Protein AF-0000000079722098 (afdb_homodimer)

Foldseek 3Di:
DPPPDCVVVVVVVVVVVVVVVVVCCVPPVPPPPVDDDDDQADQFQQPPDPPSPSPRPPSPPQPFEEAEAEEPGAPQVVLVVGAASYEYEYEAYEDADEHEREHANYEYDWDDDPNGTNEYEPVLPAAERYEYAYENYEHEGYEYENHAHEDYEYFLYENYEYEHYEYEHNHAEYAYYFNYEFYEAEHYEYADHQHEDAEYYLYEFYEYYHYEYANYQEHHEAELYELYEDENYEAEQYQEGYEYEYDAQAPRQAAENYEAEHYEQEHQQHDRRHQPQAQSSPRGRLHRYEYWLHEHYEYYAYAQENRQAERYEAEFPCPGPDPQPRVSHRTHYEAYEYADYHYDNGQNQHDDPQCVVCVVVVHGGGWNYEYDDDYYNYAYQDPPVIRYYPCPRHHHDPDRDDVVDPGSGHSDTDDDDDADLLCLLVSSCRRPVSVQEGARGGHQDYHLVVVLVVQPPNLVVQLVCLQPPDDPDPSHDTRDRPVVDDPSSSSSNSVVSNVDDD/DDPDDPVVVVVVVVVVVVVVVVVCCVPPVPPPVVDDDDDQADQFQQPPDPPSPSPRPPSPPQPFEEAEAEEPGAPQVSLVVGAASYEYEYEAYEDQDEHEREHANYEYHWDDDPNGTNEYEPVLPAAERYEYAYENYEHEGYEYENHAHEDYEYFLYENYEYEHYEYEHNHAEYAYYFNYEFYEYEHYEYADHQHEPAEYYLYEFYEYEHYEYANYQEHHEAELYELYEDENYEAEQYQEGYEYEYDAQAPRQAAENYEAEHYEQEHQQHDRRHQPQAQSSPRGRLHRYEYWLHEHYEYYAYAQEQRQAERYEAEFPCPGPDPQPRVSHRGHYEAYEYADYHYDNGQNQHDDPQCVVCVVVVHGGGWNYEYDDDYYNYAYQDPPVIRYYPCPRHHHDPDRDDVVDPGSGHSDTDDDDDADLLCLLVSSCRRPVSCQEGARGGHQDYHLVVVLVVQPPNLVVQLVCLQPPDDPDPSHDTRDRPVVDDPSSSSSNSVVSNVDDD

Structure (mmCIF, N/CA/C/O backbone):
data_AF-0000000079722098-model_v1
#
loop_
_entity.id
_entity.type
_entity.pdbx_description
1 polymer 'Parallel beta-helix repeat protein'
#
loop_
_atom_site.group_PDB
_atom_site.id
_atom_site.type_symbol
_atom_site.label_atom_id
_atom_site.label_alt_id
_atom_site.label_comp_id
_atom_site.label_asym_id
_atom_site.label_entity_id
_atom_site.label_seq_id
_atom_site.pdbx_PDB_ins_code
_atom_site.Cartn_x
_atom_site.Cartn_y
_atom_site.Cartn_z
_atom_site.occupancy
_atom_site.B_iso_or_equiv
_atom_site.auth_seq_id
_atom_site.auth_comp_id
_atom_site.auth_asym_id
_atom_site.auth_atom_id
_atom_site.pdbx_PDB_model_num
ATOM 1 N N . MET A 1 1 ? 63.438 -30.688 5.93 1 24.14 1 MET A N 1
ATOM 2 C CA . MET A 1 1 ? 63.062 -29.656 4.961 1 24.14 1 MET A CA 1
ATOM 3 C C . MET A 1 1 ? 61.562 -29.609 4.754 1 24.14 1 MET A C 1
ATOM 5 O O . MET A 1 1 ? 61 -30.422 4.023 1 24.14 1 MET A O 1
ATOM 9 N N . LYS A 1 2 ? 60.938 -29.406 5.898 1 29.64 2 LYS A N 1
ATOM 10 C CA . LYS A 1 2 ? 59.562 -29.641 6.312 1 29.64 2 LYS A CA 1
ATOM 11 C C . LYS A 1 2 ? 58.594 -28.797 5.48 1 29.64 2 LYS A C 1
ATOM 13 O O . LYS A 1 2 ? 58.688 -27.562 5.473 1 29.64 2 LYS A O 1
ATOM 18 N N . LYS A 1 3 ? 58.188 -29.578 4.383 1 29.84 3 LYS A N 1
ATOM 19 C CA . LYS A 1 3 ? 57.281 -29.094 3.344 1 29.84 3 LYS A CA 1
ATOM 20 C C . LYS A 1 3 ? 56.062 -28.359 3.953 1 29.84 3 LYS A C 1
ATOM 22 O O . LYS A 1 3 ? 55.281 -28.969 4.66 1 29.84 3 LYS A O 1
ATOM 27 N N . LYS A 1 4 ? 56.375 -27.156 4.227 1 40.28 4 LYS A N 1
ATOM 28 C CA . LYS A 1 4 ? 55.375 -26.234 4.754 1 40.28 4 LYS A CA 1
ATOM 29 C C . LYS A 1 4 ? 54.094 -26.312 3.959 1 40.28 4 LYS A C 1
ATOM 31 O O . LYS A 1 4 ? 54.094 -26.266 2.727 1 40.28 4 LYS A O 1
ATOM 36 N N . SER A 1 5 ? 53.156 -27 4.555 1 36.09 5 SER A N 1
ATOM 37 C CA . SER A 1 5 ? 51.875 -27.422 4.008 1 36.09 5 SER A CA 1
ATOM 38 C C . SER A 1 5 ? 51.188 -26.312 3.205 1 36.09 5 SER A C 1
ATOM 40 O O . SER A 1 5 ? 51.375 -25.125 3.527 1 36.09 5 SER A O 1
ATOM 42 N N . PRO A 1 6 ? 50.875 -26.609 1.876 1 37.5 6 PRO A N 1
ATOM 43 C CA . PRO A 1 6 ? 50.281 -25.703 0.883 1 37.5 6 PRO A CA 1
ATOM 44 C C . PRO A 1 6 ? 49.125 -24.891 1.44 1 37.5 6 PRO A C 1
ATOM 46 O O . PRO A 1 6 ? 48.688 -23.906 0.83 1 37.5 6 PRO A O 1
ATOM 49 N N . PHE A 1 7 ? 48.562 -25.312 2.512 1 38.81 7 PHE A N 1
ATOM 50 C CA . PHE A 1 7 ? 47.406 -24.594 3.09 1 38.81 7 PHE A CA 1
ATOM 51 C C . PHE A 1 7 ? 47.875 -23.234 3.652 1 38.81 7 PHE A C 1
ATOM 53 O O . PHE A 1 7 ? 47.125 -22.25 3.559 1 38.81 7 PHE A O 1
ATOM 60 N N . ILE A 1 8 ? 49.062 -23.094 4.145 1 43.94 8 ILE A N 1
ATOM 61 C CA . ILE A 1 8 ? 49.562 -21.844 4.723 1 43.94 8 ILE A CA 1
ATOM 62 C C . ILE A 1 8 ? 49.812 -20.828 3.615 1 43.94 8 ILE A C 1
ATOM 64 O O . ILE A 1 8 ? 49.781 -19.625 3.848 1 43.94 8 ILE A O 1
ATOM 68 N N . LYS A 1 9 ? 50.062 -21.297 2.475 1 44.59 9 LYS A N 1
ATOM 69 C CA . LYS A 1 9 ? 50.344 -20.375 1.383 1 44.59 9 LYS A CA 1
ATOM 70 C C . LYS A 1 9 ? 49.062 -19.703 0.885 1 44.59 9 LYS A C 1
ATOM 72 O O . LYS A 1 9 ? 49.094 -18.531 0.523 1 44.59 9 LYS A O 1
ATOM 77 N N . ILE A 1 10 ? 47.969 -20.547 0.936 1 39.06 10 ILE A N 1
ATOM 78 C CA . ILE A 1 10 ? 46.719 -19.953 0.448 1 39.06 10 ILE A CA 1
ATOM 79 C C . ILE A 1 10 ? 46.25 -18.906 1.44 1 39.06 10 ILE A C 1
ATOM 81 O O . ILE A 1 10 ? 45.812 -17.812 1.045 1 39.06 10 ILE A O 1
ATOM 85 N N . ILE A 1 11 ? 46.5 -19.078 2.74 1 42.69 11 ILE A N 1
ATOM 86 C CA . ILE A 1 11 ? 46.062 -18.094 3.717 1 42.69 11 ILE A CA 1
ATOM 87 C C . ILE A 1 11 ? 46.938 -16.828 3.592 1 42.69 11 ILE A C 1
ATOM 89 O O . ILE A 1 11 ? 46.406 -15.711 3.623 1 42.69 11 ILE A O 1
ATOM 93 N N . THR A 1 12 ? 48.188 -17.062 3.328 1 46.16 12 THR A N 1
ATOM 94 C CA . THR A 1 12 ? 49.062 -15.898 3.236 1 46.16 12 THR A CA 1
ATOM 95 C C . THR A 1 12 ? 48.781 -15.094 1.979 1 46.16 12 THR A C 1
ATOM 97 O O . THR A 1 12 ? 48.781 -13.859 2.008 1 46.16 12 THR A O 1
ATOM 100 N N . SER A 1 13 ? 48.469 -15.812 0.904 1 44.75 13 SER A N 1
ATOM 101 C CA . SER A 1 13 ? 48.156 -15.086 -0.321 1 44.75 13 SER A CA 1
ATOM 102 C C . SER A 1 13 ? 46.812 -14.367 -0.215 1 44.75 13 SER A C 1
ATOM 104 O O . SER A 1 13 ? 46.656 -13.25 -0.717 1 44.75 13 SER A O 1
ATOM 106 N N . ILE A 1 14 ? 45.906 -14.984 0.484 1 42.78 14 ILE A N 1
ATOM 107 C CA . ILE A 1 14 ? 44.656 -14.297 0.685 1 42.78 14 ILE A CA 1
ATOM 108 C C . ILE A 1 14 ? 44.844 -13.109 1.632 1 42.78 14 ILE A C 1
ATOM 110 O O . ILE A 1 14 ? 44.281 -12.031 1.407 1 42.78 14 ILE A O 1
ATOM 114 N N . LEU A 1 15 ? 45.781 -13.234 2.586 1 46.75 15 LEU A N 1
ATOM 115 C CA . LEU A 1 15 ? 46.062 -12.109 3.473 1 46.75 15 LEU A CA 1
ATOM 116 C C . LEU A 1 15 ? 46.75 -10.984 2.713 1 46.75 15 LEU A C 1
ATOM 118 O O . LEU A 1 15 ? 46.438 -9.805 2.898 1 46.75 15 LEU A O 1
ATOM 122 N N . LEU A 1 16 ? 47.688 -11.352 1.885 1 49.34 16 LEU A N 1
ATOM 123 C CA . LEU A 1 16 ? 48.406 -10.32 1.131 1 49.34 16 LEU A CA 1
ATOM 124 C C . LEU A 1 16 ? 47.5 -9.688 0.088 1 49.34 16 LEU A C 1
ATOM 126 O O . LEU A 1 16 ? 47.562 -8.477 -0.155 1 49.34 16 LEU A O 1
ATOM 130 N N . LEU A 1 17 ? 46.625 -10.477 -0.544 1 45.66 17 LEU A N 1
ATOM 131 C CA . LEU A 1 17 ? 45.656 -9.891 -1.475 1 45.66 17 LEU A CA 1
ATOM 132 C C . LEU A 1 17 ? 44.625 -9.062 -0.732 1 45.66 17 LEU A C 1
ATOM 134 O O . LEU A 1 17 ? 44.219 -7.992 -1.201 1 45.66 17 LEU A O 1
ATOM 138 N N . GLY A 1 18 ? 44.281 -9.375 0.508 1 44.34 18 GLY A N 1
ATOM 139 C CA . GLY A 1 18 ? 43.438 -8.531 1.35 1 44.34 18 GLY A CA 1
ATOM 140 C C . GLY A 1 18 ? 44.094 -7.219 1.727 1 44.34 18 GLY A C 1
ATOM 141 O O . GLY A 1 18 ? 43.469 -6.164 1.688 1 44.34 18 GLY A O 1
ATOM 142 N N . ILE A 1 19 ? 45.375 -7.258 2.025 1 52.34 19 ILE A N 1
ATOM 143 C CA . ILE A 1 19 ? 46.156 -6.051 2.338 1 52.34 19 ILE A CA 1
ATOM 144 C C . ILE A 1 19 ? 46.281 -5.191 1.084 1 52.34 19 ILE A C 1
ATOM 146 O O . ILE A 1 19 ? 46.125 -3.969 1.142 1 52.34 19 ILE A O 1
ATOM 150 N N . GLY A 1 20 ? 46.531 -5.777 -0.058 1 45.25 20 GLY A N 1
ATOM 151 C CA . GLY A 1 20 ? 46.625 -5.016 -1.294 1 45.25 20 GLY A CA 1
ATOM 152 C C . GLY A 1 20 ? 45.312 -4.375 -1.693 1 45.25 20 GLY A C 1
ATOM 153 O O . GLY A 1 20 ? 45.281 -3.219 -2.123 1 45.25 20 GLY A O 1
ATOM 154 N N . VAL A 1 21 ? 44.188 -5.074 -1.616 1 43.34 21 VAL A N 1
ATOM 155 C CA . VAL A 1 21 ? 42.875 -4.504 -1.925 1 43.34 21 VAL A CA 1
ATOM 156 C C . VAL A 1 21 ? 42.531 -3.441 -0.888 1 43.34 21 VAL A C 1
ATOM 158 O O . VAL A 1 21 ? 42 -2.387 -1.232 1 43.34 21 VAL A O 1
ATOM 161 N N . PHE A 1 22 ? 42.969 -3.533 0.385 1 43.59 22 PHE A N 1
ATOM 162 C CA . PHE A 1 22 ? 42.781 -2.51 1.408 1 43.59 22 PHE A CA 1
ATOM 163 C C . PHE A 1 22 ? 43.656 -1.291 1.117 1 43.59 22 PHE A C 1
ATOM 165 O O . PHE A 1 22 ? 43.188 -0.153 1.239 1 43.59 22 PHE A O 1
ATOM 172 N N . ILE A 1 23 ? 44.938 -1.461 0.83 1 47.38 23 ILE A N 1
ATOM 173 C CA . ILE A 1 23 ? 45.812 -0.347 0.514 1 47.38 23 ILE A CA 1
ATOM 174 C C . ILE A 1 23 ? 45.375 0.299 -0.8 1 47.38 23 ILE A C 1
ATOM 176 O O . ILE A 1 23 ? 45.375 1.526 -0.92 1 47.38 23 ILE A O 1
ATOM 180 N N . GLY A 1 24 ? 45 -0.449 -1.748 1 41.59 24 GLY A N 1
ATOM 181 C CA . GLY A 1 24 ? 44.531 0.1 -3.006 1 41.59 24 GLY A CA 1
ATOM 182 C C . GLY A 1 24 ? 43.219 0.851 -2.869 1 41.59 24 GLY A C 1
ATOM 183 O O . GLY A 1 24 ? 43.031 1.909 -3.475 1 41.59 24 GLY A O 1
ATOM 184 N N .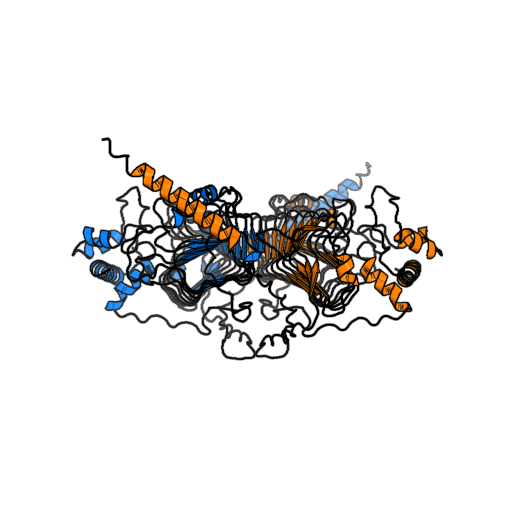 LYS A 1 25 ? 42.312 0.33 -2.125 1 42.97 25 LYS A N 1
ATOM 185 C CA . LYS A 1 25 ? 41.062 1.058 -1.875 1 42.97 25 LYS A CA 1
ATOM 186 C C . LYS A 1 25 ? 41.312 2.322 -1.061 1 42.97 25 LYS A C 1
ATOM 188 O O . LYS A 1 25 ? 40.656 3.346 -1.267 1 42.97 25 LYS A O 1
ATOM 193 N N . SER A 1 26 ? 42.219 2.34 -0.121 1 41.47 26 SER A N 1
ATOM 194 C CA . SER A 1 26 ? 42.531 3.508 0.698 1 41.47 26 SER A CA 1
ATOM 195 C C . SER A 1 26 ? 43.188 4.613 -0.133 1 41.47 26 SER A C 1
ATOM 197 O O . SER A 1 26 ? 42.938 5.797 0.115 1 41.47 26 SER A O 1
ATOM 199 N N . PHE A 1 27 ? 44.188 4.266 -1.003 1 44.09 27 PHE A N 1
ATOM 200 C CA . PHE A 1 27 ? 44.969 5.305 -1.655 1 44.09 27 PHE A CA 1
ATOM 201 C C . PHE A 1 27 ? 44.312 5.715 -2.98 1 44.09 27 PHE A C 1
ATOM 203 O O . PHE A 1 27 ? 44.5 6.848 -3.434 1 44.09 27 PHE A O 1
ATOM 210 N N . PHE A 1 28 ? 43.875 4.844 -3.826 1 41.41 28 PHE A N 1
ATOM 211 C CA . PHE A 1 28 ? 43.469 5.262 -5.16 1 41.41 28 PHE A CA 1
ATOM 212 C C . PHE A 1 28 ? 41.969 5.18 -5.316 1 41.41 28 PHE A C 1
ATOM 214 O O . PHE A 1 28 ? 41.469 5.07 -6.43 1 41.41 28 PHE A O 1
ATOM 221 N N . GLY A 1 29 ? 41.188 4.926 -4.324 1 38.69 29 GLY A N 1
ATOM 222 C CA . GLY A 1 29 ? 39.781 4.914 -4.648 1 38.69 29 GLY A CA 1
ATOM 223 C C . GLY A 1 29 ? 39.281 6.238 -5.199 1 38.69 29 GLY A C 1
ATOM 224 O O . GLY A 1 29 ? 39.594 7.297 -4.652 1 38.69 29 GLY A O 1
ATOM 225 N N . PRO A 1 30 ? 39.156 6.301 -6.551 1 35.62 30 PRO A N 1
ATOM 226 C CA . PRO A 1 30 ? 38.594 7.574 -7.023 1 35.62 30 PRO A CA 1
ATOM 227 C C . PRO A 1 30 ? 37.531 8.141 -6.098 1 35.62 30 PRO A C 1
ATOM 229 O O . PRO A 1 30 ? 36.781 7.383 -5.469 1 35.62 30 PRO A O 1
ATOM 232 N N . LYS A 1 31 ? 37.812 9.305 -5.605 1 38.16 31 LYS A N 1
ATOM 233 C CA . LYS A 1 31 ? 36.719 10.094 -5.055 1 38.16 31 LYS A CA 1
ATOM 234 C C . LYS A 1 31 ? 35.531 10.156 -6.027 1 38.16 31 LYS A C 1
ATOM 236 O O . LYS A 1 31 ? 35.562 10.883 -7.016 1 38.16 31 LYS A O 1
ATOM 241 N N . ASN A 1 32 ? 34.938 9.094 -6.457 1 38.91 32 ASN A N 1
ATOM 242 C CA . ASN A 1 32 ? 33.719 9.25 -7.25 1 38.91 32 ASN A CA 1
ATOM 243 C C . ASN A 1 32 ? 32.812 10.367 -6.707 1 38.91 32 ASN A C 1
ATOM 245 O O . ASN A 1 32 ? 32.312 10.273 -5.582 1 38.91 32 ASN A O 1
ATOM 249 N N . VAL A 1 33 ? 33.188 11.531 -6.984 1 42.28 33 VAL A N 1
ATOM 250 C CA . VAL A 1 33 ? 32.281 12.656 -6.73 1 42.28 33 VAL A CA 1
ATOM 251 C C . VAL A 1 33 ? 30.859 12.266 -7.074 1 42.28 33 VAL A C 1
ATOM 253 O O . VAL A 1 33 ? 30.516 12.133 -8.25 1 42.28 33 VAL A O 1
ATOM 256 N N . GLU A 1 34 ? 30.156 11.164 -6.461 1 53.59 34 GLU A N 1
ATOM 257 C CA . GLU A 1 34 ? 28.859 10.508 -6.625 1 53.59 34 GLU A CA 1
ATOM 258 C C . GLU A 1 34 ? 27.719 11.516 -6.574 1 53.59 34 GLU A C 1
ATOM 260 O O . GLU A 1 34 ? 27.594 12.273 -5.613 1 53.59 34 GLU A O 1
ATOM 265 N N . THR A 1 35 ? 27.422 12.008 -7.836 1 71.69 35 THR A N 1
ATOM 266 C CA . THR A 1 35 ? 26.453 13.062 -8.141 1 71.69 35 THR A CA 1
ATOM 267 C C . THR A 1 35 ? 25.094 12.75 -7.512 1 71.69 35 THR A C 1
ATOM 269 O O . THR A 1 35 ? 24.594 11.633 -7.648 1 71.69 35 THR A O 1
ATOM 272 N N . VAL A 1 36 ? 24.766 13.477 -6.527 1 82.06 36 VAL A N 1
ATOM 273 C CA . VAL A 1 36 ? 23.422 13.461 -5.961 1 82.06 36 VAL A CA 1
ATOM 274 C C . VAL A 1 36 ? 22.422 13.961 -6.996 1 82.06 36 VAL A C 1
ATOM 276 O O . VAL A 1 36 ? 22.562 15.062 -7.531 1 82.06 36 VAL A O 1
ATOM 279 N N . PRO A 1 37 ? 21.453 13.133 -7.273 1 81.69 37 PRO A N 1
ATOM 280 C CA . PRO A 1 37 ? 20.484 13.586 -8.273 1 81.69 37 PRO A CA 1
ATOM 281 C C . PRO A 1 37 ? 19.703 14.812 -7.824 1 81.69 37 PRO A C 1
ATOM 283 O O . PRO A 1 37 ? 19.422 14.969 -6.637 1 81.69 37 PRO A O 1
ATOM 286 N N . ILE A 1 38 ? 19.328 15.68 -8.828 1 79.69 38 ILE A N 1
ATOM 287 C CA . ILE A 1 38 ? 18.438 16.797 -8.602 1 79.69 38 ILE A CA 1
ATOM 288 C C . ILE A 1 38 ? 17.016 16.297 -8.367 1 79.69 38 ILE A C 1
ATOM 290 O O . ILE A 1 38 ? 16.578 15.352 -9.023 1 79.69 38 ILE A O 1
ATOM 294 N N . PRO A 1 39 ? 16.375 16.922 -7.367 1 78.12 39 PRO A N 1
ATOM 295 C CA . PRO A 1 39 ? 14.992 16.484 -7.117 1 78.12 39 PRO A CA 1
ATOM 296 C C . PRO A 1 39 ? 14.078 16.688 -8.32 1 78.12 39 PRO A C 1
ATOM 298 O O . PRO A 1 39 ? 14.234 17.672 -9.047 1 78.12 39 PRO A O 1
ATOM 301 N N . SER A 1 40 ? 13.234 15.75 -8.422 1 68.94 40 SER A N 1
ATOM 302 C CA . SER A 1 40 ? 12.219 15.93 -9.461 1 68.94 40 SER A CA 1
ATOM 303 C C . SER A 1 40 ? 11.172 16.938 -9.031 1 68.94 40 SER A C 1
ATOM 305 O O . SER A 1 40 ? 10.797 17.016 -7.859 1 68.94 40 SER A O 1
ATOM 307 N N . THR A 1 41 ? 10.812 17.906 -9.836 1 55.88 41 THR A N 1
ATOM 308 C CA . THR A 1 41 ? 9.805 18.922 -9.547 1 55.88 41 THR A CA 1
ATOM 309 C C . THR A 1 41 ? 8.398 18.344 -9.641 1 55.88 41 THR A C 1
ATOM 311 O O . THR A 1 41 ? 8.227 17.219 -10.109 1 55.88 41 THR A O 1
ATOM 314 N N . ILE A 1 42 ? 7.457 19.062 -9.039 1 46.66 42 ILE A N 1
ATOM 315 C CA . ILE A 1 42 ? 6.047 18.703 -9.148 1 46.66 42 ILE A CA 1
ATOM 316 C C . ILE A 1 42 ? 5.652 18.609 -10.617 1 46.66 42 ILE A C 1
ATOM 318 O O . ILE A 1 42 ? 5.941 19.516 -11.406 1 46.66 42 ILE A O 1
ATOM 322 N N . LYS A 1 43 ? 5.156 17.438 -10.898 1 52.59 43 LYS A N 1
ATOM 323 C CA . LYS A 1 43 ? 4.574 17.312 -12.227 1 52.59 43 LYS A CA 1
ATOM 324 C C . LYS A 1 43 ? 3.072 17.578 -12.195 1 52.59 43 LYS A C 1
ATOM 326 O O . LYS A 1 43 ? 2.357 17.047 -11.352 1 52.59 43 LYS A O 1
ATOM 331 N N . TYR A 1 44 ? 2.67 18.75 -12.742 1 38.94 44 TYR A N 1
ATOM 332 C CA . TYR A 1 44 ? 1.254 19.094 -12.844 1 38.94 44 TYR A CA 1
ATOM 333 C C . TYR A 1 44 ? 0.591 18.328 -13.984 1 38.94 44 TYR A C 1
ATOM 335 O O . TYR A 1 44 ? 1.208 18.109 -15.031 1 38.94 44 TYR A O 1
ATOM 343 N N . ARG A 1 45 ? -0.49 17.594 -13.477 1 40.38 45 ARG A N 1
ATOM 344 C CA . ARG A 1 45 ? -1.261 16.922 -14.516 1 40.38 45 ARG A CA 1
ATOM 345 C C . ARG A 1 45 ? -2.008 17.938 -15.383 1 40.38 45 ARG A C 1
ATOM 347 O O . ARG A 1 45 ? -2.66 18.844 -14.867 1 40.38 45 ARG A O 1
ATOM 354 N N . ASN A 1 46 ? -1.683 18.125 -16.562 1 33.34 46 ASN A N 1
ATOM 355 C CA . ASN A 1 46 ? -2.547 18.891 -17.453 1 33.34 46 ASN A CA 1
ATOM 356 C C . ASN A 1 46 ? -3.912 18.234 -17.609 1 33.34 46 ASN A C 1
ATOM 358 O O . ASN A 1 46 ? -4.004 17.109 -18.125 1 33.34 46 ASN A O 1
ATOM 362 N N . ALA A 1 47 ? -4.859 18.703 -16.922 1 32.38 47 ALA A N 1
ATOM 363 C CA . ALA A 1 47 ? -6.223 18.188 -17.031 1 32.38 47 ALA A CA 1
ATOM 364 C C . ALA A 1 47 ? -6.645 18.062 -18.5 1 32.38 47 ALA A C 1
ATOM 366 O O . ALA A 1 47 ? -7.562 17.297 -18.812 1 32.38 47 ALA A O 1
ATOM 367 N N . GLY A 1 48 ? -6.59 19.203 -19.234 1 29.17 48 GLY A N 1
ATOM 368 C CA . GLY A 1 48 ? -7.344 19.375 -20.453 1 29.17 48 GLY A CA 1
ATOM 369 C C . GLY A 1 48 ? -6.992 18.344 -21.516 1 29.17 48 GLY A C 1
ATOM 370 O O . GLY A 1 48 ? -7.609 18.312 -22.594 1 29.17 48 GLY A O 1
ATOM 371 N N . LEU A 1 49 ? -5.656 18.156 -21.812 1 28.42 49 LEU A N 1
ATOM 372 C CA . LEU A 1 49 ? -5.445 17.469 -23.078 1 28.42 49 LEU A CA 1
ATOM 373 C C . LEU A 1 49 ? -5.867 16 -22.984 1 28.42 49 LEU A C 1
ATOM 375 O O . LEU A 1 49 ? -5.695 15.367 -21.938 1 28.42 49 LEU A O 1
ATOM 379 N N . SER A 1 50 ? -6.902 15.57 -23.703 1 30.06 50 SER A N 1
ATOM 380 C CA . SER A 1 50 ? -7.398 14.211 -23.891 1 30.06 50 SER A CA 1
ATOM 381 C C . SER A 1 50 ? -6.301 13.18 -23.672 1 30.06 50 SER A C 1
ATOM 383 O O . SER A 1 50 ? -6.574 12.047 -23.266 1 30.06 50 SER A O 1
ATOM 385 N N . ASN A 1 51 ? -5.227 13.195 -24.562 1 30.41 51 ASN A N 1
ATOM 386 C CA . ASN A 1 51 ? -3.996 12.422 -24.469 1 30.41 51 ASN A CA 1
ATOM 387 C C . ASN A 1 51 ? -3.229 12.75 -23.188 1 30.41 51 ASN A C 1
ATOM 389 O O . ASN A 1 51 ? -2.615 13.812 -23.078 1 30.41 51 ASN A O 1
ATOM 393 N N . ASP A 1 52 ? -3.811 12.578 -22.078 1 30.12 52 ASP A N 1
ATOM 394 C CA . ASP A 1 52 ? -3.283 12.969 -20.781 1 30.12 52 ASP A CA 1
ATOM 395 C C . ASP A 1 52 ? -1.777 12.727 -20.703 1 30.12 52 ASP A C 1
ATOM 397 O O . ASP A 1 52 ? -1.337 11.609 -20.391 1 30.12 52 ASP A O 1
ATOM 401 N N . THR A 1 53 ? -1.108 12.922 -21.812 1 27.88 53 THR A N 1
ATOM 402 C CA . THR A 1 53 ? 0.332 13.094 -21.656 1 27.88 53 THR A CA 1
ATOM 403 C C . THR A 1 53 ? 0.645 13.953 -20.438 1 27.88 53 THR A C 1
ATOM 405 O O . THR A 1 53 ? 0.145 15.078 -20.312 1 27.88 53 THR A O 1
ATOM 408 N N . THR A 1 54 ? 0.667 13.359 -19.281 1 30.27 54 THR A N 1
ATOM 409 C CA . THR A 1 54 ? 1.426 14.133 -18.312 1 30.27 54 THR A CA 1
ATOM 410 C C . THR A 1 54 ? 2.502 14.969 -19 1 30.27 54 THR A C 1
ATOM 412 O O . THR A 1 54 ? 3.449 14.422 -19.562 1 30.27 54 THR A O 1
ATOM 415 N N . GLN A 1 55 ? 2.004 15.781 -19.922 1 28.94 55 GLN A N 1
ATOM 416 C CA . GLN A 1 55 ? 3.107 16.703 -20.172 1 28.94 55 GLN A CA 1
ATOM 417 C C . GLN A 1 55 ? 3.908 16.969 -18.906 1 28.94 55 GLN A C 1
ATOM 419 O O . GLN A 1 55 ? 3.34 17.328 -17.875 1 28.94 55 GLN A O 1
ATOM 424 N N . VAL A 1 56 ? 4.836 16.031 -18.75 1 34.31 56 VAL A N 1
ATOM 425 C CA . VAL A 1 56 ? 5.879 16.453 -17.828 1 34.31 56 VAL A CA 1
ATOM 426 C C . VAL A 1 56 ? 5.996 17.969 -17.844 1 34.31 56 VAL A C 1
ATOM 428 O O . VAL A 1 56 ? 6.277 18.562 -18.891 1 34.31 56 VAL A O 1
ATOM 431 N N . ALA A 1 57 ? 5.027 18.609 -17.219 1 35.75 57 ALA A N 1
ATOM 432 C CA . ALA A 1 57 ? 5.539 19.969 -17.047 1 35.75 57 ALA A CA 1
ATOM 433 C C . ALA A 1 57 ? 7.059 20 -17.188 1 35.75 57 ALA A C 1
ATOM 435 O O . ALA A 1 57 ? 7.742 19.031 -16.844 1 35.75 57 ALA A O 1
ATOM 436 N N . SER A 1 58 ? 7.449 20.719 -18.078 1 36.75 58 SER A N 1
ATOM 437 C CA . SER A 1 58 ? 8.859 20.984 -18.359 1 36.75 58 SER A CA 1
ATOM 438 C C . SER A 1 58 ? 9.703 20.859 -17.094 1 36.75 58 SER A C 1
ATOM 440 O O . SER A 1 58 ? 9.445 21.531 -16.094 1 36.75 58 SER A O 1
ATOM 442 N N . ALA A 1 59 ? 10 19.594 -16.781 1 46.5 59 ALA A N 1
ATOM 443 C CA . ALA A 1 59 ? 11.109 19.641 -15.836 1 46.5 59 ALA A CA 1
ATOM 444 C C . ALA A 1 59 ? 11.891 20.953 -15.953 1 46.5 59 ALA A C 1
ATOM 446 O O . ALA A 1 59 ? 12.461 21.234 -17 1 46.5 59 ALA A O 1
ATOM 447 N N . GLN A 1 60 ? 11.188 22 -15.383 1 53.75 60 GLN A N 1
ATOM 448 C CA . GLN A 1 60 ? 11.992 23.219 -15.414 1 53.75 60 GLN A CA 1
ATOM 449 C C . GLN A 1 60 ? 13.438 22.938 -15.016 1 53.75 60 GLN A C 1
ATOM 451 O O . GLN A 1 60 ? 13.688 22.266 -14.016 1 53.75 60 GLN A O 1
ATOM 456 N N . GLU A 1 61 ? 14.18 23.047 -15.938 1 66.25 61 GLU A N 1
ATOM 457 C CA . GLU A 1 61 ? 15.609 22.953 -15.672 1 66.25 61 GLU A CA 1
ATOM 458 C C . GLU A 1 61 ? 15.992 23.719 -14.414 1 66.25 61 GLU A C 1
ATOM 460 O O . GLU A 1 61 ? 15.492 24.828 -14.18 1 66.25 61 GLU A O 1
ATOM 465 N N . PHE A 1 62 ? 16.562 22.969 -13.594 1 79.88 62 PHE A N 1
ATOM 466 C CA . PHE A 1 62 ? 17.062 23.625 -12.398 1 79.88 62 PHE A CA 1
ATOM 467 C C . PHE A 1 62 ? 18.047 24.734 -12.766 1 79.88 62 PHE A C 1
ATOM 469 O O . PHE A 1 62 ? 19.062 24.484 -13.43 1 79.88 62 PHE A O 1
ATOM 476 N N . THR A 1 63 ? 17.641 25.984 -12.453 1 82.06 63 THR A N 1
ATOM 477 C CA . THR A 1 63 ? 18.5 27.125 -12.766 1 82.06 63 THR A CA 1
ATOM 478 C C . THR A 1 63 ? 18.969 27.812 -11.484 1 82.06 63 THR A C 1
ATOM 480 O O . THR A 1 63 ? 19.719 28.781 -11.539 1 82.06 63 THR A O 1
ATOM 483 N N . GLY A 1 64 ? 18.594 27.25 -10.352 1 91.12 64 GLY A N 1
ATOM 484 C CA . GLY A 1 64 ? 18.984 27.875 -9.094 1 91.12 64 GLY A CA 1
ATOM 485 C C . GLY A 1 64 ? 20.359 27.438 -8.617 1 91.12 64 GLY A C 1
ATOM 486 O O . GLY A 1 64 ? 21.047 26.688 -9.312 1 91.12 64 GLY A O 1
ATOM 487 N N . ARG A 1 65 ? 20.781 28.016 -7.512 1 94.56 65 ARG A N 1
ATOM 488 C CA . ARG A 1 65 ? 22.031 27.609 -6.875 1 94.56 65 ARG A CA 1
ATOM 489 C C . ARG A 1 65 ? 21.812 26.422 -5.949 1 94.56 65 ARG A C 1
ATOM 491 O O . ARG A 1 65 ? 20.719 26.234 -5.422 1 94.56 65 ARG A O 1
ATOM 498 N N . ILE A 1 66 ? 22.875 25.641 -5.867 1 95.81 66 ILE A N 1
ATOM 499 C CA . ILE A 1 66 ? 22.891 24.594 -4.867 1 95.81 66 ILE A CA 1
ATOM 500 C C . ILE A 1 66 ? 23.672 25.047 -3.639 1 95.81 66 ILE A C 1
ATOM 502 O O . ILE A 1 66 ? 24.844 25.422 -3.744 1 95.81 66 ILE A O 1
ATOM 506 N N . ILE A 1 67 ? 23.016 25.109 -2.51 1 97.81 67 ILE A N 1
ATOM 507 C CA . ILE A 1 67 ? 23.641 25.453 -1.237 1 97.81 67 ILE A CA 1
ATOM 508 C C . ILE A 1 67 ? 23.797 24.188 -0.392 1 97.81 67 ILE A C 1
ATOM 510 O O . ILE A 1 67 ? 22.812 23.516 -0.072 1 97.81 67 ILE A O 1
ATOM 514 N N . GLU A 1 68 ? 25.031 23.906 -0.045 1 97.69 68 GLU A N 1
ATOM 515 C CA . GLU A 1 68 ? 25.297 22.672 0.688 1 97.69 68 GLU A CA 1
ATOM 516 C C . GLU A 1 68 ? 25.422 22.938 2.186 1 97.69 68 GLU A C 1
ATOM 518 O O . GLU A 1 68 ? 26 23.938 2.598 1 97.69 68 GLU A O 1
ATOM 523 N N . VAL A 1 69 ? 24.781 22.094 2.939 1 98.62 69 VAL A N 1
ATOM 524 C CA . VAL A 1 69 ? 24.875 22.141 4.395 1 98.62 69 VAL A CA 1
ATOM 525 C C . VAL A 1 69 ? 25.484 20.844 4.906 1 98.62 69 VAL A C 1
ATOM 527 O O . VAL A 1 69 ? 24.938 19.75 4.68 1 98.62 69 VAL A O 1
ATOM 530 N N . LYS A 1 70 ? 26.547 20.984 5.59 1 97.94 70 LYS A N 1
ATOM 531 C CA . LYS A 1 70 ? 27.234 19.828 6.148 1 97.94 70 LYS A CA 1
ATOM 532 C C . LYS A 1 70 ? 27.172 19.828 7.672 1 97.94 70 LYS A C 1
ATOM 534 O O . LYS A 1 70 ? 26.766 20.812 8.281 1 97.94 70 LYS A O 1
ATOM 539 N N . LYS A 1 71 ? 27.609 18.719 8.188 1 96.94 71 LYS A N 1
ATOM 540 C CA . LYS A 1 71 ? 27.609 18.578 9.641 1 96.94 71 LYS A CA 1
ATOM 541 C C . LYS A 1 71 ? 28.312 19.766 10.305 1 96.94 71 LYS A C 1
ATOM 543 O O . LYS A 1 71 ? 29.391 20.188 9.875 1 96.94 71 LYS A O 1
ATOM 548 N N . GLY A 1 72 ? 27.672 20.25 11.32 1 96.19 72 GLY A N 1
ATOM 549 C CA . GLY A 1 72 ? 28.25 21.375 12.039 1 96.19 72 GLY A CA 1
ATOM 550 C C . GLY A 1 72 ? 27.75 22.719 11.539 1 96.19 72 GLY A C 1
ATOM 551 O O . GLY A 1 72 ? 27.906 23.734 12.219 1 96.19 72 GLY A O 1
ATOM 552 N N . SER A 1 73 ? 27.125 22.703 10.383 1 96.81 73 SER A N 1
ATOM 553 C CA . SER A 1 73 ? 26.562 23.922 9.828 1 96.81 73 SER A CA 1
ATOM 554 C C . SER A 1 73 ? 25.062 24.031 10.125 1 96.81 73 SER A C 1
ATOM 556 O O . SER A 1 73 ? 24.469 23.094 10.648 1 96.81 73 SER A O 1
ATOM 558 N N . SER A 1 74 ? 24.531 25.25 9.82 1 98.19 74 SER A N 1
ATOM 559 C CA . SER A 1 74 ? 23.125 25.516 10.117 1 98.19 74 SER A CA 1
ATOM 560 C C . SER A 1 74 ? 22.281 25.469 8.852 1 98.19 74 SER A C 1
ATOM 562 O O . SER A 1 74 ? 22.578 26.141 7.867 1 98.19 74 SER A O 1
ATOM 564 N N . ILE A 1 75 ? 21.219 24.672 8.898 1 98.81 75 ILE A N 1
ATOM 565 C CA . ILE A 1 75 ? 20.281 24.625 7.785 1 98.81 75 ILE A CA 1
ATOM 566 C C . ILE A 1 75 ? 19.562 25.969 7.656 1 98.81 75 ILE A C 1
ATOM 568 O O . ILE A 1 75 ? 19.359 26.469 6.547 1 98.81 75 ILE A O 1
ATOM 572 N N . GLN A 1 76 ? 19.219 26.562 8.82 1 98.44 76 GLN A N 1
ATOM 573 C CA . GLN A 1 76 ? 18.531 27.859 8.797 1 98.44 76 GLN A CA 1
ATOM 574 C C . GLN A 1 76 ? 19.391 28.922 8.109 1 98.44 76 GLN A C 1
ATOM 576 O O . GLN A 1 76 ? 18.859 29.781 7.406 1 98.44 76 GLN A O 1
ATOM 581 N N . ASN A 1 77 ? 20.703 28.891 8.352 1 98.44 77 ASN A N 1
ATOM 582 C CA . ASN A 1 77 ? 21.578 29.844 7.688 1 98.44 77 ASN A CA 1
ATOM 583 C C . ASN A 1 77 ? 21.547 29.688 6.172 1 98.44 77 ASN A C 1
ATOM 585 O O . ASN A 1 77 ? 21.609 30.672 5.43 1 98.44 77 ASN A O 1
ATOM 589 N N . ALA A 1 78 ? 21.422 28.438 5.758 1 98.62 78 ALA A N 1
ATOM 590 C CA . ALA A 1 78 ? 21.312 28.172 4.324 1 98.62 78 ALA A CA 1
ATOM 591 C C . ALA A 1 78 ? 20.016 28.75 3.762 1 98.62 78 ALA A C 1
ATOM 593 O O . ALA A 1 78 ? 19.984 29.281 2.645 1 98.62 78 ALA A O 1
ATOM 594 N N . VAL A 1 79 ? 18.953 28.641 4.535 1 98.5 79 VAL A N 1
ATOM 595 C CA . VAL A 1 79 ? 17.688 29.219 4.102 1 98.5 79 VAL A CA 1
ATOM 596 C C . VAL A 1 79 ? 17.828 30.734 3.949 1 98.5 79 VAL A C 1
ATOM 598 O O . VAL A 1 79 ? 17.375 31.312 2.961 1 98.5 79 VAL A O 1
ATOM 601 N N . LYS A 1 80 ? 18.484 31.359 4.918 1 97.81 80 LYS A N 1
ATOM 602 C CA . LYS A 1 80 ? 18.703 32.781 4.867 1 97.81 80 LYS A CA 1
ATOM 603 C C . LYS A 1 80 ? 19.5 33.188 3.631 1 97.81 80 LYS A C 1
ATOM 605 O O . LYS A 1 80 ? 19.234 34.25 3.023 1 97.81 80 LYS A O 1
ATOM 610 N N . GLU A 1 81 ? 20.344 32.344 3.256 1 98 81 GLU A N 1
ATOM 611 C CA . GLU A 1 81 ? 21.219 32.625 2.121 1 98 81 GLU A CA 1
ATOM 612 C C . GLU A 1 81 ? 20.516 32.375 0.798 1 98 81 GLU A C 1
ATOM 614 O O . GLU A 1 81 ? 20.844 32.969 -0.223 1 98 81 GLU A O 1
ATOM 619 N N . ALA A 1 82 ? 19.531 31.562 0.799 1 98 82 ALA A N 1
ATOM 620 C CA . ALA A 1 82 ? 18.922 31.047 -0.423 1 98 82 ALA A CA 1
ATOM 621 C C . ALA A 1 82 ? 18.031 32.125 -1.07 1 98 82 ALA A C 1
ATOM 623 O O . ALA A 1 82 ? 17.531 33.031 -0.391 1 98 82 ALA A O 1
ATOM 624 N N . SER A 1 83 ? 17.859 32.031 -2.383 1 97.38 83 SER A N 1
ATOM 625 C CA . SER A 1 83 ? 16.891 32.781 -3.195 1 97.38 83 SER A CA 1
ATOM 626 C C . SER A 1 83 ? 15.867 31.844 -3.818 1 97.38 83 SER A C 1
ATOM 628 O O . SER A 1 83 ? 16.109 30.641 -3.951 1 97.38 83 SER A O 1
ATOM 630 N N . PRO A 1 84 ? 14.719 32.438 -4.145 1 95.62 84 PRO A N 1
ATOM 631 C CA . PRO A 1 84 ? 13.727 31.578 -4.793 1 95.62 84 PRO A CA 1
ATOM 632 C C . PRO A 1 84 ? 14.312 30.781 -5.965 1 95.62 84 PRO A C 1
ATOM 634 O O . PRO A 1 84 ? 15 31.359 -6.812 1 95.62 84 PRO A O 1
ATOM 637 N N . GLY A 1 85 ? 14.062 29.484 -5.98 1 93.94 85 GLY A N 1
ATOM 638 C CA . GLY A 1 85 ? 14.57 28.625 -7.035 1 93.94 85 GLY A CA 1
ATOM 639 C C . GLY A 1 85 ? 15.781 27.812 -6.609 1 93.94 85 GLY A C 1
ATOM 640 O O . GLY A 1 85 ? 16.156 26.859 -7.285 1 93.94 85 GLY A O 1
ATOM 641 N N . ASP A 1 86 ? 16.359 28.125 -5.457 1 96.38 86 ASP A N 1
ATOM 642 C CA . ASP A 1 86 ? 17.562 27.453 -4.996 1 96.38 86 ASP A CA 1
ATOM 643 C C . ASP A 1 86 ? 17.25 26.094 -4.375 1 96.38 86 ASP A C 1
ATOM 645 O O . ASP A 1 86 ? 16.094 25.828 -4.004 1 96.38 86 ASP A O 1
ATOM 649 N N . LEU A 1 87 ? 18.25 25.266 -4.453 1 96.31 87 LEU A N 1
ATOM 650 C CA . LEU A 1 87 ? 18.25 23.969 -3.803 1 96.31 87 LEU A CA 1
ATOM 651 C C . LEU A 1 87 ? 19.203 23.938 -2.617 1 96.31 87 LEU A C 1
ATOM 653 O O . LEU A 1 87 ? 20.375 24.266 -2.76 1 96.31 87 LEU A O 1
ATOM 657 N N . ILE A 1 88 ? 18.656 23.625 -1.47 1 98.06 88 ILE A N 1
ATOM 658 C CA . ILE A 1 88 ? 19.484 23.406 -0.293 1 98.06 88 ILE A CA 1
ATOM 659 C C . ILE A 1 88 ? 19.688 21.906 -0.081 1 98.06 88 ILE A C 1
ATOM 661 O O . ILE A 1 88 ? 18.719 21.172 0.168 1 98.06 88 ILE A O 1
ATOM 665 N N . ARG A 1 89 ? 20.953 21.453 -0.193 1 97.44 89 ARG A N 1
ATOM 666 C CA . ARG A 1 89 ? 21.328 20.062 0.034 1 97.44 89 ARG A CA 1
ATOM 667 C C . ARG A 1 89 ? 21.906 19.875 1.427 1 97.44 89 ARG A C 1
ATOM 669 O O . ARG A 1 89 ? 22.953 20.438 1.745 1 97.44 89 ARG A O 1
ATOM 676 N N . VAL A 1 90 ? 21.266 19.078 2.162 1 98.69 90 VAL A N 1
ATOM 677 C CA . VAL A 1 90 ? 21.734 18.844 3.525 1 98.69 90 VAL A CA 1
ATOM 678 C C . VAL A 1 90 ? 22.344 17.453 3.629 1 98.69 90 VAL A C 1
ATOM 680 O O . VAL A 1 90 ? 21.672 16.453 3.373 1 98.69 90 VAL A O 1
ATOM 683 N N . TYR A 1 91 ? 23.594 17.359 4.035 1 98 91 TYR A N 1
ATOM 684 C CA . TYR A 1 91 ? 24.344 16.109 4.082 1 98 91 TYR A CA 1
ATOM 685 C C . TYR A 1 91 ? 24.188 15.43 5.438 1 98 91 TYR A C 1
ATOM 687 O O . TYR A 1 91 ? 23.656 16.031 6.379 1 98 91 TYR A O 1
ATOM 695 N N . PRO A 1 92 ? 24.672 14.164 5.555 1 98.31 92 PRO A N 1
ATOM 696 C CA . PRO A 1 92 ? 24.484 13.43 6.809 1 98.31 92 PRO A CA 1
ATOM 697 C C . PRO A 1 92 ? 25.062 14.164 8.016 1 98.31 92 PRO A C 1
ATOM 699 O O . PRO A 1 92 ? 26.125 14.781 7.918 1 98.31 92 PRO A O 1
ATOM 702 N N . GLY A 1 93 ? 24.375 14.055 9.062 1 98.38 93 GLY A N 1
ATOM 703 C C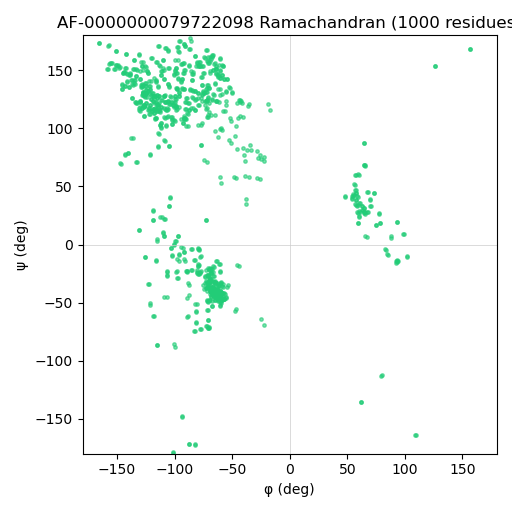A . GLY A 1 93 ? 24.656 14.719 10.328 1 98.38 93 GLY A CA 1
ATOM 704 C C . GLY A 1 93 ? 23.422 14.867 11.211 1 98.38 93 GLY A C 1
ATOM 705 O O . GLY A 1 93 ? 22.312 14.57 10.781 1 98.38 93 GLY A O 1
ATOM 706 N N . THR A 1 94 ? 23.703 15.242 12.461 1 98.62 94 THR A N 1
ATOM 707 C CA . THR A 1 94 ? 22.594 15.57 13.359 1 98.62 94 THR A CA 1
ATOM 708 C C . THR A 1 94 ? 22.438 17.094 13.484 1 98.62 94 THR A C 1
ATOM 710 O O . THR A 1 94 ? 23.391 17.797 13.805 1 98.62 94 THR A O 1
ATOM 713 N N . TYR A 1 95 ? 21.328 17.516 13.109 1 98.81 95 TYR A N 1
ATOM 714 C CA . TYR A 1 95 ? 20.969 18.922 13.172 1 98.81 95 TYR A CA 1
ATOM 715 C C . TYR A 1 95 ? 19.859 19.172 14.195 1 98.81 95 TYR A C 1
ATOM 717 O O . TYR A 1 95 ? 18.75 18.656 14.039 1 98.81 95 TYR A O 1
ATOM 725 N N . SER A 1 96 ? 20.172 19.875 15.234 1 98.5 96 SER A N 1
ATOM 726 C CA . SER A 1 96 ? 19.156 20.203 16.234 1 98.5 96 SER A CA 1
ATOM 727 C C . SER A 1 96 ? 18.719 21.656 16.125 1 98.5 96 SER A C 1
ATOM 729 O O . SER A 1 96 ? 19.203 22.516 16.844 1 98.5 96 SER A O 1
ATOM 731 N N . GLU A 1 97 ? 17.75 21.859 15.203 1 96.81 97 GLU A N 1
ATOM 732 C CA . GLU A 1 97 ? 17.297 23.234 14.961 1 96.81 97 GLU A CA 1
ATOM 733 C C . GLU A 1 97 ? 15.875 23.25 14.422 1 96.81 97 GLU A C 1
ATOM 735 O O . GLU A 1 97 ? 15.328 22.203 14.047 1 96.81 97 GLU A O 1
ATOM 740 N N . ASN A 1 98 ? 15.25 24.391 14.648 1 97.25 98 ASN A N 1
ATOM 741 C CA . ASN A 1 98 ? 14.031 24.75 13.922 1 97.25 98 ASN A CA 1
ATOM 742 C C . ASN A 1 98 ? 14.352 25.469 12.617 1 97.25 98 ASN A C 1
ATOM 744 O O . ASN A 1 98 ? 15.078 26.469 12.617 1 97.25 98 ASN A O 1
ATOM 748 N N . VAL A 1 99 ? 13.898 24.906 11.539 1 98.69 99 VAL A N 1
ATOM 749 C CA . VAL A 1 99 ? 14.156 25.516 10.227 1 98.69 99 VAL A CA 1
ATOM 750 C C . VAL A 1 99 ? 12.875 26.156 9.703 1 98.69 99 VAL A C 1
ATOM 752 O O . VAL A 1 99 ? 11.875 25.469 9.469 1 98.69 99 VAL A O 1
ATOM 755 N N . TYR A 1 100 ? 12.914 27.469 9.531 1 97.94 100 TYR A N 1
ATOM 756 C CA . TYR A 1 100 ? 11.766 28.203 9.008 1 97.94 100 TYR A CA 1
ATOM 757 C C . TYR A 1 100 ? 12.039 28.688 7.59 1 97.94 100 TYR A C 1
ATOM 759 O O . TYR A 1 100 ? 12.945 29.5 7.367 1 97.94 100 TYR A O 1
ATOM 767 N N . ILE A 1 101 ? 11.234 28.188 6.625 1 98.12 101 ILE A N 1
ATOM 768 C CA . ILE A 1 101 ? 11.383 28.547 5.219 1 98.12 101 ILE A CA 1
ATOM 769 C C . ILE A 1 101 ? 10.312 29.562 4.828 1 98.12 101 ILE A C 1
ATOM 771 O O . ILE A 1 101 ? 9.195 29.188 4.465 1 98.12 101 ILE A O 1
ATOM 775 N N . ASP A 1 102 ? 10.656 30.781 4.699 1 94.5 102 ASP A N 1
ATOM 776 C CA . ASP A 1 102 ? 9.688 31.844 4.457 1 94.5 102 ASP A CA 1
ATOM 777 C C . ASP A 1 102 ? 9.812 32.406 3.039 1 94.5 102 ASP A C 1
ATOM 779 O O . ASP A 1 102 ? 9.25 33.438 2.721 1 94.5 102 ASP A O 1
ATOM 783 N N . LYS A 1 103 ? 10.617 31.688 2.223 1 95.44 103 LYS A N 1
ATOM 784 C CA . LYS A 1 103 ? 10.82 32.094 0.83 1 95.44 103 LYS A CA 1
ATOM 785 C C . LYS A 1 103 ? 10.141 31.094 -0.12 1 95.44 103 LYS A C 1
ATOM 787 O O . LYS A 1 103 ? 10.016 29.906 0.189 1 95.44 103 LYS A O 1
ATOM 792 N N . ASP A 1 104 ? 9.766 31.656 -1.254 1 95.31 104 ASP A N 1
ATOM 793 C CA . ASP A 1 104 ? 9.102 30.812 -2.24 1 95.31 104 ASP A CA 1
ATOM 794 C C . ASP A 1 104 ? 10.117 29.969 -3.004 1 95.31 104 ASP A C 1
ATOM 796 O O . ASP A 1 104 ? 11.281 30.344 -3.131 1 95.31 104 ASP A O 1
ATOM 800 N N . ASN A 1 105 ? 9.656 28.828 -3.494 1 94.88 105 ASN A N 1
ATOM 801 C CA . ASN A 1 105 ? 10.359 27.969 -4.453 1 94.88 105 ASN A CA 1
ATOM 802 C C . ASN A 1 105 ? 11.719 27.531 -3.92 1 94.88 105 ASN A C 1
ATOM 804 O O . ASN A 1 105 ? 12.727 27.625 -4.621 1 94.88 105 ASN A O 1
ATOM 808 N N . ILE A 1 106 ? 11.727 27.156 -2.691 1 96.81 106 ILE A N 1
ATOM 809 C CA . ILE A 1 106 ? 12.914 26.562 -2.092 1 96.81 106 ILE A CA 1
ATOM 810 C C . ILE A 1 106 ? 12.766 25.047 -2.064 1 96.81 106 ILE A C 1
ATOM 812 O O . ILE A 1 106 ? 11.734 24.516 -1.636 1 96.81 106 ILE A O 1
ATOM 816 N N . SER A 1 107 ? 13.773 24.375 -2.592 1 96.75 107 SER A N 1
ATOM 817 C CA . SER A 1 107 ? 13.852 22.922 -2.457 1 96.75 107 SER A CA 1
ATOM 818 C C . SER A 1 107 ? 14.82 22.516 -1.348 1 96.75 107 SER A C 1
ATOM 820 O O . SER A 1 107 ? 15.961 22.984 -1.318 1 96.75 107 SER A O 1
ATOM 822 N N . MET A 1 108 ? 14.281 21.781 -0.403 1 97.81 108 MET A N 1
ATOM 823 C CA . MET A 1 108 ? 15.047 21.219 0.704 1 97.81 108 MET A CA 1
ATOM 824 C C . MET A 1 108 ? 15.25 19.719 0.516 1 97.81 108 MET A C 1
ATOM 826 O O . MET A 1 108 ? 14.305 18.938 0.643 1 97.81 108 MET A O 1
ATOM 830 N N . GLN A 1 109 ? 16.516 19.297 0.232 1 97.25 109 GLN A N 1
ATOM 831 C CA . GLN A 1 109 ? 16.812 17.906 -0.076 1 97.25 109 GLN A CA 1
ATOM 832 C C . GLN A 1 109 ? 17.828 17.328 0.896 1 97.25 109 GLN A C 1
ATOM 834 O O . GLN A 1 109 ? 18.953 17.828 0.997 1 97.25 109 GLN A O 1
ATOM 839 N N . GLY A 1 110 ? 17.438 16.266 1.628 1 98.19 110 GLY A N 1
ATOM 840 C CA . GLY A 1 110 ? 18.422 15.477 2.354 1 98.19 110 GLY A CA 1
ATOM 841 C C . GLY A 1 110 ? 19.219 14.547 1.459 1 98.19 110 GLY A C 1
ATOM 842 O O . GLY A 1 110 ? 18.656 13.938 0.538 1 98.19 110 GLY A O 1
ATOM 843 N N . VAL A 1 111 ? 20.469 14.523 1.727 1 97 111 VAL A N 1
ATOM 844 C CA . VAL A 1 111 ? 21.344 13.578 1.043 1 97 111 VAL A CA 1
ATOM 845 C C . VAL A 1 111 ? 21.672 12.414 1.971 1 97 111 VAL A C 1
ATOM 847 O O . VAL A 1 111 ? 22.156 12.609 3.084 1 97 111 VAL A O 1
ATOM 850 N N . VAL A 1 112 ? 21.375 11.227 1.559 1 96.69 112 VAL A N 1
ATOM 851 C CA . VAL A 1 112 ? 21.734 10.016 2.301 1 96.69 112 VAL A CA 1
ATOM 852 C C . VAL A 1 112 ? 23.031 9.438 1.749 1 96.69 112 VAL A C 1
ATOM 854 O O . VAL A 1 112 ? 23.219 9.375 0.533 1 96.69 112 VAL A O 1
ATOM 857 N N . ILE A 1 113 ? 23.938 9.148 2.645 1 96.56 113 ILE A N 1
ATOM 858 C CA . ILE A 1 113 ? 25.203 8.539 2.244 1 96.56 113 ILE A CA 1
ATOM 859 C C . ILE A 1 113 ? 25.453 7.266 3.051 1 96.56 113 ILE A C 1
ATOM 861 O O . ILE A 1 113 ? 25.484 7.305 4.281 1 96.56 113 ILE A O 1
ATOM 865 N N . ASN A 1 114 ? 25.547 6.211 2.402 1 94.94 114 ASN A N 1
ATOM 866 C CA . ASN A 1 114 ? 25.797 4.914 3.02 1 94.94 114 ASN A CA 1
ATOM 867 C C . ASN A 1 114 ? 24.781 4.609 4.117 1 94.94 114 ASN A C 1
ATOM 869 O O . ASN A 1 114 ? 25.156 4.18 5.211 1 94.94 114 ASN A O 1
ATOM 873 N N . GLY A 1 115 ? 23.578 4.977 3.82 1 95.5 115 GLY A N 1
ATOM 874 C CA . GLY A 1 115 ? 22.5 4.684 4.754 1 95.5 115 GLY A CA 1
ATOM 875 C C . GLY A 1 115 ? 22.391 5.703 5.871 1 95.5 115 GLY A C 1
ATOM 876 O O . GLY A 1 115 ? 21.484 5.617 6.707 1 95.5 115 GLY A O 1
ATOM 877 N N . GLU A 1 116 ? 23.297 6.645 5.91 1 97.31 116 GLU A N 1
ATOM 878 C CA . GLU A 1 116 ? 23.234 7.695 6.918 1 97.31 116 GLU A CA 1
ATOM 879 C C . GLU A 1 116 ? 22.422 8.891 6.422 1 97.31 116 GLU A C 1
ATOM 881 O O . GLU A 1 116 ? 22.719 9.461 5.375 1 97.31 116 GLU A O 1
ATOM 886 N N . TRP A 1 117 ? 21.469 9.25 7.195 1 98.19 117 TRP A N 1
ATOM 887 C CA . TRP A 1 117 ? 20.547 10.312 6.824 1 98.19 117 TRP A CA 1
ATOM 888 C C . TRP A 1 117 ? 20.953 11.633 7.473 1 98.19 117 TRP A C 1
ATOM 890 O O . TRP A 1 117 ? 21.594 11.648 8.531 1 98.19 117 TRP A O 1
ATOM 900 N N . PRO A 1 118 ? 20.672 12.766 6.727 1 98.62 118 PRO A N 1
ATOM 901 C CA . PRO A 1 118 ? 20.547 13.961 7.562 1 98.62 118 PRO A CA 1
ATOM 902 C C . PRO A 1 118 ? 19.406 13.867 8.57 1 98.62 118 PRO A C 1
ATOM 904 O O . PRO A 1 118 ? 18.25 13.617 8.18 1 98.62 118 PRO A O 1
ATOM 907 N N . THR A 1 119 ? 19.75 14.023 9.836 1 98.88 119 THR A N 1
ATOM 908 C CA . THR A 1 119 ? 18.781 13.797 10.906 1 98.88 119 THR A CA 1
ATOM 909 C C . THR A 1 119 ? 18.516 15.094 11.664 1 98.88 119 THR A C 1
ATOM 911 O O . THR A 1 119 ? 19.422 15.711 12.211 1 98.88 119 THR A O 1
ATOM 914 N N . LEU A 1 120 ? 17.297 15.547 11.586 1 98.94 120 LEU A N 1
ATOM 915 C CA . LEU A 1 120 ? 16.859 16.578 12.516 1 98.94 120 LEU A CA 1
ATOM 916 C C . LEU A 1 120 ? 16.391 15.977 13.828 1 98.94 120 LEU A C 1
ATOM 918 O O . LEU A 1 120 ? 15.438 15.188 13.844 1 98.94 120 LEU A O 1
ATOM 922 N N . ASP A 1 121 ? 17.062 16.312 14.898 1 98.88 121 ASP A N 1
ATOM 923 C CA . ASP A 1 121 ? 16.75 15.789 16.219 1 98.88 121 ASP A CA 1
ATOM 924 C C . ASP A 1 121 ? 16.344 16.906 17.172 1 98.88 121 ASP A C 1
ATOM 926 O O . ASP A 1 121 ? 17.156 17.75 17.547 1 98.88 121 ASP A O 1
ATOM 930 N N . GLY A 1 122 ? 15.102 16.891 17.578 1 98.62 122 GLY A N 1
ATOM 931 C CA . GLY A 1 122 ? 14.594 17.922 18.469 1 98.62 122 GLY A CA 1
ATOM 932 C C . GLY A 1 122 ? 14.992 17.719 19.906 1 98.62 122 GLY A C 1
ATOM 933 O O . GLY A 1 122 ? 14.859 18.625 20.734 1 98.62 122 GLY A O 1
ATOM 934 N N . LYS A 1 123 ? 15.422 16.547 20.297 1 98.38 123 LYS A N 1
ATOM 935 C CA . LYS A 1 123 ? 15.867 16.172 21.625 1 98.38 123 LYS A CA 1
ATOM 936 C C . LYS A 1 123 ? 14.758 16.375 22.656 1 98.38 123 LYS A C 1
ATOM 938 O O . LYS A 1 123 ? 15.023 16.594 23.844 1 98.38 123 LYS A O 1
ATOM 943 N N . LYS A 1 124 ? 13.594 16.469 22.172 1 96.56 124 LYS A N 1
ATOM 944 C CA . LYS A 1 124 ? 12.414 16.75 22.984 1 96.56 124 LYS A CA 1
ATOM 945 C C . LYS A 1 124 ? 12.516 18.125 23.641 1 96.56 124 LYS A C 1
ATOM 947 O O . LYS A 1 124 ? 12.031 18.328 24.75 1 96.56 124 LYS A O 1
ATOM 952 N N . GLU A 1 125 ? 13.188 18.984 22.984 1 95.88 125 GLU A N 1
ATOM 953 C CA . GLU A 1 125 ? 13.352 20.344 23.453 1 95.88 125 GLU A CA 1
ATOM 954 C C . GLU A 1 125 ? 12.852 21.359 22.438 1 95.88 125 GLU A C 1
ATOM 956 O O . GLU A 1 125 ? 12.359 22.422 22.797 1 95.88 125 GLU A O 1
ATOM 961 N N . ILE A 1 126 ? 13.031 21.016 21.203 1 96.19 126 ILE A N 1
ATOM 962 C CA . ILE A 1 126 ? 12.641 21.906 20.109 1 96.19 126 ILE A CA 1
ATOM 963 C C . ILE A 1 126 ? 11.234 21.562 19.641 1 96.19 126 ILE A C 1
ATOM 965 O O . ILE A 1 126 ? 10.875 20.375 19.547 1 96.19 126 ILE A O 1
ATOM 969 N N . ASN A 1 127 ? 10.461 22.547 19.297 1 95.38 127 ASN A N 1
ATOM 970 C CA . ASN A 1 127 ? 9.047 22.297 19.016 1 95.38 127 ASN A CA 1
ATOM 971 C C . ASN A 1 127 ? 8.859 21.781 17.594 1 95.38 127 ASN A C 1
ATOM 973 O O . ASN A 1 127 ? 8.172 20.781 17.375 1 95.38 127 ASN A O 1
ATOM 977 N N . ASP A 1 128 ? 9.414 22.484 16.672 1 97.38 128 ASP A N 1
ATOM 978 C CA . ASP A 1 128 ? 9.148 22.172 15.266 1 97.38 128 ASP A CA 1
ATOM 979 C C . ASP A 1 128 ? 10.453 21.938 14.508 1 97.38 128 ASP A C 1
ATOM 981 O O . ASP A 1 128 ? 11.445 22.641 14.719 1 97.38 128 ASP A O 1
ATOM 985 N N . ALA A 1 129 ? 10.445 20.906 13.609 1 98.75 129 ALA A N 1
ATOM 986 C CA . ALA A 1 129 ? 11.617 20.703 12.758 1 98.75 129 ALA A CA 1
ATOM 987 C C . ALA A 1 129 ? 11.586 21.656 11.555 1 98.75 129 ALA A C 1
ATOM 989 O O . ALA A 1 129 ? 12.391 22.578 11.477 1 98.75 129 ALA A O 1
ATOM 990 N N . PHE A 1 130 ? 10.641 21.469 10.648 1 98.81 130 PHE A N 1
ATOM 991 C CA . PHE A 1 130 ? 10.477 22.359 9.5 1 98.81 130 PHE A CA 1
ATOM 992 C C . PHE A 1 130 ? 9.164 23.125 9.594 1 98.81 130 PHE A C 1
ATOM 994 O O . PHE A 1 130 ? 8.102 22.531 9.812 1 98.81 130 PHE A O 1
ATOM 1001 N N . LEU A 1 131 ? 9.281 24.438 9.461 1 98.19 131 LEU A N 1
ATOM 1002 C CA . LEU A 1 131 ? 8.148 25.312 9.18 1 98.19 131 LEU A CA 1
ATOM 1003 C C . LEU A 1 131 ? 8.289 25.969 7.809 1 98.19 131 LEU A C 1
ATOM 1005 O O . LEU A 1 131 ? 9.391 26.375 7.422 1 98.19 131 LEU A O 1
ATOM 1009 N N . TYR A 1 132 ? 7.195 26 7.039 1 98.19 132 TYR A N 1
ATOM 1010 C CA . TYR A 1 132 ? 7.297 26.75 5.797 1 98.19 132 TYR A CA 1
ATOM 1011 C C . TYR A 1 132 ? 6.059 27.609 5.578 1 98.19 132 TYR A C 1
ATOM 1013 O O . TYR A 1 132 ? 4.941 27.203 5.902 1 98.19 132 TYR A O 1
ATOM 1021 N N . SER A 1 133 ? 6.246 28.797 5.152 1 95.88 133 SER A N 1
ATOM 1022 C CA . SER A 1 133 ? 5.16 29.672 4.727 1 95.88 133 SER A CA 1
ATOM 1023 C C . SER A 1 133 ? 5.277 30.016 3.248 1 95.88 133 SER A C 1
ATOM 1025 O O . SER A 1 133 ? 4.328 30.531 2.648 1 95.88 133 SER A O 1
ATOM 1027 N N . GLY A 1 134 ? 6.438 29.719 2.67 1 95.56 134 GLY A N 1
ATOM 1028 C CA . GLY A 1 134 ? 6.625 29.969 1.251 1 95.56 134 GLY A CA 1
ATOM 1029 C C . GLY A 1 134 ? 5.844 29.016 0.368 1 95.56 134 GLY A C 1
ATOM 1030 O O . GLY A 1 134 ? 5.477 27.922 0.8 1 95.56 134 GLY A O 1
ATOM 1031 N N . ASN A 1 135 ? 5.605 29.469 -0.867 1 96.25 135 ASN A N 1
ATOM 1032 C CA . ASN A 1 135 ? 4.984 28.625 -1.882 1 96.25 135 ASN A CA 1
ATOM 1033 C C . ASN A 1 135 ? 6.027 27.812 -2.646 1 96.25 135 ASN A C 1
ATOM 1035 O O . ASN A 1 135 ? 7.18 28.234 -2.764 1 96.25 135 ASN A O 1
ATOM 1039 N N . GLY A 1 136 ? 5.582 26.688 -3.158 1 95.88 136 GLY A N 1
ATOM 1040 C CA . GLY A 1 136 ? 6.473 25.891 -3.988 1 95.88 136 GLY A CA 1
ATOM 1041 C C . GLY A 1 136 ? 7.598 25.234 -3.205 1 95.88 136 GLY A C 1
ATOM 1042 O O . GLY A 1 136 ? 8.734 25.188 -3.676 1 95.88 136 GLY A O 1
ATOM 1043 N N . ILE A 1 137 ? 7.254 24.797 -2.053 1 97.5 137 ILE A N 1
ATOM 1044 C CA . ILE A 1 137 ? 8.266 24.219 -1.172 1 97.5 137 ILE A CA 1
ATOM 1045 C C . ILE A 1 137 ? 8.352 22.703 -1.399 1 97.5 137 ILE A C 1
ATOM 1047 O O . ILE A 1 137 ? 7.328 22.031 -1.55 1 97.5 137 ILE A O 1
ATOM 1051 N N . LEU A 1 138 ? 9.594 22.234 -1.515 1 97.19 138 LEU A N 1
ATOM 1052 C CA . LEU A 1 138 ? 9.875 20.812 -1.515 1 97.19 138 LEU A CA 1
ATOM 1053 C C . LEU A 1 138 ? 10.711 20.422 -0.299 1 97.19 138 LEU A C 1
ATOM 1055 O O . LEU A 1 138 ? 11.719 21.062 0.001 1 97.19 138 LEU A O 1
ATOM 1059 N N . ILE A 1 139 ? 10.281 19.406 0.458 1 98.69 139 ILE A N 1
ATOM 1060 C CA . ILE A 1 139 ? 11.055 18.828 1.549 1 98.69 139 ILE A CA 1
ATOM 1061 C C . ILE A 1 139 ? 11.133 17.312 1.377 1 98.69 139 ILE A C 1
ATOM 1063 O O . ILE A 1 139 ? 10.109 16.625 1.438 1 98.69 139 ILE A O 1
ATOM 1067 N N . GLU A 1 140 ? 12.398 16.797 1.2 1 98.06 140 GLU A N 1
ATOM 1068 C CA . GLU A 1 140 ? 12.492 15.352 0.957 1 98.06 140 GLU A CA 1
ATOM 1069 C C . GLU A 1 140 ? 13.742 14.758 1.594 1 98.06 140 GLU A C 1
ATOM 1071 O O . GLU A 1 140 ? 14.766 15.438 1.7 1 98.06 140 GLU A O 1
ATOM 1076 N N . ASN A 1 141 ? 13.688 13.531 2.035 1 97.94 141 ASN A N 1
ATOM 1077 C CA . ASN A 1 141 ? 14.805 12.672 2.41 1 97.94 141 ASN A CA 1
ATOM 1078 C C . ASN A 1 141 ? 15.43 13.102 3.738 1 97.94 141 ASN A C 1
ATOM 1080 O O . ASN A 1 141 ? 16.656 13.133 3.875 1 97.94 141 ASN A O 1
ATOM 1084 N N . PHE A 1 142 ? 14.555 13.398 4.695 1 98.88 142 PHE A N 1
ATOM 1085 C CA . PHE A 1 142 ? 15.039 13.719 6.031 1 98.88 142 PHE A CA 1
ATOM 1086 C C . PHE A 1 142 ? 14.562 12.68 7.039 1 98.88 142 PHE A C 1
ATOM 1088 O O . PHE A 1 142 ? 13.438 12.188 6.949 1 98.88 142 PHE A O 1
ATOM 1095 N N . LYS A 1 143 ? 15.453 12.352 7.934 1 98.88 143 LYS A N 1
ATOM 1096 C CA . LYS A 1 143 ? 15.023 11.719 9.18 1 98.88 143 LYS A CA 1
ATOM 1097 C C . LYS A 1 143 ? 14.727 12.766 10.25 1 98.88 143 LYS A C 1
ATOM 1099 O O . LYS A 1 143 ? 15.562 13.625 10.539 1 98.88 143 LYS A O 1
ATOM 1104 N N . ILE A 1 144 ? 13.539 12.797 10.789 1 99 144 ILE A N 1
ATOM 1105 C CA . ILE A 1 144 ? 13.117 13.789 11.773 1 99 144 ILE A CA 1
ATOM 1106 C C . ILE A 1 144 ? 12.609 13.078 13.031 1 99 144 ILE A C 1
ATOM 1108 O O . ILE A 1 144 ? 11.672 12.289 12.969 1 99 144 ILE A O 1
ATOM 1112 N N . ILE A 1 145 ? 13.273 13.406 14.219 1 98.94 145 ILE A N 1
ATOM 1113 C CA . ILE A 1 145 ? 12.945 12.625 15.406 1 98.94 145 ILE A CA 1
ATOM 1114 C C . ILE A 1 145 ? 12.852 13.539 16.625 1 98.94 145 ILE A C 1
ATOM 1116 O O . ILE A 1 145 ? 13.547 14.555 16.703 1 98.94 145 ILE A O 1
ATOM 1120 N N . ASN A 1 146 ? 12.008 13.281 17.531 1 98.69 146 ASN A N 1
ATOM 1121 C CA . ASN A 1 146 ? 12.016 13.75 18.922 1 98.69 146 ASN A CA 1
ATOM 1122 C C . ASN A 1 146 ? 11.703 15.242 19 1 98.69 146 ASN A C 1
ATOM 1124 O O . ASN A 1 146 ? 12.297 15.961 19.797 1 98.69 146 ASN A O 1
ATOM 1128 N N . TYR A 1 147 ? 10.922 15.68 18.156 1 98.31 147 TYR A N 1
ATOM 1129 C CA . TYR A 1 147 ? 10.406 17.031 18.312 1 98.31 147 TYR A CA 1
ATOM 1130 C C . TYR A 1 147 ? 9.164 17.047 19.188 1 98.31 147 TYR A C 1
ATOM 1132 O O . TYR A 1 147 ? 8.562 16.016 19.438 1 98.31 147 TYR A O 1
ATOM 1140 N N . LYS A 1 148 ? 8.711 18.266 19.625 1 95.44 148 LYS A N 1
ATOM 1141 C CA . LYS A 1 148 ? 7.609 18.344 20.578 1 95.44 148 LYS A CA 1
ATOM 1142 C C . LYS A 1 148 ? 6.285 18.609 19.875 1 95.44 148 LYS A C 1
ATOM 1144 O O . LYS A 1 148 ? 5.223 18.25 20.375 1 95.44 148 LYS A O 1
ATOM 1149 N N . GLY A 1 149 ? 6.391 19.266 18.781 1 95.38 149 GLY A N 1
ATOM 1150 C CA . GLY A 1 149 ? 5.16 19.75 18.172 1 95.38 149 GLY A CA 1
ATOM 1151 C C . GLY A 1 149 ? 4.906 19.172 16.797 1 95.38 149 GLY A C 1
ATOM 1152 O O . GLY A 1 149 ? 3.881 18.531 16.562 1 95.38 149 GLY A O 1
ATOM 1153 N N . ASN A 1 150 ? 5.887 19.5 15.898 1 97.5 150 ASN A N 1
ATOM 1154 C CA . ASN A 1 150 ? 5.66 19.141 14.5 1 97.5 150 ASN A CA 1
ATOM 1155 C C . ASN A 1 150 ? 6.941 18.656 13.828 1 97.5 150 ASN A C 1
ATOM 1157 O O . ASN A 1 150 ? 8.023 19.188 14.078 1 97.5 150 ASN A O 1
ATOM 1161 N N . GLY A 1 151 ? 6.785 17.578 12.953 1 98.81 151 GLY A N 1
ATOM 1162 C CA . GLY A 1 151 ? 7.859 17.312 12.016 1 98.81 151 GLY A CA 1
ATOM 1163 C C . GLY A 1 151 ? 7.969 18.344 10.906 1 98.81 151 GLY A C 1
ATOM 1164 O O . GLY A 1 151 ? 8.945 19.094 10.852 1 98.81 151 GLY A O 1
ATOM 1165 N N . ILE A 1 152 ? 6.945 18.406 10.07 1 98.94 152 ILE A N 1
ATOM 1166 C CA . ILE A 1 152 ? 6.879 19.391 8.992 1 98.94 152 ILE A CA 1
ATOM 1167 C C . ILE A 1 152 ? 5.523 20.094 9.023 1 98.94 152 ILE A C 1
ATOM 1169 O O . ILE A 1 152 ? 4.488 19.469 8.805 1 98.94 152 ILE A O 1
ATOM 1173 N N . MET A 1 153 ? 5.562 21.391 9.234 1 98.62 153 MET A N 1
ATOM 1174 C CA . MET A 1 153 ? 4.312 22.141 9.242 1 98.62 153 MET A CA 1
ATOM 1175 C C . MET A 1 153 ? 4.324 23.234 8.18 1 98.62 153 MET A C 1
ATOM 1177 O O . MET A 1 153 ? 5.285 24 8.086 1 98.62 153 MET A O 1
ATOM 1181 N N . GLY A 1 154 ? 3.264 23.25 7.379 1 98.5 154 GLY A N 1
ATOM 1182 C CA . GLY A 1 154 ? 3.033 24.344 6.457 1 98.5 154 GLY A CA 1
ATOM 1183 C C . GLY A 1 154 ? 2.113 25.406 7.023 1 98.5 154 GLY A C 1
ATOM 1184 O O . GLY A 1 154 ? 1.131 25.094 7.699 1 98.5 154 GLY A O 1
ATOM 1185 N N . GLN A 1 155 ? 2.447 26.594 6.754 1 97.19 155 GLN A N 1
ATOM 1186 C CA . GLN A 1 155 ? 1.677 27.75 7.207 1 97.19 155 GLN A CA 1
ATOM 1187 C C . GLN A 1 155 ? 1.211 28.594 6.027 1 97.19 155 GLN A C 1
ATOM 1189 O O . GLN A 1 155 ? 1.787 29.656 5.746 1 97.19 155 GLN A O 1
ATOM 1194 N N . ALA A 1 156 ? 0.223 28.125 5.402 1 95.56 156 ALA A N 1
ATOM 1195 C CA . ALA A 1 156 ? -0.454 28.812 4.305 1 95.56 156 ALA A CA 1
ATOM 1196 C C . ALA A 1 156 ? 0.379 28.75 3.027 1 95.56 156 ALA A C 1
ATOM 1198 O O . ALA A 1 156 ? 0.171 29.547 2.109 1 95.56 156 ALA A O 1
ATOM 1199 N N . GLY A 1 157 ? 1.302 27.906 2.953 1 96.75 157 GLY A N 1
ATOM 1200 C CA . GLY A 1 157 ? 2.076 27.719 1.736 1 96.75 157 GLY A CA 1
ATOM 1201 C C . GLY A 1 157 ? 1.388 26.828 0.719 1 96.75 157 GLY A C 1
ATOM 1202 O O . GLY A 1 157 ? 0.9 25.75 1.06 1 96.75 157 GLY A O 1
ATOM 1203 N N . ASN A 1 158 ? 1.378 27.328 -0.519 1 97.38 158 ASN A N 1
ATOM 1204 C CA . ASN A 1 158 ? 0.771 26.578 -1.607 1 97.38 158 ASN A CA 1
ATOM 1205 C C . ASN A 1 158 ? 1.813 25.781 -2.385 1 97.38 158 ASN A C 1
ATOM 1207 O O . ASN A 1 158 ? 3.016 26 -2.227 1 97.38 158 ASN A O 1
ATOM 1211 N N . ASN A 1 159 ? 1.363 24.844 -3.211 1 97.31 159 ASN A N 1
ATOM 1212 C CA . ASN A 1 159 ? 2.203 24.094 -4.137 1 97.31 159 ASN A CA 1
ATOM 1213 C C . ASN A 1 159 ? 3.338 23.375 -3.408 1 97.31 159 ASN A C 1
ATOM 1215 O O . ASN A 1 159 ? 4.504 23.5 -3.795 1 97.31 159 ASN A O 1
ATOM 1219 N N . PHE A 1 160 ? 2.994 22.641 -2.387 1 97.88 160 PHE A N 1
ATOM 1220 C CA . PHE A 1 160 ? 4.023 22 -1.58 1 97.88 160 PHE A CA 1
ATOM 1221 C C . PHE A 1 160 ? 4.172 20.531 -1.96 1 97.88 160 PHE A C 1
ATOM 1223 O O . PHE A 1 160 ? 3.209 19.891 -2.4 1 97.88 160 PHE A O 1
ATOM 1230 N N . ILE A 1 161 ? 5.371 20.031 -1.874 1 97.81 161 ILE A N 1
ATOM 1231 C CA . ILE A 1 161 ? 5.688 18.625 -2.018 1 97.81 161 ILE A CA 1
ATOM 1232 C C . ILE A 1 161 ? 6.484 18.141 -0.806 1 97.81 161 ILE A C 1
ATOM 1234 O O . ILE A 1 161 ? 7.555 18.688 -0.508 1 97.81 161 ILE A O 1
ATOM 1238 N N . ILE A 1 162 ? 5.965 17.203 -0.073 1 98.81 162 ILE A N 1
ATOM 1239 C CA . ILE A 1 162 ? 6.629 16.578 1.067 1 98.81 162 ILE A CA 1
ATOM 1240 C C . ILE A 1 162 ? 6.742 15.07 0.841 1 98.81 162 ILE A C 1
ATOM 1242 O O . ILE A 1 162 ? 5.734 14.359 0.84 1 98.81 162 ILE A O 1
ATOM 1246 N N . ARG A 1 163 ? 8.023 14.578 0.667 1 98.19 163 ARG A N 1
ATOM 1247 C CA . ARG A 1 163 ? 8.109 13.18 0.248 1 98.19 163 ARG A CA 1
ATOM 1248 C C . ARG A 1 163 ? 9.383 12.523 0.779 1 98.19 163 ARG A C 1
ATOM 1250 O O . ARG A 1 163 ? 10.359 13.211 1.082 1 98.19 163 ARG A O 1
ATOM 1257 N N . ASN A 1 164 ? 9.352 11.25 0.943 1 97.88 164 ASN A N 1
ATOM 1258 C CA . ASN A 1 164 ? 10.5 10.383 1.228 1 97.88 164 ASN A CA 1
ATOM 1259 C C . ASN A 1 164 ? 11.117 10.711 2.582 1 97.88 164 ASN A C 1
ATOM 1261 O O . ASN A 1 164 ? 12.336 10.641 2.742 1 97.88 164 ASN A O 1
ATOM 1265 N N . ASN A 1 165 ? 10.289 11.164 3.525 1 98.88 165 ASN A N 1
ATOM 1266 C CA . ASN A 1 165 ? 10.812 11.461 4.855 1 98.88 165 ASN A CA 1
ATOM 1267 C C . ASN A 1 165 ? 10.531 10.32 5.832 1 98.88 165 ASN A C 1
ATOM 1269 O O . ASN A 1 165 ? 9.57 9.57 5.656 1 98.88 165 ASN A O 1
ATOM 1273 N N . TRP A 1 166 ? 11.398 10.18 6.762 1 98.88 166 TRP A N 1
ATOM 1274 C CA . TRP A 1 166 ? 11.312 9.258 7.887 1 98.88 166 TRP A CA 1
ATOM 1275 C C . TRP A 1 166 ? 11.125 10.008 9.195 1 98.88 166 TRP A C 1
ATOM 1277 O O . TRP A 1 166 ? 12.07 10.594 9.727 1 98.88 166 TRP A O 1
ATOM 1287 N N . ILE A 1 167 ? 9.859 9.977 9.719 1 98.94 167 ILE A N 1
ATOM 1288 C CA . ILE A 1 167 ? 9.5 10.852 10.828 1 98.94 167 ILE A CA 1
ATOM 1289 C C . ILE A 1 167 ? 9.055 10.016 12.031 1 98.94 167 ILE A C 1
ATOM 1291 O O . ILE A 1 167 ? 8.141 9.195 11.914 1 98.94 167 ILE A O 1
ATOM 1295 N N . ILE A 1 168 ? 9.703 10.242 13.203 1 98.81 168 ILE A N 1
ATOM 1296 C CA . ILE A 1 168 ? 9.445 9.445 14.398 1 98.81 168 ILE A CA 1
ATOM 1297 C C . ILE A 1 168 ? 9.281 10.359 15.609 1 98.81 168 ILE A C 1
ATOM 1299 O O . ILE A 1 168 ? 10.195 11.117 15.945 1 98.81 168 ILE A O 1
ATOM 1303 N N . ASP A 1 169 ? 8.18 10.234 16.234 1 98.56 169 ASP A N 1
ATOM 1304 C CA . ASP A 1 169 ? 8.008 10.859 17.531 1 98.56 169 ASP A CA 1
ATOM 1305 C C . ASP A 1 169 ? 8.258 12.359 17.469 1 98.56 169 ASP A C 1
ATOM 1307 O O . ASP A 1 169 ? 9.102 12.891 18.203 1 98.56 169 ASP A O 1
ATOM 1311 N N . THR A 1 170 ? 7.461 12.945 16.656 1 98 170 THR A N 1
ATOM 1312 C CA . THR A 1 170 ? 7.617 14.391 16.531 1 98 170 THR A CA 1
ATOM 1313 C C . THR A 1 170 ? 6.492 15.117 17.266 1 98 170 THR A C 1
ATOM 1315 O O . THR A 1 170 ? 6.016 16.156 16.797 1 98 170 THR A O 1
ATOM 1318 N N . GLY A 1 171 ? 6.039 14.531 18.359 1 95.31 171 GLY A N 1
ATOM 1319 C CA . GLY A 1 171 ? 5.078 15.18 19.25 1 95.31 171 GLY A CA 1
ATOM 1320 C C . GLY A 1 171 ? 3.652 15.102 18.734 1 95.31 171 GLY A C 1
ATOM 1321 O O . GLY A 1 171 ? 3.092 14.016 18.594 1 95.31 171 GLY A O 1
ATOM 1322 N N . VAL A 1 172 ? 3.123 16.297 18.375 1 95.12 172 VAL A N 1
ATOM 1323 C CA . VAL A 1 172 ? 1.697 16.391 18.078 1 95.12 172 VAL A CA 1
ATOM 1324 C C . VAL A 1 172 ? 1.435 15.914 16.656 1 95.12 172 VAL A C 1
ATOM 1326 O O . VAL A 1 172 ? 0.637 15 16.438 1 95.12 172 VAL A O 1
ATOM 1329 N N . TYR A 1 173 ? 2.072 16.531 15.711 1 97.56 173 TYR A N 1
ATOM 1330 C CA . TYR A 1 173 ? 1.837 16.188 14.312 1 97.56 173 TYR A CA 1
ATOM 1331 C C . TYR A 1 173 ? 3.137 15.789 13.625 1 97.56 173 TYR A C 1
ATOM 1333 O O . TYR A 1 173 ? 4.211 16.266 13.984 1 97.56 173 TYR A O 1
ATOM 1341 N N . GLY A 1 174 ? 3.057 14.82 12.617 1 98.81 174 GLY A N 1
ATOM 1342 C CA . GLY A 1 174 ? 4.188 14.508 11.758 1 98.81 174 GLY A CA 1
ATOM 1343 C C . GLY A 1 174 ? 4.332 15.469 10.594 1 98.81 174 GLY A C 1
ATOM 1344 O O . GLY A 1 174 ? 5.211 16.328 10.594 1 98.81 174 GLY A O 1
ATOM 1345 N N . ILE A 1 175 ? 3.498 15.328 9.648 1 99 175 ILE A N 1
ATOM 1346 C CA . ILE A 1 175 ? 3.361 16.25 8.523 1 99 175 ILE A CA 1
ATOM 1347 C C . ILE A 1 175 ? 2.027 16.984 8.617 1 99 175 ILE A C 1
ATOM 1349 O O . ILE A 1 175 ? 0.967 16.359 8.68 1 99 175 ILE A O 1
ATOM 1353 N N . PHE A 1 176 ? 2.133 18.328 8.617 1 98.69 176 PHE A N 1
ATOM 1354 C CA . PHE A 1 176 ? 0.95 19.125 8.898 1 98.69 176 PHE A CA 1
ATOM 1355 C C . PHE A 1 176 ? 0.898 20.359 7.992 1 98.69 176 PHE A C 1
ATOM 1357 O O . PHE A 1 176 ? 1.127 21.469 8.445 1 98.69 176 PHE A O 1
ATOM 1364 N N . PRO A 1 177 ? 0.489 20.203 6.73 1 98.75 177 PRO A N 1
ATOM 1365 C CA . PRO A 1 177 ? 0.162 21.406 5.953 1 98.75 177 PRO A CA 1
ATOM 1366 C C . PRO A 1 177 ? -1.126 22.078 6.418 1 98.75 177 PRO A C 1
ATOM 1368 O O . PRO A 1 177 ? -2.166 21.422 6.527 1 98.75 177 PRO A O 1
ATOM 1371 N N . GLN A 1 178 ? -1.018 23.328 6.691 1 98.06 178 GLN A N 1
ATOM 1372 C CA . GLN A 1 178 ? -2.16 24.094 7.16 1 98.06 178 GLN A CA 1
ATOM 1373 C C . GLN A 1 178 ? -2.488 25.234 6.199 1 98.06 178 GLN A C 1
ATOM 1375 O O . GLN A 1 178 ? -1.604 26 5.812 1 98.06 178 GLN A O 1
ATOM 1380 N N . TYR A 1 179 ? -3.705 25.328 5.777 1 97.81 179 TYR A N 1
ATOM 1381 C CA . TYR A 1 179 ? -4.25 26.422 4.973 1 97.81 179 TYR A CA 1
ATOM 1382 C C . TYR A 1 179 ? -3.461 26.578 3.678 1 97.81 179 TYR A C 1
ATOM 1384 O O . TYR A 1 179 ? -3.141 27.703 3.279 1 97.81 179 TYR A O 1
ATOM 1392 N N . GLY A 1 180 ? -3.066 25.484 3.105 1 97.81 180 GLY A N 1
ATOM 1393 C CA . GLY A 1 180 ? -2.412 25.453 1.808 1 97.81 180 GLY A CA 1
ATOM 1394 C C . GLY A 1 180 ? -3.307 24.938 0.701 1 97.81 180 GLY A C 1
ATOM 1395 O O . GLY A 1 180 ? -4.414 24.453 0.963 1 97.81 180 GLY A O 1
ATOM 1396 N N . LYS A 1 181 ? -2.803 25.156 -0.482 1 97.94 181 LYS A N 1
ATOM 1397 C CA . LYS A 1 181 ? -3.504 24.656 -1.658 1 97.94 181 LYS A CA 1
ATOM 1398 C C . LYS A 1 181 ? -2.533 24 -2.637 1 97.94 181 LYS A C 1
ATOM 1400 O O . LYS A 1 181 ? -1.428 24.5 -2.852 1 97.94 181 LYS A O 1
ATOM 1405 N N . ASN A 1 182 ? -3.012 22.906 -3.244 1 98.12 182 ASN A N 1
ATOM 1406 C CA . ASN A 1 182 ? -2.229 22.172 -4.238 1 98.12 182 ASN A CA 1
ATOM 1407 C C . ASN A 1 182 ? -0.973 21.562 -3.627 1 98.12 182 ASN A C 1
ATOM 1409 O O . ASN A 1 182 ? 0.119 22.125 -3.752 1 98.12 182 ASN A O 1
ATOM 1413 N N . GLY A 1 183 ? -1.123 20.359 -3.102 1 98.25 183 GLY A N 1
ATOM 1414 C CA . GLY A 1 183 ? -0.027 19.734 -2.381 1 98.25 183 GLY A CA 1
ATOM 1415 C C . GLY A 1 183 ? 0.061 18.234 -2.611 1 98.25 183 GLY A C 1
ATOM 1416 O O . GLY A 1 183 ? -0.925 17.609 -2.994 1 98.25 183 GLY A O 1
ATOM 1417 N N . LEU A 1 184 ? 1.268 17.734 -2.502 1 98.25 184 LEU A N 1
ATOM 1418 C CA . LEU A 1 184 ? 1.554 16.312 -2.617 1 98.25 184 LEU A CA 1
ATOM 1419 C C . LEU A 1 184 ? 2.34 15.812 -1.409 1 98.25 184 LEU A C 1
ATOM 1421 O O . LEU A 1 184 ? 3.396 16.359 -1.083 1 98.25 184 LEU A O 1
ATOM 1425 N N . VAL A 1 185 ? 1.787 14.867 -0.687 1 98.88 185 VAL A N 1
ATOM 1426 C CA . VAL A 1 185 ? 2.453 14.172 0.412 1 98.88 185 VAL A CA 1
ATOM 1427 C C . VAL A 1 185 ? 2.6 12.695 0.077 1 98.88 185 VAL A C 1
ATOM 1429 O O . VAL A 1 185 ? 1.621 11.945 0.106 1 98.88 185 VAL A O 1
ATOM 1432 N N . GLU A 1 186 ? 3.902 12.281 -0.206 1 98.44 186 GLU A N 1
ATOM 1433 C CA . GLU A 1 186 ? 3.994 10.914 -0.719 1 98.44 186 GLU A CA 1
ATOM 1434 C C . GLU A 1 186 ? 5.254 10.219 -0.213 1 98.44 186 GLU A C 1
ATOM 1436 O O . GLU A 1 186 ? 6.273 10.867 0.026 1 98.44 186 GLU A O 1
ATOM 1441 N N . HIS A 1 187 ? 5.195 8.898 -0.021 1 98.31 187 HIS A N 1
ATOM 1442 C CA . HIS A 1 187 ? 6.312 8.008 0.257 1 98.31 187 HIS A CA 1
ATOM 1443 C C . HIS A 1 187 ? 7.016 8.391 1.556 1 98.31 187 HIS A C 1
ATOM 1445 O O . HIS A 1 187 ? 8.242 8.391 1.623 1 98.31 187 HIS A O 1
ATOM 1451 N N . ASN A 1 188 ? 6.234 8.844 2.539 1 98.88 188 ASN A N 1
ATOM 1452 C CA . ASN A 1 188 ? 6.773 9.094 3.871 1 98.88 188 ASN A CA 1
ATOM 1453 C C . ASN A 1 188 ? 6.484 7.938 4.82 1 98.88 188 ASN A C 1
ATOM 1455 O O . ASN A 1 188 ? 5.52 7.195 4.629 1 98.88 188 ASN A O 1
ATOM 1459 N N . VAL A 1 189 ? 7.336 7.766 5.785 1 98.94 189 VAL A N 1
ATOM 1460 C CA . VAL A 1 189 ? 7.137 6.793 6.855 1 98.94 189 VAL A CA 1
ATOM 1461 C C . VAL A 1 189 ? 7.07 7.512 8.203 1 98.94 189 VAL A C 1
ATOM 1463 O O . VAL A 1 189 ? 8.023 8.172 8.602 1 98.94 189 VAL A O 1
ATOM 1466 N N . LEU A 1 190 ? 5.891 7.422 8.875 1 98.94 190 LEU A N 1
ATOM 1467 C CA . LEU A 1 190 ? 5.699 8.164 10.109 1 98.94 190 LEU A CA 1
ATOM 1468 C C . LEU A 1 190 ? 5.227 7.246 11.227 1 98.94 190 LEU A C 1
ATOM 1470 O O . LEU A 1 190 ? 4.344 6.41 11.023 1 98.94 190 LEU A O 1
ATOM 1474 N N . SER A 1 191 ? 5.801 7.418 12.43 1 98.88 191 SER A N 1
ATOM 1475 C CA . SER A 1 191 ? 5.387 6.598 13.562 1 98.88 191 SER A CA 1
ATOM 1476 C C . SER A 1 191 ? 5.496 7.367 14.875 1 98.88 191 SER A C 1
ATOM 1478 O O . SER A 1 191 ? 6.27 8.32 14.984 1 98.88 191 SER A O 1
ATOM 1480 N N . LYS A 1 192 ? 4.68 7.008 15.836 1 98.69 192 LYS A N 1
ATOM 1481 C CA . LYS A 1 192 ? 4.719 7.473 17.219 1 98.69 192 LYS A CA 1
ATOM 1482 C C . LYS A 1 192 ? 4.363 8.953 17.312 1 98.69 192 LYS A C 1
ATOM 1484 O O . LYS A 1 192 ? 5.051 9.719 17.984 1 98.69 192 LYS A O 1
ATOM 1489 N N . ILE A 1 193 ? 3.367 9.281 16.625 1 98.5 193 ILE A N 1
ATOM 1490 C CA . ILE A 1 193 ? 2.859 10.648 16.625 1 98.5 193 ILE A CA 1
ATOM 1491 C C . ILE A 1 193 ? 1.582 10.727 17.453 1 98.5 193 ILE A C 1
ATOM 1493 O O . ILE A 1 193 ? 0.685 9.891 17.297 1 98.5 193 ILE A O 1
ATOM 1497 N N . ALA A 1 194 ? 1.447 11.688 18.25 1 96.5 194 ALA A N 1
ATOM 1498 C CA . ALA A 1 194 ? 0.469 11.672 19.328 1 96.5 194 ALA A CA 1
ATOM 1499 C C . ALA A 1 194 ? -0.9 12.133 18.844 1 96.5 194 ALA A C 1
ATOM 1501 O O . ALA A 1 194 ? -1.917 11.875 19.484 1 96.5 194 ALA A O 1
ATOM 1502 N N . ASP A 1 195 ? -0.959 12.828 17.828 1 95.62 195 ASP A N 1
ATOM 1503 C CA . ASP A 1 195 ? -2.234 13.234 17.25 1 95.62 195 ASP A CA 1
ATOM 1504 C C . ASP A 1 195 ? -2.426 12.617 15.859 1 95.62 195 ASP A C 1
ATOM 1506 O O . ASP A 1 195 ? -2.826 11.461 15.75 1 95.62 195 ASP A O 1
ATOM 1510 N N . ALA A 1 196 ? -1.92 13.273 14.852 1 98.38 196 ALA A N 1
ATOM 1511 C CA . ALA A 1 196 ? -2.016 12.695 13.516 1 98.38 196 ALA A CA 1
ATOM 1512 C C . ALA A 1 196 ? -0.649 12.648 12.836 1 98.38 196 ALA A C 1
ATOM 1514 O O . ALA A 1 196 ? 0.073 13.648 12.812 1 98.38 196 ALA A O 1
ATOM 1515 N N . ALA A 1 197 ? -0.315 11.438 12.273 1 98.88 197 ALA A N 1
ATOM 1516 C CA . ALA A 1 197 ? 0.937 11.32 11.531 1 98.88 197 ALA A CA 1
ATOM 1517 C C . ALA A 1 197 ? 0.957 12.266 10.336 1 98.88 197 ALA A C 1
ATOM 1519 O O . ALA A 1 197 ? 1.913 13.023 10.148 1 98.88 197 ALA A O 1
ATOM 1520 N N . ILE A 1 198 ? -0.068 12.203 9.523 1 99 198 ILE A N 1
ATOM 1521 C CA . ILE A 1 198 ? -0.273 13.156 8.445 1 99 198 ILE A CA 1
ATOM 1522 C C . ILE A 1 198 ? -1.6 13.891 8.641 1 99 198 ILE A C 1
ATOM 1524 O O . ILE A 1 198 ? -2.664 13.266 8.656 1 99 198 ILE A O 1
ATOM 1528 N N . TYR A 1 199 ? -1.49 15.156 8.859 1 98.62 199 TYR A N 1
ATOM 1529 C CA . TYR A 1 199 ? -2.652 16.016 9.078 1 98.62 199 TYR A CA 1
ATOM 1530 C C . TYR A 1 199 ? -2.768 17.062 7.977 1 98.62 199 TYR A C 1
ATOM 1532 O O . TYR A 1 199 ? -1.96 17.984 7.91 1 98.62 199 TYR A O 1
ATOM 1540 N N . ILE A 1 200 ? -3.777 16.906 7.086 1 98.88 200 ILE A N 1
ATOM 1541 C CA . ILE A 1 200 ? -4.113 17.953 6.125 1 98.88 200 ILE A CA 1
ATOM 1542 C C . ILE A 1 200 ? -5.188 18.859 6.715 1 98.88 200 ILE A C 1
ATOM 1544 O O . ILE A 1 200 ? -6.348 18.469 6.832 1 98.88 200 ILE A O 1
ATOM 1548 N N . GLY A 1 201 ? -4.766 20.078 7.047 1 98.25 201 GLY A N 1
ATOM 1549 C CA . GLY A 1 201 ? -5.676 20.969 7.738 1 98.25 201 GLY A CA 1
ATOM 1550 C C . GLY A 1 201 ? -6.051 22.188 6.914 1 98.25 201 GLY A C 1
ATOM 1551 O O . GLY A 1 201 ? -5.18 22.969 6.512 1 98.25 201 GLY A O 1
ATOM 1552 N N . MET A 1 202 ? -7.27 22.312 6.684 1 97.88 202 MET A N 1
ATOM 1553 C CA . MET A 1 202 ? -7.812 23.484 5.996 1 97.88 202 MET A CA 1
ATOM 1554 C C . MET A 1 202 ? -7.117 23.703 4.656 1 97.88 202 MET A C 1
ATOM 1556 O O . MET A 1 202 ? -6.73 24.828 4.328 1 97.88 202 MET A O 1
ATOM 1560 N N . CYS A 1 203 ? -6.875 22.609 3.922 1 98.62 203 CYS A N 1
ATOM 1561 C CA . CYS A 1 203 ? -6.234 22.672 2.613 1 98.62 203 CYS A CA 1
ATOM 1562 C C . CYS A 1 203 ? -7.223 22.344 1.502 1 98.62 203 CYS A C 1
ATOM 1564 O O . CYS A 1 203 ? -8.289 21.781 1.762 1 98.62 203 CYS A O 1
ATOM 1566 N N . ASP A 1 204 ? -6.852 22.797 0.344 1 98.5 204 ASP A N 1
ATOM 1567 C CA . ASP A 1 204 ? -7.574 22.391 -0.857 1 98.5 204 ASP A CA 1
ATOM 1568 C C . ASP A 1 204 ? -6.645 21.719 -1.855 1 98.5 204 ASP A C 1
ATOM 1570 O O . ASP A 1 204 ? -5.5 22.141 -2.039 1 98.5 204 ASP A O 1
ATOM 1574 N N . ASN A 1 205 ? -7.133 20.641 -2.527 1 98.62 205 ASN A N 1
ATOM 1575 C CA . ASN A 1 205 ? -6.445 20 -3.643 1 98.62 205 ASN A CA 1
ATOM 1576 C C . ASN A 1 205 ? -5.133 19.359 -3.201 1 98.62 205 ASN A C 1
ATOM 1578 O O . ASN A 1 205 ? -4.059 19.766 -3.648 1 98.62 205 ASN A O 1
ATOM 1582 N N . VAL A 1 206 ? -5.273 18.312 -2.408 1 98.81 206 VAL A N 1
ATOM 1583 C CA . VAL A 1 206 ? -4.09 17.656 -1.872 1 98.81 206 VAL A CA 1
ATOM 1584 C C . VAL A 1 206 ? -4.16 16.156 -2.164 1 98.81 206 VAL A C 1
ATOM 1586 O O . VAL A 1 206 ? -5.207 15.523 -1.979 1 98.81 206 VAL A O 1
ATOM 1589 N N . ASP A 1 207 ? -3.068 15.609 -2.715 1 98.81 207 ASP A N 1
ATOM 1590 C CA . ASP A 1 207 ? -2.893 14.172 -2.852 1 98.81 207 ASP A CA 1
ATOM 1591 C C . ASP A 1 207 ? -2.008 13.617 -1.738 1 98.81 207 ASP A C 1
ATOM 1593 O O . ASP A 1 207 ? -0.918 14.133 -1.487 1 98.81 207 ASP A O 1
ATOM 1597 N N . VAL A 1 208 ? -2.486 12.617 -0.997 1 98.94 208 VAL A N 1
ATOM 1598 C CA . VAL A 1 208 ? -1.737 11.867 0.007 1 98.94 208 VAL A CA 1
ATOM 1599 C C . VAL A 1 208 ? -1.553 10.43 -0.454 1 98.94 208 VAL A C 1
ATOM 1601 O O . VAL A 1 208 ? -2.467 9.609 -0.332 1 98.94 208 VAL A O 1
ATOM 1604 N N . LEU A 1 209 ? -0.273 10.133 -0.945 1 98.69 209 LEU A N 1
ATOM 1605 C CA . LEU A 1 209 ? -0.093 8.898 -1.712 1 98.69 209 LEU A CA 1
ATOM 1606 C C . LEU A 1 209 ? 1.07 8.086 -1.162 1 98.69 209 LEU A C 1
ATOM 1608 O O . LEU A 1 209 ? 2.131 8.633 -0.857 1 98.69 209 LEU A O 1
ATOM 1612 N N . HIS A 1 210 ? 0.938 6.75 -0.998 1 98.56 210 HIS A N 1
ATOM 1613 C CA . HIS A 1 210 ? 2.023 5.789 -0.836 1 98.56 210 HIS A CA 1
ATOM 1614 C C . HIS A 1 210 ? 2.748 5.996 0.489 1 98.56 210 HIS A C 1
ATOM 1616 O O . HIS A 1 210 ? 3.963 5.801 0.573 1 98.56 210 HIS A O 1
ATOM 1622 N N . ASN A 1 211 ? 2.072 6.523 1.521 1 98.94 211 ASN A N 1
ATOM 1623 C CA . ASN A 1 211 ? 2.707 6.703 2.822 1 98.94 211 ASN A CA 1
ATOM 1624 C C . ASN A 1 211 ? 2.48 5.5 3.73 1 98.94 211 ASN A C 1
ATOM 1626 O O . ASN A 1 211 ? 1.469 4.805 3.605 1 98.94 211 ASN A O 1
ATOM 1630 N N . GLU A 1 212 ? 3.457 5.254 4.562 1 98.88 212 GLU A N 1
ATOM 1631 C CA . GLU A 1 212 ? 3.268 4.316 5.668 1 98.88 212 GLU A CA 1
ATOM 1632 C C . GLU A 1 212 ? 3.148 5.055 6.996 1 98.88 212 GLU A C 1
ATOM 1634 O O . GLU A 1 212 ? 4.031 5.836 7.363 1 98.88 212 GLU A O 1
ATOM 1639 N N . VAL A 1 213 ? 2.014 4.812 7.734 1 98.94 213 VAL A N 1
ATOM 1640 C CA . VAL A 1 213 ? 1.782 5.441 9.031 1 98.94 213 VAL A CA 1
ATOM 1641 C C . VAL A 1 213 ? 1.387 4.379 10.055 1 98.94 213 VAL A C 1
ATOM 1643 O O . VAL A 1 213 ? 0.448 3.609 9.828 1 98.94 213 VAL A O 1
ATOM 1646 N N . PHE A 1 214 ? 2.137 4.309 11.141 1 98.75 214 PHE A N 1
ATOM 1647 C CA . PHE A 1 214 ? 1.875 3.262 12.117 1 98.75 214 PHE A CA 1
ATOM 1648 C C . PHE A 1 214 ? 2.273 3.717 13.516 1 98.75 214 PHE A C 1
ATOM 1650 O O . PHE A 1 214 ? 3.09 4.629 13.672 1 98.75 214 PHE A O 1
ATOM 1657 N N . ASP A 1 215 ? 1.664 3.16 14.539 1 98.69 215 ASP A N 1
ATOM 1658 C CA . ASP A 1 215 ? 1.945 3.43 15.945 1 98.69 215 ASP A CA 1
ATOM 1659 C C . ASP A 1 215 ? 1.599 4.871 16.312 1 98.69 215 ASP A C 1
ATOM 1661 O O . ASP A 1 215 ? 2.252 5.477 17.156 1 98.69 215 ASP A O 1
ATOM 1665 N N . ASN A 1 216 ? 0.654 5.441 15.57 1 98.81 216 ASN A N 1
ATOM 1666 C CA . ASN A 1 216 ? 0.161 6.781 15.859 1 98.81 216 ASN A CA 1
ATOM 1667 C C . ASN A 1 216 ? -1.253 6.746 16.438 1 98.81 216 ASN A C 1
ATOM 1669 O O . ASN A 1 216 ? -1.882 5.688 16.484 1 98.81 216 ASN A O 1
ATOM 1673 N N . VAL A 1 217 ? -1.651 7.918 16.922 1 98.62 217 VAL A N 1
ATOM 1674 C CA . VAL A 1 217 ? -3.074 7.977 17.25 1 98.62 217 VAL A CA 1
ATOM 1675 C C . VAL A 1 217 ? -3.895 7.969 15.961 1 98.62 217 VAL A C 1
ATOM 1677 O O . VAL A 1 217 ? -4.492 6.949 15.609 1 98.62 217 VAL A O 1
ATOM 1680 N N . ALA A 1 218 ? -3.836 9.102 15.234 1 98.62 218 ALA A N 1
ATOM 1681 C CA . ALA A 1 218 ? -4.426 9.086 13.898 1 98.62 218 ALA A CA 1
ATOM 1682 C C . ALA A 1 218 ? -3.359 8.852 12.836 1 98.62 218 ALA A C 1
ATOM 1684 O O . ALA A 1 218 ? -2.281 9.445 12.883 1 98.62 218 ALA A O 1
ATOM 1685 N N . GLY A 1 219 ? -3.66 7.953 11.883 1 98.88 219 GLY A N 1
ATOM 1686 C CA . GLY A 1 219 ? -2.744 7.762 10.766 1 98.88 219 GLY A CA 1
ATOM 1687 C C . GLY A 1 219 ? -2.732 8.93 9.797 1 98.88 219 GLY A C 1
ATOM 1688 O O . GLY A 1 219 ? -1.782 9.719 9.773 1 98.88 219 GLY A O 1
ATOM 1689 N N . ILE A 1 220 ? -3.785 9.078 9.031 1 98.94 220 ILE A N 1
ATOM 1690 C CA . ILE A 1 220 ? -3.967 10.188 8.102 1 98.94 22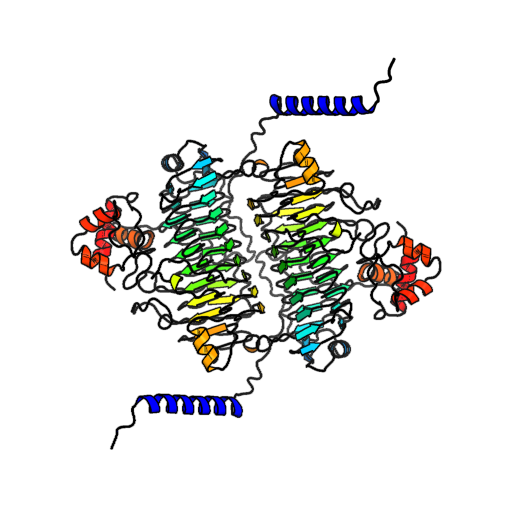0 ILE A CA 1
ATOM 1691 C C . ILE A 1 220 ? -5.285 10.906 8.398 1 98.94 220 ILE A C 1
ATOM 1693 O O . ILE A 1 220 ? -6.328 10.258 8.539 1 98.94 220 ILE A O 1
ATOM 1697 N N . GLU A 1 221 ? -5.172 12.188 8.516 1 98.75 221 GLU A N 1
ATOM 1698 C CA . GLU A 1 221 ? -6.324 13 8.891 1 98.75 221 GLU A CA 1
ATOM 1699 C C . GLU A 1 221 ? -6.559 14.117 7.879 1 98.75 221 GLU A C 1
ATOM 1701 O O . GLU A 1 221 ? -5.676 14.945 7.637 1 98.75 221 GLU A O 1
ATOM 1706 N N . ILE A 1 222 ? -7.773 14.102 7.234 1 98.81 222 ILE A N 1
ATOM 1707 C CA . ILE A 1 222 ? -8.25 15.188 6.383 1 98.81 222 ILE A CA 1
ATOM 1708 C C . ILE A 1 222 ? -9.281 16.031 7.141 1 98.81 222 ILE A C 1
ATOM 1710 O O . ILE A 1 222 ? -10.406 15.578 7.359 1 98.81 222 ILE A O 1
ATOM 1714 N N . GLU A 1 223 ? -8.898 17.188 7.531 1 97.12 223 GLU A N 1
ATOM 1715 C CA . GLU A 1 223 ? -9.75 18 8.391 1 97.12 223 GLU A CA 1
ATOM 1716 C C . GLU A 1 223 ? -10.023 19.375 7.773 1 97.12 223 GLU A C 1
ATOM 1718 O O . GLU A 1 223 ? -9.086 20.109 7.457 1 97.12 223 GLU A O 1
ATOM 1723 N N . ASN A 1 224 ? -11.289 19.719 7.676 1 96.75 224 ASN A N 1
ATOM 1724 C CA . ASN A 1 224 ? -11.688 21.016 7.125 1 96.75 224 ASN A CA 1
ATOM 1725 C C . ASN A 1 224 ? -10.969 21.312 5.812 1 96.75 224 ASN A C 1
ATOM 1727 O O . ASN A 1 224 ? -10.477 22.422 5.609 1 96.75 224 ASN A O 1
ATOM 1731 N N . SER A 1 225 ? -10.859 20.266 4.996 1 98.56 225 SER A N 1
ATOM 1732 C CA . SER A 1 225 ? -10.148 20.328 3.725 1 98.56 225 SER A CA 1
ATOM 1733 C C . SER A 1 225 ? -11.016 19.812 2.58 1 98.56 225 SER A C 1
ATOM 1735 O O . SER A 1 225 ? -11.969 19.062 2.805 1 98.56 225 SER A O 1
ATOM 1737 N N . ARG A 1 226 ? -10.688 20.328 1.391 1 98.25 226 ARG A N 1
ATOM 1738 C CA . ARG A 1 226 ? -11.531 20.016 0.243 1 98.25 226 ARG A CA 1
ATOM 1739 C C . ARG A 1 226 ? -10.695 19.531 -0.937 1 98.25 226 ARG A C 1
ATOM 1741 O O . ARG A 1 226 ? -9.594 20.031 -1.169 1 98.25 226 ARG A O 1
ATOM 1748 N N . HIS A 1 227 ? -11.242 18.547 -1.685 1 98.69 227 HIS A N 1
ATOM 1749 C CA . HIS A 1 227 ? -10.602 17.984 -2.873 1 98.69 227 HIS A CA 1
ATOM 1750 C C . HIS A 1 227 ? -9.305 17.281 -2.52 1 98.69 227 HIS A C 1
ATOM 1752 O O . HIS A 1 227 ? -8.227 17.688 -2.959 1 98.69 227 HIS A O 1
ATOM 1758 N N . CYS A 1 228 ? -9.477 16.141 -1.79 1 98.88 228 CYS A N 1
ATOM 1759 C CA . CYS A 1 228 ? -8.312 15.383 -1.347 1 98.88 228 CYS A CA 1
ATOM 1760 C C . CYS A 1 228 ? -8.391 13.938 -1.803 1 98.88 228 CYS A C 1
ATOM 1762 O O . CYS A 1 228 ? -9.461 13.328 -1.766 1 98.88 228 CYS A O 1
ATOM 1764 N N . LEU A 1 229 ? -7.316 13.469 -2.334 1 98.88 229 LEU A N 1
ATOM 1765 C CA . LEU A 1 229 ? -7.168 12.062 -2.688 1 98.88 229 LEU A CA 1
ATOM 1766 C C . LEU A 1 229 ? -6.215 11.359 -1.728 1 98.88 229 LEU A C 1
ATOM 1768 O O . LEU A 1 229 ? -5.051 11.75 -1.605 1 98.88 229 LEU A O 1
ATOM 1772 N N . VAL A 1 230 ? -6.715 10.391 -0.958 1 98.94 230 VAL A N 1
ATOM 1773 C CA . VAL A 1 230 ? -5.93 9.531 -0.081 1 98.94 230 VAL A CA 1
ATOM 1774 C C . VAL A 1 230 ? -5.852 8.125 -0.669 1 98.94 230 VAL A C 1
ATOM 1776 O O . VAL A 1 230 ? -6.789 7.336 -0.528 1 98.94 230 VAL A O 1
ATOM 1779 N N . GLU A 1 231 ? -4.664 7.836 -1.288 1 98.81 231 GLU A N 1
ATOM 1780 C CA . GLU A 1 231 ? -4.621 6.633 -2.109 1 98.81 231 GLU A CA 1
ATOM 1781 C C . GLU A 1 231 ? -3.33 5.852 -1.876 1 98.81 231 GLU A C 1
ATOM 1783 O O . GLU A 1 231 ? -2.256 6.441 -1.754 1 98.81 231 GLU A O 1
ATOM 1788 N N . ASN A 1 232 ? -3.434 4.488 -1.854 1 98.69 232 ASN A N 1
ATOM 1789 C CA . ASN A 1 232 ? -2.297 3.574 -1.824 1 98.69 232 ASN A CA 1
ATOM 1790 C C . ASN A 1 232 ? -1.419 3.811 -0.599 1 98.69 232 ASN A C 1
ATOM 1792 O O . ASN A 1 232 ? -0.191 3.758 -0.69 1 98.69 232 ASN A O 1
ATOM 1796 N N . ASN A 1 233 ? -2.07 4.195 0.514 1 98.88 233 ASN A N 1
ATOM 1797 C CA . ASN A 1 233 ? -1.349 4.309 1.776 1 98.88 233 ASN A CA 1
ATOM 1798 C C . ASN A 1 233 ? -1.47 3.031 2.607 1 98.88 233 ASN A C 1
ATOM 1800 O O . ASN A 1 233 ? -2.391 2.238 2.402 1 98.88 233 ASN A O 1
ATOM 1804 N N . TYR A 1 234 ? -0.47 2.891 3.438 1 98.69 234 TYR A N 1
ATOM 1805 C CA . TYR A 1 234 ? -0.462 1.81 4.418 1 98.69 234 TYR A CA 1
ATOM 1806 C C . TYR A 1 234 ? -0.61 2.354 5.832 1 98.69 234 TYR A C 1
ATOM 1808 O O . TYR A 1 234 ? 0.346 2.885 6.402 1 98.69 234 TYR A O 1
ATOM 1816 N N . ALA A 1 235 ? -1.839 2.246 6.348 1 98.94 235 ALA A N 1
ATOM 1817 C CA . ALA A 1 235 ? -2.148 2.691 7.703 1 98.94 235 ALA A CA 1
ATOM 1818 C C . ALA A 1 235 ? -2.402 1.505 8.625 1 98.94 235 ALA A C 1
ATOM 1820 O O . ALA A 1 235 ? -3.41 0.807 8.492 1 98.94 235 ALA A O 1
ATOM 1821 N N . HIS A 1 236 ? -1.48 1.285 9.523 1 98.56 236 HIS A N 1
ATOM 1822 C CA . HIS A 1 236 ? -1.617 0.102 10.367 1 98.56 236 HIS A CA 1
ATOM 1823 C C . HIS A 1 236 ? -1.165 0.388 11.797 1 98.56 236 HIS A C 1
ATOM 1825 O O . HIS A 1 236 ? -0.326 1.263 12.023 1 98.56 236 HIS A O 1
ATOM 1831 N N . ASN A 1 237 ? -1.786 -0.248 12.68 1 98.56 237 ASN A N 1
ATOM 1832 C CA . ASN A 1 237 ? -1.473 -0.188 14.102 1 98.56 237 ASN A CA 1
ATOM 1833 C C . ASN A 1 237 ? -1.514 1.245 14.625 1 98.56 237 ASN A C 1
ATOM 1835 O O . ASN A 1 237 ? -0.684 1.633 15.453 1 98.56 237 ASN A O 1
ATOM 1839 N N . ASN A 1 238 ? -2.361 2.066 14.141 1 98.88 238 ASN A N 1
ATOM 1840 C CA . ASN A 1 238 ? -2.775 3.322 14.758 1 98.88 238 ASN A CA 1
ATOM 1841 C C . ASN A 1 238 ? -4.008 3.133 15.641 1 98.88 238 ASN A C 1
ATOM 1843 O O . ASN A 1 238 ? -4.555 2.031 15.719 1 98.88 238 ASN A O 1
ATOM 1847 N N . THR A 1 239 ? -4.371 4.238 16.391 1 98.62 239 THR A N 1
ATOM 1848 C CA . THR A 1 239 ? -5.684 4.203 17.016 1 98.62 239 THR A CA 1
ATOM 1849 C C . THR A 1 239 ? -6.793 4.246 15.977 1 98.62 239 THR A C 1
ATOM 1851 O O . THR A 1 239 ? -7.703 3.412 16 1 98.62 239 THR A O 1
ATOM 1854 N N . GLY A 1 240 ? -6.707 5.211 15.148 1 98.69 240 GLY A N 1
ATOM 1855 C CA . GLY A 1 240 ? -7.523 5.344 13.953 1 98.69 240 GLY A CA 1
ATOM 1856 C C . GLY A 1 240 ? -6.703 5.418 12.68 1 98.69 240 GLY A C 1
ATOM 1857 O O . GLY A 1 240 ? -5.691 6.125 12.625 1 98.69 240 GLY A O 1
ATOM 1858 N N . GLY A 1 241 ? -7.145 4.703 11.648 1 98.88 241 GLY A N 1
ATOM 1859 C CA . GLY A 1 241 ? -6.355 4.613 10.43 1 98.88 241 GLY A CA 1
ATOM 1860 C C . GLY A 1 241 ? -6.457 5.852 9.562 1 98.88 241 GLY A C 1
ATOM 1861 O O . GLY A 1 241 ? -5.523 6.656 9.516 1 98.88 241 GLY A O 1
ATOM 1862 N N . LEU A 1 242 ? -7.609 6.066 8.883 1 98.94 242 LEU A N 1
ATOM 1863 C CA . LEU A 1 242 ? -7.891 7.219 8.031 1 98.94 242 LEU A CA 1
ATOM 1864 C C . LEU A 1 242 ? -9.086 8 8.562 1 98.94 242 LEU A C 1
ATOM 1866 O O . LEU A 1 242 ? -10.141 7.426 8.836 1 98.94 242 LEU A O 1
ATOM 1870 N N . LEU A 1 243 ? -8.859 9.305 8.664 1 98.69 243 LEU A N 1
ATOM 1871 C CA . LEU A 1 243 ? -9.914 10.164 9.188 1 98.69 243 LEU A CA 1
ATOM 1872 C C . LEU A 1 243 ? -10.227 11.297 8.211 1 98.69 243 LEU A C 1
ATOM 1874 O O . LEU A 1 243 ? -9.32 11.898 7.637 1 98.69 243 LEU A O 1
ATOM 1878 N N . ALA A 1 244 ? -11.531 11.539 8.031 1 98.38 244 ALA A N 1
ATOM 1879 C CA . ALA A 1 244 ? -12.039 12.727 7.348 1 98.38 244 ALA A CA 1
ATOM 1880 C C . ALA A 1 244 ? -13.125 13.414 8.172 1 98.38 244 ALA A C 1
ATOM 1882 O O . ALA A 1 244 ? -14.195 12.836 8.398 1 98.38 244 ALA A O 1
ATOM 1883 N N . PHE A 1 245 ? -12.82 14.625 8.602 1 93.12 245 PHE A N 1
ATOM 1884 C CA . PHE A 1 245 ? -13.867 15.188 9.453 1 93.12 245 PHE A CA 1
ATOM 1885 C C . PHE A 1 245 ? -13.789 16.703 9.477 1 93.12 245 PHE A C 1
ATOM 1887 O O . PHE A 1 245 ? -12.875 17.297 8.891 1 93.12 245 PHE A O 1
ATOM 1894 N N . VAL A 1 246 ? -14.812 17.344 10.086 1 93.69 246 VAL A N 1
ATOM 1895 C CA . VAL A 1 246 ? -14.922 18.781 10.297 1 93.69 246 VAL A CA 1
ATOM 1896 C C . VAL A 1 246 ? -14.742 19.094 11.781 1 93.69 246 VAL A C 1
ATOM 1898 O O . VAL A 1 246 ? -15.344 18.438 12.641 1 93.69 246 VAL A O 1
ATOM 1901 N N . THR A 1 247 ? -13.875 19.969 12.031 1 91 247 THR A N 1
ATOM 1902 C CA . THR A 1 247 ? -13.789 20.562 13.359 1 91 247 THR A CA 1
ATOM 1903 C C . THR A 1 247 ? -14.492 21.906 13.383 1 91 247 THR A C 1
ATOM 1905 O O . THR A 1 247 ? -14.109 22.844 12.664 1 91 247 THR A O 1
ATOM 1908 N N . PRO A 1 248 ? -15.492 22.016 14.211 1 88.44 248 PRO A N 1
ATOM 1909 C CA . PRO A 1 248 ? -16.172 23.297 14.328 1 88.44 248 PRO A CA 1
ATOM 1910 C C . PRO A 1 248 ? -15.258 24.406 14.875 1 88.44 248 PRO A C 1
ATOM 1912 O O . PRO A 1 248 ? -14.367 24.125 15.68 1 88.44 248 PRO A O 1
ATOM 1915 N N . GLY A 1 249 ? -15.547 25.609 14.469 1 87.19 249 GLY A N 1
ATOM 1916 C CA . GLY A 1 249 ? -14.812 26.766 14.977 1 87.19 249 GLY A CA 1
ATOM 1917 C C . GLY A 1 249 ? -13.633 27.156 14.109 1 87.19 249 GLY A C 1
ATOM 1918 O O . GLY A 1 249 ? -13.086 28.25 14.258 1 87.19 249 GLY A O 1
ATOM 1919 N N . LEU A 1 250 ? -13.281 26.234 13.203 1 91.25 250 LEU A N 1
ATOM 1920 C CA . LEU A 1 250 ? -12.211 26.578 12.281 1 91.25 250 LEU A CA 1
ATOM 1921 C C . LEU A 1 250 ? -12.727 27.438 11.133 1 91.25 250 LEU A C 1
ATOM 1923 O O . LEU A 1 250 ? -13.93 27.453 10.859 1 91.25 250 LEU A O 1
ATOM 1927 N N . PRO A 1 251 ? -11.82 28.219 10.516 1 89.94 251 PRO A N 1
ATOM 1928 C CA . PRO A 1 251 ? -12.242 29.125 9.445 1 89.94 251 PRO A CA 1
ATOM 1929 C C . PRO A 1 251 ? -12.891 28.391 8.266 1 89.94 251 PRO A C 1
ATOM 1931 O O . PRO A 1 251 ? -13.891 28.859 7.719 1 89.94 251 PRO A O 1
ATOM 1934 N N . ILE A 1 252 ? -12.266 27.391 7.832 1 93.56 252 ILE A N 1
ATOM 1935 C CA . ILE A 1 252 ? -12.898 26.562 6.812 1 93.56 252 ILE A CA 1
ATOM 1936 C C . ILE A 1 252 ? -13.914 25.625 7.465 1 93.56 252 ILE A C 1
ATOM 1938 O O . ILE A 1 252 ? -13.57 24.844 8.359 1 93.56 252 ILE A O 1
ATOM 1942 N N . LYS A 1 253 ? -15.133 25.688 6.961 1 92.5 253 LYS A N 1
ATOM 1943 C CA . LYS A 1 253 ? -16.25 25.109 7.715 1 92.5 253 LYS A CA 1
ATOM 1944 C C . LYS A 1 253 ? -16.625 23.734 7.172 1 92.5 253 LYS A C 1
ATOM 1946 O O . LYS A 1 253 ? -17.531 23.094 7.703 1 92.5 253 LYS A O 1
ATOM 1951 N N . THR A 1 254 ? -15.891 23.312 6.113 1 94.81 254 THR A N 1
ATOM 1952 C CA . THR A 1 254 ? -16.359 22.109 5.438 1 94.81 254 THR A CA 1
ATOM 1953 C C . THR A 1 254 ? -15.188 21.172 5.148 1 94.81 254 THR A C 1
ATOM 1955 O O . THR A 1 254 ? -14.031 21.594 5.102 1 94.81 254 THR A O 1
ATOM 1958 N N . THR A 1 255 ? -15.469 19.953 5.113 1 97.44 255 THR A N 1
ATOM 1959 C CA . THR A 1 255 ? -14.68 18.906 4.473 1 97.44 255 THR A CA 1
ATOM 1960 C C . THR A 1 255 ? -15.508 18.172 3.422 1 97.44 255 THR A C 1
ATOM 1962 O O . THR A 1 255 ? -16.562 17.625 3.732 1 97.44 255 THR A O 1
ATOM 1965 N N . PHE A 1 256 ? -15.086 18.297 2.172 1 97.69 256 PHE A N 1
ATOM 1966 C CA . PHE A 1 256 ? -15.852 17.562 1.168 1 97.69 256 PHE A CA 1
ATOM 1967 C C . PHE A 1 256 ? -14.969 17.172 -0.01 1 97.69 256 PHE A C 1
ATOM 1969 O O . PHE A 1 256 ? -13.859 17.688 -0.161 1 97.69 256 PHE A O 1
ATOM 1976 N N . ASP A 1 257 ? -15.477 16.266 -0.843 1 98.5 257 ASP A N 1
ATOM 1977 C CA . ASP A 1 257 ? -14.789 15.781 -2.033 1 98.5 257 ASP A CA 1
ATOM 1978 C C . ASP A 1 257 ? -13.453 15.125 -1.669 1 98.5 257 ASP A C 1
ATOM 1980 O O . ASP A 1 257 ? -12.398 15.57 -2.119 1 98.5 257 ASP A O 1
ATOM 1984 N N . VAL A 1 258 ? -13.617 14.086 -0.849 1 98.88 258 VAL A N 1
ATOM 1985 C CA . VAL A 1 258 ? -12.492 13.281 -0.382 1 98.88 258 VAL A CA 1
ATOM 1986 C C . VAL A 1 258 ? -12.641 11.852 -0.879 1 98.88 258 VAL A C 1
ATOM 1988 O O . VAL A 1 258 ? -13.711 11.25 -0.756 1 98.88 258 VAL A O 1
ATOM 1991 N N . ILE A 1 259 ? -11.602 11.328 -1.523 1 98.94 259 ILE A N 1
ATOM 1992 C CA . ILE A 1 259 ? -11.594 9.938 -1.964 1 98.94 259 ILE A CA 1
ATOM 1993 C C . ILE A 1 259 ? -10.57 9.148 -1.154 1 98.94 259 ILE A C 1
ATOM 1995 O O . ILE A 1 259 ? -9.398 9.516 -1.1 1 98.94 259 ILE A O 1
ATOM 1999 N N . LEU A 1 260 ? -11.031 8.156 -0.429 1 98.94 260 LEU A N 1
ATOM 2000 C CA . LEU A 1 260 ? -10.203 7.145 0.222 1 98.94 260 LEU A CA 1
ATOM 2001 C C . LEU A 1 260 ? -10.18 5.855 -0.593 1 98.94 260 LEU A C 1
ATOM 2003 O O . LEU A 1 260 ? -11.133 5.078 -0.567 1 98.94 260 LEU A O 1
ATOM 2007 N N . ARG A 1 261 ? -8.977 5.621 -1.26 1 98.75 261 ARG A N 1
ATOM 2008 C CA . ARG A 1 261 ? -9 4.594 -2.299 1 98.75 261 ARG A CA 1
ATOM 2009 C C . ARG A 1 261 ? -7.734 3.742 -2.256 1 98.75 261 ARG A C 1
ATOM 2011 O O . ARG A 1 261 ? -6.633 4.266 -2.082 1 98.75 261 ARG A O 1
ATOM 2018 N N . ASN A 1 262 ? -7.871 2.387 -2.377 1 98.69 262 ASN A N 1
ATOM 2019 C CA . ASN A 1 262 ? -6.77 1.445 -2.553 1 98.69 262 ASN A CA 1
ATOM 2020 C C . ASN A 1 262 ? -5.797 1.496 -1.378 1 98.69 262 ASN A C 1
ATOM 2022 O O . ASN A 1 262 ? -4.59 1.337 -1.561 1 98.69 262 ASN A O 1
ATOM 2026 N N . ASN A 1 263 ? -6.316 1.854 -0.199 1 98.94 263 ASN A N 1
ATOM 2027 C CA . ASN A 1 263 ? -5.453 1.88 0.978 1 98.94 263 ASN A CA 1
ATOM 2028 C C . ASN A 1 263 ? -5.477 0.546 1.719 1 98.94 263 ASN A C 1
ATOM 2030 O O . ASN A 1 263 ? -6.438 -0.215 1.608 1 98.94 263 ASN A O 1
ATOM 2034 N N . PHE A 1 264 ? -4.352 0.269 2.359 1 98.94 264 PHE A N 1
ATOM 2035 C CA . PHE A 1 264 ? -4.316 -0.773 3.379 1 98.94 264 PHE A CA 1
ATOM 2036 C C . PHE A 1 264 ? -4.594 -0.19 4.762 1 98.94 264 PHE A C 1
ATOM 2038 O O . PHE A 1 264 ? -3.785 0.572 5.293 1 98.94 264 PHE A O 1
ATOM 2045 N N . VAL A 1 265 ? -5.762 -0.476 5.297 1 98.94 265 VAL A N 1
ATOM 2046 C CA . VAL A 1 265 ? -6.18 0.008 6.609 1 98.94 265 VAL A CA 1
ATOM 2047 C C . VAL A 1 265 ? -6.332 -1.17 7.57 1 98.94 265 VAL A C 1
ATOM 2049 O O . VAL A 1 265 ? -7.445 -1.658 7.789 1 98.94 265 VAL A O 1
ATOM 2052 N N . VAL A 1 266 ? -5.188 -1.568 8.164 1 98.62 266 VAL A N 1
ATOM 2053 C CA . VAL A 1 266 ? -5.137 -2.91 8.734 1 98.62 266 VAL A CA 1
ATOM 2054 C C . VAL A 1 266 ? -4.734 -2.83 10.211 1 98.62 266 VAL A C 1
ATOM 2056 O O . VAL A 1 266 ? -3.773 -2.141 10.555 1 98.62 266 VAL A O 1
ATOM 2059 N N . ASN A 1 267 ? -5.465 -3.473 11.062 1 98.56 267 ASN A N 1
ATOM 2060 C CA . ASN A 1 267 ? -5.113 -3.695 12.461 1 98.56 267 ASN A CA 1
ATOM 2061 C C . ASN A 1 267 ? -4.824 -2.381 13.188 1 98.56 267 ASN A C 1
ATOM 2063 O O . ASN A 1 267 ? -3.814 -2.26 13.883 1 98.56 267 ASN A O 1
ATOM 2067 N N . ASN A 1 268 ? -5.656 -1.407 12.93 1 98.81 268 ASN A N 1
ATOM 2068 C CA . ASN A 1 268 ? -5.516 -0.172 13.695 1 98.81 268 ASN A CA 1
ATOM 2069 C C . ASN A 1 268 ? -6.082 -0.319 15.102 1 98.81 268 ASN A C 1
ATOM 2071 O O . ASN A 1 268 ? -7.238 0.034 15.352 1 98.81 268 ASN A O 1
ATOM 2075 N N . ASN A 1 269 ? -5.176 -0.84 16 1 98.62 269 ASN A N 1
ATOM 2076 C CA . ASN A 1 269 ? -5.621 -1.232 17.328 1 98.62 269 ASN A CA 1
ATOM 2077 C C . ASN A 1 269 ? -4.719 -0.65 18.422 1 98.62 269 ASN A C 1
ATOM 2079 O O . ASN A 1 269 ? -4.793 -1.056 19.578 1 98.62 269 ASN A O 1
ATOM 2083 N N . HIS A 1 270 ? -3.871 0.294 18.047 1 98.31 270 HIS A N 1
ATOM 2084 C CA . HIS A 1 270 ? -2.947 0.903 19 1 98.31 270 HIS A CA 1
ATOM 2085 C C . HIS A 1 270 ? -3.693 1.719 20.047 1 98.31 270 HIS A C 1
ATOM 2087 O O . HIS A 1 270 ? -4.75 2.289 19.766 1 98.31 270 HIS A O 1
ATOM 2093 N N . GLU A 1 271 ? -3.092 1.771 21.234 1 97.31 271 GLU A N 1
ATOM 2094 C CA . GLU A 1 271 ? -3.68 2.584 22.281 1 97.31 271 GLU A CA 1
ATOM 2095 C C . GLU A 1 271 ? -3.721 4.059 21.891 1 97.31 271 GLU A C 1
ATOM 2097 O O . GLU A 1 271 ? -2.852 4.535 21.156 1 97.31 271 GLU A O 1
ATOM 2102 N N . ASN A 1 272 ? -4.727 4.738 22.344 1 97.38 272 ASN A N 1
ATOM 2103 C CA . ASN A 1 272 ? -4.785 6.184 22.141 1 97.38 272 ASN A CA 1
ATOM 2104 C C . ASN A 1 272 ? -3.959 6.926 23.188 1 97.38 272 ASN A C 1
ATOM 2106 O O . ASN A 1 272 ? -4.27 6.879 24.375 1 97.38 272 ASN A O 1
ATOM 2110 N N . PHE A 1 273 ? -2.955 7.582 22.734 1 96.06 273 PHE A N 1
ATOM 2111 C CA . PHE A 1 273 ? -2.096 8.328 23.641 1 96.06 273 PHE A CA 1
ATOM 2112 C C . PHE A 1 273 ? -2.111 9.812 23.312 1 96.06 273 PHE A C 1
ATOM 2114 O O . PHE A 1 273 ? -1.132 10.523 23.547 1 96.06 273 PHE A O 1
ATOM 2121 N N . GLY A 1 274 ? -3.176 10.25 22.594 1 92.12 274 GLY A N 1
ATOM 2122 C CA . GLY A 1 274 ? -3.371 11.656 22.312 1 92.12 274 GLY A CA 1
ATOM 2123 C C . GLY A 1 274 ? -3.518 12.508 23.562 1 92.12 274 GLY A C 1
ATOM 2124 O O . GLY A 1 274 ? -3.873 11.992 24.625 1 92.12 274 GLY A O 1
ATOM 2125 N N . ALA A 1 275 ? -3.273 13.82 23.391 1 85.81 275 ALA A N 1
ATOM 2126 C CA . ALA A 1 275 ? -3.426 14.719 24.531 1 85.81 275 ALA A CA 1
ATOM 2127 C C . ALA A 1 275 ? -4.859 14.695 25.062 1 85.81 275 ALA A C 1
ATOM 2129 O O . ALA A 1 275 ? -5.809 14.82 24.281 1 85.81 275 ALA A O 1
ATOM 2130 N N . PRO A 1 276 ? -4.965 14.594 26.344 1 83.38 276 PRO A N 1
ATOM 2131 C CA . PRO A 1 276 ? -6.32 14.602 26.906 1 83.38 276 PRO A CA 1
ATOM 2132 C C . PRO A 1 276 ? -7.125 15.828 26.484 1 83.38 276 PRO A C 1
ATOM 2134 O O . PRO A 1 276 ? -6.617 16.953 26.531 1 83.38 276 PRO A O 1
ATOM 2137 N N . GLY A 1 277 ? -8.297 15.594 26.047 1 77.56 277 GLY A N 1
ATOM 2138 C CA . GLY A 1 277 ? -9.172 16.703 25.688 1 77.56 277 GLY A CA 1
ATOM 2139 C C . GLY A 1 277 ? -9.07 17.078 24.219 1 77.56 277 GLY A C 1
ATOM 2140 O O . GLY A 1 277 ? -9.938 17.781 23.703 1 77.56 277 GLY A O 1
ATOM 2141 N N . SER A 1 278 ? -8.055 16.578 23.594 1 80.62 278 SER A N 1
ATOM 2142 C CA . SER A 1 278 ? -7.957 16.844 22.156 1 80.62 278 SER A CA 1
ATOM 2143 C C . SER A 1 278 ? -9.023 16.062 21.375 1 80.62 278 SER A C 1
ATOM 2145 O O . SER A 1 278 ? -9.594 15.102 21.891 1 80.62 278 SER A O 1
ATOM 2147 N N . THR A 1 279 ? -9.258 16.484 20.234 1 78.94 279 THR A N 1
ATOM 2148 C CA . THR A 1 279 ? -10.273 15.867 19.391 1 78.94 279 THR A CA 1
ATOM 2149 C C . THR A 1 279 ? -9.938 14.398 19.141 1 78.94 279 THR A C 1
ATOM 2151 O O . THR A 1 279 ? -10.82 13.539 19.234 1 78.94 279 THR A O 1
ATOM 2154 N N . VAL A 1 280 ? -8.727 14.039 18.906 1 86.88 280 VAL A N 1
ATOM 2155 C CA . VAL A 1 280 ? -8.352 12.688 18.5 1 86.88 280 VAL A CA 1
ATOM 2156 C C . VAL A 1 280 ? -8.305 11.773 19.719 1 86.88 280 VAL A C 1
ATOM 2158 O O . VAL A 1 280 ? -8.273 10.547 19.578 1 86.88 280 VAL A O 1
ATOM 2161 N N . SER A 1 281 ? -8.219 12.391 20.906 1 88.19 281 SER A N 1
ATOM 2162 C CA . SER A 1 281 ? -8.18 11.57 22.125 1 88.19 281 SER A CA 1
ATOM 2163 C C . SER A 1 281 ? -9.477 10.781 22.297 1 88.19 281 SER A C 1
ATOM 2165 O O . SER A 1 281 ? -9.523 9.828 23.078 1 88.19 281 SER A O 1
ATOM 2167 N N . GLY A 1 282 ? -10.477 11.172 21.547 1 88.06 282 GLY A N 1
ATOM 2168 C CA . GLY A 1 282 ? -11.758 10.5 21.641 1 88.06 282 GLY A CA 1
ATOM 2169 C C . GLY A 1 282 ? -11.914 9.359 20.656 1 88.06 282 GLY A C 1
ATOM 2170 O O . GLY A 1 282 ? -12.883 8.602 20.703 1 88.06 282 GLY A O 1
ATOM 2171 N N . ILE A 1 283 ? -11.055 9.156 19.797 1 92.06 283 ILE A N 1
ATOM 2172 C CA . ILE A 1 283 ? -11.141 8.094 18.797 1 92.06 283 ILE A CA 1
ATOM 2173 C C . ILE A 1 283 ? -10.922 6.742 19.484 1 92.06 283 ILE A C 1
ATOM 2175 O O . ILE A 1 283 ? -9.898 6.527 20.141 1 92.06 283 ILE A O 1
ATOM 2179 N N . PRO A 1 284 ? -11.805 5.867 19.344 1 94.44 284 PRO A N 1
ATOM 2180 C CA . PRO A 1 284 ? -11.586 4.543 19.922 1 94.44 284 PRO A CA 1
ATOM 2181 C C . PRO A 1 284 ? -10.5 3.75 19.203 1 94.44 284 PRO A C 1
ATOM 2183 O O . PRO A 1 284 ? -10.469 3.725 17.969 1 94.44 284 PRO A O 1
ATOM 2186 N N . PRO A 1 285 ? -9.617 3.125 20.031 1 97.12 285 PRO A N 1
ATOM 2187 C CA . PRO A 1 285 ? -8.75 2.152 19.359 1 97.12 285 PRO A CA 1
ATOM 2188 C C . PRO A 1 285 ? -9.539 1.102 18.578 1 97.12 285 PRO A C 1
ATOM 2190 O O . PRO A 1 285 ? -10.594 0.646 19.047 1 97.12 285 PRO A O 1
ATOM 2193 N N . GLY A 1 286 ? -9.062 0.689 17.422 1 98.38 286 GLY A N 1
ATOM 2194 C CA . GLY A 1 286 ? -9.773 -0.272 16.609 1 98.38 286 GLY A CA 1
ATOM 2195 C C . GLY A 1 286 ? -10.562 0.376 15.484 1 98.38 286 GLY A C 1
ATOM 2196 O O . GLY A 1 286 ? -11.352 -0.289 14.805 1 98.38 286 GLY A O 1
ATOM 2197 N N . THR A 1 287 ? -10.375 1.697 15.258 1 98.06 287 THR A N 1
ATOM 2198 C CA . THR A 1 287 ? -11.102 2.41 14.211 1 98.06 287 THR A CA 1
ATOM 2199 C C . THR A 1 287 ? -10.32 2.377 12.898 1 98.06 287 THR A C 1
ATOM 2201 O O . THR A 1 287 ? -9.211 2.896 12.82 1 98.06 287 THR A O 1
ATOM 2204 N N . GLY A 1 288 ? -10.938 1.729 11.875 1 98.81 288 GLY A N 1
ATOM 2205 C CA . GLY A 1 288 ? -10.289 1.758 10.57 1 98.81 288 GLY A CA 1
ATOM 2206 C C . GLY A 1 288 ? -10.375 3.111 9.891 1 98.81 288 GLY A C 1
ATOM 2207 O O . GLY A 1 288 ? -9.391 3.855 9.852 1 98.81 288 GLY A O 1
ATOM 2208 N N . ILE A 1 289 ? -11.586 3.461 9.469 1 98.94 289 ILE A N 1
ATOM 2209 C CA . ILE A 1 289 ? -11.867 4.738 8.82 1 98.94 289 ILE A CA 1
ATOM 2210 C C . ILE A 1 289 ? -12.93 5.492 9.617 1 98.94 289 ILE A C 1
ATOM 2212 O O . ILE A 1 289 ? -13.922 4.902 10.062 1 98.94 289 ILE A O 1
ATOM 2216 N N . LEU A 1 290 ? -12.672 6.742 9.844 1 98.12 290 LEU A N 1
ATOM 2217 C CA . LEU A 1 290 ? -13.648 7.605 10.508 1 98.12 290 LEU A CA 1
ATOM 2218 C C . LEU A 1 290 ? -14.055 8.758 9.594 1 98.12 290 LEU A C 1
ATOM 2220 O O . LEU A 1 290 ? -13.203 9.508 9.109 1 98.12 290 LEU A O 1
ATOM 2224 N N . ILE A 1 291 ? -15.336 8.859 9.352 1 97.94 291 ILE A N 1
ATOM 2225 C CA . ILE A 1 291 ? -15.922 10.008 8.664 1 97.94 291 ILE A CA 1
ATOM 2226 C C . ILE A 1 291 ? -16.859 10.758 9.609 1 97.94 291 ILE A C 1
ATOM 2228 O O . ILE A 1 291 ? -17.875 10.203 10.047 1 97.94 291 ILE A O 1
ATOM 2232 N N . MET A 1 292 ? -16.469 11.938 9.891 1 95.38 292 MET A N 1
ATOM 2233 C CA . MET A 1 292 ? -17.297 12.727 10.797 1 95.38 292 MET A CA 1
ATOM 2234 C C . MET A 1 292 ? -17.656 14.078 10.18 1 95.38 292 MET A C 1
ATOM 2236 O O . MET A 1 292 ? -16.797 14.922 9.984 1 95.38 292 MET A O 1
ATOM 2240 N N . ALA A 1 293 ? -18.875 14.312 9.828 1 94.75 293 ALA A N 1
ATOM 2241 C CA . ALA A 1 293 ? -19.453 15.562 9.336 1 94.75 293 ALA A CA 1
ATOM 2242 C C . ALA A 1 293 ? -18.859 15.938 7.98 1 94.75 293 ALA A C 1
ATOM 2244 O O . ALA A 1 293 ? -19.094 17.047 7.48 1 94.75 293 ALA A O 1
ATOM 2245 N N . ALA A 1 294 ? -18.062 15.055 7.387 1 97 294 ALA A N 1
ATOM 2246 C CA . ALA A 1 294 ? -17.516 15.32 6.062 1 97 294 ALA A CA 1
ATOM 2247 C C . ALA A 1 294 ? -18.484 14.914 4.965 1 97 294 ALA A C 1
ATOM 2249 O O . ALA A 1 294 ? -19.172 13.898 5.082 1 97 294 ALA A O 1
ATOM 2250 N N . ASP A 1 295 ? -18.531 15.727 3.9 1 97.44 295 ASP A N 1
ATOM 2251 C CA . ASP A 1 295 ? -19.469 15.5 2.805 1 97.44 295 ASP A CA 1
ATOM 2252 C C . ASP A 1 295 ? -18.75 14.953 1.572 1 97.44 295 ASP A C 1
ATOM 2254 O O . ASP A 1 295 ? -17.562 15.219 1.374 1 97.44 295 ASP A O 1
ATOM 2258 N N . ASP A 1 296 ? -19.469 14.195 0.783 1 98.31 296 ASP A N 1
ATOM 2259 C CA . ASP A 1 296 ? -18.969 13.734 -0.506 1 98.31 296 ASP A CA 1
ATOM 2260 C C . ASP A 1 296 ? -17.656 12.961 -0.338 1 98.31 296 ASP A C 1
ATOM 2262 O O . ASP A 1 296 ? -16.672 13.227 -1.031 1 98.31 296 ASP A O 1
ATOM 2266 N N . VAL A 1 297 ? -17.688 12.047 0.647 1 98.81 297 VAL A N 1
ATOM 2267 C CA . VAL A 1 297 ? -16.547 11.148 0.849 1 98.81 297 VAL A CA 1
ATOM 2268 C C . VAL A 1 297 ? -16.812 9.82 0.14 1 98.81 297 VAL A C 1
ATOM 2270 O O . VAL A 1 297 ? -17.875 9.227 0.3 1 98.81 297 VAL A O 1
ATOM 2273 N N . ILE A 1 298 ? -15.883 9.391 -0.671 1 98.88 298 ILE A N 1
ATOM 2274 C CA . ILE A 1 298 ? -15.977 8.109 -1.362 1 98.88 298 ILE A CA 1
ATOM 2275 C C . ILE A 1 298 ? -14.961 7.133 -0.781 1 98.88 298 ILE A C 1
ATOM 2277 O O . ILE A 1 298 ? -13.781 7.465 -0.639 1 98.88 298 ILE A O 1
ATOM 2281 N N . VAL A 1 299 ? -15.406 5.93 -0.376 1 98.81 299 VAL A N 1
ATOM 2282 C CA . VAL A 1 299 ? -14.555 4.855 0.13 1 98.81 299 VAL A CA 1
ATOM 2283 C C . VAL A 1 299 ? -14.57 3.682 -0.845 1 98.81 299 VAL A C 1
ATOM 2285 O O . VAL A 1 299 ? -15.609 3.037 -1.035 1 98.81 299 VAL A O 1
ATOM 2288 N N . GLU A 1 300 ? -13.336 3.438 -1.396 1 97.88 300 GLU A N 1
ATOM 2289 C CA . GLU A 1 300 ? -13.367 2.496 -2.512 1 97.88 300 GLU A CA 1
ATOM 2290 C C . GLU A 1 300 ? -12.102 1.642 -2.547 1 97.88 300 GLU A C 1
ATOM 2292 O O . GLU A 1 300 ? -10.992 2.164 -2.447 1 97.88 300 GLU A O 1
ATOM 2297 N N . ASN A 1 301 ? -12.234 0.296 -2.725 1 97.75 301 ASN A N 1
ATOM 2298 C CA . ASN A 1 301 ? -11.172 -0.655 -3.025 1 97.75 301 ASN A CA 1
ATOM 2299 C C . ASN A 1 301 ? -10.086 -0.645 -1.949 1 97.75 301 ASN A C 1
ATOM 2301 O O . ASN A 1 301 ? -8.906 -0.801 -2.252 1 97.75 301 ASN A O 1
ATOM 2305 N N . ASN A 1 302 ? -10.477 -0.3 -0.755 1 98.81 302 ASN A N 1
ATOM 2306 C CA . ASN A 1 302 ? -9.562 -0.446 0.369 1 98.81 302 ASN A CA 1
ATOM 2307 C C . ASN A 1 302 ? -9.602 -1.858 0.945 1 98.81 302 ASN A C 1
ATOM 2309 O O . ASN A 1 302 ? -10.602 -2.562 0.805 1 98.81 302 ASN A O 1
ATOM 2313 N N . ILE A 1 303 ? -8.461 -2.311 1.42 1 98.88 303 ILE A N 1
ATOM 2314 C CA . ILE A 1 303 ? -8.422 -3.469 2.303 1 98.88 303 ILE A CA 1
ATOM 2315 C C . ILE A 1 303 ? -8.477 -3.012 3.76 1 98.88 303 ILE A C 1
ATOM 2317 O O . ILE A 1 303 ? -7.508 -2.455 4.277 1 98.88 303 ILE A O 1
ATOM 2321 N N . ILE A 1 304 ? -9.664 -3.188 4.367 1 98.88 304 ILE A N 1
ATOM 2322 C CA . ILE A 1 304 ? -9.953 -2.721 5.719 1 98.88 304 ILE A CA 1
ATOM 2323 C C . ILE A 1 304 ? -10.188 -3.918 6.637 1 98.88 304 ILE A C 1
ATOM 2325 O O . ILE A 1 304 ? -11.297 -4.441 6.719 1 98.88 304 ILE A O 1
ATOM 2329 N N . THR A 1 305 ? -9.133 -4.324 7.336 1 98.75 305 THR A N 1
ATOM 2330 C CA . THR A 1 305 ? -9.258 -5.598 8.031 1 98.75 305 THR A CA 1
ATOM 2331 C C . THR A 1 305 ? -8.633 -5.516 9.422 1 98.75 305 THR A C 1
ATOM 2333 O O . THR A 1 305 ? -7.695 -4.746 9.641 1 98.75 305 THR A O 1
ATOM 2336 N N . GLY A 1 306 ? -9.125 -6.172 10.32 1 98.5 306 GLY A N 1
ATOM 2337 C CA . GLY A 1 306 ? -8.516 -6.391 11.617 1 98.5 306 GLY A CA 1
ATOM 2338 C C . GLY A 1 306 ? -8.664 -5.203 12.555 1 98.5 306 GLY A C 1
ATOM 2339 O O . GLY A 1 306 ? -7.926 -5.082 13.531 1 98.5 306 GLY A O 1
ATOM 2340 N N . ASN A 1 307 ? -9.594 -4.336 12.242 1 98.75 307 ASN A N 1
ATOM 2341 C CA . ASN A 1 307 ? -9.852 -3.219 13.141 1 98.75 307 ASN A CA 1
ATOM 2342 C C . ASN A 1 307 ? -10.867 -3.592 14.219 1 98.75 307 ASN A C 1
ATOM 2344 O O . ASN A 1 307 ? -12.039 -3.807 13.93 1 98.75 307 ASN A O 1
ATOM 2348 N N . ASN A 1 308 ? -10.43 -3.58 15.461 1 98.44 308 ASN A N 1
ATOM 2349 C CA . ASN A 1 308 ? -11.133 -4.277 16.531 1 98.44 308 ASN A CA 1
ATOM 2350 C C . ASN A 1 308 ? -12.445 -3.586 16.891 1 98.44 308 ASN A C 1
ATOM 2352 O O . ASN A 1 308 ? -13.367 -4.219 17.406 1 98.44 308 ASN A O 1
ATOM 2356 N N . ASN A 1 309 ? -12.516 -2.318 16.656 1 97.81 309 ASN A N 1
ATOM 2357 C CA . ASN A 1 309 ? -13.758 -1.609 16.953 1 97.81 309 ASN A CA 1
ATOM 2358 C C . ASN A 1 309 ? -14.711 -1.63 15.766 1 97.81 309 ASN A C 1
ATOM 2360 O O . ASN A 1 309 ? -15.781 -2.236 15.828 1 97.81 309 ASN A O 1
ATOM 2364 N N . THR A 1 310 ? -14.297 -1.058 14.688 1 98.12 310 THR A N 1
ATOM 2365 C CA . THR A 1 310 ? -15.102 -0.968 13.477 1 98.12 310 THR A CA 1
ATOM 2366 C C . THR A 1 310 ? -14.211 -0.743 12.25 1 98.12 310 THR A C 1
ATOM 2368 O O . THR A 1 310 ? -13.133 -0.166 12.367 1 98.12 310 THR A O 1
ATOM 2371 N N . GLY A 1 311 ? -14.711 -1.244 11.078 1 98.62 311 GLY A N 1
ATOM 2372 C CA . GLY A 1 311 ? -14.008 -0.928 9.844 1 98.62 311 GLY A CA 1
ATOM 2373 C C . GLY A 1 311 ? -14.172 0.52 9.422 1 98.62 311 GLY A C 1
ATOM 2374 O O . GLY A 1 311 ? -13.188 1.241 9.266 1 98.62 311 GLY A O 1
ATOM 2375 N N . ILE A 1 312 ? -15.438 0.945 9.266 1 98.69 312 ILE A N 1
ATOM 2376 C CA . ILE A 1 312 ? -15.789 2.316 8.906 1 98.69 312 ILE A CA 1
ATOM 2377 C C . ILE A 1 312 ? -16.781 2.875 9.906 1 98.69 312 ILE A C 1
ATOM 2379 O O . ILE A 1 312 ? -17.812 2.242 10.203 1 98.69 312 ILE A O 1
ATOM 2383 N N . THR A 1 313 ? -16.484 3.986 10.422 1 97.19 313 THR A N 1
ATOM 2384 C CA . THR A 1 313 ? -17.391 4.73 11.289 1 97.19 313 THR A CA 1
ATOM 2385 C C . THR A 1 313 ? -17.797 6.047 10.641 1 97.19 313 THR A C 1
ATOM 2387 O O . THR A 1 313 ? -16.938 6.848 10.25 1 97.19 313 THR A O 1
ATOM 2390 N N . ILE A 1 314 ? -19.125 6.273 10.531 1 97.19 314 ILE A N 1
ATOM 2391 C CA . ILE A 1 314 ? -19.688 7.508 9.977 1 97.19 314 ILE A CA 1
ATOM 2392 C C . ILE A 1 314 ? -20.594 8.172 11 1 97.19 314 ILE A C 1
ATOM 2394 O O . ILE A 1 314 ? -21.625 7.609 11.375 1 97.19 314 ILE A O 1
ATOM 2398 N N . VAL A 1 315 ? -20.172 9.414 11.406 1 93.69 315 VAL A N 1
ATOM 2399 C CA . VAL A 1 315 ? -20.969 10.031 12.469 1 93.69 315 VAL A CA 1
ATOM 2400 C C . VAL A 1 315 ? -21.094 11.531 12.211 1 93.69 315 VAL A C 1
ATOM 2402 O O . VAL A 1 315 ? -20.375 12.086 11.375 1 93.69 315 VAL A O 1
ATOM 2405 N N . ASP A 1 316 ? -22.062 12.164 12.906 1 91.31 316 ASP A N 1
ATOM 2406 C CA . ASP A 1 316 ? -22.203 13.617 12.867 1 91.31 316 ASP A CA 1
ATOM 2407 C C . ASP A 1 316 ? -21.5 14.273 14.047 1 91.31 316 ASP A C 1
ATOM 2409 O O . ASP A 1 316 ? -20.906 13.586 14.875 1 91.31 316 ASP A O 1
ATOM 2413 N N . LEU A 1 317 ? -21.484 15.602 14.062 1 83.12 317 LEU A N 1
ATOM 2414 C CA . LEU A 1 317 ? -20.797 16.344 15.109 1 83.12 317 LEU A CA 1
ATOM 2415 C C . LEU A 1 317 ? -21.531 16.203 16.438 1 83.12 317 LEU A C 1
ATOM 2417 O O . LEU A 1 317 ? -20.922 16.328 17.5 1 83.12 317 LEU A O 1
ATOM 2421 N N . ALA A 1 318 ? -22.812 16.016 16.344 1 68.44 318 ALA A N 1
ATOM 2422 C CA . ALA A 1 318 ? -23.594 15.875 17.578 1 68.44 318 ALA A CA 1
ATOM 2423 C C . ALA A 1 318 ? -23.203 14.602 18.328 1 68.44 318 ALA A C 1
ATOM 2425 O O . ALA A 1 318 ? -23.281 14.539 19.547 1 68.44 318 ALA A O 1
ATOM 2426 N N . THR A 1 319 ? -22.875 13.719 17.609 1 58.47 319 THR A N 1
ATOM 2427 C CA . THR A 1 319 ? -22.5 12.422 18.156 1 58.47 319 THR A CA 1
ATOM 2428 C C . THR A 1 319 ? -21 12.391 18.453 1 58.47 319 THR A C 1
ATOM 2430 O O . THR A 1 319 ? -20.547 11.664 19.344 1 58.47 319 THR A O 1
ATOM 2433 N N . GLY A 1 320 ? -20.312 13.227 17.766 1 57.62 320 GLY A N 1
ATOM 2434 C CA . GLY A 1 320 ? -18.875 13.258 17.969 1 57.62 320 GLY A CA 1
ATOM 2435 C C . GLY A 1 320 ? -18.438 14.344 18.922 1 57.62 320 GLY A C 1
ATOM 2436 O O . GLY A 1 320 ? -19.25 15.109 19.438 1 57.62 320 GLY A O 1
ATOM 2437 N N . ASP A 1 321 ? -17.203 14.227 19.562 1 54.03 321 ASP A N 1
ATOM 2438 C CA . ASP A 1 321 ? -16.531 15.328 20.266 1 54.03 321 ASP A CA 1
ATOM 2439 C C . ASP A 1 321 ? -15.719 16.172 19.297 1 54.03 321 ASP A C 1
ATOM 2441 O O . ASP A 1 321 ? -15.125 15.656 18.344 1 54.03 321 ASP A O 1
ATOM 2445 N N . PRO A 1 322 ? -15.82 17.625 19.328 1 55.59 322 PRO A N 1
ATOM 2446 C CA . PRO A 1 322 ? -16.266 18.625 20.297 1 55.59 322 PRO A CA 1
ATOM 2447 C C . PRO A 1 322 ? -17.703 19.078 20.047 1 55.59 322 PRO A C 1
ATOM 2449 O O . PRO A 1 322 ? -18.188 19.047 18.906 1 55.59 322 PRO A O 1
ATOM 2452 N N . LYS A 1 323 ? -18.5 19.328 21.062 1 53.94 323 LYS A N 1
ATOM 2453 C CA . LYS A 1 323 ? -19.875 19.828 21.141 1 53.94 323 LYS A CA 1
ATOM 2454 C C . LYS A 1 323 ? -19.922 21.312 20.797 1 53.94 323 LYS A C 1
ATOM 2456 O O . LYS A 1 323 ? -20.906 21.984 21.094 1 53.94 323 LYS A O 1
ATOM 2461 N N . ALA A 1 324 ? -18.812 21.75 20.062 1 57.47 324 ALA A N 1
ATOM 2462 C CA . ALA A 1 324 ? -18.875 23.203 19.859 1 57.47 324 ALA A CA 1
ATOM 2463 C C . ALA A 1 324 ? -19.984 23.578 18.891 1 57.47 324 ALA A C 1
ATOM 2465 O O . ALA A 1 324 ? -20.234 22.859 17.906 1 57.47 324 ALA A O 1
ATOM 2466 N N . ASN A 1 325 ? -20.875 24.375 19.359 1 63.09 325 ASN A N 1
ATOM 2467 C CA . ASN A 1 325 ? -21.984 24.906 18.578 1 63.09 325 ASN A CA 1
ATOM 2468 C C . ASN A 1 325 ? -21.516 25.938 17.562 1 63.09 325 ASN A C 1
ATOM 2470 O O . ASN A 1 325 ? -21.375 27.125 17.891 1 63.09 325 ASN A O 1
ATOM 2474 N N . ASP A 1 326 ? -20.781 25.438 16.469 1 78.25 326 ASP A N 1
ATOM 2475 C CA . ASP A 1 326 ? -20.547 26.328 15.328 1 78.25 326 ASP A CA 1
ATOM 2476 C C . ASP A 1 326 ? -21.688 26.234 14.312 1 78.25 326 ASP A C 1
ATOM 2478 O O . ASP A 1 326 ? -21.75 25.281 13.539 1 78.25 326 ASP A O 1
ATOM 2482 N N . PRO A 1 327 ? -22.547 27.266 14.398 1 75.25 327 PRO A N 1
ATOM 2483 C CA . PRO A 1 327 ? -23.734 27.188 13.531 1 75.25 327 PRO A CA 1
ATOM 2484 C C . PRO A 1 327 ? -23.375 27.141 12.047 1 75.25 327 PRO A C 1
ATOM 2486 O O . PRO A 1 327 ? -24.219 26.812 11.219 1 75.25 327 PRO A O 1
ATOM 2489 N N . ASN A 1 328 ? -22.141 27.516 11.758 1 81.12 328 ASN A N 1
ATOM 2490 C CA . ASN A 1 328 ? -21.766 27.594 10.352 1 81.12 328 ASN A CA 1
ATOM 2491 C C . ASN A 1 328 ? -21.156 26.266 9.875 1 81.12 328 ASN A C 1
ATOM 2493 O O . ASN A 1 328 ? -20.891 26.109 8.68 1 81.12 328 ASN A O 1
ATOM 2497 N N . SER A 1 329 ? -20.859 25.453 10.742 1 83.88 329 SER A N 1
ATOM 2498 C CA . SER A 1 329 ? -20.391 24.125 10.367 1 83.88 329 SER A CA 1
ATOM 2499 C C . SER A 1 329 ? -21.547 23.141 10.227 1 83.88 329 SER A C 1
ATOM 2501 O O . SER A 1 329 ? -22.312 22.953 11.172 1 83.88 329 SER A O 1
ATOM 2503 N N . GLU A 1 330 ? -21.75 22.719 9.016 1 79 330 GLU A N 1
ATOM 2504 C CA . GLU A 1 330 ? -22.766 21.672 8.859 1 79 330 GLU A CA 1
ATOM 2505 C C . GLU A 1 330 ? -22.312 20.359 9.5 1 79 330 GLU A C 1
ATOM 2507 O O . GLU A 1 330 ? -21.281 19.812 9.125 1 79 330 GLU A O 1
ATOM 2512 N N . GLY A 1 331 ? -23.094 19.828 10.367 1 87 331 GLY A N 1
ATOM 2513 C CA . GLY A 1 331 ? -22.609 18.812 11.297 1 87 331 GLY A CA 1
ATOM 2514 C C . GLY A 1 331 ? -22.844 17.391 10.82 1 87 331 GLY A C 1
ATOM 2515 O O . GLY A 1 331 ? -22.375 16.438 11.438 1 87 331 GLY A O 1
ATOM 2516 N N . ASN A 1 332 ? -23.516 17.234 9.602 1 91.81 332 ASN A N 1
ATOM 2517 C CA . ASN A 1 332 ? -23.875 15.883 9.148 1 91.81 332 ASN A CA 1
ATOM 2518 C C . ASN A 1 332 ? -22.969 15.422 8.016 1 91.81 332 ASN A C 1
ATOM 2520 O O . ASN A 1 332 ? -22.578 16.219 7.16 1 91.81 332 ASN A O 1
ATOM 2524 N N . PRO A 1 333 ? -22.578 14.164 8.094 1 95.94 333 PRO A N 1
ATOM 2525 C CA . PRO A 1 333 ? -21.938 13.586 6.898 1 95.94 333 PRO A CA 1
ATOM 2526 C C . PRO A 1 333 ? -22.938 13.344 5.77 1 95.94 333 PRO A C 1
ATOM 2528 O O . PRO A 1 333 ? -23.781 12.445 5.867 1 95.94 333 PRO A O 1
ATOM 2531 N N . ASP A 1 334 ? -22.859 14.125 4.695 1 96.5 334 ASP A N 1
ATOM 2532 C CA . ASP A 1 334 ? -23.797 14.016 3.576 1 96.5 334 ASP A CA 1
ATOM 2533 C C . ASP A 1 334 ? -23.109 13.43 2.344 1 96.5 334 ASP A C 1
ATOM 2535 O O . ASP A 1 334 ? -21.953 13.727 2.074 1 96.5 334 ASP A O 1
ATOM 2539 N N . ARG A 1 335 ? -23.891 12.594 1.633 1 98 335 ARG A N 1
ATOM 2540 C CA . ARG A 1 335 ? -23.484 12.07 0.334 1 98 335 ARG A CA 1
ATOM 2541 C C . ARG A 1 335 ? -22.188 11.281 0.447 1 98 335 ARG A C 1
ATOM 2543 O O . ARG A 1 335 ? -21.266 11.461 -0.361 1 98 335 ARG A O 1
ATOM 2550 N N . VAL A 1 336 ? -22.094 10.492 1.532 1 98.38 336 VAL A N 1
ATOM 2551 C CA . VAL A 1 336 ? -21.047 9.492 1.626 1 98.38 336 VAL A CA 1
ATOM 2552 C C . VAL A 1 336 ? -21.328 8.344 0.667 1 98.38 336 VAL A C 1
ATOM 2554 O O . VAL A 1 336 ? -22.469 7.867 0.587 1 98.38 336 VAL A O 1
ATOM 2557 N N . VAL A 1 337 ? -20.344 7.973 -0.097 1 98.62 337 VAL A N 1
ATOM 2558 C CA . VAL A 1 337 ? -20.5 6.887 -1.058 1 98.62 337 VAL A CA 1
ATOM 2559 C C . VAL A 1 337 ? -19.547 5.742 -0.7 1 98.62 337 VAL A C 1
ATOM 2561 O O . VAL A 1 337 ? -18.328 5.914 -0.725 1 98.62 337 VAL A O 1
ATOM 2564 N N . ILE A 1 338 ? -20.094 4.582 -0.369 1 98.19 338 ILE A N 1
ATOM 2565 C CA . ILE A 1 338 ? -19.297 3.389 -0.097 1 98.19 338 ILE A CA 1
ATOM 2566 C C . ILE A 1 338 ? -19.344 2.447 -1.298 1 98.19 338 ILE A C 1
ATOM 2568 O O . ILE A 1 338 ? -20.391 1.853 -1.579 1 98.19 338 ILE A O 1
ATOM 2572 N N . LEU A 1 339 ? -18.266 2.348 -1.945 1 96.62 339 LEU A N 1
ATOM 2573 C CA . LEU A 1 339 ? -18.172 1.4 -3.051 1 96.62 339 LEU A CA 1
ATOM 2574 C C . LEU A 1 339 ? -17.609 0.065 -2.576 1 96.62 339 LEU A C 1
ATOM 2576 O O . LEU A 1 339 ? -17.938 -0.403 -1.486 1 96.62 339 LEU A O 1
ATOM 2580 N N . ASP A 1 340 ? -16.828 -0.687 -3.43 1 93.94 340 ASP A N 1
ATOM 2581 C CA . ASP A 1 340 ? -16.375 -2.004 -2.992 1 93.94 340 ASP A CA 1
ATOM 2582 C C . ASP A 1 340 ? -15.086 -1.9 -2.166 1 93.94 340 ASP A C 1
ATOM 2584 O O . ASP A 1 340 ? -14.156 -1.187 -2.543 1 93.94 340 ASP A O 1
ATOM 2588 N N . ASN A 1 341 ? -15.156 -2.467 -1.035 1 97.5 341 ASN A N 1
ATOM 2589 C CA . ASN A 1 341 ? -14.023 -2.621 -0.137 1 97.5 341 ASN A CA 1
ATOM 2590 C C . ASN A 1 341 ? -13.93 -4.039 0.419 1 97.5 341 ASN A C 1
ATOM 2592 O O . ASN A 1 341 ? -14.953 -4.691 0.63 1 97.5 341 ASN A O 1
ATOM 2596 N N . ILE A 1 342 ? -12.688 -4.5 0.601 1 98.06 342 ILE A N 1
ATOM 2597 C CA . ILE A 1 342 ? -12.523 -5.77 1.3 1 98.06 342 ILE A CA 1
ATOM 2598 C C . ILE A 1 342 ? -12.578 -5.539 2.809 1 98.06 342 ILE A C 1
ATOM 2600 O O . ILE A 1 342 ? -11.844 -4.707 3.344 1 98.06 342 ILE A O 1
ATOM 2604 N N . MET A 1 343 ? -13.5 -6.273 3.449 1 98.25 343 MET A N 1
ATOM 2605 C CA . MET A 1 343 ? -13.586 -6.164 4.902 1 98.25 343 MET A CA 1
ATOM 2606 C C . MET A 1 343 ? -13.766 -7.535 5.547 1 98.25 343 MET A C 1
ATOM 2608 O O . MET A 1 343 ? -14.633 -8.305 5.133 1 98.25 343 MET A O 1
ATOM 2612 N N . PHE A 1 344 ? -12.93 -7.836 6.441 1 97.44 344 PHE A N 1
ATOM 2613 C CA . PHE A 1 344 ? -13.109 -8.992 7.309 1 97.44 344 PHE A CA 1
ATOM 2614 C C . PHE A 1 344 ? -12.336 -8.812 8.617 1 97.44 344 PHE A C 1
ATOM 2616 O O . PHE A 1 344 ? -11.414 -8 8.688 1 97.44 344 PHE A O 1
ATOM 2623 N N . ASP A 1 345 ? -12.727 -9.461 9.633 1 97.12 345 ASP A N 1
ATOM 2624 C CA . ASP A 1 345 ? -12.102 -9.5 10.953 1 97.12 345 ASP A CA 1
ATOM 2625 C C . ASP A 1 345 ? -12.141 -8.133 11.617 1 97.12 345 ASP A C 1
ATOM 2627 O O . ASP A 1 345 ? -11.234 -7.781 12.383 1 97.12 345 ASP A O 1
ATOM 2631 N N . ASN A 1 346 ? -13.133 -7.363 11.258 1 98.12 346 ASN A N 1
ATOM 2632 C CA . ASN A 1 346 ? -13.391 -6.121 11.977 1 98.12 346 ASN A CA 1
ATOM 2633 C C . ASN A 1 346 ? -14.391 -6.324 13.109 1 98.12 346 ASN A C 1
ATOM 2635 O O . ASN A 1 346 ? -15.172 -7.281 13.094 1 98.12 346 ASN A O 1
ATOM 2639 N N . GLY A 1 347 ? -14.352 -5.438 14.117 1 97.81 347 GLY A N 1
ATOM 2640 C CA . GLY A 1 347 ? -15.367 -5.434 15.156 1 97.81 347 GLY A CA 1
ATOM 2641 C C . GLY A 1 347 ? -15.172 -6.539 16.172 1 97.81 347 GLY A C 1
ATOM 2642 O O . GLY A 1 347 ? -16.125 -6.938 16.859 1 97.81 347 GLY A O 1
ATOM 2643 N N . ASN A 1 348 ? -13.922 -6.992 16.359 1 97.19 348 ASN A N 1
ATOM 2644 C CA . ASN A 1 348 ? -13.68 -8.141 17.219 1 97.19 348 ASN A CA 1
ATOM 2645 C C . ASN A 1 348 ? -13.742 -7.762 18.688 1 97.19 348 ASN A C 1
ATOM 2647 O O . ASN A 1 348 ? -13.953 -8.617 19.547 1 97.19 348 ASN A O 1
ATOM 2651 N N . ALA A 1 349 ? -13.523 -6.539 18.938 1 96.25 349 ALA A N 1
ATOM 2652 C CA . ALA A 1 349 ? -13.523 -6.043 20.312 1 96.25 349 ALA A CA 1
ATOM 2653 C C . ALA A 1 349 ? -14.047 -4.609 20.375 1 96.25 349 ALA A C 1
ATOM 2655 O O . ALA A 1 349 ? -13.297 -3.688 20.719 1 96.25 349 ALA A O 1
ATOM 2656 N N . PRO A 1 350 ? -15.398 -4.449 20.109 1 95.44 350 PRO A N 1
ATOM 2657 C CA . PRO A 1 350 ? -15.945 -3.092 20.156 1 95.44 350 PRO A CA 1
ATOM 2658 C C . PRO A 1 350 ? -15.789 -2.441 21.531 1 95.44 350 PRO A C 1
ATOM 2660 O O . PRO A 1 350 ? -15.781 -3.137 22.547 1 95.44 350 PRO A O 1
ATOM 2663 N N . THR A 1 351 ? -15.672 -1.146 21.516 1 91.62 351 THR A N 1
ATOM 2664 C CA . THR A 1 351 ? -15.469 -0.415 22.766 1 91.62 351 THR A CA 1
ATOM 2665 C C . THR A 1 351 ? -16.438 0.764 22.859 1 91.62 351 THR A C 1
ATOM 2667 O O . THR A 1 351 ? -17.141 1.072 21.906 1 91.62 351 THR A O 1
ATOM 2670 N N . GLY A 1 352 ? -16.547 1.234 24.062 1 85 352 GLY A N 1
ATOM 2671 C CA . GLY A 1 352 ? -17.281 2.463 24.297 1 85 352 GLY A CA 1
ATOM 2672 C C . GLY A 1 352 ? -18.75 2.354 23.906 1 85 352 GLY A C 1
ATOM 2673 O O . GLY A 1 352 ? -19.422 1.383 24.266 1 85 352 GLY A O 1
ATOM 2674 N N . GLU A 1 353 ? -19.188 3.43 23.219 1 83.81 353 GLU A N 1
ATOM 2675 C CA . GLU A 1 353 ? -20.594 3.543 22.859 1 83.81 353 GLU A CA 1
ATOM 2676 C C . GLU A 1 353 ? -21 2.451 21.875 1 83.81 353 GLU A C 1
ATOM 2678 O O . GLU A 1 353 ? -22.141 1.97 21.891 1 83.81 353 GLU A O 1
ATOM 2683 N N . LEU A 1 354 ? -20.109 2.094 21.109 1 91.31 354 LEU A N 1
ATOM 2684 C CA . LEU A 1 354 ? -20.422 1.045 20.141 1 91.31 354 LEU A CA 1
ATOM 2685 C C . LEU A 1 354 ? -20.688 -0.281 20.844 1 91.31 354 LEU A C 1
ATOM 2687 O O . LEU A 1 354 ? -21.594 -1.021 20.453 1 91.31 354 LEU A O 1
ATOM 2691 N N . LYS A 1 355 ? -19.844 -0.525 21.844 1 90.62 355 LYS A N 1
ATOM 2692 C CA . LYS A 1 355 ? -20.078 -1.742 22.609 1 90.62 355 LYS A CA 1
ATOM 2693 C C . LYS A 1 355 ? -21.484 -1.744 23.219 1 90.62 355 LYS A C 1
ATOM 2695 O O . LYS A 1 355 ? -22.188 -2.76 23.188 1 90.62 355 LYS A O 1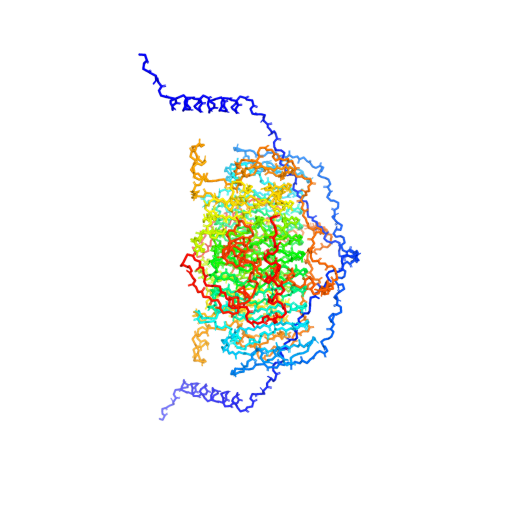
ATOM 2700 N N . ALA A 1 356 ? -21.859 -0.623 23.719 1 89.19 356 ALA A N 1
ATOM 2701 C CA . ALA A 1 356 ? -23.188 -0.484 24.312 1 89.19 356 ALA A CA 1
ATOM 2702 C C . ALA A 1 356 ? -24.281 -0.72 23.281 1 89.19 356 ALA A C 1
ATOM 2704 O O . ALA A 1 356 ? -25.266 -1.427 23.547 1 89.19 356 ALA A O 1
ATOM 2705 N N . VAL A 1 357 ? -24.062 -0.145 22.172 1 88.62 357 VAL A N 1
ATOM 2706 C CA . VAL A 1 357 ? -25.031 -0.297 21.094 1 88.62 357 VAL A CA 1
ATOM 2707 C C . VAL A 1 357 ? -25.141 -1.766 20.688 1 88.62 357 VAL A C 1
ATOM 2709 O O . VAL A 1 357 ? -26.234 -2.291 20.5 1 88.62 357 VAL A O 1
ATOM 2712 N N . MET A 1 358 ? -24.031 -2.408 20.562 1 90.19 358 MET A N 1
ATOM 2713 C CA . MET A 1 358 ? -24.016 -3.814 20.172 1 90.19 358 MET A CA 1
ATOM 2714 C C . MET A 1 358 ? -24.719 -4.676 21.219 1 90.19 358 MET A C 1
ATOM 2716 O O . MET A 1 358 ? -25.469 -5.59 20.875 1 90.19 358 MET A O 1
ATOM 2720 N N . LEU A 1 359 ? -24.516 -4.352 22.484 1 88.19 359 LEU A N 1
ATOM 2721 C CA . LEU A 1 359 ? -25.141 -5.102 23.578 1 88.19 359 LEU A CA 1
ATOM 2722 C C . LEU A 1 359 ? -26.656 -4.992 23.516 1 88.19 359 LEU A C 1
ATOM 2724 O O . LEU A 1 359 ? -27.359 -5.953 23.828 1 88.19 359 LEU A O 1
ATOM 2728 N N . THR A 1 360 ? -27.125 -3.904 23.078 1 88.62 360 THR A N 1
ATOM 2729 C CA . THR A 1 360 ? -28.562 -3.73 22.953 1 88.62 360 THR A CA 1
ATOM 2730 C C . THR A 1 360 ? -29.125 -4.633 21.859 1 88.62 360 THR A C 1
ATOM 2732 O O . THR A 1 360 ? -30.312 -4.973 21.875 1 88.62 360 THR A O 1
ATOM 2735 N N . GLN A 1 361 ? -28.297 -4.98 21 1 88.25 361 GLN A N 1
ATOM 2736 C CA . GLN A 1 361 ? -28.703 -5.859 19.906 1 88.25 361 GLN A CA 1
ATOM 2737 C C . GLN A 1 361 ? -28.312 -7.309 20.203 1 88.25 361 GLN A C 1
ATOM 2739 O O . GLN A 1 361 ? -28.469 -8.18 19.344 1 88.25 361 GLN A O 1
ATOM 2744 N N . MET A 1 362 ? -27.75 -7.555 21.375 1 90.12 362 MET A N 1
ATOM 2745 C CA . MET A 1 362 ? -27.297 -8.867 21.812 1 90.12 362 MET A CA 1
ATOM 2746 C C . MET A 1 362 ? -26.188 -9.398 20.906 1 90.12 362 MET A C 1
ATOM 2748 O O . MET A 1 362 ? -26.203 -10.578 20.531 1 90.12 362 MET A O 1
ATOM 2752 N N . GLU A 1 363 ? -25.469 -8.383 20.484 1 89.88 363 GLU A N 1
ATOM 2753 C CA . GLU A 1 363 ? -24.297 -8.719 19.688 1 89.88 363 GLU A CA 1
ATOM 2754 C C . GLU A 1 363 ? -23.016 -8.391 20.438 1 89.88 363 GLU A C 1
ATOM 2756 O O . GLU A 1 363 ? -22.969 -7.438 21.219 1 89.88 363 GLU A O 1
ATOM 2761 N N . THR A 1 364 ? -22 -9.281 20.172 1 89.75 364 THR A N 1
ATOM 2762 C CA . THR A 1 364 ? -20.703 -9.031 20.797 1 89.75 364 THR A CA 1
ATOM 2763 C C . THR A 1 364 ? -19.688 -8.516 19.781 1 89.75 364 THR A C 1
ATOM 2765 O O . THR A 1 364 ? -18.703 -7.883 20.141 1 89.75 364 THR A O 1
ATOM 2768 N N . LYS A 1 365 ? -19.938 -8.82 18.547 1 93.25 365 LYS A N 1
ATOM 2769 C CA . LYS A 1 365 ? -19.062 -8.352 17.484 1 93.25 365 LYS A CA 1
ATOM 2770 C C . LYS A 1 365 ? -19.562 -7.031 16.891 1 93.25 365 LYS A C 1
ATOM 2772 O O . LYS A 1 365 ? -20.766 -6.855 16.703 1 93.25 365 LYS A O 1
ATOM 2777 N N . GLY A 1 366 ? -18.625 -6.109 16.734 1 92.75 366 GLY A N 1
ATOM 2778 C CA . GLY A 1 366 ? -18.969 -4.852 16.094 1 92.75 366 GLY A CA 1
ATOM 2779 C C . GLY A 1 366 ? -19.203 -4.988 14.594 1 92.75 366 GLY A C 1
ATOM 2780 O O . GLY A 1 366 ? -18.875 -6.023 14.008 1 92.75 366 GLY A O 1
ATOM 2781 N N . PRO A 1 367 ? -19.75 -3.967 14.031 1 96.31 367 PRO A N 1
ATOM 2782 C CA . PRO A 1 367 ? -20.031 -4 12.594 1 96.31 367 PRO A CA 1
ATOM 2783 C C . PRO A 1 367 ? -18.797 -3.658 11.75 1 96.31 367 PRO A C 1
ATOM 2785 O O . PRO A 1 367 ? -17.812 -3.141 12.266 1 96.31 367 PRO A O 1
ATOM 2788 N N . ASP A 1 368 ? -18.906 -4.043 10.438 1 98.06 368 ASP A N 1
ATOM 2789 C CA . ASP A 1 368 ? -17.938 -3.549 9.469 1 98.06 368 ASP A CA 1
ATOM 2790 C C . ASP A 1 368 ? -18.109 -2.049 9.234 1 98.06 368 ASP A C 1
ATOM 2792 O O . ASP A 1 368 ? -17.125 -1.317 9.125 1 98.06 368 ASP A O 1
ATOM 2796 N N . ILE A 1 369 ? -19.438 -1.672 9.164 1 98.25 369 ILE A N 1
ATOM 2797 C CA . ILE A 1 369 ? -19.75 -0.266 8.93 1 98.25 369 ILE A CA 1
ATOM 2798 C C . ILE A 1 369 ? -20.766 0.214 9.953 1 98.25 369 ILE A C 1
ATOM 2800 O O . ILE A 1 369 ? -21.844 -0.37 10.078 1 98.25 369 ILE A O 1
ATOM 2804 N N . PHE A 1 370 ? -20.391 1.186 10.633 1 97.06 370 PHE A N 1
ATOM 2805 C CA . PHE A 1 370 ? -21.25 1.82 11.633 1 97.06 370 PHE A CA 1
ATOM 2806 C C . PHE A 1 370 ? -21.578 3.254 11.234 1 97.06 370 PHE A C 1
ATOM 2808 O O . PHE A 1 370 ? -20.672 4.078 11.07 1 97.06 370 PHE A O 1
ATOM 2815 N N . ALA A 1 371 ? -22.828 3.543 11.07 1 96 371 ALA A N 1
ATOM 2816 C CA . ALA A 1 371 ? -23.281 4.91 10.828 1 96 371 ALA A CA 1
ATOM 2817 C C . ALA A 1 371 ? -24.297 5.344 11.875 1 96 371 ALA A C 1
ATOM 2819 O O . ALA A 1 371 ? -25.219 4.594 12.203 1 96 371 ALA A O 1
ATOM 2820 N N . TYR A 1 372 ? -24.016 6.473 12.336 1 91.62 372 TYR A N 1
ATOM 2821 C CA . TYR A 1 372 ? -24.906 7.023 13.344 1 91.62 372 TYR A CA 1
ATOM 2822 C C . TYR A 1 372 ? -25.016 8.539 13.219 1 91.62 372 TYR A C 1
ATOM 2824 O O . TYR A 1 372 ? -24 9.219 13.031 1 91.62 372 TYR A O 1
ATOM 2832 N N . GLY A 1 373 ? -26.156 8.953 13.344 1 84.5 373 GLY A N 1
ATOM 2833 C CA . GLY A 1 373 ? -26.406 10.383 13.219 1 84.5 373 GLY A CA 1
ATOM 2834 C C . GLY A 1 373 ? -27.141 10.758 11.945 1 84.5 373 GLY A C 1
ATOM 2835 O O . GLY A 1 373 ? -27.859 9.93 11.375 1 84.5 373 GLY A O 1
ATOM 2836 N N . GLY A 1 374 ? -27.094 12.023 11.625 1 81.44 374 GLY A N 1
ATOM 2837 C CA . GLY A 1 374 ? -27.859 12.531 10.492 1 81.44 374 GLY A CA 1
ATOM 2838 C C . GLY A 1 374 ? -27.109 12.438 9.18 1 81.44 374 GLY A C 1
ATOM 2839 O O . GLY A 1 374 ? -26.203 11.609 9.031 1 81.44 374 GLY A O 1
ATOM 2840 N N . GLY A 1 375 ? -27.609 12.969 8.234 1 89.62 375 GLY A N 1
ATOM 2841 C CA . GLY A 1 375 ? -27.047 13.07 6.895 1 89.62 375 GLY A CA 1
ATOM 2842 C C . GLY A 1 375 ? -27.984 12.562 5.816 1 89.62 375 GLY A C 1
ATOM 2843 O O . GLY A 1 375 ? -28.844 11.711 6.082 1 89.62 375 GLY A O 1
ATOM 2844 N N . THR A 1 376 ? -27.75 13.117 4.688 1 94.19 376 THR A N 1
ATOM 2845 C CA . THR A 1 376 ? -28.625 12.75 3.576 1 94.19 376 THR A CA 1
ATOM 2846 C C . THR A 1 376 ? -27.797 12.43 2.328 1 94.19 376 THR A C 1
ATOM 2848 O O . THR A 1 376 ? -26.656 12.859 2.205 1 94.19 376 THR A O 1
ATOM 2851 N N . GLY A 1 377 ? -28.328 11.578 1.537 1 97 377 GLY A N 1
ATOM 2852 C CA . GLY A 1 377 ? -27.797 11.375 0.202 1 97 377 GLY A CA 1
ATOM 2853 C C . GLY A 1 377 ? -26.688 10.336 0.154 1 97 377 GLY A C 1
ATOM 2854 O O . GLY A 1 377 ? -26.094 10.102 -0.901 1 97 377 GLY A O 1
ATOM 2855 N N . SER A 1 378 ? -26.469 9.688 1.237 1 97.75 378 SER A N 1
ATOM 2856 C CA . SER A 1 378 ? -25.406 8.68 1.257 1 97.75 378 SER A CA 1
ATOM 2857 C C . SER A 1 378 ? -25.859 7.402 0.556 1 97.75 378 SER A C 1
ATOM 2859 O O . SER A 1 378 ? -27.047 7.078 0.542 1 97.75 378 SER A O 1
ATOM 2861 N N . THR A 1 379 ? -24.906 6.789 -0.122 1 97.81 379 THR A N 1
ATOM 2862 C CA . THR A 1 379 ? -25.219 5.605 -0.917 1 97.81 379 THR A CA 1
ATOM 2863 C C . THR A 1 379 ? -24.172 4.52 -0.692 1 97.81 379 THR A C 1
ATOM 2865 O O . THR A 1 379 ? -23.078 4.801 -0.201 1 97.81 379 THR A O 1
ATOM 2868 N N . ILE A 1 380 ? -24.516 3.27 -0.987 1 96.88 380 ILE A N 1
ATOM 2869 C CA . ILE A 1 380 ? -23.625 2.111 -0.866 1 96.88 380 ILE A CA 1
ATOM 2870 C C . ILE A 1 380 ? -23.906 1.138 -2.012 1 96.88 380 ILE A C 1
ATOM 2872 O O . ILE A 1 380 ? -25.047 0.908 -2.383 1 96.88 380 ILE A O 1
ATOM 2876 N N . ARG A 1 381 ? -22.781 0.645 -2.574 1 95.31 381 ARG A N 1
ATOM 2877 C CA . ARG A 1 381 ? -22.906 -0.176 -3.773 1 95.31 381 ARG A CA 1
ATOM 2878 C C . ARG A 1 381 ? -23.484 -1.544 -3.445 1 95.31 381 ARG A C 1
ATOM 2880 O O . ARG A 1 381 ? -24.344 -2.055 -4.18 1 95.31 381 ARG A O 1
ATOM 2887 N N . ASP A 1 382 ? -22.969 -2.203 -2.422 1 94.12 382 ASP A N 1
ATOM 2888 C CA . ASP A 1 382 ? -23.453 -3.506 -1.974 1 94.12 382 ASP A CA 1
ATOM 2889 C C . ASP A 1 382 ? -23.531 -3.564 -0.45 1 94.12 382 ASP A C 1
ATOM 2891 O O . ASP A 1 382 ? -22.625 -4.059 0.209 1 94.12 382 ASP A O 1
ATOM 2895 N N . LYS A 1 383 ? -24.656 -3.223 0.032 1 93.44 383 LYS A N 1
ATOM 2896 C CA . LYS A 1 383 ? -24.859 -3.146 1.477 1 93.44 383 LYS A CA 1
ATOM 2897 C C . LYS A 1 383 ? -24.844 -4.535 2.105 1 93.44 383 LYS A C 1
ATOM 2899 O O . LYS A 1 383 ? -24.375 -4.707 3.238 1 93.44 383 LYS A O 1
ATOM 2904 N N . ASN A 1 384 ? -25.297 -5.508 1.406 1 93.5 384 ASN A N 1
ATOM 2905 C CA . ASN A 1 384 ? -25.453 -6.855 1.94 1 93.5 384 ASN A CA 1
ATOM 2906 C C . ASN A 1 384 ? -24.109 -7.492 2.287 1 93.5 384 ASN A C 1
ATOM 2908 O O . ASN A 1 384 ? -24.062 -8.445 3.066 1 93.5 384 ASN A O 1
ATOM 2912 N N . ARG A 1 385 ? -23.141 -6.957 1.735 1 95.94 385 ARG A N 1
ATOM 2913 C CA . ARG A 1 385 ? -21.797 -7.523 1.844 1 95.94 385 ARG A CA 1
ATOM 2914 C C . ARG A 1 385 ? -21.25 -7.387 3.264 1 95.94 385 ARG A C 1
ATOM 2916 O O . ARG A 1 385 ? -20.422 -8.188 3.699 1 95.94 385 ARG A O 1
ATOM 2923 N N . TYR A 1 386 ? -21.828 -6.461 4.012 1 97 386 TYR A N 1
ATOM 2924 C CA . TYR A 1 386 ? -21.188 -6.043 5.254 1 97 386 TYR A CA 1
ATOM 2925 C C . TYR A 1 386 ? -22.125 -6.215 6.441 1 97 386 TYR A C 1
ATOM 2927 O O . TYR A 1 386 ? -23.344 -6.184 6.277 1 97 386 TYR A O 1
ATOM 2935 N N . ARG A 1 387 ? -21.484 -6.488 7.621 1 96.62 387 ARG A N 1
ATOM 2936 C CA . ARG A 1 387 ? -22.234 -6.25 8.852 1 96.62 387 ARG A CA 1
ATOM 2937 C C . ARG A 1 387 ? -22.375 -4.754 9.117 1 96.62 387 ARG A C 1
ATOM 2939 O O . ARG A 1 387 ? -21.391 -4.051 9.297 1 96.62 387 ARG A O 1
ATOM 2946 N N . THR A 1 388 ? -23.688 -4.277 9.102 1 95.88 388 THR A N 1
ATOM 2947 C CA . THR A 1 388 ? -23.859 -2.828 9.164 1 95.88 388 THR A CA 1
ATOM 2948 C C . THR A 1 388 ? -24.766 -2.441 10.336 1 95.88 388 THR A C 1
ATOM 2950 O O . THR A 1 388 ? -25.531 -3.266 10.82 1 95.88 388 THR A O 1
ATOM 2953 N N . PHE A 1 389 ? -24.562 -1.353 10.781 1 95.12 389 PHE A N 1
ATOM 2954 C CA . PHE A 1 389 ? -25.469 -0.662 11.695 1 95.12 389 PHE A CA 1
ATOM 2955 C C . PHE A 1 389 ? -25.703 0.773 11.242 1 95.12 389 PHE A C 1
ATOM 2957 O O . PHE A 1 389 ? -24.75 1.529 11.031 1 95.12 389 PHE A O 1
ATOM 2964 N N . GLY A 1 390 ? -26.906 1.151 11 1 94.12 390 GLY A N 1
ATOM 2965 C CA . GLY A 1 390 ? -27.25 2.541 10.758 1 94.12 390 GLY A CA 1
ATOM 2966 C C . GLY A 1 390 ? -27.25 2.906 9.281 1 94.12 390 GLY A C 1
ATOM 2967 O O . GLY A 1 390 ? -27.188 4.086 8.93 1 94.12 390 GLY A O 1
ATOM 2968 N N . LEU A 1 391 ? -27.344 1.909 8.422 1 95.56 391 LEU A N 1
ATOM 2969 C CA . LEU A 1 391 ? -27.25 2.23 7.004 1 95.56 391 LEU A CA 1
ATOM 2970 C C . LEU A 1 391 ? -28.609 2.062 6.324 1 95.56 391 LEU A C 1
ATOM 2972 O O . LEU A 1 391 ? -28.688 1.976 5.094 1 95.56 391 LEU A O 1
ATOM 2976 N N . ASP A 1 392 ? -29.641 2.113 7.016 1 92.31 392 ASP A N 1
ATOM 2977 C CA . ASP A 1 392 ? -30.969 1.824 6.488 1 92.31 392 ASP A CA 1
ATOM 2978 C C . ASP A 1 392 ? -31.375 2.846 5.426 1 92.31 392 ASP A C 1
ATOM 2980 O O . ASP A 1 392 ? -32.062 2.506 4.453 1 92.31 392 ASP A O 1
ATOM 2984 N N . ASN A 1 393 ? -30.953 4.055 5.555 1 92.25 393 ASN A N 1
ATOM 2985 C CA . ASN A 1 393 ? -31.391 5.113 4.652 1 92.25 393 ASN A CA 1
ATOM 2986 C C . ASN A 1 393 ? -30.375 5.344 3.531 1 92.25 393 ASN A C 1
ATOM 2988 O O . ASN A 1 393 ? -30.5 6.305 2.768 1 92.25 393 ASN A O 1
ATOM 2992 N N . TYR A 1 394 ? -29.406 4.504 3.479 1 96.12 394 TYR A N 1
ATOM 2993 C CA . TYR A 1 394 ? -28.453 4.641 2.387 1 96.12 394 TYR A CA 1
ATOM 2994 C C . TYR A 1 394 ? -29.047 4.156 1.071 1 96.12 394 TYR A C 1
ATOM 2996 O O . TYR A 1 394 ? -29.672 3.098 1.021 1 96.12 394 TYR A O 1
ATOM 3004 N N . GLY A 1 395 ? -28.922 4.977 0.043 1 95.44 395 GLY A N 1
ATOM 3005 C CA . GLY A 1 395 ? -29.375 4.578 -1.278 1 95.44 395 GLY A CA 1
ATOM 3006 C C . GLY A 1 395 ? -28.375 3.727 -2.027 1 95.44 395 GLY A C 1
ATOM 3007 O O . GLY A 1 395 ? -27.344 3.322 -1.462 1 95.44 395 GLY A O 1
ATOM 3008 N N . MET A 1 396 ? -28.688 3.494 -3.283 1 93.5 396 MET A N 1
ATOM 3009 C CA . MET A 1 396 ? -27.781 2.748 -4.164 1 93.5 396 MET A CA 1
ATOM 3010 C C . MET A 1 396 ? -26.766 3.676 -4.816 1 93.5 396 MET A C 1
ATOM 3012 O O . MET A 1 396 ? -27.125 4.738 -5.324 1 93.5 396 MET A O 1
ATOM 3016 N N . ALA A 1 397 ? -25.578 3.217 -4.773 1 93.44 397 ALA A N 1
ATOM 3017 C CA . ALA A 1 397 ? -24.531 4.027 -5.391 1 93.44 397 ALA A CA 1
ATOM 3018 C C . ALA A 1 397 ? -24.766 4.188 -6.887 1 93.44 397 ALA A C 1
ATOM 3020 O O . ALA A 1 397 ? -25.156 3.23 -7.566 1 93.44 397 ALA A O 1
ATOM 3021 N N . GLN A 1 398 ? -24.438 5.344 -7.418 1 91.25 398 GLN A N 1
ATOM 3022 C CA . GLN A 1 398 ? -24.688 5.648 -8.82 1 91.25 398 GLN A CA 1
ATOM 3023 C C . GLN A 1 398 ? -23.406 5.52 -9.656 1 91.25 398 GLN A C 1
ATOM 3025 O O . GLN A 1 398 ? -23.453 5.633 -10.883 1 91.25 398 GLN A O 1
ATOM 3030 N N . ILE A 1 399 ? -22.359 5.355 -8.969 1 90 399 ILE A N 1
ATOM 3031 C CA . ILE A 1 399 ? -21.078 5.137 -9.648 1 90 399 ILE A CA 1
ATOM 3032 C C . ILE A 1 399 ? -20.5 3.787 -9.234 1 90 399 ILE A C 1
ATOM 3034 O O . ILE A 1 399 ? -20.875 3.23 -8.203 1 90 399 ILE A O 1
ATOM 3038 N N . THR A 1 400 ? -19.531 3.301 -10.125 1 87 400 THR A N 1
ATOM 3039 C CA . THR A 1 400 ? -18.953 1.996 -9.828 1 87 400 THR A CA 1
ATOM 3040 C C . THR A 1 400 ? -17.516 2.146 -9.32 1 87 400 THR A C 1
ATOM 3042 O O . THR A 1 400 ? -17.016 1.271 -8.617 1 87 400 THR A O 1
ATOM 3045 N N . ASP A 1 401 ? -16.906 3.221 -9.734 1 90.38 401 ASP A N 1
ATOM 3046 C CA . ASP A 1 401 ? -15.539 3.5 -9.328 1 90.38 401 ASP A CA 1
ATOM 3047 C C . ASP A 1 401 ? -15.156 4.949 -9.625 1 90.38 401 ASP A C 1
ATOM 3049 O O . ASP A 1 401 ? -15.969 5.711 -10.156 1 90.38 401 ASP A O 1
ATOM 3053 N N . THR A 1 402 ? -13.961 5.301 -9.156 1 94.38 402 THR A N 1
ATOM 3054 C CA . THR A 1 402 ? -13.469 6.652 -9.398 1 94.38 402 THR A CA 1
ATOM 3055 C C . THR A 1 402 ? -12.172 6.625 -10.203 1 94.38 402 THR A C 1
ATOM 3057 O O . THR A 1 402 ? -11.312 7.484 -10.023 1 94.38 402 THR A O 1
ATOM 3060 N N . LYS A 1 403 ? -11.922 5.688 -11.023 1 87 403 LYS A N 1
ATOM 3061 C CA . LYS A 1 403 ? -10.68 5.492 -11.758 1 87 403 LYS A CA 1
ATOM 3062 C C . LYS A 1 403 ? -10.375 6.684 -12.656 1 87 403 LYS A C 1
ATOM 3064 O O . LYS A 1 403 ? -9.219 6.938 -12.992 1 87 403 LYS A O 1
ATOM 3069 N N . ASP A 1 404 ? -11.344 7.449 -13.039 1 88.56 404 ASP A N 1
ATOM 3070 C CA . ASP A 1 404 ? -11.195 8.586 -13.938 1 88.56 404 ASP A CA 1
ATOM 3071 C C . ASP A 1 404 ? -10.641 9.805 -13.195 1 88.56 404 ASP A C 1
ATOM 3073 O O . ASP A 1 404 ? -10.359 10.836 -13.805 1 88.56 404 ASP A O 1
ATOM 3077 N N . ILE A 1 405 ? -10.477 9.68 -11.883 1 93.5 405 ILE A N 1
ATOM 3078 C CA . ILE A 1 405 ? -9.891 10.75 -11.086 1 93.5 405 ILE A CA 1
ATOM 3079 C C . ILE A 1 405 ? -8.492 10.344 -10.633 1 93.5 405 ILE A C 1
ATOM 3081 O O . ILE A 1 405 ? -8.32 9.805 -9.539 1 93.5 405 ILE A O 1
ATOM 3085 N N . PRO A 1 406 ? -7.504 10.648 -11.422 1 91.56 406 PRO A N 1
ATOM 3086 C CA . PRO A 1 406 ? -6.152 10.211 -11.062 1 91.56 406 PRO A CA 1
ATOM 3087 C C . PRO A 1 406 ? -5.496 11.102 -10.016 1 91.56 406 PRO A C 1
ATOM 3089 O O . PRO A 1 406 ? -4.535 10.695 -9.359 1 91.56 406 PRO A O 1
ATOM 3092 N N . THR A 1 407 ? -5.98 12.438 -9.961 1 95.5 407 THR A N 1
ATOM 3093 C CA . THR A 1 407 ? -5.426 13.398 -9.023 1 95.5 407 THR A CA 1
ATOM 3094 C C . THR A 1 407 ? -6.469 14.445 -8.641 1 95.5 407 THR A C 1
ATOM 3096 O O . THR A 1 407 ? -7.426 14.672 -9.383 1 95.5 407 THR A O 1
ATOM 3099 N N . MET A 1 408 ? -6.305 14.953 -7.418 1 97.69 408 MET A N 1
ATOM 3100 C CA . MET A 1 408 ? -7.133 16.078 -6.992 1 97.69 408 MET A CA 1
ATOM 3101 C C . MET A 1 408 ? -6.344 17.375 -7.035 1 97.69 408 MET A C 1
ATOM 3103 O O . MET A 1 408 ? -6.887 18.453 -6.754 1 97.69 408 MET A O 1
ATOM 3107 N N . MET A 1 409 ? -5.074 17.297 -7.375 1 96.12 409 MET A N 1
ATOM 3108 C CA . MET A 1 409 ? -4.262 18.5 -7.504 1 96.12 409 MET A CA 1
ATOM 3109 C C . MET A 1 409 ? -4.723 19.344 -8.688 1 96.12 409 MET A C 1
ATOM 3111 O O . MET A 1 409 ? -5.41 18.844 -9.578 1 96.12 409 MET A O 1
ATOM 3115 N N . THR A 1 410 ? -4.289 20.578 -8.602 1 95.5 410 THR A N 1
ATOM 3116 C CA . THR A 1 410 ? -4.645 21.469 -9.703 1 95.5 410 THR A CA 1
ATOM 3117 C C . THR A 1 410 ? -3.756 21.203 -10.914 1 95.5 410 THR A C 1
ATOM 3119 O O . THR A 1 410 ? -2.639 20.703 -10.781 1 95.5 410 THR A O 1
ATOM 3122 N N . PRO A 1 411 ? -4.191 21.547 -12.055 1 90.81 411 PRO A N 1
ATOM 3123 C CA . PRO A 1 411 ? -3.398 21.297 -13.266 1 90.81 411 PRO A CA 1
ATOM 3124 C C . PRO A 1 411 ? -2.201 22.234 -13.391 1 90.81 411 PRO A C 1
ATOM 3126 O O . PRO A 1 411 ? -1.247 21.938 -14.109 1 90.81 411 PRO A O 1
ATOM 3129 N N . THR A 1 412 ? -2.328 23.469 -12.773 1 90.88 412 THR A N 1
ATOM 3130 C CA . THR A 1 412 ? -1.234 24.438 -12.742 1 90.88 412 THR A CA 1
ATOM 3131 C C . THR A 1 412 ? -0.985 24.922 -11.32 1 90.88 412 THR A C 1
ATOM 3133 O O . THR A 1 412 ? -1.872 24.859 -10.469 1 90.88 412 THR A O 1
ATOM 3136 N N . PRO A 1 413 ? 0.224 25.422 -11.047 1 91.25 413 PRO A N 1
ATOM 3137 C CA . PRO A 1 413 ? 0.481 25.953 -9.711 1 91.25 413 PRO A CA 1
ATOM 3138 C C . PRO A 1 413 ? -0.473 27.094 -9.328 1 91.25 413 PRO A C 1
ATOM 3140 O O . PRO A 1 413 ? -0.843 27.906 -10.18 1 91.25 413 PRO A O 1
ATOM 3143 N N . VAL A 1 414 ? -0.757 27.078 -8.07 1 94.44 414 VAL A N 1
ATOM 3144 C CA . VAL A 1 414 ? -1.594 28.141 -7.516 1 94.44 414 VAL A CA 1
ATOM 3145 C C . VAL A 1 414 ? -0.751 29.391 -7.277 1 94.44 414 VAL A C 1
ATOM 3147 O O . VAL A 1 414 ? 0.338 29.312 -6.703 1 94.44 414 VAL A O 1
ATOM 3150 N N . PRO A 1 415 ? -1.231 30.516 -7.742 1 91.88 415 PRO A N 1
ATOM 3151 C CA . PRO A 1 415 ? -0.476 31.75 -7.488 1 91.88 415 PRO A CA 1
ATOM 3152 C C . PRO A 1 415 ? -0.399 32.094 -6.008 1 91.88 415 PRO A C 1
ATOM 3154 O O . PRO A 1 415 ? -1.289 31.734 -5.234 1 91.88 415 PRO A O 1
ATOM 3157 N N . PRO A 1 416 ? 0.675 32.781 -5.652 1 90 416 PRO A N 1
ATOM 3158 C CA . PRO A 1 416 ? 0.763 33.25 -4.258 1 90 416 PRO A CA 1
ATOM 3159 C C . PRO A 1 416 ? -0.402 34.125 -3.854 1 90 416 PRO A C 1
ATOM 3161 O O . PRO A 1 416 ? -0.958 34.844 -4.691 1 90 416 PRO A O 1
ATOM 3164 N N . ARG A 1 417 ? -0.636 34.094 -2.535 1 86.88 417 ARG A N 1
ATOM 3165 C CA . ARG A 1 417 ? -1.684 34.969 -2.002 1 86.88 417 ARG A CA 1
ATOM 3166 C C . ARG A 1 417 ? -1.207 36.406 -1.916 1 86.88 417 ARG A C 1
ATOM 3168 O O . ARG A 1 417 ? -0.052 36.656 -1.573 1 86.88 417 ARG A O 1
ATOM 3175 N N . SER A 1 418 ? -2.039 37.281 -2.477 1 81.12 418 SER A N 1
ATOM 3176 C CA . SER A 1 418 ? -1.781 38.719 -2.266 1 81.12 418 SER A CA 1
ATOM 3177 C C . SER A 1 418 ? -2.531 39.219 -1.045 1 81.12 418 SER A C 1
ATOM 3179 O O . SER A 1 418 ? -3.756 39.125 -0.965 1 81.12 418 SER A O 1
ATOM 3181 N N . VAL A 1 419 ? -1.698 39.531 -0.026 1 78.12 419 VAL A N 1
ATOM 3182 C CA . VAL A 1 419 ? -2.424 39.875 1.193 1 78.12 419 VAL A CA 1
ATOM 3183 C C . VAL A 1 419 ? -2.162 41.312 1.561 1 78.12 419 VAL A C 1
ATOM 3185 O O . VAL A 1 419 ? -1.014 41.781 1.58 1 78.12 419 VAL A O 1
ATOM 3188 N N . SER A 1 420 ? -3.311 42.094 1.661 1 79.38 420 SER A N 1
ATOM 3189 C CA . SER A 1 420 ? -3.24 43.438 2.223 1 79.38 420 SER A CA 1
ATOM 3190 C C . SER A 1 420 ? -2.891 43.406 3.705 1 79.38 420 SER A C 1
ATOM 3192 O O . SER A 1 420 ? -2.871 42.344 4.316 1 79.38 420 SER A O 1
ATOM 3194 N N . ALA A 1 421 ? -2.484 44.5 4.227 1 73.06 421 ALA A N 1
ATOM 3195 C CA . ALA A 1 421 ? -2.17 44.594 5.648 1 73.06 421 ALA A CA 1
ATOM 3196 C C . ALA A 1 421 ? -3.346 44.125 6.504 1 73.06 421 ALA A C 1
ATOM 3198 O O . ALA A 1 421 ? -3.156 43.469 7.539 1 73.06 421 ALA A O 1
ATOM 3199 N N . GLU A 1 422 ? -4.465 44.469 5.961 1 75 422 GLU A N 1
ATOM 3200 C CA . GLU A 1 422 ? -5.676 44.094 6.684 1 75 422 GLU A CA 1
ATOM 3201 C C . GLU A 1 422 ? -5.91 42.594 6.645 1 75 422 GLU A C 1
ATOM 3203 O O . GLU A 1 422 ? -6.434 42.031 7.602 1 75 422 GLU A O 1
ATOM 3208 N N . GLU A 1 423 ? -5.32 42.062 5.68 1 89.31 423 GLU A N 1
ATOM 3209 C CA . GLU A 1 423 ? -5.566 40.656 5.488 1 89.31 423 GLU A CA 1
ATOM 3210 C C . GLU A 1 423 ? -4.469 39.812 6.125 1 89.31 423 GLU A C 1
ATOM 3212 O O . GLU A 1 423 ? -4.605 38.594 6.25 1 89.31 423 GLU A O 1
ATOM 3217 N N . LEU A 1 424 ? -3.48 40.531 6.52 1 91.56 424 LEU A N 1
ATOM 3218 C CA . LEU A 1 424 ? -2.332 39.844 7.109 1 91.56 424 LEU A CA 1
ATOM 3219 C C . LEU A 1 424 ? -2.725 39.125 8.398 1 91.56 424 LEU A C 1
ATOM 3221 O O . LEU A 1 424 ? -2.275 38 8.656 1 91.56 424 LEU A O 1
ATOM 3225 N N . GLY A 1 425 ? -3.465 39.781 9.219 1 93.69 425 GLY A N 1
ATOM 3226 C CA . GLY A 1 425 ? -3.934 39.188 10.453 1 93.69 425 GLY A CA 1
ATOM 3227 C C . GLY A 1 425 ? -4.734 37.906 10.234 1 93.69 425 GLY A C 1
ATOM 3228 O O . GLY A 1 425 ? -4.523 36.906 10.914 1 93.69 425 GLY A O 1
ATOM 3229 N N . GLU A 1 426 ? -5.621 38.062 9.297 1 93.25 426 GLU A N 1
ATOM 3230 C CA . GLU A 1 426 ? -6.453 36.906 8.953 1 93.25 426 GLU A CA 1
ATOM 3231 C C . GLU A 1 426 ? -5.609 35.75 8.422 1 93.25 426 GLU A C 1
ATOM 3233 O O . GLU A 1 426 ? -5.777 34.594 8.844 1 93.25 426 GLU A O 1
ATOM 3238 N N . LEU A 1 427 ? -4.781 36.031 7.547 1 93.56 427 LEU A N 1
ATOM 3239 C CA . LEU A 1 427 ? -3.914 35.031 6.961 1 93.56 427 LEU A CA 1
ATOM 3240 C C . LEU A 1 427 ? -3.057 34.344 8.031 1 93.56 427 LEU A C 1
ATOM 3242 O O . LEU A 1 427 ? -2.898 33.125 8.031 1 93.56 427 LEU A O 1
ATOM 3246 N N . THR A 1 428 ? -2.494 35.156 8.828 1 94.69 428 THR A N 1
ATOM 3247 C CA . THR A 1 428 ? -1.648 34.656 9.898 1 94.69 428 THR A CA 1
ATOM 3248 C C . THR A 1 428 ? -2.457 33.781 10.852 1 94.69 428 THR A C 1
ATOM 3250 O O . THR A 1 428 ? -1.981 32.719 11.289 1 94.69 428 THR A O 1
ATOM 3253 N N . TYR A 1 429 ? -3.637 34.219 11.133 1 94.31 429 TYR A N 1
ATOM 3254 C CA . TYR A 1 429 ? -4.492 33.406 11.992 1 94.31 429 TYR A CA 1
ATOM 3255 C C . TYR A 1 429 ? -4.805 32.062 11.344 1 94.31 429 TYR A C 1
ATOM 3257 O O . TYR A 1 429 ? -4.688 31 11.984 1 94.31 429 TYR A O 1
ATOM 3265 N N . TYR A 1 430 ? -5.16 32.031 10.102 1 94.5 430 TYR A N 1
ATOM 3266 C CA . TYR A 1 430 ? -5.555 30.828 9.391 1 94.5 430 TYR A CA 1
ATOM 3267 C C . TYR A 1 430 ? -4.371 29.891 9.203 1 94.5 430 TYR A C 1
ATOM 3269 O O . TYR A 1 430 ? -4.504 28.672 9.352 1 94.5 430 TYR A O 1
ATOM 3277 N N . GLY A 1 431 ? -3.27 30.422 8.977 1 93.81 431 GLY A N 1
ATOM 3278 C CA . GLY A 1 431 ? -2.104 29.625 8.609 1 93.81 431 GLY A CA 1
ATOM 3279 C C . GLY A 1 431 ? -1.288 29.172 9.812 1 93.81 431 GLY A C 1
ATOM 3280 O O . GLY A 1 431 ? -0.557 28.188 9.734 1 93.81 431 GLY A O 1
ATOM 3281 N N . VAL A 1 432 ? -1.415 29.875 10.898 1 94.31 432 VAL A N 1
ATOM 3282 C CA . VAL A 1 432 ? -0.518 29.609 12.016 1 94.31 432 VAL A CA 1
ATOM 3283 C C . VAL A 1 432 ? -1.33 29.219 13.25 1 94.31 432 VAL A C 1
ATOM 3285 O O . VAL A 1 432 ? -1.112 28.156 13.844 1 94.31 432 VAL A O 1
ATOM 3288 N N . CYS A 1 433 ? -2.287 29.969 13.633 1 93.75 433 CYS A N 1
ATOM 3289 C CA . CYS A 1 433 ? -2.916 29.859 14.945 1 93.75 433 CYS A CA 1
ATOM 3290 C C . CYS A 1 433 ? -4.047 28.844 14.93 1 93.75 433 CYS A C 1
ATOM 3292 O O . CYS A 1 433 ? -4.207 28.078 15.883 1 93.75 433 CYS A O 1
ATOM 3294 N N . ALA A 1 434 ? -4.758 28.734 13.852 1 92.56 434 ALA A N 1
ATOM 3295 C CA . ALA A 1 434 ? -5.988 27.953 13.789 1 92.56 434 ALA A CA 1
ATOM 3296 C C . ALA A 1 434 ? -5.684 26.453 13.703 1 92.56 434 ALA A C 1
ATOM 3298 O O . ALA A 1 434 ? -6.586 25.625 13.82 1 92.56 434 ALA A O 1
ATOM 3299 N N . GLY A 1 435 ? -4.504 26.188 13.516 1 89.19 435 GLY A N 1
ATOM 3300 C CA . GLY A 1 435 ? -4.117 24.781 13.602 1 89.19 435 GLY A CA 1
ATOM 3301 C C . GLY A 1 435 ? -4.215 24.219 15.008 1 89.19 435 GLY A C 1
ATOM 3302 O O . GLY A 1 435 ? -4.344 23.016 15.195 1 89.19 435 GLY A O 1
ATOM 3303 N N . CYS A 1 436 ? -4.121 25.141 16 1 89.81 436 CYS A N 1
ATOM 3304 C CA . CYS A 1 436 ? -4.113 24.688 17.391 1 89.81 436 CYS A CA 1
ATOM 3305 C C . CYS A 1 436 ? -5.195 25.391 18.203 1 89.81 436 CYS A C 1
ATOM 3307 O O . CYS A 1 436 ? -5.449 25.031 19.344 1 89.81 436 CYS A O 1
ATOM 3309 N N . HIS A 1 437 ? -5.801 26.391 17.656 1 89.31 437 HIS A N 1
ATOM 3310 C CA . HIS A 1 437 ? -6.848 27.156 18.328 1 89.31 437 HIS A CA 1
ATOM 3311 C C . HIS A 1 437 ? -8.094 27.266 17.453 1 89.31 437 HIS A C 1
ATOM 3313 O O . HIS A 1 437 ? -8.008 27.609 16.281 1 89.31 437 HIS A O 1
ATOM 3319 N N . ALA A 1 438 ? -9.18 26.922 18.031 1 88.25 438 ALA A N 1
ATOM 3320 C CA . ALA A 1 438 ? -10.469 27.062 17.375 1 88.25 438 ALA A CA 1
ATOM 3321 C C . ALA A 1 438 ? -11.461 27.828 18.25 1 88.25 438 ALA A C 1
ATOM 3323 O O . ALA A 1 438 ? -11.367 27.766 19.484 1 88.25 438 ALA A O 1
ATOM 3324 N N . PHE A 1 439 ? -12.344 28.5 17.562 1 88.38 439 PHE A N 1
ATOM 3325 C CA . PHE A 1 439 ? -13.359 29.203 18.328 1 88.38 439 PHE A CA 1
ATOM 3326 C C . PHE A 1 439 ? -14.375 28.234 18.906 1 88.38 439 PHE A C 1
ATOM 3328 O O . PHE A 1 439 ? -14.93 27.406 18.188 1 88.38 439 PHE A O 1
ATOM 3335 N N . GLY A 1 440 ? -14.539 28.266 20.172 1 82.31 440 GLY A N 1
ATOM 3336 C CA . GLY A 1 440 ? -15.578 27.484 20.812 1 82.31 440 GLY A CA 1
ATOM 3337 C C . GLY A 1 440 ? -15.156 26.062 21.109 1 82.31 440 GLY A C 1
ATOM 3338 O O . GLY A 1 440 ? -15.906 25.297 21.734 1 82.31 440 GLY A O 1
ATOM 3339 N N . THR A 1 441 ? -14.031 25.734 20.594 1 82.38 441 THR A N 1
ATOM 3340 C CA . THR A 1 441 ? -13.594 24.344 20.719 1 82.38 441 THR A CA 1
ATOM 3341 C C . THR A 1 441 ? -12.125 24.266 21.125 1 82.38 441 THR A C 1
ATOM 3343 O O . THR A 1 441 ? -11.297 25.031 20.625 1 82.38 441 THR A O 1
ATOM 3346 N N . ARG A 1 442 ? -11.852 23.312 22.047 1 82.81 442 ARG A N 1
ATOM 3347 C CA . ARG A 1 442 ? -10.461 23 22.359 1 82.81 442 ARG A CA 1
ATOM 3348 C C . ARG A 1 442 ? -9.844 22.094 21.297 1 82.81 442 ARG A C 1
ATOM 3350 O O . ARG A 1 442 ? -10.352 21 21.047 1 82.81 442 ARG A O 1
ATOM 3357 N N . LEU A 1 443 ? -8.859 22.562 20.719 1 87.19 443 LEU A N 1
ATOM 3358 C CA . LEU A 1 443 ? -8.07 21.703 19.828 1 87.19 443 LEU A CA 1
ATOM 3359 C C . LEU A 1 443 ? -6.809 21.203 20.516 1 87.19 443 LEU A C 1
ATOM 3361 O O . LEU A 1 443 ? -6.828 20.156 21.172 1 87.19 443 LEU A O 1
ATOM 3365 N N . ILE A 1 444 ? -5.797 21.969 20.469 1 85.12 444 ILE A N 1
ATOM 3366 C CA . ILE A 1 444 ? -4.578 21.734 21.234 1 85.12 444 ILE A CA 1
ATOM 3367 C C . ILE A 1 444 ? -4.473 22.781 22.344 1 85.12 444 ILE A C 1
ATOM 3369 O O . ILE A 1 444 ? -4.215 22.438 23.516 1 85.12 444 ILE A O 1
ATOM 3373 N N . GLY A 1 445 ? -4.719 23.953 21.969 1 87.31 445 GLY A N 1
ATOM 3374 C CA . GLY A 1 445 ? -4.734 25.062 22.906 1 87.31 445 GLY A CA 1
ATOM 3375 C C . GLY A 1 445 ? -6.137 25.484 23.312 1 87.31 445 GLY A C 1
ATOM 3376 O O . GLY A 1 445 ? -7.121 24.891 22.859 1 87.31 445 GLY A O 1
ATOM 3377 N N . PRO A 1 446 ? -6.148 26.453 24.109 1 88.75 446 PRO A N 1
ATOM 3378 C CA . PRO A 1 446 ? -7.465 26.938 24.531 1 88.75 446 PRO A CA 1
ATOM 3379 C C . PRO A 1 446 ? -8.266 27.531 23.375 1 88.75 446 PRO A C 1
ATOM 3381 O O . PRO A 1 446 ? -7.688 28.047 22.422 1 88.75 446 PRO A O 1
ATOM 3384 N N . PRO A 1 447 ? -9.586 27.516 23.562 1 90.31 447 PRO A N 1
ATOM 3385 C CA . PRO A 1 447 ? -10.438 28.141 22.547 1 90.31 447 PRO A CA 1
ATOM 3386 C C . PRO A 1 447 ? -10.125 29.625 22.344 1 90.31 447 PRO A C 1
ATOM 3388 O O . PRO A 1 447 ? -9.773 30.328 23.312 1 90.31 447 PRO A O 1
ATOM 3391 N N . THR A 1 448 ? -10.414 30.125 21.219 1 91.19 448 THR A N 1
ATOM 3392 C CA . THR A 1 448 ? -10.023 31.469 20.828 1 91.19 448 THR A CA 1
ATOM 3393 C C . THR A 1 448 ? -10.75 32.5 21.688 1 91.19 448 THR A C 1
ATOM 3395 O O . THR A 1 448 ? -10.188 33.562 22.016 1 91.19 448 THR A O 1
ATOM 3398 N N . GLU A 1 449 ? -11.984 32.219 22.016 1 90.62 449 GLU A N 1
ATOM 3399 C CA . GLU A 1 449 ? -12.742 33.188 22.797 1 90.62 449 GLU A CA 1
ATOM 3400 C C . GLU A 1 449 ? -12.141 33.344 24.188 1 90.62 449 GLU A C 1
ATOM 3402 O O . GLU A 1 449 ? -12.297 34.406 24.812 1 90.62 449 GLU A O 1
ATOM 3407 N N . ILE A 1 450 ? -11.508 32.312 24.625 1 90.75 450 ILE A N 1
ATOM 3408 C CA . ILE A 1 450 ? -10.82 32.406 25.906 1 90.75 450 ILE A CA 1
ATOM 3409 C C . ILE A 1 450 ? -9.625 33.344 25.781 1 90.75 450 ILE A C 1
ATOM 3411 O O . ILE A 1 450 ? -9.367 34.156 26.688 1 90.75 450 ILE A O 1
ATOM 3415 N N . LEU A 1 451 ? -8.93 33.312 24.766 1 91.88 451 LEU A N 1
ATOM 3416 C CA . LEU A 1 451 ? -7.824 34.219 24.5 1 91.88 451 LEU A CA 1
ATOM 3417 C C . LEU A 1 451 ? -8.328 35.656 24.406 1 91.88 451 LEU A C 1
ATOM 3419 O O . LEU A 1 451 ? -7.684 36.594 24.906 1 91.88 451 LEU A O 1
ATOM 3423 N N . GLN A 1 452 ? -9.438 35.812 23.797 1 93.25 452 GLN A N 1
ATOM 3424 C CA . GLN A 1 452 ? -10.055 37.125 23.703 1 93.25 452 GLN A CA 1
ATOM 3425 C C . GLN A 1 452 ? -10.359 37.688 25.094 1 93.25 452 GLN A C 1
ATOM 3427 O O . GLN A 1 452 ? -10.117 38.875 25.359 1 93.25 452 GLN A O 1
ATOM 3432 N N . ALA A 1 453 ? -10.867 36.812 25.875 1 92.56 453 ALA A N 1
ATOM 3433 C CA . ALA A 1 453 ? -11.258 37.219 27.219 1 92.56 453 ALA A CA 1
ATOM 3434 C C . ALA A 1 453 ? -10.039 37.594 28.047 1 92.56 453 ALA A C 1
ATOM 3436 O O . ALA A 1 453 ? -10.07 38.594 28.781 1 92.56 453 ALA A O 1
ATOM 3437 N N . ILE A 1 454 ? -9.016 36.875 27.969 1 91.75 454 ILE A N 1
ATOM 3438 C CA . ILE A 1 454 ? -7.801 37.094 28.75 1 91.75 454 ILE A CA 1
ATOM 3439 C C . ILE A 1 454 ? -7.117 38.375 28.328 1 91.75 454 ILE A C 1
ATOM 3441 O O . ILE A 1 454 ? -6.598 39.125 29.156 1 91.75 454 ILE A O 1
ATOM 3445 N N . HIS A 1 455 ? -7.145 38.625 27.078 1 93.5 455 HIS A N 1
ATOM 3446 C CA . HIS A 1 455 ? -6.387 39.75 26.562 1 93.5 455 HIS A CA 1
ATOM 3447 C C . HIS A 1 455 ? -7.312 40.844 26.047 1 93.5 455 HIS A C 1
ATOM 3449 O O . HIS A 1 455 ? -6.969 41.594 25.125 1 93.5 455 HIS A O 1
ATOM 3455 N N . GLN A 1 456 ? -8.453 40.875 26.5 1 90.25 456 GLN A N 1
ATOM 3456 C CA . GLN A 1 456 ? -9.453 41.844 26.016 1 90.25 456 GLN A CA 1
ATOM 3457 C C . GLN A 1 456 ? -8.867 43.219 25.875 1 90.25 456 GLN A C 1
ATOM 3459 O O . GLN A 1 456 ? -8.266 43.75 26.812 1 90.25 456 GLN A O 1
ATOM 3464 N N . ASN A 1 457 ? -8.977 43.781 24.672 1 91.25 457 ASN A N 1
ATOM 3465 C CA . ASN A 1 457 ? -8.539 45.125 24.266 1 91.25 457 ASN A CA 1
ATOM 3466 C C . ASN A 1 457 ? -7.039 45.312 24.453 1 91.25 457 ASN A C 1
ATOM 3468 O O . ASN A 1 457 ? -6.57 46.438 24.688 1 91.25 457 ASN A O 1
ATOM 3472 N N . ASN A 1 458 ? -6.297 44.25 24.453 1 96.19 458 ASN A N 1
ATOM 3473 C CA . ASN A 1 458 ? -4.852 44.312 24.656 1 96.19 458 ASN A CA 1
ATOM 3474 C C . ASN A 1 458 ? -4.113 43.469 23.609 1 96.19 458 ASN A C 1
ATOM 3476 O O . ASN A 1 458 ? -3.508 42.469 23.953 1 96.19 458 ASN A O 1
ATOM 3480 N N . PRO A 1 459 ? -4.141 43.969 22.422 1 96.12 459 PRO A N 1
ATOM 3481 C CA . PRO A 1 459 ? -3.441 43.188 21.391 1 96.12 459 PRO A CA 1
ATOM 3482 C C . PRO A 1 459 ? -1.964 43 21.703 1 96.12 459 PRO A C 1
ATOM 3484 O O . PRO A 1 459 ? -1.399 41.938 21.375 1 96.12 459 PRO A O 1
ATOM 3487 N N . GLN A 1 460 ? -1.347 43.969 22.359 1 96.81 460 GLN A N 1
ATOM 3488 C CA . GLN A 1 460 ? 0.06 43.812 22.719 1 96.81 460 GLN A CA 1
ATOM 3489 C C . GLN A 1 460 ? 0.269 42.656 23.672 1 96.81 460 GLN A C 1
ATOM 3491 O O . GLN A 1 460 ? 1.303 42 23.641 1 96.81 460 GLN A O 1
ATOM 3496 N N . GLY A 1 461 ? -0.629 42.469 24.531 1 96.31 461 GLY A N 1
ATOM 3497 C CA . GLY A 1 461 ? -0.565 41.312 25.422 1 96.31 461 GLY A CA 1
ATOM 3498 C C . GLY A 1 461 ? -0.48 40 24.672 1 96.31 461 GLY A C 1
ATOM 3499 O O . GLY A 1 461 ? 0.251 39.094 25.094 1 96.31 461 GLY A O 1
ATOM 3500 N N . ILE A 1 462 ? -1.296 39.906 23.609 1 96.31 462 ILE A N 1
ATOM 3501 C CA . ILE A 1 462 ? -1.245 38.719 22.781 1 96.31 462 ILE A CA 1
ATOM 3502 C C . ILE A 1 462 ? 0.122 38.594 22.109 1 96.31 462 ILE A C 1
ATOM 3504 O O . ILE A 1 462 ? 0.734 37.531 22.109 1 96.31 462 ILE A O 1
ATOM 3508 N N . VAL A 1 463 ? 0.61 39.688 21.547 1 97.06 463 VAL A N 1
ATOM 3509 C CA . VAL A 1 463 ? 1.907 39.719 20.891 1 97.06 463 VAL A CA 1
ATOM 3510 C C . VAL A 1 463 ? 2.996 39.25 21.844 1 97.06 463 VAL A C 1
ATOM 3512 O O . VAL A 1 463 ? 3.836 38.406 21.484 1 97.06 463 VAL A O 1
ATOM 3515 N N . ASP A 1 464 ? 2.951 39.75 23.062 1 96.12 464 ASP A N 1
ATOM 3516 C CA . ASP A 1 464 ? 3.951 39.406 24.062 1 96.12 464 ASP A CA 1
ATOM 3517 C C . ASP A 1 464 ? 3.887 37.906 24.406 1 96.12 464 ASP A C 1
ATOM 3519 O O . ASP A 1 464 ? 4.922 37.25 24.531 1 96.12 464 ASP A O 1
ATOM 3523 N N . TYR A 1 465 ? 2.727 37.5 24.469 1 95.06 465 TYR A N 1
ATOM 3524 C CA . TYR A 1 465 ? 2.559 36.094 24.859 1 95.06 465 TYR A CA 1
ATOM 3525 C C . TYR A 1 465 ? 3.053 35.156 23.766 1 95.06 465 TYR A C 1
ATOM 3527 O O . TYR A 1 465 ? 3.775 34.219 24.031 1 95.06 465 TYR A O 1
ATOM 3535 N N . ILE A 1 466 ? 2.66 35.375 22.516 1 95.31 466 ILE A N 1
ATOM 3536 C CA . ILE A 1 466 ? 2.998 34.438 21.438 1 95.31 466 ILE A CA 1
ATOM 3537 C C . ILE A 1 466 ? 4.496 34.531 21.141 1 95.31 466 ILE A C 1
ATOM 3539 O O . ILE A 1 466 ? 5.066 33.594 20.562 1 95.31 466 ILE A O 1
ATOM 3543 N N . THR A 1 467 ? 5.125 35.594 21.516 1 95.25 467 THR A N 1
ATOM 3544 C CA . THR A 1 467 ? 6.566 35.75 21.344 1 95.25 467 THR A CA 1
ATOM 3545 C C . THR A 1 467 ? 7.324 34.906 22.359 1 95.25 467 THR A C 1
ATOM 3547 O O . THR A 1 467 ? 8.352 34.312 22.047 1 95.25 467 THR A O 1
ATOM 3550 N N . ALA A 1 468 ? 6.805 34.844 23.578 1 93.81 468 ALA A N 1
ATOM 3551 C CA . ALA A 1 468 ? 7.41 34.094 24.656 1 93.81 468 ALA A CA 1
ATOM 3552 C C . ALA A 1 468 ? 6.348 33.438 25.547 1 93.81 468 ALA A C 1
ATOM 3554 O O . ALA A 1 468 ? 6.168 33.875 26.688 1 93.81 468 ALA A O 1
ATOM 3555 N N . PRO A 1 469 ? 5.832 32.375 24.984 1 92.75 469 PRO A N 1
ATOM 3556 C CA . PRO A 1 469 ? 4.73 31.766 25.719 1 92.75 469 PRO A CA 1
ATOM 3557 C C . PRO A 1 469 ? 5.191 31.109 27.016 1 92.75 469 PRO A C 1
ATOM 3559 O O . PRO A 1 469 ? 6.336 30.656 27.125 1 92.75 469 PRO A O 1
ATOM 3562 N N . LYS A 1 470 ? 4.309 31.141 28 1 86 470 LYS A N 1
ATOM 3563 C CA . LYS A 1 470 ? 4.496 30.453 29.281 1 86 470 LYS A CA 1
ATOM 3564 C C . LYS A 1 470 ? 3.436 29.359 29.484 1 86 470 LYS A C 1
ATOM 3566 O O . LYS A 1 470 ? 2.301 29.516 29.016 1 86 470 LYS A O 1
ATOM 3571 N N . ASN A 1 471 ? 3.896 28.375 30.016 1 81.75 471 ASN A N 1
ATOM 3572 C CA . ASN A 1 471 ? 2.916 27.344 30.344 1 81.75 471 ASN A CA 1
ATOM 3573 C C . ASN A 1 471 ? 2.102 27.719 31.578 1 81.75 471 ASN A C 1
ATOM 3575 O O . ASN A 1 471 ? 2.57 27.562 32.719 1 81.75 471 ASN A O 1
ATOM 3579 N N . LEU A 1 472 ? 0.944 28.109 31.344 1 78.56 472 LEU A N 1
ATOM 3580 C CA . LEU A 1 472 ? 0.126 28.641 32.438 1 78.56 472 LEU A CA 1
ATOM 3581 C C . LEU A 1 472 ? -0.828 27.562 32.969 1 78.56 472 LEU A C 1
ATOM 3583 O O . LEU A 1 472 ? -1.37 27.703 34.062 1 78.56 472 LEU A O 1
ATOM 3587 N N . ARG A 1 473 ? -1.094 26.609 32.125 1 79.38 473 ARG A N 1
ATOM 3588 C CA . ARG A 1 473 ? -2.016 25.547 32.5 1 79.38 473 ARG A CA 1
ATOM 3589 C C . ARG A 1 473 ? -1.402 24.172 32.25 1 79.38 473 ARG A C 1
ATOM 3591 O O . ARG A 1 473 ? -0.887 23.922 31.141 1 79.38 473 ARG A O 1
ATOM 3598 N N . GLU A 1 474 ? -1.631 23.281 33.219 1 79 474 GLU A N 1
ATOM 3599 C CA . GLU A 1 474 ? -1.012 21.969 33.125 1 79 474 GLU A CA 1
ATOM 3600 C C . GLU A 1 474 ? -1.769 21.047 32.188 1 79 474 GLU A C 1
ATOM 3602 O O . GLU A 1 474 ? -1.199 20.094 31.641 1 79 474 GLU A O 1
ATOM 3607 N N . ASP A 1 475 ? -2.967 21.359 32 1 78.62 475 ASP A N 1
ATOM 3608 C CA . ASP A 1 475 ? -3.789 20.453 31.203 1 78.62 475 ASP A CA 1
ATOM 3609 C C . ASP A 1 475 ? -3.637 20.75 29.719 1 78.62 475 ASP A C 1
ATOM 3611 O O . ASP A 1 475 ? -4.277 20.109 28.891 1 78.62 475 ASP A O 1
ATOM 3615 N N . TYR A 1 476 ? -2.871 21.812 29.391 1 81.94 476 TYR A N 1
ATOM 3616 C CA . TYR A 1 476 ? -2.555 22.109 28 1 81.94 476 TYR A CA 1
ATOM 3617 C C . TYR A 1 476 ? -1.076 21.875 27.719 1 81.94 476 TYR A C 1
ATOM 3619 O O . TYR A 1 476 ? -0.226 22.125 28.578 1 81.94 476 TYR A O 1
ATOM 3627 N N . PRO A 1 477 ? -0.819 21.5 26.5 1 79.38 477 PRO A N 1
ATOM 3628 C CA . PRO A 1 477 ? 0.598 21.5 26.125 1 79.38 477 PRO A CA 1
ATOM 3629 C C . PRO A 1 477 ? 1.184 22.906 26.031 1 79.38 477 PRO A C 1
ATOM 3631 O O . PRO A 1 477 ? 0.44 23.875 25.891 1 79.38 477 PRO A O 1
ATOM 3634 N N . GLU A 1 478 ? 2.494 22.875 26.156 1 83.81 478 GLU A N 1
ATOM 3635 C CA . GLU A 1 478 ? 3.17 24.156 26.016 1 83.81 478 GLU A CA 1
ATOM 3636 C C . GLU A 1 478 ? 3.023 24.703 24.609 1 83.81 478 GLU A C 1
ATOM 3638 O O . GLU A 1 478 ? 3.236 23.984 23.625 1 83.81 478 GLU A O 1
ATOM 3643 N N . MET A 1 479 ? 2.574 26 24.562 1 90.25 479 MET A N 1
ATOM 3644 C CA . MET A 1 479 ? 2.498 26.656 23.266 1 90.25 479 MET A CA 1
ATOM 3645 C C . MET A 1 479 ? 3.891 26.969 22.734 1 90.25 479 MET A C 1
ATOM 3647 O O . MET A 1 479 ? 4.723 27.516 23.453 1 90.25 479 MET A O 1
ATOM 3651 N N . PRO A 1 480 ? 4.145 26.688 21.484 1 91 480 PRO A N 1
ATOM 3652 C CA . PRO A 1 480 ? 5.445 27.062 20.938 1 91 480 PRO A CA 1
ATOM 3653 C C . PRO A 1 480 ? 5.551 28.562 20.672 1 91 480 PRO A C 1
ATOM 3655 O O . PRO A 1 480 ? 4.566 29.203 20.281 1 91 480 PRO A O 1
ATOM 3658 N N . PRO A 1 481 ? 6.801 29.078 20.844 1 92.25 481 PRO A N 1
ATOM 3659 C CA . PRO A 1 481 ? 6.98 30.484 20.5 1 92.25 481 PRO A CA 1
ATOM 3660 C C . PRO A 1 481 ? 6.777 30.781 19.016 1 92.25 481 PRO A C 1
ATOM 3662 O O . PRO A 1 481 ? 7.184 29.969 18.172 1 92.25 481 PRO A O 1
ATOM 3665 N N . GLN A 1 482 ? 6.102 31.875 18.781 1 94.94 482 GLN A N 1
ATOM 3666 C CA . GLN A 1 482 ? 5.93 32.344 17.422 1 94.94 482 GLN A CA 1
ATOM 3667 C C . GLN A 1 482 ? 6.836 33.531 17.125 1 94.94 482 GLN A C 1
ATOM 3669 O O . GLN A 1 482 ? 6.41 34.531 16.5 1 94.94 482 GLN A O 1
ATOM 3674 N N . ASP A 1 483 ? 8.047 33.438 17.609 1 93.31 483 ASP A N 1
ATOM 3675 C CA . ASP A 1 483 ? 8.969 34.562 17.531 1 93.31 483 ASP A CA 1
ATOM 3676 C C . ASP A 1 483 ? 9.609 34.688 16.156 1 93.31 483 ASP A C 1
ATOM 3678 O O . ASP A 1 483 ? 10.258 35.688 15.844 1 93.31 483 ASP A O 1
ATOM 3682 N N . TYR A 1 484 ? 9.297 33.75 15.297 1 89.94 484 TYR A N 1
ATOM 3683 C CA . TYR A 1 484 ? 9.805 33.781 13.93 1 89.94 484 TYR A CA 1
ATOM 3684 C C . TYR A 1 484 ? 8.945 34.688 13.062 1 89.94 484 TYR A C 1
ATOM 3686 O O . TYR A 1 484 ? 9.359 35.094 11.969 1 89.94 484 TYR A O 1
ATOM 3694 N N . LEU A 1 485 ? 7.773 35.094 13.516 1 93.12 485 LEU A N 1
ATOM 3695 C CA . LEU A 1 485 ? 6.879 35.969 12.773 1 93.12 485 LEU A CA 1
ATOM 3696 C C . LEU A 1 485 ? 7.352 37.406 12.867 1 93.12 485 LEU A C 1
ATOM 3698 O O . LEU A 1 485 ? 7.949 37.812 13.867 1 93.12 485 LEU A O 1
ATOM 3702 N N . SER A 1 486 ? 7.012 38.25 11.867 1 91.44 486 SER A N 1
ATOM 3703 C CA . SER A 1 486 ? 7.328 39.656 11.906 1 91.44 486 SER A CA 1
ATOM 3704 C C . SER A 1 486 ? 6.477 40.375 12.945 1 91.44 486 SER A C 1
ATOM 3706 O O . SER A 1 486 ? 5.395 39.938 13.305 1 91.44 486 SER A O 1
ATOM 3708 N N . GLU A 1 487 ? 7.02 41.5 13.383 1 94.31 487 GLU A N 1
ATOM 3709 C CA . GLU A 1 487 ? 6.25 42.312 14.336 1 94.31 487 GLU A CA 1
ATOM 3710 C C . GLU A 1 487 ? 4.906 42.719 13.75 1 94.31 487 GLU A C 1
ATOM 3712 O O . GLU A 1 487 ? 3.895 42.75 14.453 1 94.31 487 GLU A O 1
ATOM 3717 N N . GLU A 1 488 ? 4.961 42.969 12.523 1 93.75 488 GLU A N 1
ATOM 3718 C CA . GLU A 1 488 ? 3.73 43.375 11.836 1 93.75 488 GLU A CA 1
ATOM 3719 C C . GLU A 1 488 ? 2.715 42.219 11.836 1 93.75 488 GLU A C 1
ATOM 3721 O O . GLU A 1 488 ? 1.529 42.438 12.094 1 93.75 488 GLU A O 1
ATOM 3726 N N . ALA A 1 489 ? 3.178 41.062 11.531 1 93.62 489 ALA A N 1
ATOM 3727 C CA . ALA A 1 489 ? 2.293 39.906 11.5 1 93.62 489 ALA A CA 1
ATOM 3728 C C . ALA A 1 489 ? 1.742 39.594 12.883 1 93.62 489 ALA A C 1
ATOM 3730 O O . ALA A 1 489 ? 0.564 39.25 13.031 1 93.62 489 ALA A O 1
ATOM 3731 N N . LYS A 1 490 ? 2.535 39.719 13.906 1 96.31 490 LYS A N 1
ATOM 3732 C CA . LYS A 1 490 ? 2.111 39.469 15.273 1 96.31 490 LYS A CA 1
ATOM 3733 C C . LYS A 1 490 ? 1.017 40.438 15.711 1 96.31 490 LYS A C 1
ATOM 3735 O O . LYS A 1 490 ? 0.014 40.031 16.297 1 96.31 490 LYS A O 1
ATOM 3740 N N . MET A 1 491 ? 1.284 41.656 15.422 1 95.56 491 MET A N 1
ATOM 3741 C CA . MET A 1 491 ? 0.282 42.656 15.805 1 95.56 491 MET A CA 1
ATOM 3742 C C . MET A 1 491 ? -1.005 42.438 15.008 1 95.56 491 MET A C 1
ATOM 3744 O O . MET A 1 491 ? -2.102 42.531 15.57 1 95.56 491 MET A O 1
ATOM 3748 N N . ALA A 1 492 ? -0.833 42.188 13.766 1 95.19 492 ALA A N 1
ATOM 3749 C CA . ALA A 1 492 ? -1.998 42 12.898 1 95.19 492 ALA A CA 1
ATOM 3750 C C . ALA A 1 492 ? -2.848 40.844 13.375 1 95.19 492 ALA A C 1
ATOM 3752 O O . ALA A 1 492 ? -4.078 40.906 13.398 1 95.19 492 ALA A O 1
ATOM 3753 N N . VAL A 1 493 ? -2.242 39.781 13.688 1 95.88 493 VAL A N 1
ATOM 3754 C CA . VAL A 1 493 ? -2.996 38.594 14.094 1 95.88 493 VAL A CA 1
ATOM 3755 C C . VAL A 1 493 ? -3.621 38.812 15.469 1 95.88 493 VAL A C 1
ATOM 3757 O O . VAL A 1 493 ? -4.727 38.344 15.734 1 95.88 493 VAL A O 1
ATOM 3760 N N . ALA A 1 494 ? -2.893 39.531 16.359 1 96 494 ALA A N 1
ATOM 3761 C CA . ALA A 1 494 ? -3.449 39.875 17.656 1 96 494 ALA A CA 1
ATOM 3762 C C . ALA A 1 494 ? -4.746 40.656 17.516 1 96 494 ALA A C 1
ATOM 3764 O O . ALA A 1 494 ? -5.738 40.375 18.188 1 96 494 ALA A O 1
ATOM 3765 N N . GLU A 1 495 ? -4.68 41.594 16.688 1 95.19 495 GLU A N 1
ATOM 3766 C CA . GLU A 1 495 ? -5.863 42.406 16.453 1 95.19 495 GLU A CA 1
ATOM 3767 C C . GLU A 1 495 ? -6.984 41.594 15.812 1 95.19 495 GLU A C 1
ATOM 3769 O O . GLU A 1 495 ? -8.156 41.75 16.156 1 95.19 495 GLU A O 1
ATOM 3774 N N . TYR A 1 496 ? -6.629 40.812 14.945 1 94.69 496 TYR A N 1
ATOM 3775 C CA . TYR A 1 496 ? -7.613 39.938 14.289 1 94.69 496 TYR A CA 1
ATOM 3776 C C . TYR A 1 496 ? -8.305 39.031 15.305 1 94.69 496 TYR A C 1
ATOM 3778 O O . TYR A 1 496 ? -9.523 38.906 15.281 1 94.69 496 TYR A O 1
ATOM 3786 N N . ILE A 1 497 ? -7.516 38.406 16.156 1 94.44 497 ILE A N 1
ATOM 3787 C CA . ILE A 1 497 ? -8.039 37.5 17.156 1 94.44 497 ILE A CA 1
ATOM 3788 C C . ILE A 1 497 ? -9.047 38.219 18.047 1 94.44 497 ILE A C 1
ATOM 3790 O O . ILE A 1 497 ? -10.125 37.719 18.328 1 94.44 497 ILE A O 1
ATOM 3794 N N . LEU A 1 498 ? -8.703 39.375 18.453 1 94.31 498 LEU A N 1
ATOM 3795 C CA . LEU A 1 498 ? -9.555 40.125 19.359 1 94.31 498 LEU A CA 1
ATOM 3796 C C . LEU A 1 498 ? -10.836 40.562 18.672 1 94.31 498 LEU A C 1
ATOM 3798 O O . LEU A 1 498 ? -11.852 40.812 19.328 1 94.31 498 LEU A O 1
ATOM 3802 N N . ALA A 1 499 ? -10.766 40.594 17.375 1 92.25 499 ALA A N 1
ATOM 3803 C CA . ALA A 1 499 ? -11.93 41.062 16.609 1 92.25 499 ALA A CA 1
ATOM 3804 C C . ALA A 1 499 ? -12.766 39.875 16.141 1 92.25 499 ALA A C 1
ATOM 3806 O O . ALA A 1 499 ? -13.875 40.031 15.633 1 92.25 499 ALA A O 1
ATOM 3807 N N . LEU A 1 500 ? -12.195 38.719 16.219 1 89.31 500 LEU A N 1
ATOM 3808 C CA . LEU A 1 500 ? -12.852 37.531 15.695 1 89.31 500 LEU A CA 1
ATOM 3809 C C . LEU A 1 500 ? -14.195 37.312 16.375 1 89.31 500 LEU A C 1
ATOM 3811 O O . LEU A 1 500 ? -14.312 37.438 17.594 1 89.31 500 LEU A O 1
ATOM 3815 N N . LYS A 1 501 ? -15.211 37.125 15.586 1 79.44 501 LYS A N 1
ATOM 3816 C CA . LYS A 1 501 ? -16.547 36.844 16.094 1 79.44 501 LYS A CA 1
ATOM 3817 C C . LYS A 1 501 ? -16.969 35.438 15.711 1 79.44 501 LYS A C 1
ATOM 3819 O O . LYS A 1 501 ? -16.391 34.812 14.805 1 79.44 501 LYS A O 1
ATOM 3824 N N . HIS A 1 502 ? -17.844 34.781 16.406 1 66.5 502 HIS A N 1
ATOM 3825 C CA . HIS A 1 502 ? -18.328 33.438 16.156 1 66.5 502 HIS A CA 1
ATOM 3826 C C . HIS A 1 502 ? -18.922 33.312 14.766 1 66.5 502 HIS A C 1
ATOM 3828 O O . HIS A 1 502 ? -19.484 34.281 14.234 1 66.5 502 HIS A O 1
ATOM 3834 N N . MET B 1 1 ? -51.031 6.738 47.969 1 26.48 1 MET B N 1
ATOM 3835 C CA . MET B 1 1 ? -51.188 6.207 46.625 1 26.48 1 MET B CA 1
ATOM 3836 C C . MET B 1 1 ? -49.938 6.512 45.781 1 26.48 1 MET B C 1
ATOM 3838 O O . MET B 1 1 ? -49.688 7.668 45.438 1 26.48 1 MET B O 1
ATOM 3842 N N . LYS B 1 2 ? -48.938 5.742 45.938 1 30.95 2 LYS B N 1
ATOM 3843 C CA . LYS B 1 2 ? -47.5 5.996 45.781 1 30.95 2 LYS B CA 1
ATOM 3844 C C . LYS B 1 2 ? -47.125 5.953 44.281 1 30.95 2 LYS B C 1
ATOM 3846 O O . LYS B 1 2 ? -47.406 4.977 43.594 1 30.95 2 LYS B O 1
ATOM 3851 N N . LYS B 1 3 ? -46.938 7.246 43.719 1 31.34 3 LYS B N 1
ATOM 3852 C CA . LYS B 1 3 ? -46.594 7.598 42.344 1 31.34 3 LYS B CA 1
ATOM 3853 C C . LYS B 1 3 ? -45.438 6.754 41.844 1 31.34 3 LYS B C 1
ATOM 3855 O O . LYS B 1 3 ? -44.344 6.801 42.406 1 31.34 3 LYS B O 1
ATOM 3860 N N . LYS B 1 4 ? -45.875 5.695 41.219 1 42.09 4 LYS B N 1
ATOM 3861 C CA . LYS B 1 4 ? -44.938 4.77 40.562 1 42.09 4 LYS B CA 1
ATOM 3862 C C . LYS B 1 4 ? -43.875 5.52 39.75 1 42.09 4 LYS B C 1
ATOM 3864 O O . LYS B 1 4 ? -44.188 6.453 39.031 1 42.09 4 LYS B O 1
ATOM 3869 N N . SER B 1 5 ? -42.688 5.473 40.281 1 36.09 5 SER B N 1
ATOM 3870 C CA . SER B 1 5 ? -41.531 6.25 39.844 1 36.09 5 SER B CA 1
ATOM 3871 C C . SER B 1 5 ? -41.375 6.227 38.344 1 36.09 5 SER B C 1
ATOM 3873 O O . SER B 1 5 ? -41.656 5.219 37.688 1 36.09 5 SER B O 1
ATOM 3875 N N . PRO B 1 6 ? -41.375 7.461 37.656 1 38.38 6 PRO B N 1
ATOM 3876 C CA . PRO B 1 6 ? -41.281 7.707 36.219 1 38.38 6 PRO B CA 1
ATOM 3877 C C . PRO B 1 6 ? -40.188 6.883 35.531 1 38.38 6 PRO B C 1
ATOM 3879 O O . PRO B 1 6 ? -40.156 6.777 34.312 1 38.38 6 PRO B O 1
ATOM 3882 N N . PHE B 1 7 ? -39.25 6.355 36.281 1 39.69 7 PHE B N 1
ATOM 3883 C CA . PHE B 1 7 ? -38.156 5.594 35.688 1 39.69 7 PHE B CA 1
ATOM 3884 C C . PHE B 1 7 ? -38.656 4.262 35.125 1 39.69 7 PHE B C 1
ATOM 3886 O O . PHE B 1 7 ? -38.188 3.805 34.094 1 39.69 7 PHE B O 1
ATOM 3893 N N . ILE B 1 8 ? -39.625 3.619 35.719 1 44.41 8 ILE B N 1
ATOM 3894 C CA . ILE B 1 8 ? -40.125 2.324 35.281 1 44.41 8 ILE B CA 1
ATOM 3895 C C . ILE B 1 8 ? -40.906 2.494 33.969 1 44.41 8 ILE B C 1
ATOM 3897 O O . ILE B 1 8 ? -41 1.562 33.156 1 44.41 8 ILE B O 1
ATOM 3901 N N . LYS B 1 9 ? -41.438 3.605 33.75 1 43.59 9 LYS B N 1
ATOM 3902 C CA . LYS B 1 9 ? -42.188 3.814 32.531 1 43.59 9 LYS B CA 1
ATOM 3903 C C . LYS B 1 9 ? -41.281 3.943 31.312 1 43.59 9 LYS B C 1
ATOM 3905 O O . LYS B 1 9 ? -41.594 3.48 30.219 1 43.59 9 LYS B O 1
ATOM 3910 N N . ILE B 1 10 ? -40.062 4.539 31.594 1 39.31 10 ILE B N 1
ATOM 3911 C CA . ILE B 1 10 ? -39.156 4.703 30.453 1 39.31 10 ILE B CA 1
ATOM 3912 C C . ILE B 1 10 ? -38.594 3.346 30.062 1 39.31 10 ILE B C 1
ATOM 3914 O O . ILE B 1 10 ? -38.531 3.012 28.875 1 39.31 10 ILE B O 1
ATOM 3918 N N . ILE B 1 11 ? -38.406 2.418 31.031 1 42.97 11 ILE B N 1
ATOM 3919 C CA . ILE B 1 11 ? -37.875 1.102 30.672 1 42.97 11 ILE B CA 1
ATOM 3920 C C . ILE B 1 11 ? -38.938 0.292 29.953 1 42.97 11 ILE B C 1
ATOM 3922 O O . ILE B 1 11 ? -38.656 -0.372 28.953 1 42.97 11 ILE B O 1
ATOM 3926 N N . THR B 1 12 ? -40.156 0.449 30.406 1 46.38 12 THR B N 1
ATOM 3927 C CA . THR B 1 12 ? -41.219 -0.327 29.781 1 46.38 12 THR B CA 1
ATOM 3928 C C . THR B 1 12 ? -41.5 0.172 28.359 1 46.38 12 THR B C 1
ATOM 3930 O O . THR B 1 12 ? -41.719 -0.625 27.453 1 46.38 12 THR B O 1
ATOM 3933 N N . SER B 1 13 ? -41.406 1.489 28.188 1 44.91 13 SER B N 1
ATOM 3934 C CA . SER B 1 13 ? -41.656 2.004 26.844 1 44.91 13 SER B CA 1
ATOM 3935 C C . SER B 1 13 ? -40.5 1.644 25.891 1 44.91 13 SER B C 1
ATOM 3937 O O . SER B 1 13 ? -40.719 1.361 24.719 1 44.91 13 SER B O 1
ATOM 3939 N N . ILE B 1 14 ? -39.344 1.588 26.453 1 42.81 14 ILE B N 1
ATOM 3940 C CA . ILE B 1 14 ? -38.219 1.157 25.609 1 42.81 14 ILE B CA 1
ATOM 3941 C C . ILE B 1 14 ? -38.344 -0.336 25.328 1 42.81 14 ILE B C 1
ATOM 3943 O O . ILE B 1 14 ? -38.094 -0.775 24.188 1 42.81 14 ILE B O 1
ATOM 3947 N N . LEU B 1 15 ? -38.875 -1.122 26.25 1 46.78 15 LEU B N 1
ATOM 3948 C CA . LEU B 1 15 ? -39.094 -2.545 26 1 46.78 15 LEU B CA 1
ATOM 3949 C C . LEU B 1 15 ? -40.188 -2.76 24.969 1 46.78 15 LEU B C 1
ATOM 3951 O O . LEU B 1 15 ? -40.062 -3.594 24.078 1 46.78 15 LEU B O 1
ATOM 3955 N N . LEU B 1 16 ? -41.25 -2.039 25.109 1 49.34 16 LEU B N 1
ATOM 3956 C CA . LEU B 1 16 ? -42.344 -2.201 24.156 1 49.34 16 LEU B CA 1
ATOM 3957 C C . LEU B 1 16 ? -41.938 -1.682 22.766 1 49.34 16 LEU B C 1
ATOM 3959 O O . LEU B 1 16 ? -42.312 -2.266 21.75 1 49.34 16 LEU B O 1
ATOM 3963 N N . LEU B 1 17 ? -41.188 -0.578 22.719 1 45.72 17 LEU B N 1
ATOM 3964 C CA . LEU B 1 17 ? -40.719 -0.11 21.422 1 45.72 17 LEU B CA 1
ATOM 3965 C C . LEU B 1 17 ? -39.656 -1.062 20.859 1 45.72 17 LEU B C 1
ATOM 3967 O O . LEU B 1 17 ? -39.625 -1.324 19.656 1 45.72 17 LEU B O 1
ATOM 3971 N N . GLY B 1 18 ? -38.906 -1.784 21.656 1 44.34 18 GLY B N 1
ATOM 3972 C CA . GLY B 1 18 ? -38 -2.85 21.219 1 44.34 18 GLY B CA 1
ATOM 3973 C C . GLY B 1 18 ? -38.75 -4.051 20.672 1 44.34 18 GLY B C 1
ATOM 3974 O O . GLY B 1 18 ? -38.375 -4.605 19.641 1 44.34 18 GLY B O 1
ATOM 3975 N N . ILE B 1 19 ? -39.844 -4.453 21.297 1 52.06 19 ILE B N 1
ATOM 3976 C CA . ILE B 1 19 ? -40.688 -5.551 20.812 1 52.06 19 ILE B CA 1
ATOM 3977 C C . ILE B 1 19 ? -41.375 -5.145 19.516 1 52.06 19 ILE B C 1
ATOM 3979 O O . ILE B 1 19 ? -41.438 -5.938 18.578 1 52.06 19 ILE B O 1
ATOM 3983 N N . GLY B 1 20 ? -41.844 -3.945 19.406 1 45.16 20 GLY B N 1
ATOM 3984 C CA . GLY B 1 20 ? -42.469 -3.488 18.156 1 45.16 20 GLY B CA 1
ATOM 3985 C C . GLY B 1 20 ? -41.469 -3.398 17.016 1 45.16 20 GLY B C 1
ATOM 3986 O O . GLY B 1 20 ? -41.781 -3.785 15.883 1 45.16 20 GLY B O 1
ATOM 3987 N N . VAL B 1 21 ? -40.281 -2.883 17.219 1 43.06 21 VAL B N 1
ATOM 3988 C CA . VAL B 1 21 ? -39.281 -2.834 16.172 1 43.06 21 VAL B CA 1
ATOM 3989 C C . VAL B 1 21 ? -38.812 -4.25 15.836 1 43.06 21 VAL B C 1
ATOM 3991 O O . VAL B 1 21 ? -38.625 -4.578 14.664 1 43.06 21 VAL B O 1
ATOM 3994 N N . PHE B 1 22 ? -38.812 -5.234 16.75 1 43.81 22 PHE B N 1
ATOM 3995 C CA . PHE B 1 22 ? -38.5 -6.633 16.484 1 43.81 22 PHE B CA 1
ATOM 3996 C C . PHE B 1 22 ? -39.625 -7.285 15.688 1 43.81 22 PHE B C 1
ATOM 3998 O O . PHE B 1 22 ? -39.375 -8.023 14.734 1 43.81 22 PHE B O 1
ATOM 4005 N N . ILE B 1 23 ? -40.875 -7.164 16.078 1 47.44 23 ILE B N 1
ATOM 4006 C CA . ILE B 1 23 ? -42 -7.75 15.367 1 47.44 23 ILE B CA 1
ATOM 4007 C C . ILE B 1 23 ? -42.125 -7.09 13.992 1 47.44 23 ILE B C 1
ATOM 4009 O O . ILE B 1 23 ? -42.375 -7.77 12.992 1 47.44 23 ILE B O 1
ATOM 4013 N N . GLY B 1 24 ? -41.938 -5.828 13.867 1 41.03 24 GLY B N 1
ATOM 4014 C CA . GLY B 1 24 ? -42 -5.152 12.586 1 41.03 24 GLY B CA 1
ATOM 4015 C C . GLY B 1 24 ? -40.844 -5.543 11.664 1 41.03 24 GLY B C 1
ATOM 4016 O O . GLY B 1 24 ? -41.062 -5.695 10.453 1 41.03 24 GLY B O 1
ATOM 4017 N N . LYS B 1 25 ? -39.688 -5.68 12.148 1 42.38 25 LYS B N 1
ATOM 4018 C CA . LYS B 1 25 ? -38.562 -6.164 11.328 1 42.38 25 LYS B CA 1
ATOM 4019 C C . LYS B 1 25 ? -38.781 -7.613 10.906 1 42.38 25 LYS B C 1
ATOM 4021 O O . LYS B 1 25 ? -38.438 -8.008 9.797 1 42.38 25 LYS B O 1
ATOM 4026 N N . SER B 1 26 ? -39.344 -8.492 11.719 1 40.66 26 SER B N 1
ATOM 4027 C CA . SER B 1 26 ? -39.594 -9.891 11.391 1 40.66 26 SER B CA 1
ATOM 4028 C C . SER B 1 26 ? -40.656 -10.039 10.305 1 40.66 26 SER B C 1
ATOM 4030 O O . SER B 1 26 ? -40.562 -10.922 9.453 1 40.66 26 SER B O 1
ATOM 4032 N N . PHE B 1 27 ? -41.781 -9.391 10.414 1 43.16 27 PHE B N 1
ATOM 4033 C CA . PHE B 1 27 ? -42.906 -9.656 9.516 1 43.16 27 PHE B CA 1
ATOM 4034 C C . PHE B 1 27 ? -42.812 -8.812 8.258 1 43.16 27 PHE B C 1
ATOM 4036 O O . PHE B 1 27 ? -43.312 -9.203 7.191 1 43.16 27 PHE B O 1
ATOM 4043 N N . PHE B 1 28 ? -42.5 -7.582 8.273 1 40.03 28 PHE B N 1
ATOM 4044 C CA . PHE B 1 28 ? -42.594 -6.766 7.07 1 40.03 28 PHE B CA 1
ATOM 4045 C C . PHE B 1 28 ? -41.219 -6.398 6.547 1 40.03 28 PHE B C 1
ATOM 4047 O O . PHE B 1 28 ? -41.062 -5.387 5.867 1 40.03 28 PHE B O 1
ATOM 4054 N N . GLY B 1 29 ? -40.125 -6.918 7.059 1 39.06 29 GLY B N 1
ATOM 4055 C CA . GLY B 1 29 ? -38.906 -6.465 6.418 1 39.06 29 GLY B CA 1
ATOM 4056 C C . GLY B 1 29 ? -38.844 -6.777 4.934 1 39.06 29 GLY B C 1
ATOM 4057 O O . GLY B 1 29 ? -39.156 -7.898 4.523 1 39.06 29 GLY B O 1
ATOM 4058 N N . PRO B 1 30 ? -39.188 -5.742 4.133 1 35.19 30 PRO B N 1
ATOM 4059 C CA . PRO B 1 30 ? -39.062 -6.07 2.715 1 35.19 30 PRO B CA 1
ATOM 4060 C C . PRO B 1 30 ? -37.875 -6.988 2.441 1 35.19 30 PRO B C 1
ATOM 4062 O O . PRO B 1 30 ? -36.844 -6.93 3.148 1 35.19 30 PRO B O 1
ATOM 4065 N N . LYS B 1 31 ? -38.188 -8.141 1.879 1 37.28 31 LYS B N 1
ATOM 4066 C CA . LYS B 1 31 ? -37.125 -8.898 1.213 1 37.28 31 LYS B CA 1
ATOM 4067 C C . LYS B 1 31 ? -36.281 -7.992 0.303 1 37.28 31 LYS B C 1
ATOM 4069 O O . LYS B 1 31 ? -36.719 -7.645 -0.797 1 37.28 31 LYS B O 1
ATOM 4074 N N . ASN B 1 32 ? -35.656 -6.91 0.76 1 38.53 32 ASN B N 1
ATOM 4075 C CA . ASN B 1 32 ? -34.781 -6.215 -0.158 1 38.53 32 ASN B CA 1
ATOM 4076 C C . ASN B 1 32 ? -34 -7.195 -1.028 1 38.53 32 ASN B C 1
ATOM 4078 O O . ASN B 1 32 ? -33.156 -7.961 -0.524 1 38.53 32 ASN B O 1
ATOM 4082 N N . VAL B 1 33 ? -34.688 -7.785 -1.916 1 42.47 33 VAL B N 1
ATOM 4083 C CA . VAL B 1 33 ? -33.969 -8.523 -2.951 1 42.47 33 VAL B CA 1
ATOM 4084 C C . VAL B 1 33 ? -32.656 -7.797 -3.305 1 42.47 33 VAL B C 1
ATOM 4086 O O . VAL B 1 33 ? -32.688 -6.75 -3.953 1 42.47 33 VAL B O 1
ATOM 4089 N N . GLU B 1 34 ? -31.641 -7.508 -2.332 1 53.28 34 GLU B N 1
ATOM 4090 C CA . GLU B 1 34 ? -30.375 -6.762 -2.297 1 53.28 34 GLU B CA 1
ATOM 4091 C C . GLU B 1 34 ? -29.453 -7.18 -3.438 1 53.28 34 GLU B C 1
ATOM 4093 O O . GLU B 1 34 ? -29.125 -8.359 -3.576 1 53.28 34 GLU B O 1
ATOM 4098 N N . THR B 1 35 ? -29.672 -6.465 -4.617 1 71.81 35 THR B N 1
ATOM 4099 C CA . THR B 1 35 ? -29.047 -6.668 -5.914 1 71.81 35 THR B CA 1
ATOM 4100 C C . THR B 1 35 ? -27.531 -6.723 -5.773 1 71.81 35 THR B C 1
ATOM 4102 O O . THR B 1 35 ? -26.922 -5.855 -5.137 1 71.81 35 THR B O 1
ATOM 4105 N N . VAL B 1 36 ? -27.016 -7.863 -5.891 1 82.25 36 VAL B N 1
ATOM 4106 C CA . VAL B 1 36 ? -25.562 -8.062 -6.004 1 82.25 36 VAL B CA 1
ATOM 4107 C C . VAL B 1 36 ? -25.062 -7.426 -7.293 1 82.25 36 VAL B C 1
ATOM 4109 O O . VAL B 1 36 ? -25.547 -7.738 -8.383 1 82.25 36 VAL B O 1
ATOM 4112 N N . PRO B 1 37 ? -24.125 -6.547 -7.129 1 81.44 37 PRO B N 1
ATOM 4113 C CA . PRO B 1 37 ? -23.625 -5.91 -8.352 1 81.44 37 PRO B CA 1
ATOM 4114 C C . PRO B 1 37 ? -22.938 -6.898 -9.297 1 81.44 37 PRO B C 1
ATOM 4116 O O . PRO B 1 37 ? -22.297 -7.852 -8.844 1 81.44 37 PRO B O 1
ATOM 4119 N N . ILE B 1 38 ? -23.078 -6.629 -10.633 1 79.62 38 ILE B N 1
ATOM 4120 C CA . ILE B 1 38 ? -22.344 -7.367 -11.656 1 79.62 38 ILE B CA 1
ATOM 4121 C C . ILE B 1 38 ? -20.875 -6.992 -11.617 1 79.62 38 ILE B C 1
ATOM 4123 O O . ILE B 1 38 ? -20.531 -5.824 -11.422 1 79.62 38 ILE B O 1
ATOM 4127 N N . PRO B 1 39 ? -20.031 -8.039 -11.742 1 78.12 39 PRO B N 1
ATOM 4128 C CA . PRO B 1 39 ? -18.609 -7.73 -11.734 1 78.12 39 PRO B CA 1
ATOM 4129 C C . PRO B 1 39 ? -18.188 -6.805 -12.883 1 78.12 39 PRO B C 1
ATOM 4131 O O . PRO B 1 39 ? -18.75 -6.902 -13.984 1 78.12 39 PRO B O 1
ATOM 4134 N N . SER B 1 40 ? -17.281 -5.988 -12.492 1 67.62 40 SER B N 1
ATOM 4135 C CA . SER B 1 40 ? -16.719 -5.156 -13.555 1 67.62 40 SER B CA 1
ATOM 4136 C C . SER B 1 40 ? -15.766 -5.953 -14.438 1 67.62 40 SER B C 1
ATOM 4138 O O . SER B 1 40 ? -15.039 -6.824 -13.945 1 67.62 40 SER B O 1
ATOM 4140 N N . THR B 1 41 ? -15.867 -5.914 -15.742 1 56.12 41 THR B N 1
ATOM 4141 C CA . THR B 1 41 ? -15 -6.609 -16.688 1 56.12 41 THR B CA 1
ATOM 4142 C C . THR B 1 41 ? -13.633 -5.941 -16.766 1 56.12 41 THR B C 1
ATOM 4144 O O . THR B 1 41 ? -13.445 -4.84 -16.234 1 56.12 41 THR B O 1
ATOM 4147 N N . ILE B 1 42 ? -12.648 -6.684 -17.266 1 47.25 42 ILE B N 1
ATOM 4148 C CA . ILE B 1 42 ? -11.312 -6.152 -17.516 1 47.25 42 ILE B CA 1
ATOM 4149 C C . ILE B 1 42 ? -11.406 -4.926 -18.422 1 47.25 42 ILE B C 1
ATOM 4151 O O . ILE B 1 42 ? -12.047 -4.961 -19.469 1 47.25 42 ILE B O 1
ATOM 4155 N N . LYS B 1 43 ? -10.914 -3.848 -17.828 1 51.41 43 LYS B N 1
ATOM 4156 C CA . LYS B 1 43 ? -10.773 -2.684 -18.703 1 51.41 43 LYS B CA 1
ATOM 4157 C C . LYS B 1 43 ? -9.406 -2.66 -19.359 1 51.41 43 LYS B C 1
ATOM 4159 O O . LYS B 1 43 ? -8.383 -2.859 -18.703 1 51.41 43 LYS B O 1
ATOM 4164 N N . TYR B 1 44 ? -9.391 -2.961 -20.703 1 39.75 44 TYR B N 1
ATOM 4165 C CA . TYR B 1 44 ? -8.156 -2.863 -21.453 1 39.75 44 TYR B CA 1
ATOM 4166 C C . TYR B 1 44 ? -7.773 -1.408 -21.703 1 39.75 44 TYR B C 1
ATOM 4168 O O . TYR B 1 44 ? -8.641 -0.56 -21.906 1 39.75 44 TYR B O 1
ATOM 4176 N N . ARG B 1 45 ? -6.531 -1.162 -21.125 1 40.41 45 ARG B N 1
ATOM 4177 C CA . ARG B 1 45 ? -6.031 0.182 -21.406 1 40.41 45 ARG B CA 1
ATOM 4178 C C . ARG B 1 45 ? -5.766 0.374 -22.891 1 40.41 45 ARG B C 1
ATOM 4180 O O . ARG B 1 45 ? -5.105 -0.456 -23.531 1 40.41 45 ARG B O 1
ATOM 4187 N N . ASN B 1 46 ? -6.477 1.146 -23.562 1 34.78 46 ASN B N 1
ATOM 4188 C CA . ASN B 1 46 ? -6.074 1.523 -24.906 1 34.78 46 ASN B CA 1
ATOM 4189 C C . ASN B 1 46 ? -4.785 2.34 -24.906 1 34.78 46 ASN B C 1
ATOM 4191 O O . ASN B 1 46 ? -4.746 3.447 -24.359 1 34.78 46 ASN B O 1
ATOM 4195 N N . ALA B 1 47 ? -3.709 1.689 -25.141 1 33.41 47 ALA B N 1
ATOM 4196 C CA . ALA B 1 47 ? -2.408 2.352 -25.203 1 33.41 47 ALA B CA 1
ATOM 4197 C C . ALA B 1 47 ? -2.473 3.609 -26.062 1 33.41 47 ALA B C 1
ATOM 4199 O O . ALA B 1 47 ? -1.64 4.508 -25.922 1 33.41 47 ALA B O 1
ATOM 4200 N N . GLY B 1 48 ? -2.938 3.436 -27.328 1 29.83 48 GLY B N 1
ATOM 4201 C CA . GLY B 1 48 ? -2.682 4.414 -28.375 1 29.83 48 GLY B CA 1
ATOM 4202 C C . GLY B 1 48 ? -3.252 5.785 -28.062 1 29.83 48 GLY B C 1
ATOM 4203 O O . GLY B 1 48 ? -3.072 6.73 -28.828 1 29.83 48 GLY B O 1
ATOM 4204 N N . LEU B 1 49 ? -4.555 5.863 -27.609 1 28.98 49 LEU B N 1
ATOM 4205 C CA . LEU B 1 49 ? -5.113 7.211 -27.688 1 28.98 49 LEU B CA 1
ATOM 4206 C C . LEU B 1 49 ? -4.473 8.125 -26.641 1 28.98 49 LEU B C 1
ATOM 4208 O O . LEU B 1 49 ? -4.168 7.688 -25.531 1 28.98 49 LEU B O 1
ATOM 4212 N N . SER B 1 50 ? -3.68 9.102 -27.062 1 30.47 50 SER B N 1
ATOM 4213 C CA . SER B 1 50 ? -3.121 10.211 -26.297 1 30.47 50 SER B CA 1
ATOM 4214 C C . SER B 1 50 ? -3.955 10.492 -25.047 1 30.47 50 SER B C 1
ATOM 4216 O O . SER B 1 50 ? -3.418 10.875 -24.016 1 30.47 50 SER B O 1
ATOM 4218 N N . ASN B 1 51 ? -5.234 11.031 -25.297 1 30.42 51 ASN B N 1
ATOM 4219 C CA . ASN B 1 51 ? -6.301 11.156 -24.297 1 30.42 51 ASN B CA 1
ATOM 4220 C C . ASN B 1 51 ? -6.68 9.797 -23.719 1 30.42 51 ASN B C 1
ATOM 4222 O O . ASN B 1 51 ? -7.402 9.023 -24.344 1 30.42 51 ASN B O 1
ATOM 4226 N N . ASP B 1 52 ? -5.766 9.078 -23.25 1 29.92 52 ASP B N 1
ATOM 4227 C CA . ASP B 1 52 ? -6.012 7.719 -22.766 1 29.92 52 ASP B CA 1
ATOM 4228 C C . ASP B 1 52 ? -7.355 7.629 -22.047 1 29.92 52 ASP B C 1
ATOM 4230 O O . ASP B 1 52 ? -7.453 7.961 -20.859 1 29.92 52 ASP B O 1
ATOM 4234 N N . THR B 1 53 ? -8.32 8.312 -22.578 1 27.47 53 THR B N 1
ATOM 4235 C CA . THR B 1 53 ? -9.664 7.879 -22.203 1 27.47 53 THR B CA 1
ATOM 4236 C C . THR B 1 53 ? -9.727 6.359 -22.078 1 27.47 53 THR B C 1
ATOM 4238 O O . THR B 1 53 ? -9.359 5.637 -23 1 27.47 53 THR B O 1
ATOM 4241 N N . THR B 1 54 ? -9.289 5.848 -20.953 1 29.55 54 THR B N 1
ATOM 4242 C CA . THR B 1 54 ? -9.781 4.488 -20.75 1 29.55 54 THR B CA 1
ATOM 4243 C C . THR B 1 54 ? -11.094 4.273 -21.5 1 29.55 54 THR B C 1
ATOM 4245 O O . THR B 1 54 ? -12.125 4.852 -21.125 1 29.55 54 THR B O 1
ATOM 4248 N N . GLN B 1 55 ? -11.008 4.527 -22.797 1 28.94 55 GLN B N 1
ATOM 4249 C CA . GLN B 1 55 ? -12.219 3.898 -23.297 1 28.94 55 GLN B CA 1
ATOM 4250 C C . GLN B 1 55 ? -12.57 2.648 -22.5 1 28.94 55 GLN B C 1
ATOM 4252 O O . GLN B 1 55 ? -11.734 1.756 -22.344 1 28.94 55 GLN B O 1
ATOM 4257 N N . VAL B 1 56 ? -13.203 3.01 -21.391 1 34.16 56 VAL B N 1
ATOM 4258 C CA . VAL B 1 56 ? -13.898 1.858 -20.812 1 34.16 56 VAL B CA 1
ATOM 4259 C C . VAL B 1 56 ? -14.203 0.841 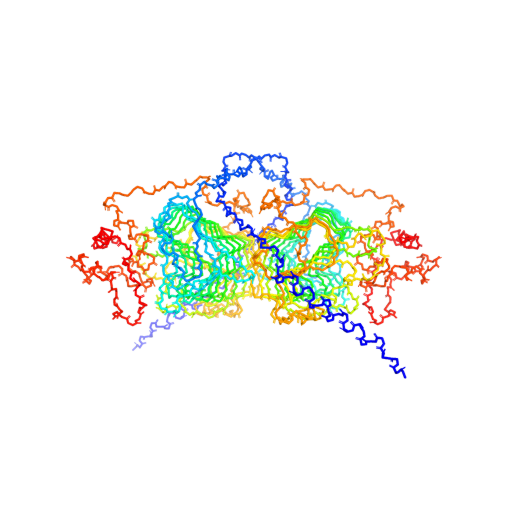-21.906 1 34.16 56 VAL B C 1
ATOM 4261 O O . VAL B 1 56 ? -14.898 1.153 -22.875 1 34.16 56 VAL B O 1
ATOM 4264 N N . ALA B 1 57 ? -13.148 0.163 -22.328 1 35.72 57 ALA B N 1
ATOM 4265 C CA . ALA B 1 57 ? -13.75 -0.963 -23.031 1 35.72 57 ALA B CA 1
ATOM 4266 C C . ALA B 1 57 ? -15.219 -1.138 -22.641 1 35.72 57 ALA B C 1
ATOM 4268 O O . ALA B 1 57 ? -15.594 -0.875 -21.5 1 35.72 57 ALA B O 1
ATOM 4269 N N . SER B 1 58 ? -15.992 -0.957 -23.594 1 36.59 58 SER B N 1
ATOM 4270 C CA . SER B 1 58 ? -17.438 -1.162 -23.469 1 36.59 58 SER B CA 1
ATOM 4271 C C . SER B 1 58 ? -17.766 -2.16 -22.359 1 36.59 58 SER B C 1
ATOM 4273 O O . SER B 1 58 ? -17.297 -3.303 -22.406 1 36.59 58 SER B O 1
ATOM 4275 N N . ALA B 1 59 ? -17.672 -1.632 -21.141 1 46.47 59 ALA B N 1
ATOM 4276 C CA . ALA B 1 59 ? -18.391 -2.549 -20.266 1 46.47 59 ALA B CA 1
ATOM 4277 C C . ALA B 1 59 ? -19.391 -3.391 -21.047 1 46.47 59 ALA B C 1
ATOM 4279 O O . ALA B 1 59 ? -20.344 -2.859 -21.625 1 46.47 59 ALA B O 1
ATOM 4280 N N . GLN B 1 60 ? -18.734 -4.332 -21.828 1 53.75 60 GLN B N 1
ATOM 4281 C CA . GLN B 1 60 ? -19.688 -5.191 -22.5 1 53.75 60 GLN B CA 1
ATOM 4282 C C . GLN B 1 60 ? -20.844 -5.555 -21.578 1 53.75 60 GLN B C 1
ATOM 4284 O O . GLN B 1 60 ? -20.641 -5.938 -20.438 1 53.75 60 GLN B O 1
ATOM 4289 N N . GLU B 1 61 ? -21.844 -5.031 -21.922 1 66.25 61 GLU B N 1
ATOM 4290 C CA . GLU B 1 61 ? -23.078 -5.41 -21.234 1 66.25 61 GLU B CA 1
ATOM 4291 C C . GLU B 1 61 ? -23.141 -6.914 -20.984 1 66.25 61 GLU B C 1
ATOM 4293 O O . GLU B 1 61 ? -22.781 -7.707 -21.875 1 66.25 61 GLU B O 1
ATOM 4298 N N . PHE B 1 62 ? -23.25 -7.148 -19.766 1 79.88 62 PHE B N 1
ATOM 4299 C CA . PHE B 1 62 ? -23.438 -8.555 -19.438 1 79.88 62 PHE B CA 1
ATOM 4300 C C . PHE B 1 62 ? -24.641 -9.133 -20.156 1 79.88 62 PHE B C 1
ATOM 4302 O O . PHE B 1 62 ? -25.766 -8.633 -20 1 79.88 62 PHE B O 1
ATOM 4309 N N . THR B 1 63 ? -24.359 -10.086 -21.062 1 82.06 63 THR B N 1
ATOM 4310 C CA . THR B 1 63 ? -25.453 -10.711 -21.812 1 82.06 63 THR B CA 1
ATOM 4311 C C . THR B 1 63 ? -25.562 -12.188 -21.469 1 82.06 63 THR B C 1
ATOM 4313 O O . THR B 1 63 ? -26.438 -12.883 -21.984 1 82.06 63 THR B O 1
ATOM 4316 N N . GLY B 1 64 ? -24.75 -12.641 -20.516 1 91 64 GLY B N 1
ATOM 4317 C CA . GLY B 1 64 ? -24.797 -14.047 -20.141 1 91 64 GLY B CA 1
ATOM 4318 C C . GLY B 1 64 ? -25.844 -14.352 -19.094 1 91 64 GLY B C 1
ATOM 4319 O O . GLY B 1 64 ? -26.594 -13.469 -18.688 1 91 64 GLY B O 1
ATOM 4320 N N . ARG B 1 65 ? -25.984 -15.648 -18.797 1 94.44 65 ARG B N 1
ATOM 4321 C CA . ARG B 1 65 ? -26.875 -16.078 -17.719 1 94.44 65 ARG B CA 1
ATOM 4322 C C . ARG B 1 65 ? -26.172 -16 -16.375 1 94.44 65 ARG B C 1
ATOM 4324 O O . ARG B 1 65 ? -24.953 -16.109 -16.297 1 94.44 65 ARG B O 1
ATOM 4331 N N . ILE B 1 66 ? -26.984 -15.719 -15.375 1 95.81 66 ILE B N 1
ATOM 4332 C CA . ILE B 1 66 ? -26.5 -15.82 -14 1 95.81 66 ILE B CA 1
ATOM 4333 C C . ILE B 1 66 ? -26.891 -17.172 -13.414 1 95.81 66 ILE B C 1
ATOM 4335 O O . ILE B 1 66 ? -28.078 -17.516 -13.359 1 95.81 66 ILE B O 1
ATOM 4339 N N . ILE B 1 67 ? -25.922 -17.969 -13.055 1 97.88 67 ILE B N 1
ATOM 4340 C CA . ILE B 1 67 ? -26.125 -19.25 -12.391 1 97.88 67 ILE B CA 1
ATOM 4341 C C . ILE B 1 67 ? -25.797 -19.125 -10.906 1 97.88 67 ILE B C 1
ATOM 4343 O O . ILE B 1 67 ? -24.656 -18.797 -10.539 1 97.88 67 ILE B O 1
ATOM 4347 N N . GLU B 1 68 ? -26.781 -19.406 -10.078 1 97.62 68 GLU B N 1
ATOM 4348 C CA . GLU B 1 68 ? -26.594 -19.234 -8.641 1 97.62 68 GLU B CA 1
ATOM 4349 C C . GLU B 1 68 ? -26.25 -20.547 -7.965 1 97.62 68 GLU B C 1
ATOM 4351 O O . GLU B 1 68 ? -26.812 -21.594 -8.305 1 97.62 68 GLU B O 1
ATOM 4356 N N . VAL B 1 69 ? -25.266 -20.5 -7.129 1 98.62 69 VAL B N 1
ATOM 4357 C CA . VAL B 1 69 ? -24.875 -21.641 -6.316 1 98.62 69 VAL B CA 1
ATOM 4358 C C . VAL B 1 69 ? -25.062 -21.312 -4.836 1 98.62 69 VAL B C 1
ATOM 4360 O O . VAL B 1 69 ? -24.453 -20.375 -4.32 1 98.62 69 VAL B O 1
ATOM 4363 N N . LYS B 1 70 ? -25.844 -22.109 -4.211 1 97.88 70 LYS B N 1
ATOM 4364 C CA . LYS B 1 70 ? -26.109 -21.906 -2.789 1 97.88 70 LYS B CA 1
ATOM 4365 C C . LYS B 1 70 ? -25.547 -23.062 -1.957 1 97.88 70 LYS B C 1
ATOM 4367 O O . LYS B 1 70 ? -25.109 -24.078 -2.506 1 97.88 70 LYS B O 1
ATOM 4372 N N . LYS B 1 71 ? -25.609 -22.812 -0.685 1 96.94 71 LYS B N 1
ATOM 4373 C CA . LYS B 1 71 ? -25.094 -23.828 0.232 1 96.94 71 LYS B CA 1
ATOM 4374 C C . LYS B 1 71 ? -25.719 -25.188 -0.063 1 96.94 71 LYS B C 1
ATOM 4376 O O . LYS B 1 71 ? -26.922 -25.297 -0.266 1 96.94 71 LYS B O 1
ATOM 4381 N N . GLY B 1 72 ? -24.875 -26.156 -0.061 1 96.25 72 GLY B N 1
ATOM 4382 C CA . GLY B 1 72 ? -25.344 -27.5 -0.326 1 96.25 72 GLY B CA 1
ATOM 4383 C C . GLY B 1 72 ? -25.25 -27.891 -1.791 1 96.25 72 GLY B C 1
ATOM 4384 O O . GLY B 1 72 ? -25.328 -29.062 -2.133 1 96.25 72 GLY B O 1
ATOM 4385 N N . SER B 1 73 ? -25.062 -26.906 -2.629 1 96.81 73 SER B N 1
ATOM 4386 C CA . SER B 1 73 ? -24.906 -27.172 -4.055 1 96.81 73 SER B CA 1
ATOM 4387 C C . SER B 1 73 ? -23.453 -27.219 -4.469 1 96.81 73 SER B C 1
ATOM 4389 O O . SER B 1 73 ? -22.562 -26.922 -3.662 1 96.81 73 SER B O 1
ATOM 4391 N N . SER B 1 74 ? -23.25 -27.672 -5.742 1 98.12 74 SER B N 1
ATOM 4392 C CA . SER B 1 74 ? -21.891 -27.844 -6.25 1 98.12 74 SER B CA 1
ATOM 4393 C C . SER B 1 74 ? -21.516 -26.703 -7.199 1 98.12 74 SER B C 1
ATOM 4395 O O . SER B 1 74 ? -22.234 -26.438 -8.164 1 98.12 74 SER B O 1
ATOM 4397 N N . ILE B 1 75 ? -20.391 -26.062 -6.914 1 98.81 75 ILE B N 1
ATOM 4398 C CA . ILE B 1 75 ? -19.875 -25.031 -7.816 1 98.81 75 ILE B CA 1
ATOM 4399 C C . ILE B 1 75 ? -19.484 -25.672 -9.141 1 98.81 75 ILE B C 1
ATOM 4401 O O . ILE B 1 75 ? -19.734 -25.109 -10.211 1 98.81 75 ILE B O 1
ATOM 4405 N N . GLN B 1 76 ? -18.875 -26.875 -9.07 1 98.5 76 GLN B N 1
ATOM 4406 C CA . GLN B 1 76 ? -18.453 -27.562 -10.289 1 98.5 76 GLN B CA 1
ATOM 4407 C C . GLN B 1 76 ? -19.656 -27.844 -11.195 1 98.5 76 GLN B C 1
ATOM 4409 O O . GLN B 1 76 ? -19.531 -27.781 -12.422 1 98.5 76 GLN B O 1
ATOM 4414 N N . ASN B 1 77 ? -20.781 -28.234 -10.602 1 98.44 77 ASN B N 1
ATOM 4415 C CA . ASN B 1 77 ? -21.969 -28.469 -11.414 1 98.44 77 ASN B CA 1
ATOM 4416 C C . ASN B 1 77 ? -22.422 -27.203 -12.141 1 98.44 77 ASN B C 1
ATOM 4418 O O . ASN B 1 77 ? -22.891 -27.266 -13.281 1 98.44 77 ASN B O 1
ATOM 4422 N N . ALA B 1 78 ? -22.234 -26.078 -11.477 1 98.69 78 ALA B N 1
ATOM 4423 C CA . ALA B 1 78 ? -22.578 -24.812 -12.117 1 98.69 78 ALA B CA 1
ATOM 4424 C C . ALA B 1 78 ? -21.641 -24.547 -13.297 1 98.69 78 ALA B C 1
ATOM 4426 O O . ALA B 1 78 ? -22.078 -24.016 -14.328 1 98.69 78 ALA B O 1
ATOM 4427 N N . VAL B 1 79 ? -20.391 -24.875 -13.133 1 98.5 79 VAL B N 1
ATOM 4428 C CA . VAL B 1 79 ? -19.438 -24.719 -14.234 1 98.5 79 VAL B CA 1
ATOM 4429 C C . VAL B 1 79 ? -19.875 -25.578 -15.422 1 98.5 79 VAL B C 1
ATOM 4431 O O . VAL B 1 79 ? -19.875 -25.109 -16.562 1 98.5 79 VAL B O 1
ATOM 4434 N N . LYS B 1 80 ? -20.266 -26.812 -15.133 1 97.81 80 LYS B N 1
ATOM 4435 C CA . LYS B 1 80 ? -20.703 -27.703 -16.188 1 97.81 80 LYS B CA 1
ATOM 4436 C C . LYS B 1 80 ? -21.922 -27.156 -16.922 1 97.81 80 LYS B C 1
ATOM 4438 O O . LYS B 1 80 ? -22.047 -27.297 -18.141 1 97.81 80 LYS B O 1
ATOM 4443 N N . GLU B 1 81 ? -22.703 -26.5 -16.203 1 98 81 GLU B N 1
ATOM 4444 C CA . GLU B 1 81 ? -23.938 -25.938 -16.75 1 98 81 GLU B CA 1
ATOM 4445 C C . GLU B 1 81 ? -23.672 -24.656 -17.531 1 98 81 GLU B C 1
ATOM 4447 O O . GLU B 1 81 ? -24.422 -24.328 -18.453 1 98 81 GLU B O 1
ATOM 4452 N N . ALA B 1 82 ? -22.641 -23.984 -17.234 1 98 82 ALA B N 1
ATOM 4453 C CA . ALA B 1 82 ? -22.391 -22.641 -17.734 1 98 82 ALA B CA 1
ATOM 4454 C C . ALA B 1 82 ? -21.953 -22.672 -19.203 1 98 82 ALA B C 1
ATOM 4456 O O . ALA B 1 82 ? -21.406 -23.672 -19.672 1 98 82 ALA B O 1
ATOM 4457 N N . SER B 1 83 ? -22.203 -21.594 -19.938 1 97.44 83 SER B N 1
ATOM 4458 C CA . SER B 1 83 ? -21.703 -21.297 -21.281 1 97.44 83 SER B CA 1
ATOM 4459 C C . SER B 1 83 ? -20.812 -20.062 -21.25 1 97.44 83 SER B C 1
ATOM 4461 O O . SER B 1 83 ? -20.891 -19.234 -20.344 1 97.44 83 SER B O 1
ATOM 4463 N N . PRO B 1 84 ? -19.938 -20 -22.281 1 95.62 84 PRO B N 1
ATOM 4464 C CA . PRO B 1 84 ? -19.109 -18.797 -22.312 1 95.62 84 PRO B CA 1
ATOM 4465 C C . PRO B 1 84 ? -19.906 -17.516 -22.172 1 95.62 84 PRO B C 1
ATOM 4467 O O . PRO B 1 84 ? -20.922 -17.344 -22.859 1 95.62 84 PRO B O 1
ATOM 4470 N N . GLY B 1 85 ? -19.469 -16.641 -21.281 1 93.94 85 GLY B N 1
ATOM 4471 C CA . GLY B 1 85 ? -20.156 -15.383 -21.047 1 93.94 85 GLY B CA 1
ATOM 4472 C C . GLY B 1 85 ? -21.016 -15.391 -19.797 1 93.94 85 GLY B C 1
ATOM 4473 O O . GLY B 1 85 ? -21.422 -14.328 -19.312 1 93.94 85 GLY B O 1
ATOM 4474 N N . ASP B 1 86 ? -21.203 -16.547 -19.188 1 96.31 86 ASP B N 1
ATOM 4475 C CA . ASP B 1 86 ? -22.078 -16.672 -18.016 1 96.31 86 ASP B CA 1
ATOM 4476 C C . ASP B 1 86 ? -21.344 -16.234 -16.75 1 96.31 86 ASP B C 1
ATOM 4478 O O . ASP B 1 86 ? -20.109 -16.172 -16.734 1 96.31 86 ASP B O 1
ATOM 4482 N N . LEU B 1 87 ? -22.172 -15.812 -15.836 1 96.31 87 LEU B N 1
ATOM 4483 C CA . LEU B 1 87 ? -21.734 -15.484 -14.484 1 96.31 87 LEU B CA 1
ATOM 4484 C C . LEU B 1 87 ? -22.219 -16.531 -13.484 1 96.31 87 LEU B C 1
ATOM 4486 O O . LEU B 1 87 ? -23.422 -16.812 -13.414 1 96.31 87 LEU B O 1
ATOM 4490 N N . ILE B 1 88 ? -21.281 -17.125 -12.789 1 98.12 88 ILE B N 1
ATOM 4491 C CA . ILE B 1 88 ? -21.625 -18 -11.68 1 98.12 88 ILE B CA 1
ATOM 4492 C C . ILE B 1 88 ? -21.516 -17.25 -10.359 1 98.12 88 ILE B C 1
ATOM 4494 O O . ILE B 1 88 ? -20.422 -16.828 -9.984 1 98.12 88 ILE B O 1
ATOM 4498 N N . ARG B 1 89 ? -22.656 -17.094 -9.656 1 97.5 89 ARG B N 1
ATOM 4499 C CA . ARG B 1 89 ? -22.688 -16.438 -8.352 1 97.5 89 ARG B CA 1
ATOM 4500 C C . ARG B 1 89 ? -22.75 -17.469 -7.227 1 97.5 89 ARG B C 1
ATOM 4502 O O . ARG B 1 89 ? -23.703 -18.234 -7.125 1 97.5 89 ARG B O 1
ATOM 4509 N N . VAL B 1 90 ? -21.766 -17.438 -6.438 1 98.69 90 VAL B N 1
ATOM 4510 C CA . VAL B 1 90 ? -21.703 -18.391 -5.344 1 98.69 90 VAL B CA 1
ATOM 4511 C C . VAL B 1 90 ? -22.016 -17.688 -4.023 1 98.69 90 VAL B C 1
ATOM 4513 O O . VAL B 1 90 ? -21.312 -16.766 -3.627 1 98.69 90 VAL B O 1
ATOM 4516 N N . TYR B 1 91 ? -23.031 -18.156 -3.311 1 98.06 91 TYR B N 1
ATOM 4517 C CA . TYR B 1 91 ? -23.5 -17.516 -2.086 1 98.06 91 TYR B CA 1
ATOM 4518 C C . TYR B 1 91 ? -22.797 -18.094 -0.863 1 98.06 91 TYR B C 1
ATOM 4520 O O . TYR B 1 91 ? -22.078 -19.094 -0.966 1 98.06 91 TYR B O 1
ATOM 4528 N N . PRO B 1 92 ? -23 -17.469 0.319 1 98.38 92 PRO B N 1
ATOM 4529 C CA . PRO B 1 92 ? -22.297 -17.922 1.518 1 98.38 92 PRO B CA 1
ATOM 4530 C C . PRO B 1 92 ? -22.547 -19.391 1.829 1 98.38 92 PRO B C 1
ATOM 4532 O O . PRO B 1 92 ? -23.672 -19.891 1.659 1 98.38 92 PRO B O 1
ATOM 4535 N N . GLY B 1 93 ? -21.547 -20.016 2.273 1 98.38 93 GLY B N 1
ATOM 4536 C CA . GLY B 1 93 ? -21.484 -21.438 2.566 1 98.38 93 GLY B CA 1
ATOM 4537 C C . GLY B 1 93 ? -20.078 -22 2.535 1 98.38 93 GLY B C 1
ATOM 4538 O O . GLY B 1 93 ? -19.141 -21.312 2.16 1 98.38 93 GLY B O 1
ATOM 4539 N N . THR B 1 94 ? -19.984 -23.219 3.043 1 98.62 94 THR B N 1
ATOM 4540 C CA . THR B 1 94 ? -18.719 -23.938 2.932 1 98.62 94 THR B CA 1
ATOM 4541 C C . THR B 1 94 ? -18.781 -24.969 1.799 1 98.62 94 THR B C 1
ATOM 4543 O O . THR B 1 94 ? -19.672 -25.812 1.764 1 98.62 94 THR B O 1
ATOM 4546 N N . TYR B 1 95 ? -17.922 -24.766 0.9 1 98.81 95 TYR B N 1
ATOM 4547 C CA . TYR B 1 95 ? -17.797 -25.656 -0.259 1 98.81 95 TYR B CA 1
ATOM 4548 C C . TYR B 1 95 ? -16.469 -26.391 -0.238 1 98.81 95 TYR B C 1
ATOM 4550 O O . TYR B 1 95 ? -15.406 -25.781 -0.318 1 98.81 95 TYR B O 1
ATOM 4558 N N . SER B 1 96 ? -16.531 -27.688 -0.089 1 98.5 96 SER B N 1
ATOM 4559 C CA . SER B 1 96 ? -15.32 -28.484 -0.109 1 98.5 96 SER B CA 1
ATOM 4560 C C . SER B 1 96 ? -15.18 -29.25 -1.429 1 98.5 96 SER B C 1
ATOM 4562 O O . SER B 1 96 ? -15.547 -30.422 -1.523 1 98.5 96 SER B O 1
ATOM 4564 N N . GLU B 1 97 ? -14.617 -28.531 -2.418 1 96.88 97 GLU B N 1
ATOM 4565 C CA . GLU B 1 97 ? -14.5 -29.125 -3.744 1 96.88 97 GLU B CA 1
ATOM 4566 C C . GLU B 1 97 ? -13.359 -28.5 -4.535 1 96.88 97 GLU B C 1
ATOM 4568 O O . GLU B 1 97 ? -12.812 -27.469 -4.129 1 96.88 97 GLU B O 1
ATOM 4573 N N . ASN B 1 98 ? -12.891 -29.281 -5.484 1 97.25 98 ASN B N 1
ATOM 4574 C CA . ASN B 1 98 ? -12.062 -28.75 -6.562 1 97.25 98 ASN B CA 1
ATOM 4575 C C . ASN B 1 98 ? -12.906 -28.266 -7.734 1 97.25 98 ASN B C 1
ATOM 4577 O O . ASN B 1 98 ? -13.734 -29.016 -8.258 1 97.25 98 ASN B O 1
ATOM 4581 N N . VAL B 1 99 ? -12.758 -27.016 -8.062 1 98.69 99 VAL B N 1
ATOM 4582 C CA . VAL B 1 99 ? -13.523 -26.438 -9.164 1 98.69 99 VAL B CA 1
ATOM 4583 C C . VAL B 1 99 ? -12.617 -26.25 -10.375 1 98.69 99 VAL B C 1
ATOM 4585 O O . VAL B 1 99 ? -11.648 -25.484 -10.312 1 98.69 99 VAL B O 1
ATOM 4588 N N . TYR B 1 100 ? -12.922 -26.953 -11.453 1 98 100 TYR B N 1
ATOM 4589 C CA . TYR B 1 100 ? -12.148 -26.844 -12.68 1 98 100 TYR B CA 1
ATOM 4590 C C . TYR B 1 100 ? -12.953 -26.109 -13.758 1 98 100 TYR B C 1
ATOM 4592 O O . TYR B 1 100 ? -13.992 -26.594 -14.195 1 98 100 TYR B O 1
ATOM 4600 N N . ILE B 1 101 ? -12.445 -24.922 -14.18 1 98.19 101 ILE B N 1
ATOM 4601 C CA . ILE B 1 101 ? -13.109 -24.109 -15.188 1 98.19 101 ILE B CA 1
ATOM 4602 C C . ILE B 1 101 ? -12.414 -24.281 -16.531 1 98.19 101 ILE B C 1
ATOM 4604 O O . ILE B 1 101 ? -11.43 -23.594 -16.828 1 98.19 101 ILE B O 1
ATOM 4608 N N . ASP B 1 102 ? -12.969 -25.016 -17.422 1 94.56 102 ASP B N 1
ATOM 4609 C CA . ASP B 1 102 ? -12.32 -25.344 -18.688 1 94.56 102 ASP B CA 1
ATOM 4610 C C . ASP B 1 102 ? -13.008 -24.641 -19.859 1 94.56 102 ASP B C 1
ATOM 4612 O O . ASP B 1 102 ? -12.766 -24.984 -21.016 1 94.56 102 ASP B O 1
ATOM 4616 N N . LYS B 1 103 ? -13.906 -23.703 -19.516 1 95.44 103 LYS B N 1
ATOM 4617 C CA . LYS B 1 103 ? -14.617 -22.922 -20.516 1 95.44 103 LYS B CA 1
ATOM 4618 C C . LYS B 1 103 ? -14.141 -21.484 -20.531 1 95.44 103 LYS B C 1
ATOM 4620 O O . LYS B 1 103 ? -13.742 -20.938 -19.5 1 95.44 103 LYS B O 1
ATOM 4625 N N . ASP B 1 104 ? -14.25 -20.922 -21.719 1 95.31 104 ASP B N 1
ATOM 4626 C CA . ASP B 1 104 ? -13.828 -19.531 -21.859 1 95.31 104 ASP B CA 1
ATOM 4627 C C . ASP B 1 104 ? -14.891 -18.578 -21.297 1 95.31 104 ASP B C 1
ATOM 4629 O O . ASP B 1 104 ? -16.078 -18.906 -21.281 1 95.31 104 ASP B O 1
ATOM 4633 N N . ASN B 1 105 ? -14.453 -17.406 -20.859 1 94.94 105 ASN B N 1
ATOM 4634 C CA . ASN B 1 105 ? -15.281 -16.25 -20.516 1 94.94 105 ASN B CA 1
ATOM 4635 C C . ASN B 1 105 ? -16.297 -16.609 -19.438 1 94.94 105 ASN B C 1
ATOM 4637 O O . ASN B 1 105 ? -17.484 -16.297 -19.562 1 94.94 105 ASN B O 1
ATOM 4641 N N . ILE B 1 106 ? -15.836 -17.297 -18.469 1 96.88 106 ILE B N 1
ATOM 4642 C CA . ILE B 1 106 ? -16.641 -17.578 -17.281 1 96.88 106 ILE B CA 1
ATOM 4643 C C . ILE B 1 106 ? -16.25 -16.609 -16.156 1 96.88 106 ILE B C 1
ATOM 4645 O O . ILE B 1 106 ? -15.07 -16.438 -15.867 1 96.88 106 ILE B O 1
ATOM 4649 N N . SER B 1 107 ? -17.25 -15.945 -15.602 1 96.81 107 SER B N 1
ATOM 4650 C CA . SER B 1 107 ? -17.047 -15.141 -14.398 1 96.81 107 SER B CA 1
ATOM 4651 C C . SER B 1 107 ? -17.5 -15.891 -13.156 1 96.81 107 SER B C 1
ATOM 4653 O O . SER B 1 107 ? -18.625 -16.391 -13.109 1 96.81 107 SER B O 1
ATOM 4655 N N . MET B 1 108 ? -16.578 -16.047 -12.242 1 97.94 108 MET B N 1
ATOM 4656 C CA . MET B 1 108 ? -16.828 -16.656 -10.938 1 97.94 108 MET B CA 1
ATOM 4657 C C . MET B 1 108 ? -16.844 -15.609 -9.836 1 97.94 108 MET B C 1
ATOM 4659 O O . MET B 1 108 ? -15.789 -15.062 -9.492 1 97.94 108 MET B O 1
ATOM 4663 N N . GLN B 1 109 ? -18.031 -15.328 -9.258 1 97.31 109 GLN B N 1
ATOM 4664 C CA . GLN B 1 109 ? -18.172 -14.266 -8.266 1 97.31 109 GLN B CA 1
ATOM 4665 C C . GLN B 1 109 ? -18.703 -14.805 -6.945 1 97.31 109 GLN B C 1
ATOM 4667 O O . GLN B 1 109 ? -19.797 -15.383 -6.898 1 97.31 109 GLN B O 1
ATOM 4672 N N . GLY B 1 110 ? -17.938 -14.641 -5.867 1 98.25 110 GLY B N 1
ATOM 4673 C CA . GLY B 1 110 ? -18.484 -14.859 -4.539 1 98.25 110 GLY B CA 1
ATOM 4674 C C . GLY B 1 110 ? -19.359 -13.719 -4.066 1 98.25 110 GLY B C 1
ATOM 4675 O O . GLY B 1 110 ? -19.062 -12.547 -4.309 1 98.25 110 GLY B O 1
ATOM 4676 N N . VAL B 1 111 ? -20.438 -14.109 -3.486 1 97.06 111 VAL B N 1
ATOM 4677 C CA . VAL B 1 111 ? -21.328 -13.133 -2.857 1 97.06 111 VAL B CA 1
ATOM 4678 C C . VAL B 1 111 ? -21.125 -13.148 -1.344 1 97.06 111 VAL B C 1
ATOM 4680 O O . VAL B 1 111 ? -21.234 -14.203 -0.709 1 97.06 111 VAL B O 1
ATOM 4683 N N . VAL B 1 112 ? -20.797 -12.047 -0.777 1 96.88 112 VAL B N 1
ATOM 4684 C CA . VAL B 1 112 ? -20.688 -11.906 0.671 1 96.88 112 VAL B CA 1
ATOM 4685 C C . VAL B 1 112 ? -21.984 -11.328 1.236 1 96.88 112 VAL B C 1
ATOM 4687 O O . VAL B 1 112 ? -22.547 -10.398 0.667 1 96.88 112 VAL B O 1
ATOM 4690 N N . ILE B 1 113 ? -22.484 -11.969 2.266 1 96.62 113 ILE B N 1
ATOM 4691 C CA . ILE B 1 113 ? -23.688 -11.484 2.922 1 96.62 113 ILE B CA 1
ATOM 4692 C C . ILE B 1 113 ? -23.438 -11.328 4.422 1 96.62 113 ILE B C 1
ATOM 4694 O O . ILE B 1 113 ? -23.062 -12.297 5.094 1 96.62 113 ILE B O 1
ATOM 4698 N N . ASN B 1 114 ? -23.578 -10.195 4.891 1 95.06 114 ASN B N 1
ATOM 4699 C CA . ASN B 1 114 ? -23.406 -9.891 6.305 1 95.06 114 ASN B CA 1
ATOM 4700 C C . ASN B 1 114 ? -22.047 -10.367 6.812 1 95.06 114 ASN B C 1
ATOM 4702 O O . ASN B 1 114 ? -21.953 -10.984 7.875 1 95.06 114 ASN B O 1
ATOM 4706 N N . GLY B 1 115 ? -21.094 -10.18 5.965 1 95.69 115 GLY B N 1
ATOM 4707 C CA . GLY B 1 115 ? -19.734 -10.531 6.352 1 95.69 115 GLY B CA 1
ATOM 4708 C C . GLY B 1 115 ? -19.422 -12 6.16 1 95.69 115 GLY B C 1
ATOM 4709 O O . GLY B 1 115 ? -18.297 -12.438 6.402 1 95.69 115 GLY B O 1
ATOM 4710 N N . GLU B 1 116 ? -20.391 -12.758 5.773 1 97.38 116 GLU B N 1
ATOM 4711 C CA . GLU B 1 116 ? -20.172 -14.18 5.52 1 97.38 116 GLU B CA 1
ATOM 4712 C C . GLU B 1 116 ? -19.766 -14.422 4.066 1 97.38 116 GLU B C 1
ATOM 4714 O O . GLU B 1 116 ? -20.5 -14.039 3.146 1 97.38 116 GLU B O 1
ATOM 4719 N N . TRP B 1 117 ? -18.688 -15.078 3.912 1 98.25 117 TRP B N 1
ATOM 4720 C CA . TRP B 1 117 ? -18.125 -15.328 2.588 1 98.25 117 TRP B CA 1
ATOM 4721 C C . TRP B 1 117 ? -18.516 -16.719 2.086 1 98.25 117 TRP B C 1
ATOM 4723 O O . TRP B 1 117 ? -18.75 -17.625 2.883 1 98.25 117 TRP B O 1
ATOM 4733 N N . PRO B 1 118 ? -18.672 -16.828 0.715 1 98.69 118 PRO B N 1
ATOM 4734 C CA . PRO B 1 118 ? -18.484 -18.188 0.233 1 98.69 118 PRO B CA 1
ATOM 4735 C C . PRO B 1 118 ? -17.062 -18.703 0.484 1 98.69 118 PRO B C 1
ATOM 4737 O O . PRO B 1 118 ? -16.094 -18.078 0.074 1 98.69 118 PRO B O 1
ATOM 4740 N N . THR B 1 119 ? -17 -19.828 1.195 1 98.88 119 THR B N 1
ATOM 4741 C CA . THR B 1 119 ? -15.703 -20.344 1.636 1 98.88 119 THR B CA 1
ATOM 4742 C C . THR B 1 119 ? -15.406 -21.688 0.979 1 98.88 119 THR B C 1
ATOM 4744 O O . THR B 1 119 ? -16.172 -22.641 1.121 1 98.88 119 THR B O 1
ATOM 4747 N N . LEU B 1 120 ? -14.375 -21.719 0.193 1 98.94 120 LEU B N 1
ATOM 4748 C CA . LEU B 1 120 ? -13.836 -23 -0.221 1 98.94 120 LEU B CA 1
ATOM 4749 C C . LEU B 1 120 ? -12.852 -23.531 0.815 1 98.94 120 LEU B C 1
ATOM 4751 O O . LEU B 1 120 ? -11.836 -22.906 1.104 1 98.94 120 LEU B O 1
ATOM 4755 N N . ASP B 1 121 ? -13.18 -24.672 1.392 1 98.88 121 ASP B N 1
ATOM 4756 C CA . ASP B 1 121 ? -12.367 -25.297 2.426 1 98.88 121 ASP B CA 1
ATOM 4757 C C . ASP B 1 121 ? -11.852 -26.672 1.964 1 98.88 121 ASP B C 1
ATOM 4759 O O . ASP B 1 121 ? -12.633 -27.609 1.81 1 98.88 121 ASP B O 1
ATOM 4763 N N . GLY B 1 122 ? -10.57 -26.766 1.791 1 98.62 122 GLY B N 1
ATOM 4764 C CA . GLY B 1 122 ? -9.977 -28.016 1.334 1 98.62 122 GLY B CA 1
ATOM 4765 C C . GLY B 1 122 ? -9.828 -29.031 2.439 1 98.62 122 GLY B C 1
ATOM 4766 O O . GLY B 1 122 ? -9.578 -30.219 2.168 1 98.62 122 GLY B O 1
ATOM 4767 N N . LYS B 1 123 ? -9.906 -28.656 3.68 1 98.38 123 LYS B N 1
ATOM 4768 C CA . LYS B 1 123 ? -9.812 -29.5 4.863 1 98.38 123 LYS B CA 1
ATOM 4769 C C . LYS B 1 123 ? -8.469 -30.234 4.918 1 98.38 123 LYS B C 1
ATOM 4771 O O . LYS B 1 123 ? -8.367 -31.312 5.496 1 98.38 123 LYS B O 1
ATOM 4776 N N . LYS B 1 124 ? -7.574 -29.734 4.184 1 96.62 124 LYS B N 1
ATOM 4777 C CA . LYS B 1 124 ? -6.254 -30.344 4.035 1 96.62 124 LYS B CA 1
ATOM 4778 C C . LYS B 1 124 ? -6.352 -31.719 3.389 1 96.62 124 LYS B C 1
ATOM 4780 O O . LYS B 1 124 ? -5.562 -32.625 3.701 1 96.62 124 LYS B O 1
ATOM 4785 N N . GLU B 1 125 ? -7.34 -31.844 2.592 1 95.88 125 GLU B N 1
ATOM 4786 C CA . GLU B 1 125 ? -7.551 -33.094 1.878 1 95.88 125 GLU B CA 1
ATOM 4787 C C . GLU B 1 125 ? -7.586 -32.875 0.368 1 95.88 125 GLU B C 1
ATOM 4789 O O . GLU B 1 125 ? -7.188 -33.75 -0.403 1 95.88 125 GLU B O 1
ATOM 4794 N N . ILE B 1 126 ? -8.102 -31.766 0.002 1 96.19 126 ILE B N 1
ATOM 4795 C CA . ILE B 1 126 ? -8.25 -31.438 -1.413 1 96.19 126 ILE B CA 1
ATOM 4796 C C . ILE B 1 126 ? -7.039 -30.625 -1.881 1 96.19 126 ILE B C 1
ATOM 4798 O O . ILE B 1 126 ? -6.551 -29.75 -1.155 1 96.19 126 ILE B O 1
ATOM 4802 N N . ASN B 1 127 ? -6.594 -30.875 -3.08 1 95.38 127 ASN B N 1
ATOM 4803 C CA . ASN B 1 127 ? -5.344 -30.266 -3.523 1 95.38 127 ASN B CA 1
ATOM 4804 C C . ASN B 1 127 ? -5.551 -28.828 -3.984 1 95.38 127 ASN B C 1
ATOM 4806 O O . ASN B 1 127 ? -4.816 -27.922 -3.574 1 95.38 127 ASN B O 1
ATOM 4810 N N . ASP B 1 128 ? -6.488 -28.656 -4.84 1 97.38 128 ASP B N 1
ATOM 4811 C CA . ASP B 1 128 ? -6.66 -27.359 -5.473 1 97.38 128 ASP B CA 1
ATOM 4812 C C . ASP B 1 128 ? -8.086 -26.844 -5.289 1 97.38 128 ASP B C 1
ATOM 4814 O O . ASP B 1 128 ? -9.047 -27.609 -5.383 1 97.38 128 ASP B O 1
ATOM 4818 N N . ALA B 1 129 ? -8.211 -25.516 -5.016 1 98.75 129 ALA B N 1
ATOM 4819 C CA . ALA B 1 129 ? -9.547 -24.938 -4.953 1 98.75 129 ALA B CA 1
ATOM 4820 C C . ALA B 1 129 ? -10.078 -24.609 -6.352 1 98.75 129 ALA B C 1
ATOM 4822 O O . ALA B 1 129 ? -11.008 -25.266 -6.836 1 98.75 129 ALA B O 1
ATOM 4823 N N . PHE B 1 130 ? -9.469 -23.656 -7.043 1 98.81 130 PHE B N 1
ATOM 4824 C CA . PHE B 1 130 ? -9.836 -23.312 -8.414 1 98.81 130 PHE B CA 1
ATOM 4825 C C . PHE B 1 130 ? -8.711 -23.656 -9.375 1 98.81 130 PHE B C 1
ATOM 4827 O O . PHE B 1 130 ? -7.559 -23.281 -9.156 1 98.81 130 PHE B O 1
ATOM 4834 N N . LEU B 1 131 ? -9.078 -24.406 -10.398 1 98.19 131 LEU B N 1
ATOM 4835 C CA . LEU B 1 131 ? -8.266 -24.562 -11.594 1 98.19 131 LEU B CA 1
ATOM 4836 C C . LEU B 1 131 ? -8.961 -23.953 -12.805 1 98.19 131 LEU B C 1
ATOM 4838 O O . LEU B 1 131 ? -10.172 -24.094 -12.961 1 98.19 131 LEU B O 1
ATOM 4842 N N . TYR B 1 132 ? -8.195 -23.219 -13.633 1 98.19 132 TYR B N 1
ATOM 4843 C CA . TYR B 1 132 ? -8.828 -22.766 -14.867 1 98.19 132 TYR B CA 1
ATOM 4844 C C . TYR B 1 132 ? -7.891 -22.938 -16.047 1 98.19 132 TYR B C 1
ATOM 4846 O O . TYR B 1 132 ? -6.68 -22.75 -15.93 1 98.19 132 TYR B O 1
ATOM 4854 N N . SER B 1 133 ? -8.406 -23.391 -17.125 1 96 133 SER B N 1
ATOM 4855 C CA . SER B 1 133 ? -7.68 -23.438 -18.391 1 96 133 SER B CA 1
ATOM 4856 C C . SER B 1 133 ? -8.336 -22.547 -19.438 1 96 133 SER B C 1
ATOM 4858 O O . SER B 1 133 ? -7.738 -22.266 -20.484 1 96 133 SER B O 1
ATOM 4860 N N . GLY B 1 134 ? -9.555 -22.125 -19.156 1 95.62 134 GLY B N 1
ATOM 4861 C CA . GLY B 1 134 ? -10.242 -21.234 -20.078 1 95.62 134 GLY B CA 1
ATOM 4862 C C . GLY B 1 134 ? -9.656 -19.828 -20.109 1 95.62 134 GLY B C 1
ATOM 4863 O O . GLY B 1 134 ? -8.992 -19.406 -19.156 1 95.62 134 GLY B O 1
ATOM 4864 N N . ASN B 1 135 ? -9.914 -19.141 -21.219 1 96.25 135 ASN B N 1
ATOM 4865 C CA . ASN B 1 135 ? -9.539 -17.734 -21.359 1 96.25 135 ASN B CA 1
ATOM 4866 C C . ASN B 1 135 ? -10.633 -16.812 -20.812 1 96.25 135 ASN B C 1
ATOM 4868 O O . ASN B 1 135 ? -11.805 -17.172 -20.812 1 96.25 135 ASN B O 1
ATOM 4872 N N . GLY B 1 136 ? -10.203 -15.641 -20.406 1 95.94 136 GLY B N 1
ATOM 4873 C CA . GLY B 1 136 ? -11.18 -14.648 -19.969 1 95.94 136 GLY B CA 1
ATOM 4874 C C . GLY B 1 136 ? -11.859 -15.016 -18.656 1 95.94 136 GLY B C 1
ATOM 4875 O O . GLY B 1 136 ? -13.062 -14.812 -18.5 1 95.94 136 GLY B O 1
ATOM 4876 N N . ILE B 1 137 ? -11.078 -15.555 -17.781 1 97.62 137 ILE B N 1
ATOM 4877 C CA . ILE B 1 137 ? -11.633 -16.031 -16.516 1 97.62 137 ILE B CA 1
ATOM 4878 C C . ILE B 1 137 ? -11.547 -14.922 -15.469 1 97.62 137 ILE B C 1
ATOM 4880 O O . ILE B 1 137 ? -10.531 -14.219 -15.383 1 97.62 137 ILE B O 1
ATOM 4884 N N . LEU B 1 138 ? -12.664 -14.742 -14.773 1 97.25 138 LEU B N 1
ATOM 4885 C CA . LEU B 1 138 ? -12.695 -13.883 -13.586 1 97.25 138 LEU B CA 1
ATOM 4886 C C . LEU B 1 138 ? -13 -14.703 -12.336 1 97.25 138 LEU B C 1
ATOM 4888 O O . LEU B 1 138 ? -13.93 -15.508 -12.328 1 97.25 138 LEU B O 1
ATOM 4892 N N . ILE B 1 139 ? -12.18 -14.57 -11.289 1 98.69 139 ILE B N 1
ATOM 4893 C CA . ILE B 1 139 ? -12.445 -15.156 -9.977 1 98.69 139 ILE B CA 1
ATOM 4894 C C . ILE B 1 139 ? -12.328 -14.078 -8.898 1 98.69 139 ILE B C 1
ATOM 4896 O O . ILE B 1 139 ? -11.25 -13.523 -8.688 1 98.69 139 ILE B O 1
ATOM 4900 N N . GLU B 1 140 ? -13.484 -13.82 -8.188 1 98.12 140 GLU B N 1
ATOM 4901 C CA . GLU B 1 140 ? -13.414 -12.742 -7.203 1 98.12 140 GLU B CA 1
ATOM 4902 C C . GLU B 1 140 ? -14.273 -13.062 -5.98 1 98.12 140 GLU B C 1
ATOM 4904 O O . GLU B 1 140 ? -15.297 -13.727 -6.09 1 98.12 140 GLU B O 1
ATOM 4909 N N . ASN B 1 141 ? -13.883 -12.617 -4.816 1 98 141 ASN B N 1
ATOM 4910 C CA . ASN B 1 141 ? -14.656 -12.539 -3.582 1 98 141 ASN B CA 1
ATOM 4911 C C . ASN B 1 141 ? -14.859 -13.922 -2.959 1 98 141 ASN B C 1
ATOM 4913 O O . ASN B 1 141 ? -15.953 -14.242 -2.502 1 98 141 ASN B O 1
ATOM 4917 N N . PHE B 1 142 ? -13.773 -14.688 -2.936 1 98.88 142 PHE B N 1
ATOM 4918 C CA . PHE B 1 142 ? -13.828 -15.977 -2.268 1 98.88 142 PHE B CA 1
ATOM 4919 C C . PHE B 1 142 ? -12.883 -16.016 -1.073 1 98.88 142 PHE B C 1
ATOM 4921 O O . PHE B 1 142 ? -11.789 -15.445 -1.124 1 98.88 142 PHE B O 1
ATOM 4928 N N . LYS B 1 143 ? -13.367 -16.641 -0.038 1 98.88 143 LYS B N 1
ATOM 4929 C CA . LYS B 1 143 ? -12.445 -17.109 0.995 1 98.88 143 LYS B CA 1
ATOM 4930 C C . LYS B 1 143 ? -11.984 -18.531 0.704 1 98.88 143 LYS B C 1
ATOM 4932 O O . LYS B 1 143 ? -12.805 -19.422 0.492 1 98.88 143 LYS B O 1
ATOM 4937 N N . ILE B 1 144 ? -10.703 -18.766 0.593 1 99 144 ILE B N 1
ATOM 4938 C CA . ILE B 1 144 ? -10.148 -20.062 0.248 1 99 144 ILE B CA 1
ATOM 4939 C C . ILE B 1 144 ? -9.148 -20.5 1.317 1 99 144 ILE B C 1
ATOM 4941 O O . ILE B 1 144 ? -8.156 -19.812 1.572 1 99 144 ILE B O 1
ATOM 4945 N N . ILE B 1 145 ? -9.414 -21.719 1.951 1 98.88 145 ILE B N 1
ATOM 4946 C CA . ILE B 1 145 ? -8.594 -22.062 3.104 1 98.88 145 ILE B CA 1
ATOM 4947 C C . ILE B 1 145 ? -8.25 -23.547 3.057 1 98.88 145 ILE B C 1
ATOM 4949 O O . ILE B 1 145 ? -9.039 -24.359 2.559 1 98.88 145 ILE B O 1
ATOM 4953 N N . ASN B 1 146 ? -7.125 -23.938 3.494 1 98.69 146 ASN B N 1
ATOM 4954 C CA . ASN B 1 146 ? -6.754 -25.297 3.91 1 98.69 146 ASN B CA 1
ATOM 4955 C C . ASN B 1 146 ? -6.672 -26.25 2.719 1 98.69 146 ASN B C 1
ATOM 4957 O O . ASN B 1 146 ? -7.074 -27.406 2.814 1 98.69 146 ASN B O 1
ATOM 4961 N N . TYR B 1 147 ? -6.293 -25.75 1.649 1 98.31 147 TYR B N 1
ATOM 4962 C CA . TYR B 1 147 ? -5.984 -26.641 0.533 1 98.31 147 TYR B CA 1
ATOM 4963 C C . TYR B 1 147 ? -4.535 -27.109 0.595 1 98.31 147 TYR B C 1
ATOM 4965 O O . TYR B 1 147 ? -3.725 -26.547 1.332 1 98.31 147 TYR B O 1
ATOM 4973 N N . LYS B 1 148 ? -4.164 -28.141 -0.23 1 95.38 148 LYS B N 1
ATOM 4974 C CA . LYS B 1 148 ? -2.838 -28.75 -0.127 1 95.38 148 LYS B CA 1
ATOM 4975 C C . LYS B 1 148 ? -1.886 -28.156 -1.167 1 95.38 148 LYS B C 1
ATOM 4977 O O . LYS B 1 148 ? -0.67 -28.141 -0.963 1 95.38 148 LYS B O 1
ATOM 4982 N N . GLY B 1 149 ? -2.455 -27.75 -2.23 1 95.31 149 GLY B N 1
ATOM 4983 C CA . GLY B 1 149 ? -1.594 -27.391 -3.348 1 95.31 149 GLY B CA 1
ATOM 4984 C C . GLY B 1 149 ? -1.729 -25.938 -3.764 1 95.31 149 GLY B C 1
ATOM 4985 O O . GLY B 1 149 ? -0.751 -25.188 -3.74 1 95.31 149 GLY B O 1
ATOM 4986 N N . ASN B 1 150 ? -2.988 -25.625 -4.184 1 97.44 150 ASN B N 1
ATOM 4987 C CA . ASN B 1 150 ? -3.188 -24.312 -4.773 1 97.44 150 ASN B CA 1
ATOM 4988 C C . ASN B 1 150 ? -4.52 -23.703 -4.352 1 97.44 150 ASN B C 1
ATOM 4990 O O . ASN B 1 150 ? -5.527 -24.406 -4.258 1 97.44 150 ASN B O 1
ATOM 4994 N N . GLY B 1 151 ? -4.5 -22.328 -4.07 1 98.81 151 GLY B N 1
ATOM 4995 C CA . GLY B 1 151 ? -5.766 -21.625 -4.027 1 98.81 151 GLY B CA 1
ATOM 4996 C C . GLY B 1 151 ? -6.402 -21.453 -5.395 1 98.81 151 GLY B C 1
ATOM 4997 O O . GLY B 1 151 ? -7.441 -22.047 -5.68 1 98.81 151 GLY B O 1
ATOM 4998 N N . ILE B 1 152 ? -5.734 -20.688 -6.258 1 98.94 152 ILE B N 1
ATOM 4999 C CA . ILE B 1 152 ? -6.191 -20.484 -7.629 1 98.94 152 ILE B CA 1
ATOM 5000 C C . ILE B 1 152 ? -5.039 -20.719 -8.602 1 98.94 152 ILE B C 1
ATOM 5002 O O . ILE B 1 152 ? -4.047 -19.984 -8.594 1 98.94 152 ILE B O 1
ATOM 5006 N N . MET B 1 153 ? -5.207 -21.703 -9.438 1 98.69 153 MET B N 1
ATOM 5007 C CA . MET B 1 153 ? -4.164 -21.984 -10.422 1 98.69 153 MET B CA 1
ATOM 5008 C C . MET B 1 153 ? -4.711 -21.875 -11.844 1 98.69 153 MET B C 1
ATOM 5010 O O . MET B 1 153 ? -5.758 -22.438 -12.156 1 98.69 153 MET B O 1
ATOM 5014 N N . GLY B 1 154 ? -3.994 -21.094 -12.656 1 98.5 154 GLY B N 1
ATOM 5015 C CA . GLY B 1 154 ? -4.266 -21.062 -14.086 1 98.5 154 GLY B CA 1
ATOM 5016 C C . GLY B 1 154 ? -3.393 -22.016 -14.883 1 98.5 154 GLY B C 1
ATOM 5017 O O . GLY B 1 154 ? -2.203 -22.156 -14.594 1 98.5 154 GLY B O 1
ATOM 5018 N N . GLN B 1 155 ? -3.984 -22.609 -15.812 1 97.31 155 GLN B N 1
ATOM 5019 C CA . GLN B 1 155 ? -3.303 -23.547 -16.688 1 97.31 155 GLN B CA 1
ATOM 5020 C C . GLN B 1 155 ? -3.398 -23.109 -18.141 1 97.31 155 GLN B C 1
ATOM 5022 O O . GLN B 1 155 ? -4.199 -23.656 -18.906 1 97.31 155 GLN B O 1
ATOM 5027 N N . ALA B 1 156 ? -2.617 -22.188 -18.484 1 95.69 156 ALA B N 1
ATOM 5028 C CA . ALA B 1 156 ? -2.461 -21.672 -19.844 1 95.69 156 ALA B CA 1
ATOM 5029 C C . ALA B 1 156 ? -3.648 -20.797 -20.234 1 95.69 156 ALA B C 1
ATOM 5031 O O . ALA B 1 156 ? -3.877 -20.562 -21.422 1 95.69 156 ALA B O 1
ATOM 5032 N N . GLY B 1 157 ? -4.398 -20.359 -19.312 1 96.75 157 GLY B N 1
ATOM 5033 C CA . GLY B 1 157 ? -5.488 -19.453 -19.594 1 96.75 157 GLY B CA 1
ATOM 5034 C C . GLY B 1 157 ? -5.039 -18 -19.719 1 96.75 157 GLY B C 1
ATOM 5035 O O . GLY B 1 157 ? -4.289 -17.516 -18.875 1 96.75 157 GLY B O 1
ATOM 5036 N N . ASN B 1 158 ? -5.52 -17.375 -20.797 1 97.38 158 ASN B N 1
ATOM 5037 C CA . ASN B 1 158 ? -5.191 -15.969 -21.031 1 97.38 158 ASN B CA 1
ATOM 5038 C C . ASN B 1 158 ? -6.293 -15.047 -20.531 1 97.38 158 ASN B C 1
ATOM 5040 O O . ASN B 1 158 ? -7.395 -15.5 -20.203 1 97.38 158 ASN B O 1
ATOM 5044 N N . ASN B 1 159 ? -5.996 -13.766 -20.438 1 97.38 159 ASN B N 1
ATOM 5045 C CA . ASN B 1 159 ? -6.965 -12.727 -20.094 1 97.38 159 ASN B CA 1
ATOM 5046 C C . ASN B 1 159 ? -7.66 -13.008 -18.766 1 97.38 159 ASN B C 1
ATOM 5048 O O . ASN B 1 159 ? -8.891 -12.977 -18.688 1 97.38 159 ASN B O 1
ATOM 5052 N N . PHE B 1 160 ? -6.887 -13.258 -17.75 1 97.94 160 PHE B N 1
ATOM 5053 C CA . PHE B 1 160 ? -7.469 -13.633 -16.469 1 97.94 160 PHE B CA 1
ATOM 5054 C C . PHE B 1 160 ? -7.496 -12.438 -15.516 1 97.94 160 PHE B C 1
ATOM 5056 O O . PHE B 1 160 ? -6.648 -11.547 -15.602 1 97.94 160 PHE B O 1
ATOM 5063 N N . ILE B 1 161 ? -8.5 -12.391 -14.703 1 97.81 161 ILE B N 1
ATOM 5064 C CA . ILE B 1 161 ? -8.609 -11.438 -13.602 1 97.81 161 ILE B CA 1
ATOM 5065 C C . ILE B 1 161 ? -8.875 -12.188 -12.297 1 97.81 161 ILE B C 1
ATOM 5067 O O . ILE B 1 161 ? -9.852 -12.93 -12.188 1 97.81 161 ILE B O 1
ATOM 5071 N N . ILE B 1 162 ? -7.992 -12.062 -11.344 1 98.81 162 ILE B N 1
ATOM 5072 C CA . ILE B 1 162 ? -8.125 -12.648 -10.008 1 98.81 162 ILE B CA 1
ATOM 5073 C C . ILE B 1 162 ? -8.062 -11.547 -8.953 1 98.81 162 ILE B C 1
ATOM 5075 O O . ILE B 1 162 ? -7.012 -10.938 -8.75 1 98.81 162 ILE B O 1
ATOM 5079 N N . ARG B 1 163 ? -9.234 -11.312 -8.258 1 98.25 163 ARG B N 1
ATOM 5080 C CA . ARG B 1 163 ? -9.219 -10.133 -7.41 1 98.25 163 ARG B CA 1
ATOM 5081 C C . ARG B 1 163 ? -10.117 -10.328 -6.191 1 98.25 163 ARG B C 1
ATOM 5083 O O . ARG B 1 163 ? -11.039 -11.148 -6.215 1 98.25 163 ARG B O 1
ATOM 5090 N N . ASN B 1 164 ? -9.844 -9.641 -5.137 1 97.94 164 ASN B N 1
ATOM 5091 C CA . ASN B 1 164 ? -10.672 -9.5 -3.943 1 97.94 164 ASN B CA 1
ATOM 5092 C C . ASN B 1 164 ? -10.844 -10.836 -3.223 1 97.94 164 ASN B C 1
ATOM 5094 O O . ASN B 1 164 ? -11.914 -11.109 -2.67 1 97.94 164 ASN B O 1
ATOM 5098 N N . ASN B 1 165 ? -9.836 -11.703 -3.312 1 98.88 165 ASN B N 1
ATOM 5099 C CA . ASN B 1 165 ? -9.922 -12.984 -2.621 1 98.88 165 ASN B CA 1
ATOM 5100 C C . ASN B 1 165 ? -9.156 -12.961 -1.301 1 98.88 165 ASN B C 1
ATOM 5102 O O . ASN B 1 165 ? -8.203 -12.195 -1.146 1 98.88 165 ASN B O 1
ATOM 5106 N N . TRP B 1 166 ? -9.641 -13.727 -0.39 1 98.88 166 TRP B N 1
ATOM 5107 C CA . TRP B 1 166 ? -9.031 -13.984 0.914 1 98.88 166 TRP B CA 1
ATOM 5108 C C . TRP B 1 166 ? -8.539 -15.422 1.012 1 98.88 166 TRP B C 1
ATOM 5110 O O . TRP B 1 166 ? -9.336 -16.344 1.174 1 98.88 166 TRP B O 1
ATOM 5120 N N . ILE B 1 167 ? -7.191 -15.586 0.902 1 98.94 167 ILE B N 1
ATOM 5121 C CA . ILE B 1 167 ? -6.633 -16.922 0.736 1 98.94 167 ILE B CA 1
ATOM 5122 C C . ILE B 1 167 ? -5.684 -17.234 1.892 1 98.94 167 ILE B C 1
ATOM 5124 O O . ILE B 1 167 ? -4.746 -16.484 2.15 1 98.94 167 ILE B O 1
ATOM 5128 N N . ILE B 1 168 ? -5.926 -18.375 2.6 1 98.81 168 ILE B N 1
ATOM 5129 C CA . ILE B 1 168 ? -5.16 -18.734 3.787 1 98.81 168 ILE B CA 1
ATOM 5130 C C . ILE B 1 168 ? -4.758 -20.203 3.721 1 98.81 168 ILE B C 1
ATOM 5132 O O . ILE B 1 168 ? -5.613 -21.094 3.637 1 98.81 168 ILE B O 1
ATOM 5136 N N . ASP B 1 169 ? -3.516 -20.422 3.793 1 98.56 169 ASP B N 1
ATOM 5137 C CA . ASP B 1 169 ? -3.018 -21.781 4 1 98.56 169 ASP B CA 1
ATOM 5138 C C . ASP B 1 169 ? -3.516 -22.719 2.906 1 98.56 169 ASP B C 1
ATOM 5140 O O . ASP B 1 169 ? -4.141 -23.75 3.197 1 98.56 169 ASP B O 1
ATOM 5144 N N . THR B 1 170 ? -3.137 -22.344 1.74 1 97.94 170 THR B N 1
ATOM 5145 C CA . THR B 1 170 ? -3.553 -23.188 0.627 1 97.94 170 THR B CA 1
ATOM 5146 C C . THR B 1 170 ? -2.381 -24.016 0.108 1 97.94 170 THR B C 1
ATOM 5148 O O . THR B 1 170 ? -2.26 -24.234 -1.098 1 97.94 170 THR B O 1
ATOM 5151 N N . GLY B 1 171 ? -1.494 -24.391 1.012 1 95.31 171 GLY B N 1
ATOM 5152 C CA . GLY B 1 171 ? -0.414 -25.312 0.696 1 95.31 171 GLY B CA 1
ATOM 5153 C C . GLY B 1 171 ? 0.75 -24.656 -0.014 1 95.31 171 GLY B C 1
ATOM 5154 O O . GLY B 1 171 ? 1.409 -23.781 0.551 1 95.31 171 GLY B O 1
ATOM 5155 N N . VAL B 1 172 ? 0.922 -25.047 -1.293 1 95.12 172 VAL B N 1
ATOM 5156 C CA . VAL B 1 172 ? 2.133 -24.641 -2.004 1 95.12 172 VAL B CA 1
ATOM 5157 C C . VAL B 1 172 ? 1.981 -23.219 -2.523 1 95.12 172 VAL B C 1
ATOM 5159 O O . VAL B 1 172 ? 2.799 -22.344 -2.215 1 95.12 172 VAL B O 1
ATOM 5162 N N . TYR B 1 173 ? 0.975 -23 -3.32 1 97.5 173 TYR B N 1
ATOM 5163 C CA . TYR B 1 173 ? 0.786 -21.672 -3.91 1 97.5 173 TYR B CA 1
ATOM 5164 C C . TYR B 1 173 ? -0.585 -21.109 -3.561 1 97.5 173 TYR B C 1
ATOM 5166 O O . TYR B 1 173 ? -1.545 -21.859 -3.375 1 97.5 173 TYR B O 1
ATOM 5174 N N . GLY B 1 174 ? -0.69 -19.734 -3.404 1 98.81 174 GLY B N 1
ATOM 5175 C CA . GLY B 1 174 ? -1.977 -19.062 -3.266 1 98.81 174 GLY B CA 1
ATOM 5176 C C . GLY B 1 174 ? -2.654 -18.797 -4.598 1 98.81 174 GLY B C 1
ATOM 5177 O O . GLY B 1 174 ? -3.619 -19.484 -4.957 1 98.81 174 GLY B O 1
ATOM 5178 N N . ILE B 1 175 ? -2.174 -17.859 -5.305 1 99 175 ILE B N 1
ATOM 5179 C CA . ILE B 1 175 ? -2.57 -17.562 -6.676 1 99 175 ILE B CA 1
ATOM 5180 C C . ILE B 1 175 ? -1.421 -17.891 -7.629 1 99 175 ILE B C 1
ATOM 5182 O O . ILE B 1 175 ? -0.312 -17.375 -7.473 1 99 175 ILE B O 1
ATOM 5186 N N . PHE B 1 176 ? -1.734 -18.75 -8.609 1 98.75 176 PHE B N 1
ATOM 5187 C CA . PHE B 1 176 ? -0.67 -19.281 -9.453 1 98.75 176 PHE B CA 1
ATOM 5188 C C . PHE B 1 176 ? -1.121 -19.359 -10.906 1 98.75 176 PHE B C 1
ATOM 5190 O O . PHE B 1 176 ? -1.364 -20.453 -11.43 1 98.75 176 PHE B O 1
ATOM 5197 N N . PRO B 1 177 ? -1.136 -18.25 -11.641 1 98.75 177 PRO B N 1
ATOM 5198 C CA . PRO B 1 177 ? -1.284 -18.359 -13.094 1 98.75 177 PRO B CA 1
ATOM 5199 C C . PRO B 1 177 ? -0.04 -18.938 -13.773 1 98.75 177 PRO B C 1
ATOM 5201 O O . PRO B 1 177 ? 1.067 -18.438 -13.562 1 98.75 177 PRO B O 1
ATOM 5204 N N . GLN B 1 178 ? -0.248 -19.953 -14.516 1 98.12 178 GLN B N 1
ATOM 5205 C CA . GLN B 1 178 ? 0.843 -20.609 -15.227 1 98.12 178 GLN B CA 1
ATOM 5206 C C . GLN B 1 178 ? 0.642 -20.531 -16.734 1 98.12 178 GLN B C 1
ATOM 5208 O O . GLN B 1 178 ? -0.43 -20.875 -17.234 1 98.12 178 GLN B O 1
ATOM 5213 N N . TYR B 1 179 ? 1.612 -20.062 -17.438 1 97.81 179 TYR B N 1
ATOM 5214 C CA . TYR B 1 179 ? 1.673 -20.047 -18.906 1 97.81 179 TYR B CA 1
ATOM 5215 C C . TYR B 1 179 ? 0.482 -19.297 -19.484 1 97.81 179 TYR B C 1
ATOM 5217 O O . TYR B 1 179 ? -0.128 -19.766 -20.453 1 97.81 179 TYR B O 1
ATOM 5225 N N . GLY B 1 180 ? 0.104 -18.25 -18.844 1 97.88 180 GLY B N 1
ATOM 5226 C CA . GLY B 1 180 ? -0.931 -17.344 -19.328 1 97.88 180 GLY B CA 1
ATOM 5227 C C . GLY B 1 180 ? -0.383 -16.031 -19.844 1 97.88 180 GLY B C 1
ATOM 5228 O O . GLY B 1 180 ? 0.807 -15.75 -19.703 1 97.88 180 GLY B O 1
ATOM 5229 N N . LYS B 1 181 ? -1.275 -15.359 -20.516 1 97.94 181 LYS B N 1
ATOM 5230 C CA . LYS B 1 181 ? -0.934 -14.031 -21.031 1 97.94 181 LYS B CA 1
ATOM 5231 C C . LYS B 1 181 ? -2.055 -13.031 -20.75 1 97.94 181 LYS B C 1
ATOM 5233 O O . LYS B 1 181 ? -3.234 -13.359 -20.891 1 97.94 181 LYS B O 1
ATOM 5238 N N . ASN B 1 182 ? -1.635 -11.812 -20.422 1 98.12 182 ASN B N 1
ATOM 5239 C CA . ASN B 1 182 ? -2.574 -10.719 -20.172 1 98.12 182 ASN B CA 1
ATOM 5240 C C . ASN B 1 182 ? -3.438 -11 -18.953 1 98.12 182 ASN B C 1
ATOM 5242 O O . ASN B 1 182 ? -4.586 -11.422 -19.078 1 98.12 182 ASN B O 1
ATOM 5246 N N . GLY B 1 183 ? -2.932 -10.625 -17.797 1 98.25 183 GLY B N 1
ATOM 5247 C CA . GLY B 1 183 ? -3.607 -10.953 -16.562 1 98.25 183 GLY B CA 1
ATOM 5248 C C . GLY B 1 183 ? -3.523 -9.844 -15.523 1 98.25 183 GLY B C 1
ATOM 5249 O O . GLY B 1 183 ? -2.631 -9 -15.586 1 98.25 183 GLY B O 1
ATOM 5250 N N . LEU B 1 184 ? -4.52 -9.805 -14.672 1 98.25 184 LEU B N 1
ATOM 5251 C CA . LEU B 1 184 ? -4.594 -8.859 -13.562 1 98.25 184 LEU B CA 1
ATOM 5252 C C . LEU B 1 184 ? -4.84 -9.594 -12.242 1 98.25 184 LEU B C 1
ATOM 5254 O O . LEU B 1 184 ? -5.801 -10.359 -12.125 1 98.25 184 LEU B O 1
ATOM 5258 N N . VAL B 1 185 ? -3.934 -9.453 -11.305 1 98.88 185 VAL B N 1
ATOM 5259 C CA . VAL B 1 185 ? -4.074 -9.961 -9.938 1 98.88 185 VAL B CA 1
ATOM 5260 C C . VAL B 1 185 ? -4.082 -8.797 -8.953 1 98.88 185 VAL B C 1
ATOM 5262 O O . VAL B 1 185 ? -3.045 -8.188 -8.695 1 98.88 185 VAL B O 1
ATOM 5265 N N . GLU B 1 186 ? -5.32 -8.531 -8.375 1 98.44 186 GLU B N 1
ATOM 5266 C CA . GLU B 1 186 ? -5.355 -7.301 -7.594 1 98.44 186 GLU B CA 1
ATOM 5267 C C . GLU B 1 186 ? -6.246 -7.449 -6.363 1 98.44 186 GLU B C 1
ATOM 5269 O O . GLU B 1 186 ? -7.219 -8.211 -6.383 1 98.44 186 GLU B O 1
ATOM 5274 N N . HIS B 1 187 ? -5.922 -6.754 -5.273 1 98.38 187 HIS B N 1
ATOM 5275 C CA . HIS B 1 187 ? -6.719 -6.582 -4.062 1 98.38 187 HIS B CA 1
ATOM 5276 C C . HIS B 1 187 ? -7 -7.926 -3.396 1 98.38 187 HIS B C 1
ATOM 5278 O O . HIS B 1 187 ? -8.125 -8.18 -2.953 1 98.38 187 HIS B O 1
ATOM 5284 N N . ASN B 1 188 ? -6.02 -8.836 -3.457 1 98.88 188 ASN B N 1
ATOM 5285 C CA . ASN B 1 188 ? -6.117 -10.094 -2.727 1 98.88 188 ASN B CA 1
ATOM 5286 C C . ASN B 1 188 ? -5.344 -10.039 -1.41 1 98.88 188 ASN B C 1
ATOM 5288 O O . ASN B 1 188 ? -4.387 -9.273 -1.279 1 98.88 188 ASN B O 1
ATOM 5292 N N . VAL B 1 189 ? -5.793 -10.805 -0.458 1 98.94 189 VAL B N 1
ATOM 5293 C CA . VAL B 1 189 ? -5.094 -10.969 0.812 1 98.94 189 VAL B CA 1
ATOM 5294 C C . VAL B 1 189 ? -4.699 -12.43 0.996 1 98.94 189 VAL B C 1
ATOM 5296 O O . VAL B 1 189 ? -5.559 -13.312 1.035 1 98.94 189 VAL B O 1
ATOM 5299 N N . LEU B 1 190 ? -3.369 -12.695 1.056 1 98.94 190 LEU B N 1
ATOM 5300 C CA . LEU B 1 190 ? -2.895 -14.078 1.118 1 98.94 190 LEU B CA 1
ATOM 5301 C C . LEU B 1 190 ? -1.934 -14.266 2.285 1 98.94 190 LEU B C 1
ATOM 5303 O O . LEU B 1 190 ? -1.049 -13.438 2.51 1 98.94 190 LEU B O 1
ATOM 5307 N N . SER B 1 191 ? -2.104 -15.383 3.02 1 98.88 191 SER B N 1
ATOM 5308 C CA . SER B 1 191 ? -1.209 -15.656 4.141 1 98.88 191 SER B CA 1
ATOM 5309 C C . SER B 1 191 ? -0.996 -17.156 4.324 1 98.88 191 SER B C 1
ATOM 5311 O O . SER B 1 191 ? -1.837 -17.969 3.922 1 98.88 191 SER B O 1
ATOM 5313 N N . LYS B 1 192 ? 0.132 -17.516 4.863 1 98.69 192 LYS B N 1
ATOM 5314 C CA . LYS B 1 192 ? 0.48 -18.875 5.301 1 98.69 192 LYS B CA 1
ATOM 5315 C C . LYS B 1 192 ? 0.608 -19.812 4.113 1 98.69 192 LYS B C 1
ATOM 5317 O O . LYS B 1 192 ? 0.067 -20.922 4.133 1 98.69 192 LYS B O 1
ATOM 5322 N N . ILE B 1 193 ? 1.26 -19.344 3.145 1 98.5 193 ILE B N 1
ATOM 5323 C CA . ILE B 1 193 ? 1.511 -20.125 1.939 1 98.5 193 ILE B CA 1
ATOM 5324 C C . ILE B 1 193 ? 2.963 -20.594 1.923 1 98.5 193 ILE B C 1
ATOM 5326 O O . ILE B 1 193 ? 3.879 -19.812 2.172 1 98.5 193 ILE B O 1
ATOM 5330 N N . ALA B 1 194 ? 3.193 -21.766 1.582 1 96.38 194 ALA B N 1
ATOM 5331 C CA . ALA B 1 194 ? 4.465 -22.422 1.871 1 96.38 194 ALA B CA 1
ATOM 5332 C C . ALA B 1 194 ? 5.5 -22.125 0.79 1 96.38 194 ALA B C 1
ATOM 5334 O O . ALA B 1 194 ? 6.699 -22.281 1.007 1 96.38 194 ALA B O 1
ATOM 5335 N N . ASP B 1 195 ? 5.105 -21.781 -0.323 1 95.62 195 ASP B N 1
ATOM 5336 C CA . ASP B 1 195 ? 6.027 -21.391 -1.384 1 95.62 195 ASP B CA 1
ATOM 5337 C C . ASP B 1 195 ? 5.844 -19.922 -1.745 1 95.62 195 ASP B C 1
ATOM 5339 O O . ASP B 1 195 ? 6.367 -19.031 -1.062 1 95.62 195 ASP B O 1
ATOM 5343 N N . ALA B 1 196 ? 4.934 -19.656 -2.635 1 98.31 196 ALA B N 1
ATOM 5344 C CA . ALA B 1 196 ? 4.668 -18.25 -2.979 1 98.31 196 ALA B CA 1
ATOM 5345 C C . ALA B 1 196 ? 3.182 -17.938 -2.863 1 98.31 196 ALA B C 1
ATOM 5347 O O . ALA B 1 196 ? 2.342 -18.656 -3.4 1 98.31 196 ALA B O 1
ATOM 5348 N N . ALA B 1 197 ? 2.875 -16.797 -2.145 1 98.88 197 ALA B N 1
ATOM 5349 C CA . ALA B 1 197 ? 1.483 -16.359 -2.055 1 98.88 197 ALA B CA 1
ATOM 5350 C C . ALA B 1 197 ? 0.914 -16.062 -3.438 1 98.88 197 ALA B C 1
ATOM 5352 O O . ALA B 1 197 ? -0.154 -16.562 -3.801 1 98.88 197 ALA B O 1
ATOM 5353 N N . ILE B 1 198 ? 1.602 -15.242 -4.188 1 99 198 ILE B N 1
ATOM 5354 C CA . ILE B 1 198 ? 1.278 -14.984 -5.586 1 99 198 ILE B CA 1
ATOM 5355 C C . ILE B 1 198 ? 2.459 -15.383 -6.469 1 99 198 ILE B C 1
ATOM 5357 O O . ILE B 1 198 ? 3.553 -14.828 -6.34 1 99 198 ILE B O 1
ATOM 5361 N N . TYR B 1 199 ? 2.23 -16.359 -7.266 1 98.62 199 TYR B N 1
ATOM 5362 C CA . TYR B 1 199 ? 3.242 -16.875 -8.18 1 98.62 199 TYR B CA 1
ATOM 5363 C C . TYR B 1 199 ? 2.812 -16.672 -9.633 1 98.62 199 TYR B C 1
ATOM 5365 O O . TYR B 1 199 ? 1.885 -17.344 -10.102 1 98.62 199 TYR B O 1
ATOM 5373 N N . ILE B 1 200 ? 3.48 -15.734 -10.352 1 98.88 200 ILE B N 1
ATOM 5374 C CA . ILE B 1 200 ? 3.309 -15.609 -11.797 1 98.88 200 ILE B CA 1
ATOM 5375 C C . ILE B 1 200 ? 4.352 -16.453 -12.516 1 98.88 200 ILE B C 1
ATOM 5377 O O . ILE B 1 200 ? 5.535 -16.125 -12.531 1 98.88 200 ILE B O 1
ATOM 5381 N N . GLY B 1 201 ? 3.871 -17.531 -13.117 1 98.25 201 GLY B N 1
ATOM 5382 C CA . GLY B 1 201 ? 4.805 -18.484 -13.719 1 98.25 201 GLY B CA 1
ATOM 5383 C C . GLY B 1 201 ? 4.68 -18.562 -15.227 1 98.25 201 GLY B C 1
ATOM 5384 O O . GLY B 1 201 ? 3.605 -18.875 -15.75 1 98.25 201 GLY B O 1
ATOM 5385 N N . MET B 1 202 ? 5.711 -18.281 -15.836 1 97.88 202 MET B N 1
ATOM 5386 C CA . MET B 1 202 ? 5.801 -18.406 -17.297 1 97.88 202 MET B CA 1
ATOM 5387 C C . MET B 1 202 ? 4.676 -17.641 -17.969 1 97.88 202 MET B C 1
ATOM 5389 O O . MET B 1 202 ? 4.027 -18.172 -18.875 1 97.88 202 MET B O 1
ATOM 5393 N N . CYS B 1 203 ? 4.379 -16.422 -17.469 1 98.62 203 CYS B N 1
ATOM 5394 C CA . CYS B 1 203 ? 3.334 -15.586 -18.047 1 98.62 203 CYS B CA 1
ATOM 5395 C C . CYS B 1 203 ? 3.936 -14.375 -18.75 1 98.62 203 CYS B C 1
ATOM 5397 O O . CYS B 1 203 ? 5.102 -14.047 -18.531 1 98.62 203 CYS B O 1
ATOM 5399 N N . ASP B 1 204 ? 3.139 -13.844 -19.625 1 98.5 204 ASP B N 1
ATOM 5400 C CA . ASP B 1 204 ? 3.477 -12.562 -20.234 1 98.5 204 ASP B CA 1
ATOM 5401 C C . ASP B 1 204 ? 2.391 -11.523 -19.953 1 98.5 204 ASP B C 1
ATOM 5403 O O . ASP B 1 204 ? 1.199 -11.836 -20 1 98.5 204 ASP B O 1
ATOM 5407 N N . ASN B 1 205 ? 2.797 -10.258 -19.688 1 98.62 205 ASN B N 1
ATOM 5408 C CA . ASN B 1 205 ? 1.895 -9.117 -19.594 1 98.62 205 ASN B CA 1
ATOM 5409 C C . ASN B 1 205 ? 0.926 -9.266 -18.422 1 98.62 205 ASN B C 1
ATOM 5411 O O . ASN B 1 205 ? -0.287 -9.359 -18.625 1 98.62 205 ASN B O 1
ATOM 5415 N N . VAL B 1 206 ? 1.489 -9.188 -17.234 1 98.81 206 VAL B N 1
ATOM 5416 C CA . VAL B 1 206 ? 0.677 -9.367 -16.031 1 98.81 206 VAL B CA 1
ATOM 5417 C C . VAL B 1 206 ? 0.888 -8.188 -15.086 1 98.81 206 VAL B C 1
ATOM 5419 O O . VAL B 1 206 ? 2.023 -7.766 -14.852 1 98.81 206 VAL B O 1
ATOM 5422 N N . ASP B 1 207 ? -0.214 -7.602 -14.617 1 98.81 207 ASP B N 1
ATOM 5423 C CA . ASP B 1 207 ? -0.186 -6.617 -13.539 1 98.81 207 ASP B CA 1
ATOM 5424 C C . ASP B 1 207 ? -0.548 -7.254 -12.203 1 98.81 207 ASP B C 1
ATOM 5426 O O . ASP B 1 207 ? -1.563 -7.945 -12.094 1 98.81 207 ASP B O 1
ATOM 5430 N N . VAL B 1 208 ? 0.298 -7.113 -11.188 1 98.94 208 VAL B N 1
ATOM 5431 C CA . VAL B 1 208 ? 0.055 -7.523 -9.812 1 98.94 208 VAL B CA 1
ATOM 5432 C C . VAL B 1 208 ? -0.035 -6.293 -8.906 1 98.94 208 VAL B C 1
ATOM 5434 O O . VAL B 1 208 ? 0.988 -5.723 -8.523 1 98.94 208 VAL B O 1
ATOM 5437 N N . LEU B 1 209 ? -1.34 -5.941 -8.539 1 98.69 209 LEU B N 1
ATOM 5438 C CA . LEU B 1 209 ? -1.562 -4.613 -7.98 1 98.69 209 LEU B CA 1
ATOM 5439 C C . LEU B 1 209 ? -2.328 -4.703 -6.664 1 98.69 209 LEU B C 1
ATOM 5441 O O . LEU B 1 209 ? -3.305 -5.449 -6.559 1 98.69 209 LEU B O 1
ATOM 5445 N N . HIS B 1 210 ? -1.934 -3.969 -5.605 1 98.62 210 HIS B N 1
ATOM 5446 C CA . HIS B 1 210 ? -2.73 -3.66 -4.426 1 98.62 210 HIS B CA 1
ATOM 5447 C C . HIS B 1 210 ? -2.998 -4.91 -3.598 1 98.62 210 HIS B C 1
ATOM 5449 O O . HIS B 1 210 ? -4.066 -5.051 -2.998 1 98.62 210 HIS B O 1
ATOM 5455 N N . ASN B 1 211 ? -2.111 -5.926 -3.643 1 98.94 211 ASN B N 1
ATOM 5456 C CA . ASN B 1 211 ? -2.299 -7.129 -2.84 1 98.94 211 ASN B CA 1
ATOM 5457 C C . ASN B 1 211 ? -1.592 -7.023 -1.492 1 98.94 211 ASN B C 1
ATOM 5459 O O . ASN B 1 211 ? -0.582 -6.328 -1.37 1 98.94 211 ASN B O 1
ATOM 5463 N N . GLU B 1 212 ? -2.184 -7.645 -0.515 1 98.94 212 GLU B N 1
ATOM 5464 C CA . GLU B 1 212 ? -1.489 -7.867 0.75 1 98.94 212 GLU B CA 1
ATOM 5465 C C . GLU B 1 212 ? -1.054 -9.32 0.894 1 98.94 212 GLU B C 1
ATOM 5467 O O . GLU B 1 212 ? -1.878 -10.234 0.798 1 98.94 212 GLU B O 1
ATOM 5472 N N . VAL B 1 213 ? 0.283 -9.555 1.108 1 98.94 213 VAL B N 1
ATOM 5473 C CA . VAL B 1 213 ? 0.828 -10.898 1.281 1 98.94 213 VAL B CA 1
ATOM 5474 C C . VAL B 1 213 ? 1.708 -10.945 2.529 1 98.94 213 VAL B C 1
ATOM 5476 O O . VAL B 1 213 ? 2.635 -10.141 2.67 1 98.94 213 VAL B O 1
ATOM 5479 N N . PHE B 1 214 ? 1.382 -11.844 3.436 1 98.75 214 PHE B N 1
ATOM 5480 C CA . PHE B 1 214 ? 2.119 -11.883 4.691 1 98.75 214 PHE B CA 1
ATOM 5481 C C . PHE B 1 214 ? 2.143 -13.297 5.262 1 98.75 214 PHE B C 1
ATOM 5483 O O . PHE B 1 214 ? 1.29 -14.125 4.926 1 98.75 214 PHE B O 1
ATOM 5490 N N . ASP B 1 215 ? 3.135 -13.617 6.059 1 98.69 215 ASP B N 1
ATOM 5491 C CA . ASP B 1 215 ? 3.303 -14.898 6.734 1 98.69 215 ASP B CA 1
ATOM 5492 C C . ASP B 1 215 ? 3.508 -16.031 5.73 1 98.69 215 ASP B C 1
ATOM 5494 O O . ASP B 1 215 ? 3.09 -17.172 5.973 1 98.69 215 ASP B O 1
ATOM 5498 N N . ASN B 1 216 ? 4.043 -15.68 4.574 1 98.81 216 ASN B N 1
ATOM 5499 C CA . ASN B 1 216 ? 4.379 -16.672 3.555 1 98.81 216 ASN B CA 1
ATOM 5500 C C . ASN B 1 216 ? 5.891 -16.844 3.432 1 98.81 216 ASN B C 1
ATOM 5502 O O . ASN B 1 216 ? 6.66 -16.125 4.055 1 98.81 216 ASN B O 1
ATOM 5506 N N . VAL B 1 217 ? 6.227 -17.891 2.682 1 98.56 217 VAL B N 1
ATOM 5507 C CA . VAL B 1 217 ? 7.645 -17.938 2.342 1 98.56 217 VAL B CA 1
ATOM 5508 C C . VAL B 1 217 ? 7.977 -16.828 1.355 1 98.56 217 VAL B C 1
ATOM 5510 O O . VAL B 1 217 ? 8.578 -15.812 1.73 1 98.56 217 VAL B O 1
ATOM 5513 N N . ALA B 1 218 ? 7.5 -17 0.109 1 98.62 218 ALA B N 1
ATOM 5514 C CA . ALA B 1 218 ? 7.609 -15.883 -0.826 1 98.62 218 ALA B CA 1
ATOM 5515 C C . ALA B 1 218 ? 6.301 -15.094 -0.89 1 98.62 218 ALA B C 1
ATOM 5517 O O . ALA B 1 218 ? 5.219 -15.68 -0.96 1 98.62 218 ALA B O 1
ATOM 5518 N N . GLY B 1 219 ? 6.41 -13.75 -0.829 1 98.88 219 GLY B N 1
ATOM 5519 C CA . GLY B 1 219 ? 5.219 -12.938 -1.01 1 98.88 219 GLY B CA 1
ATOM 5520 C C . GLY B 1 219 ? 4.703 -12.945 -2.436 1 98.88 219 GLY B C 1
ATOM 5521 O O . GLY B 1 219 ? 3.684 -13.578 -2.727 1 98.88 219 GLY B O 1
ATOM 5522 N N . ILE B 1 220 ? 5.398 -12.289 -3.332 1 98.94 220 ILE B N 1
ATOM 5523 C CA . ILE B 1 220 ? 5.078 -12.258 -4.754 1 98.94 220 ILE B CA 1
ATOM 5524 C C . ILE B 1 220 ? 6.289 -12.719 -5.566 1 98.94 220 ILE B C 1
ATOM 5526 O O . ILE B 1 220 ? 7.406 -12.25 -5.352 1 98.94 220 ILE B O 1
ATOM 5530 N N . GLU B 1 221 ? 6.016 -13.625 -6.438 1 98.69 221 GLU B N 1
ATOM 5531 C CA . GLU B 1 221 ? 7.078 -14.234 -7.23 1 98.69 221 GLU B CA 1
ATOM 5532 C C . GLU B 1 221 ? 6.781 -14.141 -8.727 1 98.69 221 GLU B C 1
ATOM 5534 O O . GLU B 1 221 ? 5.746 -14.625 -9.188 1 98.69 221 GLU B O 1
ATOM 5539 N N . ILE B 1 222 ? 7.699 -13.445 -9.461 1 98.81 222 ILE B N 1
ATOM 5540 C CA . ILE B 1 222 ? 7.684 -13.406 -10.922 1 98.81 222 ILE B CA 1
ATOM 5541 C C . ILE B 1 222 ? 8.758 -14.344 -11.469 1 98.81 222 ILE B C 1
ATOM 5543 O O . ILE B 1 222 ? 9.953 -14.047 -11.383 1 98.81 222 ILE B O 1
ATOM 5547 N N . GLU B 1 223 ? 8.336 -15.43 -12.023 1 97.06 223 GLU B N 1
ATOM 5548 C CA . GLU B 1 223 ? 9.289 -16.453 -12.438 1 97.06 223 GLU B CA 1
ATOM 5549 C C . GLU B 1 223 ? 9.109 -16.812 -13.914 1 97.06 223 GLU B C 1
ATOM 5551 O O . GLU B 1 223 ? 8.016 -17.188 -14.336 1 97.06 223 GLU B O 1
ATOM 5556 N N . ASN B 1 224 ? 10.195 -16.734 -14.648 1 96.81 224 ASN B N 1
ATOM 5557 C CA . ASN B 1 224 ? 10.18 -17.062 -16.078 1 96.81 224 ASN B CA 1
ATOM 5558 C C . ASN B 1 224 ? 9.023 -16.375 -16.797 1 96.81 224 ASN B C 1
ATOM 5560 O O . ASN B 1 224 ? 8.328 -17 -17.594 1 96.81 224 ASN B O 1
ATOM 5564 N N . SER B 1 225 ? 8.82 -15.117 -16.422 1 98.56 225 SER B N 1
ATOM 5565 C CA . SER B 1 225 ? 7.727 -14.305 -16.953 1 98.56 225 SER B CA 1
ATOM 5566 C C . SER B 1 225 ? 8.234 -12.969 -17.484 1 98.56 225 SER B C 1
ATOM 5568 O O . SER B 1 225 ? 9.32 -12.523 -17.109 1 98.56 225 SER B O 1
ATOM 5570 N N . ARG B 1 226 ? 7.453 -12.453 -18.438 1 98.31 226 ARG B N 1
ATOM 5571 C CA . ARG B 1 226 ? 7.906 -11.242 -19.125 1 98.31 226 ARG B CA 1
ATOM 5572 C C . ARG B 1 226 ? 6.812 -10.18 -19.141 1 98.31 226 ARG B C 1
ATOM 5574 O O . ARG B 1 226 ? 5.633 -10.5 -19.281 1 98.31 226 ARG B O 1
ATOM 5581 N N . HIS B 1 227 ? 7.234 -8.906 -18.984 1 98.69 227 HIS B N 1
ATOM 5582 C CA . HIS B 1 227 ? 6.336 -7.758 -19.016 1 98.69 227 HIS B CA 1
ATOM 5583 C C . HIS B 1 227 ? 5.359 -7.789 -17.844 1 98.69 227 HIS B C 1
ATOM 5585 O O . HIS B 1 227 ? 4.148 -7.887 -18.047 1 98.69 227 HIS B O 1
ATOM 5591 N N . CYS B 1 228 ? 5.953 -7.598 -16.641 1 98.88 228 CYS B N 1
ATOM 5592 C CA . CYS B 1 228 ? 5.137 -7.648 -15.43 1 98.88 228 CYS B CA 1
ATOM 5593 C C . CYS B 1 228 ? 5.293 -6.371 -14.609 1 98.88 228 CYS B C 1
ATOM 5595 O O . CYS B 1 228 ? 6.402 -5.844 -14.484 1 98.88 228 CYS B O 1
ATOM 5597 N N . LEU B 1 229 ? 4.195 -5.844 -14.203 1 98.88 229 LEU B N 1
ATOM 5598 C CA . LEU B 1 229 ? 4.164 -4.715 -13.281 1 98.88 229 LEU B CA 1
ATOM 5599 C C . LEU B 1 229 ? 3.715 -5.156 -11.898 1 98.88 229 LEU B C 1
ATOM 5601 O O . LEU B 1 229 ? 2.611 -5.684 -11.734 1 98.88 229 LEU B O 1
ATOM 5605 N N . VAL B 1 230 ? 4.594 -5.051 -10.898 1 98.94 230 VAL B N 1
ATOM 5606 C CA . VAL B 1 230 ? 4.297 -5.305 -9.492 1 98.94 230 VAL B CA 1
ATOM 5607 C C . VAL B 1 230 ? 4.262 -3.982 -8.727 1 98.94 230 VAL B C 1
ATOM 5609 O O . VAL B 1 230 ? 5.309 -3.436 -8.367 1 98.94 230 VAL B O 1
ATOM 5612 N N . GLU B 1 231 ? 2.998 -3.529 -8.438 1 98.81 231 GLU B N 1
ATOM 5613 C CA . GLU B 1 231 ? 2.879 -2.152 -7.973 1 98.81 231 GLU B CA 1
ATOM 5614 C C . GLU B 1 231 ? 1.886 -2.045 -6.816 1 98.81 231 GLU B C 1
ATOM 5616 O O . GLU B 1 231 ? 0.833 -2.688 -6.836 1 98.81 231 GLU B O 1
ATOM 5621 N N . ASN B 1 232 ? 2.199 -1.188 -5.816 1 98.69 232 ASN B N 1
ATOM 5622 C CA . ASN B 1 232 ? 1.301 -0.817 -4.73 1 98.69 232 ASN B CA 1
ATOM 5623 C C . ASN B 1 232 ? 0.852 -2.039 -3.932 1 98.69 232 ASN B C 1
ATOM 5625 O O . ASN B 1 232 ? -0.311 -2.133 -3.535 1 98.69 232 ASN B O 1
ATOM 5629 N N . ASN B 1 233 ? 1.763 -3.035 -3.83 1 98.94 233 ASN B N 1
ATOM 5630 C CA . ASN B 1 233 ? 1.494 -4.18 -2.969 1 98.94 233 ASN B CA 1
ATOM 5631 C C . ASN B 1 233 ? 2.088 -3.984 -1.575 1 98.94 233 ASN B C 1
ATOM 5633 O O . ASN B 1 233 ? 3 -3.176 -1.394 1 98.94 233 ASN B O 1
ATOM 5637 N N . TYR B 1 234 ? 1.475 -4.695 -0.648 1 98.69 234 TYR B N 1
ATOM 5638 C CA . TYR B 1 234 ? 1.974 -4.758 0.721 1 98.69 234 TYR B CA 1
ATOM 5639 C C . TYR B 1 234 ? 2.492 -6.156 1.048 1 98.69 234 TYR B C 1
ATOM 5641 O O . TYR B 1 234 ? 1.707 -7.074 1.282 1 98.69 234 TYR B O 1
ATOM 5649 N N . ALA B 1 235 ? 3.818 -6.277 0.992 1 98.94 235 ALA B N 1
ATOM 5650 C CA . ALA B 1 235 ? 4.488 -7.535 1.308 1 98.94 235 ALA B CA 1
ATOM 5651 C C . ALA B 1 235 ? 5.219 -7.449 2.645 1 98.94 235 ALA B C 1
ATOM 5653 O O . ALA B 1 235 ? 6.227 -6.75 2.762 1 98.94 235 ALA B O 1
ATOM 5654 N N . HIS B 1 236 ? 4.691 -8.125 3.625 1 98.56 236 HIS B N 1
ATOM 5655 C CA . HIS B 1 236 ? 5.285 -7.992 4.949 1 98.56 236 HIS B CA 1
ATOM 5656 C C . HIS B 1 236 ? 5.293 -9.328 5.684 1 98.56 236 HIS B C 1
ATOM 5658 O O . HIS B 1 236 ? 4.445 -10.188 5.426 1 98.56 236 HIS B O 1
ATOM 5664 N N . ASN B 1 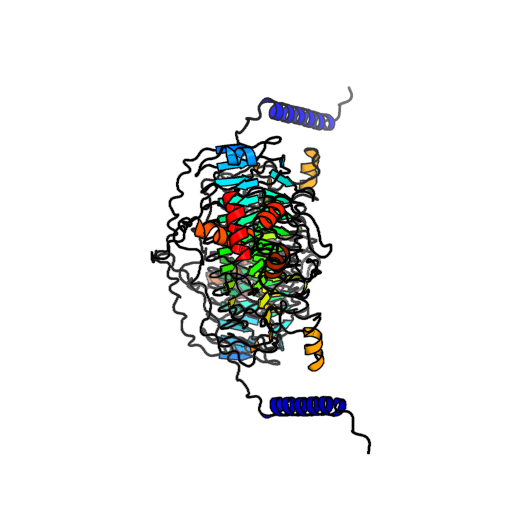237 ? 6.277 -9.508 6.453 1 98.56 237 ASN B N 1
ATOM 5665 C CA . ASN B 1 237 ? 6.449 -10.672 7.309 1 98.56 237 ASN B CA 1
ATOM 5666 C C . ASN B 1 237 ? 6.434 -11.969 6.5 1 98.56 237 ASN B C 1
ATOM 5668 O O . ASN B 1 237 ? 5.875 -12.977 6.941 1 98.56 237 ASN B O 1
ATOM 5672 N N . ASN B 1 238 ? 6.926 -11.977 5.328 1 98.88 238 ASN B N 1
ATOM 5673 C CA . ASN B 1 238 ? 7.312 -13.172 4.582 1 98.88 238 ASN B CA 1
ATOM 5674 C C . ASN B 1 238 ? 8.781 -13.523 4.805 1 98.88 238 ASN B C 1
ATOM 5676 O O . ASN B 1 238 ? 9.492 -12.805 5.508 1 98.88 238 ASN B O 1
ATOM 5680 N N . THR B 1 239 ? 9.172 -14.727 4.258 1 98.56 239 THR B N 1
ATOM 5681 C CA . THR B 1 239 ? 10.609 -14.977 4.199 1 98.56 239 THR B CA 1
ATOM 5682 C C . THR B 1 239 ? 11.289 -14.031 3.217 1 98.56 239 THR B C 1
ATOM 5684 O O . THR B 1 239 ? 12.281 -13.375 3.555 1 98.56 239 THR B O 1
ATOM 5687 N N . GLY B 1 240 ? 10.766 -14.016 2.053 1 98.62 240 GLY B N 1
ATOM 5688 C CA . GLY B 1 240 ? 11.109 -13.062 1.012 1 98.62 240 GLY B CA 1
ATOM 5689 C C . GLY B 1 240 ? 9.914 -12.273 0.513 1 98.62 240 GLY B C 1
ATOM 5690 O O . GLY B 1 240 ? 8.836 -12.836 0.286 1 98.62 240 GLY B O 1
ATOM 5691 N N . GLY B 1 241 ? 10.102 -10.969 0.346 1 98.88 241 GLY B N 1
ATOM 5692 C CA . GLY B 1 241 ? 8.984 -10.109 -0.004 1 98.88 241 GLY B CA 1
ATOM 5693 C C . GLY B 1 241 ? 8.586 -10.219 -1.464 1 98.88 241 GLY B C 1
ATOM 5694 O O . GLY B 1 241 ? 7.566 -10.828 -1.794 1 98.88 241 GLY B O 1
ATOM 5695 N N . LEU B 1 242 ? 9.398 -9.664 -2.398 1 98.94 242 LEU B N 1
ATOM 5696 C CA . LEU B 1 242 ? 9.188 -9.695 -3.842 1 98.94 242 LEU B CA 1
ATOM 5697 C C . LEU B 1 242 ? 10.344 -10.398 -4.539 1 98.94 242 LEU B C 1
ATOM 5699 O O . LEU B 1 242 ? 11.516 -10.07 -4.301 1 98.94 242 LEU B O 1
ATOM 5703 N N . LEU B 1 243 ? 9.953 -11.32 -5.391 1 98.69 243 LEU B N 1
ATOM 5704 C CA . LEU B 1 243 ? 10.969 -12.094 -6.102 1 98.69 243 LEU B CA 1
ATOM 5705 C C . LEU B 1 243 ? 10.758 -12.016 -7.609 1 98.69 243 LEU B C 1
ATOM 5707 O O . LEU B 1 243 ? 9.617 -12.102 -8.086 1 98.69 243 LEU B O 1
ATOM 5711 N N . ALA B 1 244 ? 11.875 -11.828 -8.328 1 98.31 244 ALA B N 1
ATOM 5712 C CA . ALA B 1 244 ? 11.914 -11.977 -9.781 1 98.31 244 ALA B CA 1
ATOM 5713 C C . ALA B 1 244 ? 13.086 -12.859 -10.203 1 98.31 244 ALA B C 1
ATOM 5715 O O . ALA B 1 244 ? 14.25 -12.492 -10 1 98.31 244 ALA B O 1
ATOM 5716 N N . PHE B 1 245 ? 12.75 -14 -10.789 1 93 245 PHE B N 1
ATOM 5717 C CA . PHE B 1 245 ? 13.914 -14.828 -11.078 1 93 245 PHE B CA 1
ATOM 5718 C C . PHE B 1 245 ? 13.602 -15.82 -12.195 1 93 245 PHE B C 1
ATOM 5720 O O . PHE B 1 245 ? 12.469 -15.891 -12.672 1 93 245 PHE B O 1
ATOM 5727 N N . VAL B 1 246 ? 14.664 -16.5 -12.672 1 93.62 246 VAL B N 1
ATOM 5728 C CA . VAL B 1 246 ? 14.602 -17.562 -13.68 1 93.62 246 VAL B CA 1
ATOM 5729 C C . VAL B 1 246 ? 14.875 -18.906 -13.023 1 93.62 246 VAL B C 1
ATOM 5731 O O . VAL B 1 246 ? 15.82 -19.047 -12.25 1 93.62 246 VAL B O 1
ATOM 5734 N N . THR B 1 247 ? 14.016 -19.781 -13.266 1 90.94 247 THR B N 1
ATOM 5735 C CA . THR B 1 247 ? 14.273 -21.188 -12.945 1 90.94 247 THR B CA 1
ATOM 5736 C C . THR B 1 247 ? 14.719 -21.953 -14.188 1 90.94 247 THR B C 1
ATOM 5738 O O . THR B 1 247 ? 13.977 -22.047 -15.164 1 90.94 247 THR B O 1
ATOM 5741 N N . PRO B 1 248 ? 15.906 -22.484 -14.117 1 88.5 248 PRO B N 1
ATOM 5742 C CA . PRO B 1 248 ? 16.359 -23.281 -15.266 1 88.5 248 PRO B CA 1
ATOM 5743 C C . PRO B 1 248 ? 15.516 -24.531 -15.492 1 88.5 248 PRO B C 1
ATOM 5745 O O . PRO B 1 248 ? 15.016 -25.125 -14.531 1 88.5 248 PRO B O 1
ATOM 5748 N N . GLY B 1 249 ? 15.445 -24.938 -16.734 1 87.31 249 GLY B N 1
ATOM 5749 C CA . GLY B 1 249 ? 14.75 -26.172 -17.078 1 87.31 249 GLY B CA 1
ATOM 5750 C C . GLY B 1 249 ? 13.297 -25.938 -17.469 1 87.31 249 GLY B C 1
ATOM 5751 O O . GLY B 1 249 ? 12.656 -26.828 -18.031 1 87.31 249 GLY B O 1
ATOM 5752 N N . LEU B 1 250 ? 12.828 -24.734 -17.156 1 91.31 250 LEU B N 1
ATOM 5753 C CA . LEU B 1 250 ? 11.461 -24.422 -17.578 1 91.31 250 LEU B CA 1
ATOM 5754 C C . LEU B 1 250 ? 11.422 -24.016 -19.047 1 91.31 250 LEU B C 1
ATOM 5756 O O . LEU B 1 250 ? 12.445 -23.609 -19.609 1 91.31 250 LEU B O 1
ATOM 5760 N N . PRO B 1 251 ? 10.258 -24.172 -19.672 1 90.06 251 PRO B N 1
ATOM 5761 C CA . PRO B 1 251 ? 10.148 -23.875 -21.109 1 90.06 251 PRO B CA 1
ATOM 5762 C C . PRO B 1 251 ? 10.477 -22.422 -21.422 1 90.06 251 PRO B C 1
ATOM 5764 O O . PRO B 1 251 ? 11.141 -22.141 -22.422 1 90.06 251 PRO B O 1
ATOM 5767 N N . ILE B 1 252 ? 9.898 -21.547 -20.719 1 93.62 252 ILE B N 1
ATOM 5768 C CA . ILE B 1 252 ? 10.289 -20.156 -20.859 1 93.62 252 ILE B CA 1
ATOM 5769 C C . ILE B 1 252 ? 11.602 -19.906 -20.125 1 93.62 252 ILE B C 1
ATOM 5771 O O . ILE B 1 252 ? 11.703 -20.141 -18.922 1 93.62 252 ILE B O 1
ATOM 5775 N N . LYS B 1 253 ? 12.562 -19.359 -20.859 1 92.69 253 LYS B N 1
ATOM 5776 C CA . LYS B 1 253 ? 13.938 -19.391 -20.375 1 92.69 253 LYS B CA 1
ATOM 5777 C C . LYS B 1 253 ? 14.336 -18.062 -19.766 1 92.69 253 LYS B C 1
ATOM 5779 O O . LYS B 1 253 ? 15.461 -17.891 -19.281 1 92.69 253 LYS B O 1
ATOM 5784 N N . THR B 1 254 ? 13.359 -17.109 -19.781 1 94.81 254 THR B N 1
ATOM 5785 C CA . THR B 1 254 ? 13.766 -15.75 -19.406 1 94.81 254 THR B CA 1
ATOM 5786 C C . THR B 1 254 ? 12.742 -15.125 -18.469 1 94.81 254 THR B C 1
ATOM 5788 O O . THR B 1 254 ? 11.586 -15.547 -18.438 1 94.81 254 THR B O 1
ATOM 5791 N N . THR B 1 255 ? 13.188 -14.281 -17.672 1 97.5 255 THR B N 1
ATOM 5792 C CA . THR B 1 255 ? 12.414 -13.266 -16.969 1 97.5 255 THR B CA 1
ATOM 5793 C C . THR B 1 255 ? 12.953 -11.867 -17.281 1 97.5 255 THR B C 1
ATOM 5795 O O . THR B 1 255 ? 14.125 -11.586 -17.031 1 97.5 255 THR B O 1
ATOM 5798 N N . PHE B 1 256 ? 12.133 -11.062 -17.922 1 97.69 256 PHE B N 1
ATOM 5799 C CA . PHE B 1 256 ? 12.625 -9.711 -18.188 1 97.69 256 PHE B CA 1
ATOM 5800 C C . PHE B 1 256 ? 11.477 -8.719 -18.25 1 97.69 256 PHE B C 1
ATOM 5802 O O . PHE B 1 256 ? 10.32 -9.109 -18.375 1 97.69 256 PHE B O 1
ATOM 5809 N N . ASP B 1 257 ? 11.82 -7.434 -18.203 1 98.5 257 ASP B N 1
ATOM 5810 C CA . ASP B 1 257 ? 10.859 -6.332 -18.266 1 98.5 257 ASP B CA 1
ATOM 5811 C C . ASP B 1 257 ? 9.852 -6.41 -17.125 1 98.5 257 ASP B C 1
ATOM 5813 O O . ASP B 1 257 ? 8.648 -6.523 -17.359 1 98.5 257 ASP B O 1
ATOM 5817 N N . VAL B 1 258 ? 10.445 -6.344 -15.93 1 98.88 258 VAL B N 1
ATOM 5818 C CA . VAL B 1 258 ? 9.688 -6.375 -14.688 1 98.88 258 VAL B CA 1
ATOM 5819 C C . VAL B 1 258 ? 9.891 -5.066 -13.922 1 98.88 258 VAL B C 1
ATOM 5821 O O . VAL B 1 258 ? 11.023 -4.609 -13.766 1 98.88 258 VAL B O 1
ATOM 5824 N N . ILE B 1 259 ? 8.797 -4.422 -13.539 1 98.94 259 ILE B N 1
ATOM 5825 C CA . ILE B 1 259 ? 8.867 -3.213 -12.727 1 98.94 259 ILE B CA 1
ATOM 5826 C C . ILE B 1 259 ? 8.312 -3.496 -11.336 1 98.94 259 ILE B C 1
ATOM 5828 O O . ILE B 1 259 ? 7.18 -3.959 -11.195 1 98.94 259 ILE B O 1
ATOM 5832 N N . LEU B 1 260 ? 9.141 -3.348 -10.328 1 98.94 260 LEU B N 1
ATOM 5833 C CA . LEU B 1 260 ? 8.758 -3.342 -8.922 1 98.94 260 LEU B CA 1
ATOM 5834 C C . LEU B 1 260 ? 8.664 -1.915 -8.391 1 98.94 260 LEU B C 1
ATOM 5836 O O . LEU B 1 260 ? 9.688 -1.289 -8.109 1 98.94 260 LEU B O 1
ATOM 5840 N N . ARG B 1 261 ? 7.363 -1.448 -8.188 1 98.75 261 ARG B N 1
ATOM 5841 C CA . ARG B 1 261 ? 7.207 -0.01 -8 1 98.75 261 ARG B CA 1
ATOM 5842 C C . ARG B 1 261 ? 6.184 0.292 -6.91 1 98.75 261 ARG B C 1
ATOM 5844 O O . ARG B 1 261 ? 5.129 -0.347 -6.848 1 98.75 261 ARG B O 1
ATOM 5851 N N . ASN B 1 262 ? 6.492 1.256 -5.992 1 98.69 262 ASN B N 1
ATOM 5852 C CA . ASN B 1 262 ? 5.562 1.807 -5.012 1 98.69 262 ASN B CA 1
ATOM 5853 C C . ASN B 1 262 ? 5.043 0.728 -4.066 1 98.69 262 ASN B C 1
ATOM 5855 O O . ASN B 1 262 ? 3.889 0.778 -3.635 1 98.69 262 ASN B O 1
ATOM 5859 N N . ASN B 1 263 ? 5.855 -0.324 -3.859 1 98.94 263 ASN B N 1
ATOM 5860 C CA . ASN B 1 263 ? 5.441 -1.373 -2.934 1 98.94 263 ASN B CA 1
ATOM 5861 C C . ASN B 1 263 ? 5.922 -1.091 -1.514 1 98.94 263 ASN B C 1
ATOM 5863 O O . ASN B 1 263 ? 6.906 -0.374 -1.319 1 98.94 263 ASN B O 1
ATOM 5867 N N . PHE B 1 264 ? 5.129 -1.576 -0.572 1 98.94 264 PHE B N 1
ATOM 5868 C CA . PHE B 1 264 ? 5.605 -1.696 0.801 1 98.94 264 PHE B CA 1
ATOM 5869 C C . PHE B 1 264 ? 6.23 -3.066 1.04 1 98.94 264 PHE B C 1
ATOM 5871 O O . PHE B 1 264 ? 5.531 -4.082 1.024 1 98.94 264 PHE B O 1
ATOM 5878 N N . VAL B 1 265 ? 7.543 -3.107 1.172 1 98.94 265 VAL 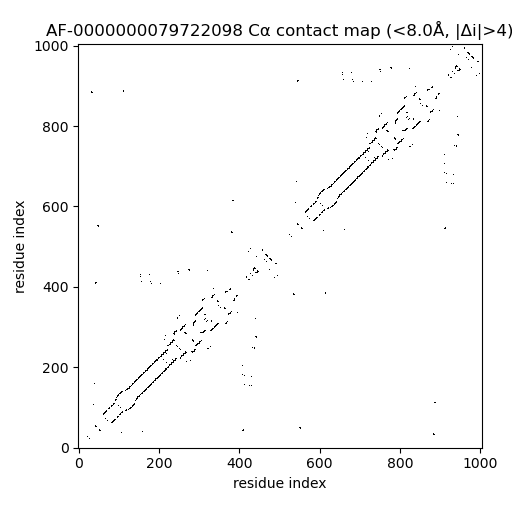B N 1
ATOM 5879 C CA . VAL B 1 265 ? 8.289 -4.344 1.402 1 98.94 265 VAL B CA 1
ATOM 5880 C C . VAL B 1 265 ? 8.938 -4.301 2.783 1 98.94 265 VAL B C 1
ATOM 5882 O O . VAL B 1 265 ? 10.125 -3.975 2.908 1 98.94 265 VAL B O 1
ATOM 5885 N N . VAL B 1 266 ? 8.141 -4.691 3.803 1 98.62 266 VAL B N 1
ATOM 5886 C CA . VAL B 1 266 ? 8.5 -4.285 5.16 1 98.62 266 VAL B CA 1
ATOM 5887 C C . VAL B 1 266 ? 8.609 -5.516 6.059 1 98.62 266 VAL B C 1
ATOM 5889 O O . VAL B 1 266 ? 7.719 -6.371 6.051 1 98.62 266 VAL B O 1
ATOM 5892 N N . ASN B 1 267 ? 9.664 -5.645 6.781 1 98.56 267 ASN B N 1
ATOM 5893 C CA . ASN B 1 267 ? 9.836 -6.625 7.848 1 98.56 267 ASN B CA 1
ATOM 5894 C C . ASN B 1 267 ? 9.594 -8.047 7.352 1 98.56 267 ASN B C 1
ATOM 5896 O O . ASN B 1 267 ? 8.867 -8.812 7.98 1 98.56 267 ASN B O 1
ATOM 5900 N N . ASN B 1 268 ? 10.133 -8.336 6.191 1 98.81 268 ASN B N 1
ATOM 5901 C CA . ASN B 1 268 ? 10.062 -9.711 5.723 1 98.81 268 ASN B CA 1
ATOM 5902 C C . ASN B 1 268 ? 11.078 -10.602 6.434 1 98.81 268 ASN B C 1
ATOM 5904 O O . ASN B 1 268 ? 12.172 -10.828 5.918 1 98.81 268 ASN B O 1
ATOM 5908 N N . ASN B 1 269 ? 10.617 -11.102 7.625 1 98.62 269 ASN B N 1
ATOM 5909 C CA . ASN B 1 269 ? 11.531 -11.797 8.523 1 98.62 269 ASN B CA 1
ATOM 5910 C C . ASN B 1 269 ? 10.961 -13.133 8.984 1 98.62 269 ASN B C 1
ATOM 5912 O O . ASN B 1 269 ? 11.492 -13.75 9.914 1 98.62 269 ASN B O 1
ATOM 5916 N N . HIS B 1 270 ? 9.906 -13.594 8.359 1 98.31 270 HIS B N 1
ATOM 5917 C CA . HIS B 1 270 ? 9.266 -14.844 8.734 1 98.31 270 HIS B CA 1
ATOM 5918 C C . HIS B 1 270 ? 10.172 -16.031 8.453 1 98.31 270 HIS B C 1
ATOM 5920 O O . HIS B 1 270 ? 10.961 -16.016 7.504 1 98.31 270 HIS B O 1
ATOM 5926 N N . GLU B 1 271 ? 9.992 -17.047 9.273 1 97.19 271 GLU B N 1
ATOM 5927 C CA . GLU B 1 271 ? 10.758 -18.281 9.055 1 97.19 271 GLU B CA 1
ATOM 5928 C C . GLU B 1 271 ? 10.422 -18.906 7.699 1 97.19 271 GLU B C 1
ATOM 5930 O O . GLU B 1 271 ? 9.297 -18.781 7.219 1 97.19 271 GLU B O 1
ATOM 5935 N N . ASN B 1 272 ? 11.398 -19.516 7.094 1 97.31 272 ASN B N 1
ATOM 5936 C CA . ASN B 1 272 ? 11.148 -20.266 5.871 1 97.31 272 ASN B CA 1
ATOM 5937 C C . ASN B 1 272 ? 10.609 -21.656 6.168 1 97.31 272 ASN B C 1
ATOM 5939 O O . ASN B 1 272 ? 11.297 -22.484 6.773 1 97.31 272 ASN B O 1
ATOM 5943 N N . PHE B 1 273 ? 9.414 -21.891 5.746 1 95.94 273 PHE B N 1
ATOM 5944 C CA . PHE B 1 273 ? 8.805 -23.188 5.977 1 95.94 273 PHE B CA 1
ATOM 5945 C C . PHE B 1 273 ? 8.461 -23.875 4.652 1 95.94 273 PHE B C 1
ATOM 5947 O O . PHE B 1 273 ? 7.516 -24.656 4.582 1 95.94 273 PHE B O 1
ATOM 5954 N N . GLY B 1 274 ? 9.141 -23.438 3.582 1 91.94 274 GLY B N 1
ATOM 5955 C CA . GLY B 1 274 ? 9 -24.078 2.285 1 91.94 274 GLY B CA 1
ATOM 5956 C C . GLY B 1 274 ? 9.414 -25.531 2.295 1 91.94 274 GLY B C 1
ATOM 5957 O O . GLY B 1 274 ? 10.188 -25.953 3.156 1 91.94 274 GLY B O 1
ATOM 5958 N N . ALA B 1 275 ? 8.93 -26.266 1.269 1 85.69 275 ALA B N 1
ATOM 5959 C CA . ALA B 1 275 ? 9.305 -27.672 1.176 1 85.69 275 ALA B CA 1
ATOM 5960 C C . ALA B 1 275 ? 10.812 -27.828 1.002 1 85.69 275 ALA B C 1
ATOM 5962 O O . ALA B 1 275 ? 11.414 -27.156 0.162 1 85.69 275 ALA B O 1
ATOM 5963 N N . PRO B 1 276 ? 11.344 -28.734 1.771 1 83 276 PRO B N 1
ATOM 5964 C CA . PRO B 1 276 ? 12.789 -28.938 1.625 1 83 276 PRO B CA 1
ATOM 5965 C C . PRO B 1 276 ? 13.195 -29.266 0.19 1 83 276 PRO B C 1
ATOM 5967 O O . PRO B 1 276 ? 12.555 -30.094 -0.467 1 83 276 PRO B O 1
ATOM 5970 N N . GLY B 1 277 ? 14.18 -28.594 -0.258 1 77.44 277 GLY B N 1
ATOM 5971 C CA . GLY B 1 277 ? 14.688 -28.875 -1.593 1 77.44 277 GLY B CA 1
ATOM 5972 C C . GLY B 1 277 ? 14.047 -28 -2.664 1 77.44 277 GLY B C 1
ATOM 5973 O O . GLY B 1 277 ? 14.562 -27.922 -3.783 1 77.44 277 GLY B O 1
ATOM 5974 N N . SER B 1 278 ? 12.961 -27.391 -2.307 1 80.31 278 SER B N 1
ATOM 5975 C CA . SER B 1 278 ? 12.352 -26.469 -3.27 1 80.31 278 SER B CA 1
ATOM 5976 C C . SER B 1 278 ? 13.211 -25.234 -3.473 1 80.31 278 SER B C 1
ATOM 5978 O O . SER B 1 278 ? 14.078 -24.922 -2.645 1 80.31 278 SER B O 1
ATOM 5980 N N . THR B 1 279 ? 12.984 -24.578 -4.516 1 78.44 279 THR B N 1
ATOM 5981 C CA . THR B 1 279 ? 13.758 -23.375 -4.852 1 78.44 279 THR B CA 1
ATOM 5982 C C . THR B 1 279 ? 13.609 -22.328 -3.764 1 78.44 279 THR B C 1
ATOM 5984 O O . THR B 1 279 ? 14.594 -21.703 -3.357 1 78.44 279 THR B O 1
ATOM 5987 N N . VAL B 1 280 ? 12.469 -22.109 -3.211 1 86.75 280 VAL B N 1
ATOM 5988 C CA . VAL B 1 280 ? 12.203 -21.016 -2.291 1 86.75 280 VAL B CA 1
ATOM 5989 C C . VAL B 1 280 ? 12.719 -21.375 -0.897 1 86.75 280 VAL B C 1
ATOM 5991 O O . VAL B 1 280 ? 12.844 -20.5 -0.033 1 86.75 280 VAL B O 1
ATOM 5994 N N . SER B 1 281 ? 12.945 -22.688 -0.661 1 88.12 281 SER B N 1
ATOM 5995 C CA . SER B 1 281 ? 13.438 -23.094 0.65 1 88.12 281 SER B CA 1
ATOM 5996 C C . SER B 1 281 ? 14.828 -22.531 0.917 1 88.12 281 SER B C 1
ATOM 5998 O O . SER B 1 281 ? 15.281 -22.5 2.061 1 88.12 281 SER B O 1
ATOM 6000 N N . GLY B 1 282 ? 15.445 -22.047 -0.131 1 87.81 282 GLY B N 1
ATOM 6001 C CA . GLY B 1 282 ? 16.781 -21.484 0.005 1 87.81 282 GLY B CA 1
ATOM 6002 C C . GLY B 1 282 ? 16.781 -19.984 0.264 1 87.81 282 GLY B C 1
ATOM 6003 O O . GLY B 1 282 ? 17.828 -19.406 0.549 1 87.81 282 GLY B O 1
ATOM 6004 N N . ILE B 1 283 ? 15.719 -19.344 0.225 1 91.94 283 ILE B N 1
ATOM 6005 C CA . ILE B 1 283 ? 15.641 -17.906 0.45 1 91.94 283 ILE B CA 1
ATOM 6006 C C . ILE B 1 283 ? 15.875 -17.609 1.928 1 91.94 283 ILE B C 1
ATOM 6008 O O . ILE B 1 283 ? 15.18 -18.125 2.797 1 91.94 283 ILE B O 1
ATOM 6012 N N . PRO B 1 284 ? 16.797 -16.797 2.225 1 94.38 284 PRO B N 1
ATOM 6013 C CA . PRO B 1 284 ? 17 -16.438 3.631 1 94.38 284 PRO B CA 1
ATOM 6014 C C . PRO B 1 284 ? 15.875 -15.57 4.18 1 94.38 284 PRO B C 1
ATOM 6016 O O . PRO B 1 284 ? 15.445 -14.617 3.521 1 94.38 284 PRO B O 1
ATOM 6019 N N . PRO B 1 285 ? 15.422 -15.938 5.41 1 97.12 285 PRO B N 1
ATOM 6020 C CA . PRO B 1 285 ? 14.555 -14.953 6.055 1 97.12 285 PRO B CA 1
ATOM 6021 C C . PRO B 1 285 ? 15.211 -13.57 6.156 1 97.12 285 PRO B C 1
ATOM 6023 O O . PRO B 1 285 ? 16.406 -13.469 6.41 1 97.12 285 PRO B O 1
ATOM 6026 N N . GLY B 1 286 ? 14.445 -12.516 5.977 1 98.38 286 GLY B N 1
ATOM 6027 C CA . GLY B 1 286 ? 14.992 -11.172 6.004 1 98.38 286 GLY B CA 1
ATOM 6028 C C . GLY B 1 286 ? 15.258 -10.602 4.621 1 98.38 286 GLY B C 1
ATOM 6029 O O . GLY B 1 286 ? 15.875 -9.547 4.488 1 98.38 286 GLY B O 1
ATOM 6030 N N . THR B 1 287 ? 14.789 -11.297 3.559 1 98.06 287 THR B N 1
ATOM 6031 C CA . THR B 1 287 ? 15 -10.836 2.189 1 98.06 287 THR B CA 1
ATOM 6032 C C . THR B 1 287 ? 13.844 -9.938 1.737 1 98.06 287 THR B C 1
ATOM 6034 O O . THR B 1 287 ? 12.703 -10.383 1.662 1 98.06 287 THR B O 1
ATOM 6037 N N . GLY B 1 288 ? 14.188 -8.656 1.463 1 98.81 288 GLY B N 1
ATOM 6038 C CA . GLY B 1 288 ? 13.156 -7.785 0.928 1 98.81 288 GLY B CA 1
ATOM 6039 C C . GLY B 1 288 ? 12.781 -8.109 -0.507 1 98.81 288 GLY B C 1
ATOM 6040 O O . GLY B 1 288 ? 11.734 -8.703 -0.765 1 98.81 288 GLY B O 1
ATOM 6041 N N . ILE B 1 289 ? 13.703 -7.816 -1.413 1 98.94 289 ILE B N 1
ATOM 6042 C CA . ILE B 1 289 ? 13.547 -8.086 -2.838 1 98.94 289 ILE B CA 1
ATOM 6043 C C . ILE B 1 289 ? 14.672 -9 -3.318 1 98.94 289 ILE B C 1
ATOM 6045 O O . ILE B 1 289 ? 15.836 -8.805 -2.953 1 98.94 289 ILE B O 1
ATOM 6049 N N . LEU B 1 290 ? 14.305 -10 -4.059 1 98.06 290 LEU B N 1
ATOM 6050 C CA . LEU B 1 290 ? 15.289 -10.883 -4.672 1 98.06 290 LEU B CA 1
ATOM 6051 C C . LEU B 1 290 ? 15.18 -10.852 -6.191 1 98.06 290 LEU B C 1
ATOM 6053 O O . LEU B 1 290 ? 14.102 -11.102 -6.742 1 98.06 290 LEU B O 1
ATOM 6057 N N . ILE B 1 291 ? 16.266 -10.523 -6.832 1 97.94 291 ILE B N 1
ATOM 6058 C CA . ILE B 1 291 ? 16.406 -10.633 -8.281 1 97.94 291 ILE B CA 1
ATOM 6059 C C . ILE B 1 291 ? 17.469 -11.672 -8.625 1 97.94 291 ILE B C 1
ATOM 6061 O O . ILE B 1 291 ? 18.641 -11.5 -8.305 1 97.94 291 ILE B O 1
ATOM 6065 N N . MET B 1 292 ? 17 -12.703 -9.242 1 95.31 292 MET B N 1
ATOM 6066 C CA . MET B 1 292 ? 17.953 -13.758 -9.609 1 95.31 292 MET B CA 1
ATOM 6067 C C . MET B 1 292 ? 17.859 -14.078 -11.094 1 95.31 292 MET B C 1
ATOM 6069 O O . MET B 1 292 ? 16.844 -14.609 -11.562 1 95.31 292 MET B O 1
ATOM 6073 N N . ALA B 1 293 ? 18.828 -13.75 -11.867 1 94.75 293 ALA B N 1
ATOM 6074 C CA . ALA B 1 293 ? 19 -14.078 -13.281 1 94.75 293 ALA B CA 1
ATOM 6075 C C . ALA B 1 293 ? 17.938 -13.375 -14.133 1 94.75 293 ALA B C 1
ATOM 6077 O O . ALA B 1 293 ? 17.828 -13.648 -15.336 1 94.75 293 ALA B O 1
ATOM 6078 N N . ALA B 1 294 ? 17.141 -12.5 -13.531 1 97 294 ALA B N 1
ATOM 6079 C CA . ALA B 1 294 ? 16.141 -11.75 -14.289 1 97 294 ALA B CA 1
ATOM 6080 C C . ALA B 1 294 ? 16.75 -10.5 -14.914 1 97 294 ALA B C 1
ATOM 6082 O O . ALA B 1 294 ? 17.594 -9.836 -14.305 1 97 294 ALA B O 1
ATOM 6083 N N . ASP B 1 295 ? 16.312 -10.203 -16.156 1 97.5 295 ASP B N 1
ATOM 6084 C CA . ASP B 1 295 ? 16.859 -9.078 -16.906 1 97.5 295 ASP B CA 1
ATOM 6085 C C . ASP B 1 295 ? 15.875 -7.91 -16.938 1 97.5 295 ASP B C 1
ATOM 6087 O O . ASP B 1 295 ? 14.656 -8.117 -16.844 1 97.5 295 ASP B O 1
ATOM 6091 N N . ASP B 1 296 ? 16.391 -6.723 -17.047 1 98.31 296 ASP B N 1
ATOM 6092 C CA . ASP B 1 296 ? 15.57 -5.535 -17.25 1 98.31 296 ASP B CA 1
ATOM 6093 C C . ASP B 1 296 ? 14.539 -5.383 -16.125 1 98.31 296 ASP B C 1
ATOM 6095 O O . ASP B 1 296 ? 13.352 -5.188 -16.391 1 98.31 296 ASP B O 1
ATOM 6099 N N . VAL B 1 297 ? 15.039 -5.547 -14.891 1 98.81 297 VAL B N 1
ATOM 6100 C CA . VAL B 1 297 ? 14.203 -5.316 -13.719 1 98.81 297 VAL B CA 1
ATOM 6101 C C . VAL B 1 297 ? 14.43 -3.898 -13.195 1 98.81 297 VAL B C 1
ATOM 6103 O O . VAL B 1 297 ? 15.57 -3.473 -13.008 1 98.81 297 VAL B O 1
ATOM 6106 N N . ILE B 1 298 ? 13.359 -3.156 -13.016 1 98.88 298 ILE B N 1
ATOM 6107 C CA . ILE B 1 298 ? 13.438 -1.81 -12.461 1 98.88 298 ILE B CA 1
ATOM 6108 C C . ILE B 1 298 ? 12.844 -1.798 -11.055 1 98.88 298 ILE B C 1
ATOM 6110 O O . ILE B 1 298 ? 11.734 -2.301 -10.836 1 98.88 298 ILE B O 1
ATOM 6114 N N . VAL B 1 299 ? 13.586 -1.284 -10.062 1 98.81 299 VAL B N 1
ATOM 6115 C CA . VAL B 1 299 ? 13.141 -1.131 -8.68 1 98.81 299 VAL B CA 1
ATOM 6116 C C . VAL B 1 299 ? 13.023 0.353 -8.336 1 98.81 299 VAL B C 1
ATOM 6118 O O . VAL B 1 299 ? 14.023 1.068 -8.297 1 98.81 299 VAL B O 1
ATOM 6121 N N . GLU B 1 300 ? 11.727 0.733 -8.055 1 97.88 300 GLU B N 1
ATOM 6122 C CA . GLU B 1 300 ? 11.547 2.18 -7.973 1 97.88 300 GLU B CA 1
ATOM 6123 C C . GLU B 1 300 ? 10.492 2.543 -6.93 1 97.88 300 GLU B C 1
ATOM 6125 O O . GLU B 1 300 ? 9.406 1.96 -6.906 1 97.88 300 GLU B O 1
ATOM 6130 N N . ASN B 1 301 ? 10.773 3.543 -6.051 1 97.69 301 ASN B N 1
ATOM 6131 C CA . ASN B 1 301 ? 9.836 4.203 -5.148 1 97.69 301 ASN B CA 1
ATOM 6132 C C . ASN B 1 301 ? 9.18 3.207 -4.191 1 97.69 301 ASN B C 1
ATOM 6134 O O . ASN B 1 301 ? 8.008 3.352 -3.846 1 97.69 301 ASN B O 1
ATOM 6138 N N . ASN B 1 302 ? 9.883 2.131 -3.926 1 98.81 302 ASN B N 1
ATOM 6139 C CA . ASN B 1 302 ? 9.422 1.223 -2.879 1 98.81 302 ASN B CA 1
ATOM 6140 C C . ASN B 1 302 ? 9.883 1.682 -1.498 1 98.81 302 ASN B C 1
ATOM 6142 O O . ASN B 1 302 ? 10.883 2.393 -1.377 1 98.81 302 ASN B O 1
ATOM 6146 N N . ILE B 1 303 ? 9.062 1.421 -0.5 1 98.88 303 ILE B N 1
ATOM 6147 C CA . ILE B 1 303 ? 9.508 1.478 0.888 1 98.88 303 ILE B CA 1
ATOM 6148 C C . ILE B 1 303 ? 9.969 0.094 1.338 1 98.88 303 ILE B C 1
ATOM 6150 O O . ILE B 1 303 ? 9.156 -0.81 1.528 1 98.88 303 ILE B O 1
ATOM 6154 N N . ILE B 1 304 ? 11.305 -0.065 1.414 1 98.88 304 ILE B N 1
ATOM 6155 C CA . ILE B 1 304 ? 11.953 -1.337 1.719 1 98.88 304 ILE B CA 1
ATOM 6156 C C . ILE B 1 304 ? 12.664 -1.244 3.064 1 98.88 304 ILE B C 1
ATOM 6158 O O . ILE B 1 304 ? 13.812 -0.796 3.137 1 98.88 304 ILE B O 1
ATOM 6162 N N . THR B 1 305 ? 11.977 -1.691 4.117 1 98.75 305 THR B N 1
ATOM 6163 C CA . THR B 1 305 ? 12.531 -1.397 5.434 1 98.75 305 THR B CA 1
ATOM 6164 C C . THR B 1 305 ? 12.406 -2.605 6.355 1 98.75 305 THR B C 1
ATOM 6166 O O . THR B 1 305 ? 11.484 -3.414 6.203 1 98.75 305 THR B O 1
ATOM 6169 N N . GLY B 1 306 ? 13.266 -2.789 7.195 1 98.5 306 GLY B N 1
ATOM 6170 C CA . GLY B 1 306 ? 13.172 -3.738 8.297 1 98.5 306 GLY B CA 1
ATOM 6171 C C . GLY B 1 306 ? 13.43 -5.172 7.867 1 98.5 306 GLY B C 1
ATOM 6172 O O . GLY B 1 306 ? 13.055 -6.109 8.57 1 98.5 306 GLY B O 1
ATOM 6173 N N . ASN B 1 307 ? 14.047 -5.332 6.727 1 98.75 307 ASN B N 1
ATOM 6174 C CA . ASN B 1 307 ? 14.406 -6.676 6.293 1 98.75 307 ASN B CA 1
ATOM 6175 C C . ASN B 1 307 ? 15.766 -7.098 6.844 1 98.75 307 ASN B C 1
ATOM 6177 O O . ASN B 1 307 ? 16.797 -6.547 6.453 1 98.75 307 ASN B O 1
ATOM 6181 N N . ASN B 1 308 ? 15.766 -8.117 7.672 1 98.44 308 ASN B N 1
ATOM 6182 C CA . ASN B 1 308 ? 16.891 -8.375 8.57 1 98.44 308 ASN B CA 1
ATOM 6183 C C . ASN B 1 308 ? 18.109 -8.875 7.805 1 98.44 308 ASN B C 1
ATOM 6185 O O . ASN B 1 308 ? 19.25 -8.719 8.266 1 98.44 308 ASN B O 1
ATOM 6189 N N . ASN B 1 309 ? 17.891 -9.492 6.688 1 97.81 309 ASN B N 1
ATOM 6190 C CA . ASN B 1 309 ? 19.031 -9.961 5.902 1 97.81 309 ASN B CA 1
ATOM 6191 C C . ASN B 1 309 ? 19.516 -8.891 4.934 1 97.81 309 ASN B C 1
ATOM 6193 O O . ASN B 1 309 ? 20.641 -8.383 5.078 1 97.81 309 ASN B O 1
ATOM 6197 N N . THR B 1 310 ? 18.688 -8.492 4.031 1 98.12 310 THR B N 1
ATOM 6198 C CA . THR B 1 310 ? 19.016 -7.5 3.018 1 98.12 310 THR B CA 1
ATOM 6199 C C . THR B 1 310 ? 17.75 -6.855 2.461 1 98.12 310 THR B C 1
ATOM 6201 O O . THR B 1 310 ? 16.688 -7.48 2.449 1 98.12 310 THR B O 1
ATOM 6204 N N . GLY B 1 311 ? 17.906 -5.566 2.021 1 98.62 311 GLY B N 1
ATOM 6205 C CA . GLY B 1 311 ? 16.797 -4.941 1.323 1 98.62 311 GLY B CA 1
ATOM 6206 C C . GLY B 1 311 ? 16.562 -5.504 -0.066 1 98.62 311 GLY B C 1
ATOM 6207 O O . GLY B 1 311 ? 15.477 -5.996 -0.371 1 98.62 311 GLY B O 1
ATOM 6208 N N . ILE B 1 312 ? 17.625 -5.453 -0.898 1 98.69 312 ILE B N 1
ATOM 6209 C CA . ILE B 1 312 ? 17.594 -5.992 -2.254 1 98.69 312 ILE B CA 1
ATOM 6210 C C . ILE B 1 312 ? 18.781 -6.945 -2.451 1 98.69 312 ILE B C 1
ATOM 6212 O O . ILE B 1 312 ? 19.922 -6.602 -2.145 1 98.69 312 ILE B O 1
ATOM 6216 N N . THR B 1 313 ? 18.469 -8.086 -2.91 1 97.19 313 THR B N 1
ATOM 6217 C CA . THR B 1 313 ? 19.484 -9.062 -3.293 1 97.19 313 THR B CA 1
ATOM 6218 C C . THR B 1 313 ? 19.438 -9.336 -4.793 1 97.19 313 THR B C 1
ATOM 6220 O O . THR B 1 313 ? 18.375 -9.68 -5.332 1 97.19 313 THR B O 1
ATOM 6223 N N . ILE B 1 314 ? 20.609 -9.18 -5.465 1 97.19 314 ILE B N 1
ATOM 6224 C CA . ILE B 1 314 ? 20.734 -9.445 -6.891 1 97.19 314 ILE B CA 1
ATOM 6225 C C . ILE B 1 314 ? 21.812 -10.492 -7.129 1 97.19 314 ILE B C 1
ATOM 6227 O O . ILE B 1 314 ? 23 -10.258 -6.84 1 97.19 314 ILE B O 1
ATOM 6231 N N . VAL B 1 315 ? 21.359 -11.656 -7.707 1 93.62 315 VAL B N 1
ATOM 6232 C CA . VAL B 1 315 ? 22.344 -12.727 -7.844 1 93.62 315 VAL B CA 1
ATOM 6233 C C . VAL B 1 315 ? 22.125 -13.461 -9.164 1 93.62 315 VAL B C 1
ATOM 6235 O O . VAL B 1 315 ? 21.094 -13.281 -9.812 1 93.62 315 VAL B O 1
ATOM 6238 N N . ASP B 1 316 ? 23.156 -14.227 -9.57 1 91.19 316 ASP B N 1
ATOM 6239 C CA . ASP B 1 316 ? 23.047 -15.086 -10.742 1 91.19 316 ASP B CA 1
ATOM 6240 C C . ASP B 1 316 ? 22.672 -16.516 -10.352 1 91.19 316 ASP B C 1
ATOM 6242 O O . ASP B 1 316 ? 22.5 -16.812 -9.164 1 91.19 316 ASP B O 1
ATOM 6246 N N . LEU B 1 317 ? 22.453 -17.359 -11.352 1 82.62 317 LEU B N 1
ATOM 6247 C CA . LEU B 1 317 ? 22.047 -18.75 -11.102 1 82.62 317 LEU B CA 1
ATOM 6248 C C . LEU B 1 317 ? 23.188 -19.547 -10.484 1 82.62 317 LEU B C 1
ATOM 6250 O O . LEU B 1 317 ? 22.938 -20.531 -9.781 1 82.62 317 LEU B O 1
ATOM 6254 N N . ALA B 1 318 ? 24.375 -19.156 -10.82 1 68.25 318 ALA B N 1
ATOM 6255 C CA . ALA B 1 318 ? 25.516 -19.875 -10.273 1 68.25 318 ALA B CA 1
ATOM 6256 C C . ALA B 1 318 ? 25.609 -19.703 -8.758 1 68.25 318 ALA B C 1
ATOM 6258 O O . ALA B 1 318 ? 26.094 -20.578 -8.047 1 68.25 318 ALA B O 1
ATOM 6259 N N . THR B 1 319 ? 25.203 -18.641 -8.391 1 57.62 319 THR B N 1
ATOM 6260 C CA . THR B 1 319 ? 25.234 -18.297 -6.969 1 57.62 319 THR B CA 1
ATOM 6261 C C . THR B 1 319 ? 23.953 -18.734 -6.273 1 57.62 319 THR B C 1
ATOM 6263 O O . THR B 1 319 ? 23.953 -19.031 -5.078 1 57.62 319 THR B O 1
ATOM 6266 N N . GLY B 1 320 ? 22.969 -18.875 -7.066 1 57.66 320 GLY B N 1
ATOM 6267 C CA . GLY B 1 320 ? 21.688 -19.266 -6.492 1 57.66 320 GLY B CA 1
ATOM 6268 C C . GLY B 1 320 ? 21.391 -20.75 -6.641 1 57.66 320 GLY B C 1
ATOM 6269 O O . GLY B 1 320 ? 22.188 -21.484 -7.211 1 57.66 320 GLY B O 1
ATOM 6270 N N . ASP B 1 321 ? 20.469 -21.344 -5.789 1 54.47 321 ASP B N 1
ATOM 6271 C CA . ASP B 1 321 ? 19.875 -22.656 -6.016 1 54.47 321 ASP B CA 1
ATOM 6272 C C . ASP B 1 321 ? 18.672 -22.578 -6.953 1 54.47 321 ASP B C 1
ATOM 6274 O O . ASP B 1 321 ? 17.906 -21.609 -6.902 1 54.47 321 ASP B O 1
ATOM 6278 N N . PRO B 1 322 ? 18.547 -23.484 -8.07 1 55.88 322 PRO B N 1
ATOM 6279 C CA . PRO B 1 322 ? 19.125 -24.797 -8.422 1 55.88 322 PRO B CA 1
ATOM 6280 C C . PRO B 1 322 ? 20.328 -24.672 -9.352 1 55.88 322 PRO B C 1
ATOM 6282 O O . PRO B 1 322 ? 20.438 -23.719 -10.117 1 55.88 322 PRO B O 1
ATOM 6285 N N . LYS B 1 323 ? 21.328 -25.5 -9.203 1 54.25 323 LYS B N 1
ATOM 6286 C CA . LYS B 1 323 ? 22.547 -25.672 -9.977 1 54.25 323 LYS B CA 1
ATOM 6287 C C . LYS B 1 323 ? 22.266 -26.344 -11.328 1 54.25 323 LYS B C 1
ATOM 6289 O O . LYS B 1 323 ? 23.188 -26.812 -12 1 54.25 323 LYS B O 1
ATOM 6294 N N . ALA B 1 324 ? 20.938 -26.219 -11.719 1 57.59 324 ALA B N 1
ATOM 6295 C CA . ALA B 1 324 ? 20.688 -26.969 -12.953 1 57.59 324 ALA B CA 1
ATOM 6296 C C . ALA B 1 324 ? 21.328 -26.281 -14.148 1 57.59 324 ALA B C 1
ATOM 6298 O O . ALA B 1 324 ? 21.344 -25.047 -14.234 1 57.59 324 ALA B O 1
ATOM 6299 N N . ASN B 1 325 ? 22.156 -27.016 -14.805 1 63.25 325 ASN B N 1
ATOM 6300 C CA . ASN B 1 325 ? 22.844 -26.578 -16.016 1 63.25 325 ASN B CA 1
ATOM 6301 C C . ASN B 1 325 ? 21.906 -26.547 -17.219 1 63.25 325 ASN B C 1
ATOM 6303 O O . ASN B 1 325 ? 21.672 -27.578 -17.859 1 63.25 325 ASN B O 1
ATOM 6307 N N . ASP B 1 326 ? 20.969 -25.516 -17.234 1 78.44 326 ASP B N 1
ATOM 6308 C CA . ASP B 1 326 ? 20.234 -25.25 -18.469 1 78.44 326 ASP B CA 1
ATOM 6309 C C . ASP B 1 326 ? 20.969 -24.234 -19.344 1 78.44 326 ASP B C 1
ATOM 6311 O O . ASP B 1 326 ? 20.938 -23.031 -19.078 1 78.44 326 ASP B O 1
ATOM 6315 N N . PRO B 1 327 ? 21.641 -24.797 -20.375 1 75.5 327 PRO B N 1
ATOM 6316 C CA . PRO B 1 327 ? 22.469 -23.891 -21.188 1 75.5 327 PRO B CA 1
ATOM 6317 C C . PRO B 1 327 ? 21.641 -22.797 -21.859 1 75.5 327 PRO B C 1
ATOM 6319 O O . PRO B 1 327 ? 22.203 -21.812 -22.359 1 75.5 327 PRO B O 1
ATOM 6322 N N . ASN B 1 328 ? 20.344 -23 -21.906 1 81.12 328 ASN B N 1
ATOM 6323 C CA . ASN B 1 328 ? 19.516 -22.031 -22.609 1 81.12 328 ASN B CA 1
ATOM 6324 C C . ASN B 1 328 ? 19.031 -20.938 -21.672 1 81.12 328 ASN B C 1
ATOM 6326 O O . ASN B 1 328 ? 18.406 -19.969 -22.125 1 81.12 328 ASN B O 1
ATOM 6330 N N . SER B 1 329 ? 19.156 -21.141 -20.469 1 84 329 SER B N 1
ATOM 6331 C CA . SER B 1 329 ? 18.812 -20.094 -19.5 1 84 329 SER B CA 1
ATOM 6332 C C . SER B 1 329 ? 20.016 -19.188 -19.219 1 84 329 SER B C 1
ATOM 6334 O O . SER B 1 329 ? 21.078 -19.672 -18.812 1 84 329 SER B O 1
ATOM 6336 N N . GLU B 1 330 ? 19.875 -17.953 -19.656 1 78.75 330 GLU B N 1
ATOM 6337 C CA . GLU B 1 330 ? 20.938 -17.031 -19.297 1 78.75 330 GLU B CA 1
ATOM 6338 C C . GLU B 1 330 ? 20.953 -16.75 -17.781 1 78.75 330 GLU B C 1
ATOM 6340 O O . GLU B 1 330 ? 19.953 -16.281 -17.234 1 78.75 330 GLU B O 1
ATOM 6345 N N . GLY B 1 331 ? 22.031 -16.969 -17.141 1 86.88 331 GLY B N 1
ATOM 6346 C CA . GLY B 1 331 ? 22.062 -17.109 -15.695 1 86.88 331 GLY B CA 1
ATOM 6347 C C . GLY B 1 331 ? 22.344 -15.812 -14.961 1 86.88 331 GLY B C 1
ATOM 6348 O O . GLY B 1 331 ? 22.281 -15.758 -13.734 1 86.88 331 GLY B O 1
ATOM 6349 N N . ASN B 1 332 ? 22.594 -14.672 -15.758 1 91.75 332 ASN B N 1
ATOM 6350 C CA . ASN B 1 332 ? 23 -13.43 -15.102 1 91.75 332 ASN B CA 1
ATOM 6351 C C . ASN B 1 332 ? 21.859 -12.414 -15.086 1 91.75 332 ASN B C 1
ATOM 6353 O O . ASN B 1 332 ? 21.094 -12.328 -16.047 1 91.75 332 ASN B O 1
ATOM 6357 N N . PRO B 1 333 ? 21.719 -11.75 -13.961 1 96 333 PRO B N 1
ATOM 6358 C CA . PRO B 1 333 ? 20.828 -10.578 -13.977 1 96 333 PRO B CA 1
ATOM 6359 C C . PRO B 1 333 ? 21.422 -9.406 -14.758 1 96 333 PRO B C 1
ATOM 6361 O O . PRO B 1 333 ? 22.375 -8.781 -14.305 1 96 333 PRO B O 1
ATOM 6364 N N . ASP B 1 334 ? 20.859 -9.094 -15.93 1 96.56 334 ASP B N 1
ATOM 6365 C CA . ASP B 1 334 ? 21.375 -8.031 -16.781 1 96.56 334 ASP B CA 1
ATOM 6366 C C . ASP B 1 334 ? 20.422 -6.832 -16.797 1 96.56 334 ASP B C 1
ATOM 6368 O O . ASP B 1 334 ? 19.203 -7 -16.781 1 96.56 334 ASP B O 1
ATOM 6372 N N . ARG B 1 335 ? 21.047 -5.641 -16.828 1 98 335 ARG B N 1
ATOM 6373 C CA . ARG B 1 335 ? 20.328 -4.387 -17.016 1 98 335 ARG B CA 1
ATOM 6374 C C . ARG B 1 335 ? 19.281 -4.188 -15.922 1 98 335 ARG B C 1
ATOM 6376 O O . ARG B 1 335 ? 18.125 -3.836 -16.203 1 98 335 ARG B O 1
ATOM 6383 N N . VAL B 1 336 ? 19.703 -4.527 -14.688 1 98.38 336 VAL B N 1
ATOM 6384 C CA . VAL B 1 336 ? 18.906 -4.137 -13.523 1 98.38 336 VAL B CA 1
ATOM 6385 C C . VAL B 1 336 ? 19.047 -2.637 -13.281 1 98.38 336 VAL B C 1
ATOM 6387 O O . VAL B 1 336 ? 20.156 -2.094 -13.344 1 98.38 336 VAL B O 1
ATOM 6390 N N . VAL B 1 337 ? 17.922 -1.986 -13.102 1 98.62 337 VAL B N 1
ATOM 6391 C CA . VAL B 1 337 ? 17.922 -0.547 -12.859 1 98.62 337 VAL B CA 1
ATOM 6392 C C . VAL B 1 337 ? 17.344 -0.252 -11.477 1 98.62 337 VAL B C 1
ATOM 6394 O O . VAL B 1 337 ? 16.172 -0.541 -11.211 1 98.62 337 VAL B O 1
ATOM 6397 N N . ILE B 1 338 ? 18.156 0.327 -10.594 1 98.19 338 ILE B N 1
ATOM 6398 C CA . ILE B 1 338 ? 17.703 0.743 -9.273 1 98.19 338 ILE B CA 1
ATOM 6399 C C . ILE B 1 338 ? 17.5 2.258 -9.242 1 98.19 338 ILE B C 1
ATOM 6401 O O . ILE B 1 338 ? 18.484 3.016 -9.297 1 98.19 338 ILE B O 1
ATOM 6405 N N . LEU B 1 339 ? 16.297 2.635 -9.172 1 96.62 339 LEU B N 1
ATOM 6406 C CA . LEU B 1 339 ? 15.992 4.055 -9.039 1 96.62 339 LEU B CA 1
ATOM 6407 C C . LEU B 1 339 ? 15.836 4.441 -7.57 1 96.62 339 LEU B C 1
ATOM 6409 O O . LEU B 1 339 ? 16.578 3.951 -6.715 1 96.62 339 LEU B O 1
ATOM 6413 N N . ASP B 1 340 ? 14.961 5.441 -7.215 1 93.94 340 ASP B N 1
ATOM 6414 C CA . ASP B 1 340 ? 14.898 5.867 -5.82 1 93.94 340 ASP B CA 1
ATOM 6415 C C . ASP B 1 340 ? 13.969 4.961 -5.016 1 93.94 340 ASP B C 1
ATOM 6417 O O . ASP B 1 340 ? 12.859 4.641 -5.461 1 93.94 340 ASP B O 1
ATOM 6421 N N . ASN B 1 341 ? 14.5 4.469 -3.977 1 97.44 341 ASN B N 1
ATOM 6422 C CA . ASN B 1 341 ? 13.758 3.699 -2.98 1 97.44 341 ASN B CA 1
ATOM 6423 C C . ASN B 1 341 ? 14.094 4.156 -1.562 1 97.44 341 ASN B C 1
ATOM 6425 O O . ASN B 1 341 ? 15.219 4.57 -1.286 1 97.44 341 ASN B O 1
ATOM 6429 N N . ILE B 1 342 ? 13.07 4.117 -0.699 1 98 342 ILE B N 1
ATOM 6430 C CA . ILE B 1 342 ? 13.359 4.355 0.711 1 98 342 ILE B CA 1
ATOM 6431 C C . ILE B 1 342 ? 13.875 3.076 1.357 1 98 342 ILE B C 1
ATOM 6433 O O . ILE B 1 342 ? 13.234 2.025 1.271 1 98 342 ILE B O 1
ATOM 6437 N N . MET B 1 343 ? 15.062 3.201 1.965 1 98.25 343 MET B N 1
ATOM 6438 C CA . MET B 1 343 ? 15.609 2.041 2.666 1 98.25 343 MET B CA 1
ATOM 6439 C C . MET B 1 343 ? 16.203 2.449 4.004 1 98.25 343 MET B C 1
ATOM 6441 O O . MET B 1 343 ? 17 3.395 4.074 1 98.25 343 MET B O 1
ATOM 6445 N N . PHE B 1 344 ? 15.781 1.827 5.008 1 97.5 344 PHE B N 1
ATOM 6446 C CA . PHE B 1 344 ? 16.422 1.928 6.316 1 97.5 344 PHE B CA 1
ATOM 6447 C C . PHE B 1 344 ? 16.109 0.701 7.168 1 97.5 344 PHE B C 1
ATOM 6449 O O . PHE B 1 344 ? 15.141 -0.017 6.898 1 97.5 344 PHE B O 1
ATOM 6456 N N . ASP B 1 345 ? 16.922 0.392 8.102 1 97.12 345 ASP B N 1
ATOM 6457 C CA . ASP B 1 345 ? 16.781 -0.683 9.078 1 97.12 345 ASP B CA 1
ATOM 6458 C C . ASP B 1 345 ? 16.812 -2.051 8.406 1 97.12 345 ASP B C 1
ATOM 6460 O O . ASP B 1 345 ? 16.172 -2.996 8.867 1 97.12 345 ASP B O 1
ATOM 6464 N N . ASN B 1 346 ? 17.5 -2.098 7.277 1 98.19 346 ASN B N 1
ATOM 6465 C CA . ASN B 1 346 ? 17.766 -3.389 6.652 1 98.19 346 ASN B CA 1
ATOM 6466 C C . ASN B 1 346 ? 19.109 -3.959 7.109 1 98.19 346 ASN B C 1
ATOM 6468 O O . ASN B 1 346 ? 19.984 -3.219 7.566 1 98.19 346 ASN B O 1
ATOM 6472 N N . GLY B 1 347 ? 19.25 -5.293 7.02 1 97.88 347 GLY B N 1
ATOM 6473 C CA . GLY B 1 347 ? 20.547 -5.918 7.262 1 97.88 347 GLY B CA 1
ATOM 6474 C C . GLY B 1 347 ? 20.891 -6.031 8.734 1 97.88 347 GLY B C 1
ATOM 6475 O O . GLY B 1 347 ? 22.062 -6.137 9.102 1 97.88 347 GLY B O 1
ATOM 6476 N N . ASN B 1 348 ? 19.859 -6.078 9.602 1 97.19 348 ASN B N 1
ATOM 6477 C CA . ASN B 1 348 ? 20.109 -6.047 11.039 1 97.19 348 ASN B CA 1
ATOM 6478 C C . ASN B 1 348 ? 20.594 -7.402 11.555 1 97.19 348 ASN B C 1
ATOM 6480 O O . ASN B 1 348 ? 21.203 -7.484 12.617 1 97.19 348 ASN B O 1
ATOM 6484 N N . ALA B 1 349 ? 20.266 -8.391 10.812 1 96.25 349 ALA B N 1
ATOM 6485 C CA . ALA B 1 349 ? 20.656 -9.742 11.211 1 96.25 349 ALA B CA 1
ATOM 6486 C C . ALA B 1 349 ? 20.922 -10.617 9.984 1 96.25 349 ALA B C 1
ATOM 6488 O O . ALA B 1 349 ? 20.188 -11.578 9.727 1 96.25 349 ALA B O 1
ATOM 6489 N N . PRO B 1 350 ? 22.062 -10.305 9.266 1 95.44 350 PRO B N 1
ATOM 6490 C CA . PRO B 1 350 ? 22.375 -11.109 8.086 1 95.44 350 PRO B CA 1
ATOM 6491 C C . PRO B 1 350 ? 22.578 -12.586 8.406 1 95.44 350 PRO B C 1
ATOM 6493 O O . PRO B 1 350 ? 23.031 -12.922 9.508 1 95.44 350 PRO B O 1
ATOM 6496 N N . THR B 1 351 ? 22.25 -13.406 7.465 1 91.44 351 THR B N 1
ATOM 6497 C CA . THR B 1 351 ? 22.359 -14.844 7.676 1 91.44 351 THR B CA 1
ATOM 6498 C C . THR B 1 351 ? 23.094 -15.508 6.512 1 91.44 351 THR B C 1
ATOM 6500 O O . THR B 1 351 ? 23.375 -14.859 5.504 1 91.44 351 THR B O 1
ATOM 6503 N N . GLY B 1 352 ? 23.516 -16.703 6.793 1 84.88 352 GLY B N 1
ATOM 6504 C CA . GLY B 1 352 ? 24.094 -17.531 5.734 1 84.88 352 GLY B CA 1
ATOM 6505 C C . GLY B 1 352 ? 25.344 -16.922 5.117 1 84.88 352 GLY B C 1
ATOM 6506 O O . GLY B 1 352 ? 26.234 -16.484 5.832 1 84.88 352 GLY B O 1
ATOM 6507 N N . GLU B 1 353 ? 25.328 -17.016 3.77 1 83.75 353 GLU B N 1
ATOM 6508 C CA . GLU B 1 353 ? 26.5 -16.578 3.012 1 83.75 353 GLU B CA 1
ATOM 6509 C C . GLU B 1 353 ? 26.719 -15.078 3.156 1 83.75 353 GLU B C 1
ATOM 6511 O O . GLU B 1 353 ? 27.859 -14.609 3.164 1 83.75 353 GLU B O 1
ATOM 6516 N N . LEU B 1 354 ? 25.703 -14.422 3.295 1 91.25 354 LEU B N 1
ATOM 6517 C CA . LEU B 1 354 ? 25.828 -12.977 3.449 1 91.25 354 LEU B CA 1
ATOM 6518 C C . LEU B 1 354 ? 26.531 -12.633 4.758 1 91.25 354 LEU B C 1
ATOM 6520 O O . LEU B 1 354 ? 27.375 -11.727 4.801 1 91.25 354 LEU B O 1
ATOM 6524 N N . LYS B 1 355 ? 26.125 -13.375 5.766 1 90.44 355 LYS B N 1
ATOM 6525 C CA . LYS B 1 355 ? 26.797 -13.156 7.043 1 90.44 355 LYS B CA 1
ATOM 6526 C C . LYS B 1 355 ? 28.297 -13.398 6.914 1 90.44 355 LYS B C 1
ATOM 6528 O O . LYS B 1 355 ? 29.109 -12.625 7.43 1 90.44 355 LYS B O 1
ATOM 6533 N N . ALA B 1 356 ? 28.625 -14.43 6.211 1 89.06 356 ALA B N 1
ATOM 6534 C CA . ALA B 1 356 ? 30.031 -14.758 5.992 1 89.06 356 ALA B CA 1
ATOM 6535 C C . ALA B 1 356 ? 30.75 -13.648 5.227 1 89.06 356 ALA B C 1
ATOM 6537 O O . ALA B 1 356 ? 31.859 -13.258 5.586 1 89.06 356 ALA B O 1
ATOM 6538 N N . VAL B 1 357 ? 30.062 -13.195 4.27 1 88.5 357 VAL B N 1
ATOM 6539 C CA . VAL B 1 357 ? 30.641 -12.125 3.455 1 88.5 357 VAL B CA 1
ATOM 6540 C C . VAL B 1 357 ? 30.844 -10.883 4.312 1 88.5 357 VAL B C 1
ATOM 6542 O O . VAL B 1 357 ? 31.891 -10.234 4.238 1 88.5 357 VAL B O 1
ATOM 6545 N N . MET B 1 358 ? 29.891 -10.555 5.102 1 90.31 358 MET B N 1
ATOM 6546 C CA . MET B 1 358 ? 29.984 -9.367 5.949 1 90.31 358 MET B CA 1
ATOM 6547 C C . MET B 1 358 ? 31.125 -9.508 6.957 1 90.31 358 MET B C 1
ATOM 6549 O O . MET B 1 358 ? 31.844 -8.555 7.207 1 90.31 358 MET B O 1
ATOM 6553 N N . LEU B 1 359 ? 31.297 -10.703 7.48 1 88.25 359 LEU B N 1
ATOM 6554 C CA . LEU B 1 359 ? 32.344 -10.953 8.453 1 88.25 359 LEU B CA 1
ATOM 6555 C C . LEU B 1 359 ? 33.719 -10.742 7.824 1 88.25 359 LEU B C 1
ATOM 6557 O O . LEU B 1 359 ? 34.656 -10.258 8.484 1 88.25 359 LEU B O 1
ATOM 6561 N N . THR B 1 360 ? 33.844 -11.039 6.602 1 88.75 360 THR B N 1
ATOM 6562 C CA . THR B 1 360 ? 35.094 -10.82 5.914 1 88.75 360 THR B CA 1
ATOM 6563 C C . THR B 1 360 ? 35.406 -9.328 5.797 1 88.75 360 THR B C 1
ATOM 6565 O O . THR B 1 360 ? 36.562 -8.938 5.66 1 88.75 360 THR B O 1
ATOM 6568 N N . GLN B 1 361 ? 34.406 -8.586 5.863 1 88.25 361 GLN B N 1
ATOM 6569 C CA . GLN B 1 361 ? 34.562 -7.141 5.781 1 88.25 361 GLN B CA 1
ATOM 6570 C C . GLN B 1 361 ? 34.531 -6.508 7.172 1 88.25 361 GLN B C 1
ATOM 6572 O O . GLN B 1 361 ? 34.531 -5.281 7.301 1 88.25 361 GLN B O 1
ATOM 6577 N N . MET B 1 362 ? 34.438 -7.336 8.211 1 90.38 362 MET B N 1
ATOM 6578 C CA . MET B 1 362 ? 34.406 -6.91 9.609 1 90.38 362 MET B CA 1
ATOM 6579 C C . MET B 1 362 ? 33.156 -6.051 9.867 1 90.38 362 MET B C 1
ATOM 6581 O O . MET B 1 362 ? 33.25 -5.031 10.547 1 90.38 362 MET B O 1
ATOM 6585 N N . GLU B 1 363 ? 32.188 -6.496 9.094 1 89.94 363 GLU B N 1
ATOM 6586 C CA . GLU B 1 363 ? 30.891 -5.859 9.305 1 89.94 363 GLU B CA 1
ATOM 6587 C C . GLU B 1 363 ? 29.891 -6.84 9.906 1 89.94 363 GLU B C 1
ATOM 6589 O O . GLU B 1 363 ? 29.938 -8.039 9.633 1 89.94 363 GLU B O 1
ATOM 6594 N N . THR B 1 364 ? 29.016 -6.227 10.773 1 89.75 364 THR B N 1
ATOM 6595 C CA . THR B 1 364 ? 27.984 -7.07 11.359 1 89.75 364 THR B CA 1
ATOM 6596 C C . THR B 1 364 ? 26.625 -6.777 10.734 1 89.75 364 THR B C 1
ATOM 6598 O O . THR B 1 364 ? 25.719 -7.609 10.789 1 89.75 364 THR B O 1
ATOM 6601 N N . LYS B 1 365 ? 26.484 -5.625 10.195 1 93.31 365 LYS B N 1
ATOM 6602 C CA . LYS B 1 365 ? 25.234 -5.25 9.539 1 93.31 365 LYS B CA 1
ATOM 6603 C C . LYS B 1 365 ? 25.297 -5.555 8.039 1 93.31 365 LYS B C 1
ATOM 6605 O O . LYS B 1 365 ? 26.312 -5.324 7.395 1 93.31 365 LYS B O 1
ATOM 6610 N N . GLY B 1 366 ? 24.219 -6.152 7.574 1 92.94 366 GLY B N 1
ATOM 6611 C CA . GLY B 1 366 ? 24.109 -6.406 6.145 1 92.94 366 GLY B CA 1
ATOM 6612 C C . GLY B 1 366 ? 23.844 -5.148 5.336 1 92.94 366 GLY B C 1
ATOM 6613 O O . GLY B 1 366 ? 23.531 -4.098 5.895 1 92.94 366 GLY B O 1
ATOM 6614 N N . PRO B 1 367 ? 24 -5.281 4.062 1 96.31 367 PRO B N 1
ATOM 6615 C CA . PRO B 1 367 ? 23.797 -4.129 3.188 1 96.31 367 PRO B CA 1
ATOM 6616 C C . PRO B 1 367 ? 22.312 -3.896 2.863 1 96.31 367 PRO B C 1
ATOM 6618 O O . PRO B 1 367 ? 21.484 -4.777 3.094 1 96.31 367 PRO B O 1
ATOM 6621 N N . ASP B 1 368 ? 22.031 -2.652 2.391 1 98.06 368 ASP B N 1
ATOM 6622 C CA . ASP B 1 368 ? 20.734 -2.379 1.796 1 98.06 368 ASP B CA 1
ATOM 6623 C C . ASP B 1 368 ? 20.562 -3.117 0.47 1 98.06 368 ASP B C 1
ATOM 6625 O O . ASP B 1 368 ? 19.5 -3.65 0.18 1 98.06 368 ASP B O 1
ATOM 6629 N N . ILE B 1 369 ? 21.719 -3.08 -0.293 1 98.25 369 ILE B N 1
ATOM 6630 C CA . ILE B 1 369 ? 21.703 -3.736 -1.597 1 98.25 369 ILE B CA 1
ATOM 6631 C C . ILE B 1 369 ? 22.922 -4.648 -1.729 1 98.25 369 ILE B C 1
ATOM 6633 O O . ILE B 1 369 ? 24.062 -4.203 -1.576 1 98.25 369 ILE B O 1
ATOM 6637 N N . PHE B 1 370 ? 22.641 -5.848 -1.963 1 97.06 370 PHE B N 1
ATOM 6638 C CA . PHE B 1 370 ? 23.672 -6.867 -2.17 1 97.06 370 PHE B CA 1
ATOM 6639 C C . PHE B 1 370 ? 23.609 -7.418 -3.588 1 97.06 370 PHE B C 1
ATOM 6641 O O . PHE B 1 370 ? 22.578 -7.965 -4.004 1 97.06 370 PHE B O 1
ATOM 6648 N N . ALA B 1 371 ? 24.672 -7.27 -4.316 1 96 371 ALA B N 1
ATOM 6649 C CA . ALA B 1 371 ? 24.781 -7.871 -5.645 1 96 371 ALA B CA 1
ATOM 6650 C C . ALA B 1 371 ? 26.016 -8.781 -5.727 1 96 371 ALA B C 1
ATOM 6652 O O . ALA B 1 371 ? 27.094 -8.406 -5.281 1 96 371 ALA B O 1
ATOM 6653 N N . TYR B 1 372 ? 25.719 -9.891 -6.234 1 91.56 372 TYR B N 1
ATOM 6654 C CA . TYR B 1 372 ? 26.797 -10.852 -6.391 1 91.56 372 TYR B CA 1
ATOM 6655 C C . TYR B 1 372 ? 26.594 -11.695 -7.645 1 91.56 372 TYR B C 1
ATOM 6657 O O . TYR B 1 372 ? 25.484 -12.148 -7.934 1 91.56 372 TYR B O 1
ATOM 6665 N N . GLY B 1 373 ? 27.625 -11.867 -8.266 1 84.44 373 GLY B N 1
ATOM 6666 C CA . GLY B 1 373 ? 27.578 -12.633 -9.5 1 84.44 373 GLY B CA 1
ATOM 6667 C C . GLY B 1 373 ? 27.797 -11.789 -10.742 1 84.44 373 GLY B C 1
ATOM 6668 O O . GLY B 1 373 ? 28.391 -10.711 -10.664 1 84.44 373 GLY B O 1
ATOM 6669 N N . GLY B 1 374 ? 27.438 -12.344 -11.867 1 81.62 374 GLY B N 1
ATOM 6670 C CA . GLY B 1 374 ? 27.688 -11.688 -13.141 1 81.62 374 GLY B CA 1
ATOM 6671 C C . GLY B 1 374 ? 26.578 -10.75 -13.555 1 81.62 374 GLY B C 1
ATOM 6672 O O . GLY B 1 374 ? 25.828 -10.258 -12.711 1 81.62 374 GLY B O 1
ATOM 6673 N N . GLY B 1 375 ? 26.625 -10.281 -14.648 1 89.69 375 GLY B N 1
ATOM 6674 C CA . GLY B 1 375 ? 25.656 -9.422 -15.281 1 89.69 375 GLY B CA 1
ATOM 6675 C C . GLY B 1 375 ? 26.25 -8.125 -15.805 1 89.69 375 GLY B C 1
ATOM 6676 O O . GLY B 1 375 ? 27.266 -7.652 -15.297 1 89.69 375 GLY B O 1
ATOM 6677 N N . THR B 1 376 ? 25.562 -7.656 -16.781 1 94.31 376 THR B N 1
ATOM 6678 C CA . THR B 1 376 ? 26.062 -6.445 -17.406 1 94.31 376 THR B CA 1
ATOM 6679 C C . THR B 1 376 ? 24.938 -5.426 -17.594 1 94.31 376 THR B C 1
ATOM 6681 O O . THR B 1 376 ? 23.766 -5.785 -17.609 1 94.31 376 THR B O 1
ATOM 6684 N N . GLY B 1 377 ? 25.312 -4.207 -17.578 1 97 377 GLY B N 1
ATOM 6685 C CA . GLY B 1 377 ? 24.391 -3.15 -17.984 1 97 377 GLY B CA 1
ATOM 6686 C C . GLY B 1 377 ? 23.531 -2.635 -16.859 1 97 377 GLY B C 1
ATOM 6687 O O . GLY B 1 377 ? 22.672 -1.777 -17.062 1 97 377 GLY B O 1
ATOM 6688 N N . SER B 1 378 ? 23.781 -3.088 -15.688 1 97.81 378 SER B N 1
ATOM 6689 C CA . SER B 1 378 ? 22.969 -2.637 -14.562 1 97.81 378 SER B CA 1
ATOM 6690 C C . SER B 1 378 ? 23.359 -1.226 -14.133 1 97.81 378 SER B C 1
ATOM 6692 O O . SER B 1 378 ? 24.516 -0.82 -14.289 1 97.81 378 SER B O 1
ATOM 6694 N N . THR B 1 379 ? 22.344 -0.478 -13.734 1 97.88 379 THR B N 1
ATOM 6695 C CA . THR B 1 379 ? 22.562 0.921 -13.375 1 97.88 379 THR B CA 1
ATOM 6696 C C . THR B 1 379 ? 21.828 1.264 -12.078 1 97.88 379 THR B C 1
ATOM 6698 O O . THR B 1 379 ? 20.938 0.537 -11.656 1 97.88 379 THR B O 1
ATOM 6701 N N . ILE B 1 380 ? 22.266 2.332 -11.406 1 96.81 380 ILE B N 1
ATOM 6702 C CA . ILE B 1 380 ? 21.672 2.826 -10.172 1 96.81 380 ILE B CA 1
ATOM 6703 C C . ILE B 1 380 ? 21.703 4.352 -10.156 1 96.81 380 ILE B C 1
ATOM 6705 O O . ILE B 1 380 ? 22.688 4.965 -10.57 1 96.81 380 ILE B O 1
ATOM 6709 N N . ARG B 1 381 ? 20.562 4.91 -9.727 1 95.19 381 ARG B N 1
ATOM 6710 C CA . ARG B 1 381 ? 20.406 6.359 -9.82 1 95.19 381 ARG B CA 1
ATOM 6711 C C . ARG B 1 381 ? 21.281 7.066 -8.789 1 95.19 381 ARG B C 1
ATOM 6713 O O . ARG B 1 381 ? 21.922 8.078 -9.102 1 95.19 381 ARG B O 1
ATOM 6720 N N . ASP B 1 382 ? 21.234 6.629 -7.543 1 94 382 ASP B N 1
ATOM 6721 C CA . ASP B 1 382 ? 22.047 7.188 -6.469 1 94 382 ASP B CA 1
ATOM 6722 C C . ASP B 1 382 ? 22.641 6.078 -5.602 1 94 382 ASP B C 1
ATOM 6724 O O . ASP B 1 382 ? 22.094 5.738 -4.551 1 94 382 ASP B O 1
ATOM 6728 N N . LYS B 1 383 ? 23.797 5.676 -5.965 1 93.31 383 LYS B N 1
ATOM 6729 C CA . LYS B 1 383 ? 24.438 4.562 -5.281 1 93.31 383 LYS B CA 1
ATOM 6730 C C . LYS B 1 383 ? 24.859 4.957 -3.865 1 93.31 383 LYS B C 1
ATOM 6732 O O . LYS B 1 383 ? 24.844 4.129 -2.953 1 93.31 383 LYS B O 1
ATOM 6737 N N . ASN B 1 384 ? 25.203 6.184 -3.668 1 93.44 384 ASN B N 1
ATOM 6738 C CA . ASN B 1 384 ? 25.766 6.652 -2.402 1 93.44 384 ASN B CA 1
ATOM 6739 C C . ASN B 1 384 ? 24.734 6.566 -1.277 1 93.44 384 ASN B C 1
ATOM 6741 O O . ASN B 1 384 ? 25.094 6.562 -0.099 1 93.44 384 ASN B O 1
ATOM 6745 N N . ARG B 1 385 ? 23.562 6.48 -1.661 1 95.94 385 ARG B N 1
ATOM 6746 C CA . ARG B 1 385 ? 22.438 6.539 -0.723 1 95.94 385 ARG B CA 1
ATOM 6747 C C . ARG B 1 385 ? 22.391 5.285 0.146 1 95.94 385 ARG B C 1
ATOM 6749 O O . ARG B 1 385 ? 21.891 5.328 1.273 1 95.94 385 ARG B O 1
ATOM 6756 N N . TYR B 1 386 ? 23.016 4.227 -0.333 1 96.94 386 TYR B N 1
ATOM 6757 C CA . TYR B 1 386 ? 22.766 2.916 0.257 1 96.94 386 TYR B CA 1
ATOM 6758 C C . TYR B 1 386 ? 24.062 2.275 0.735 1 96.94 386 TYR B C 1
ATOM 6760 O O . TYR B 1 386 ? 25.141 2.572 0.211 1 96.94 386 TYR B O 1
ATOM 6768 N N . ARG B 1 387 ? 23.906 1.461 1.818 1 96.62 387 ARG B N 1
ATOM 6769 C CA . ARG B 1 387 ? 24.969 0.494 2.074 1 96.62 387 ARG B CA 1
ATOM 6770 C C . ARG B 1 387 ? 24.938 -0.63 1.043 1 96.62 387 ARG B C 1
ATOM 6772 O O . ARG B 1 387 ? 23.953 -1.361 0.936 1 96.62 387 ARG B O 1
ATOM 6779 N N . THR B 1 388 ? 26.078 -0.714 0.249 1 95.81 388 THR B N 1
ATOM 6780 C CA . THR B 1 388 ? 26.016 -1.647 -0.872 1 95.81 388 THR B CA 1
ATOM 6781 C C . THR B 1 388 ? 27.188 -2.633 -0.813 1 95.81 388 THR B C 1
ATOM 6783 O O . THR B 1 388 ? 28.203 -2.363 -0.168 1 95.81 388 THR B O 1
ATOM 6786 N N . PHE B 1 389 ? 26.984 -3.691 -1.335 1 95.12 389 PHE B N 1
ATOM 6787 C CA . PHE B 1 389 ? 28.016 -4.676 -1.649 1 95.12 389 PHE B CA 1
ATOM 6788 C C . PHE B 1 389 ? 27.844 -5.195 -3.074 1 95.12 389 PHE B C 1
ATOM 6790 O O . PHE B 1 389 ? 26.766 -5.656 -3.451 1 95.12 389 PHE B O 1
ATOM 6797 N N . GLY B 1 390 ? 28.812 -5.055 -3.891 1 94.12 390 GLY B N 1
ATOM 6798 C CA . GLY B 1 390 ? 28.828 -5.684 -5.203 1 94.12 390 GLY B CA 1
ATOM 6799 C C . GLY B 1 390 ? 28.281 -4.797 -6.297 1 94.12 390 GLY B C 1
ATOM 6800 O O . GLY B 1 390 ? 27.922 -5.277 -7.371 1 94.12 390 GLY B O 1
ATOM 6801 N N . LEU B 1 391 ? 28.234 -3.502 -6.055 1 95.56 391 LEU B N 1
ATOM 6802 C CA . LEU B 1 391 ? 27.625 -2.635 -7.062 1 95.56 391 LEU B CA 1
ATOM 6803 C C . LEU B 1 391 ? 28.688 -1.796 -7.766 1 95.56 391 LEU B C 1
ATOM 6805 O O . LEU B 1 391 ? 28.375 -0.794 -8.406 1 95.56 391 LEU B O 1
ATOM 6809 N N . ASP B 1 392 ? 29.875 -2.191 -7.758 1 92.25 392 ASP B N 1
ATOM 6810 C CA . ASP B 1 392 ? 30.984 -1.392 -8.273 1 92.25 392 ASP B CA 1
ATOM 6811 C C . ASP B 1 392 ? 30.844 -1.163 -9.781 1 92.25 392 ASP B C 1
ATOM 6813 O O . ASP B 1 392 ? 31.203 -0.099 -10.289 1 92.25 392 ASP B O 1
ATOM 6817 N N . ASN B 1 393 ? 30.297 -2.096 -10.484 1 92.38 393 ASN B N 1
ATOM 6818 C CA . ASN B 1 393 ? 30.234 -2.008 -11.938 1 92.38 393 ASN B CA 1
ATOM 6819 C C . ASN B 1 393 ? 28.875 -1.461 -12.406 1 92.38 393 ASN B C 1
ATOM 6821 O O . ASN B 1 393 ? 28.578 -1.463 -13.602 1 92.38 393 ASN B O 1
ATOM 6825 N N . TYR B 1 394 ? 28.094 -1.045 -11.469 1 96.19 394 TYR B N 1
ATOM 6826 C CA . TYR B 1 394 ? 26.828 -0.454 -11.867 1 96.19 394 TYR B CA 1
ATOM 6827 C C . TYR B 1 394 ? 27.016 0.946 -12.43 1 96.19 394 TYR B C 1
ATOM 6829 O O . TYR B 1 394 ? 27.766 1.754 -11.859 1 96.19 394 TYR B O 1
ATOM 6837 N N . GLY B 1 395 ? 26.422 1.191 -13.594 1 95.38 395 GLY B N 1
ATOM 6838 C CA . GLY B 1 395 ? 26.469 2.521 -14.18 1 95.38 395 GLY B CA 1
ATOM 6839 C C . GLY B 1 395 ? 25.422 3.465 -13.617 1 95.38 395 GLY B C 1
ATOM 6840 O O . GLY B 1 395 ? 24.734 3.127 -12.656 1 95.38 395 GLY B O 1
ATOM 6841 N N . MET B 1 396 ? 25.344 4.613 -14.242 1 93.5 396 MET B N 1
ATOM 6842 C CA . MET B 1 396 ? 24.344 5.609 -13.875 1 93.5 396 MET B CA 1
ATOM 6843 C C . MET B 1 396 ? 23.031 5.359 -14.602 1 93.5 396 MET B C 1
ATOM 6845 O O . MET B 1 396 ? 23.016 5.137 -15.812 1 93.5 396 MET B O 1
ATOM 6849 N N . ALA B 1 397 ? 22.016 5.414 -13.828 1 93.56 397 ALA B N 1
ATOM 6850 C CA . ALA B 1 397 ? 20.703 5.203 -14.445 1 93.56 397 ALA B CA 1
ATOM 6851 C C . ALA B 1 397 ? 20.406 6.281 -15.484 1 93.56 397 ALA B C 1
ATOM 6853 O O . ALA B 1 397 ? 20.688 7.461 -15.258 1 93.56 397 ALA B O 1
ATOM 6854 N N . GLN B 1 398 ? 19.719 5.91 -16.547 1 91.38 398 GLN B N 1
ATOM 6855 C CA . GLN B 1 398 ? 19.438 6.824 -17.656 1 91.38 398 GLN B CA 1
ATOM 6856 C C . GLN B 1 398 ? 18 7.332 -17.594 1 91.38 398 GLN B C 1
ATOM 6858 O O . GLN B 1 398 ? 17.609 8.203 -18.375 1 91.38 398 GLN B O 1
ATOM 6863 N N . ILE B 1 399 ? 17.281 6.734 -16.734 1 90.31 399 ILE B N 1
ATOM 6864 C CA . ILE B 1 399 ? 15.906 7.184 -16.516 1 90.31 399 ILE B CA 1
ATOM 6865 C C . ILE B 1 399 ? 15.719 7.621 -15.07 1 90.31 399 ILE B C 1
ATOM 6867 O O . ILE B 1 399 ? 16.5 7.25 -14.195 1 90.31 399 ILE B O 1
ATOM 6871 N N . THR B 1 400 ? 14.602 8.453 -14.875 1 87.19 400 THR B N 1
ATOM 6872 C CA . THR B 1 400 ? 14.367 8.953 -13.523 1 87.19 400 THR B CA 1
ATOM 6873 C C . THR B 1 400 ? 13.188 8.234 -12.883 1 87.19 400 THR B C 1
ATOM 6875 O O . THR B 1 400 ? 13.094 8.156 -11.648 1 87.19 400 THR B O 1
ATOM 6878 N N . ASP B 1 401 ? 12.305 7.781 -13.734 1 90.38 401 ASP B N 1
ATOM 6879 C CA . ASP B 1 401 ? 11.117 7.066 -13.258 1 90.38 401 ASP B CA 1
ATOM 6880 C C . ASP B 1 401 ? 10.43 6.328 -14.406 1 90.38 401 ASP B C 1
ATOM 6882 O O . ASP B 1 401 ? 10.883 6.391 -15.547 1 90.38 401 ASP B O 1
ATOM 6886 N N . THR B 1 402 ? 9.43 5.551 -14.023 1 94.5 402 THR B N 1
ATOM 6887 C CA . THR B 1 402 ? 8.68 4.805 -15.031 1 94.5 402 THR B CA 1
ATOM 6888 C C . THR B 1 402 ? 7.211 5.223 -15.023 1 94.5 402 THR B C 1
ATOM 6890 O O . THR B 1 402 ? 6.328 4.406 -15.297 1 94.5 402 THR B O 1
ATOM 6893 N N . LYS B 1 403 ? 6.863 6.402 -14.68 1 87.12 403 LYS B N 1
ATOM 6894 C CA . LYS B 1 403 ? 5.492 6.879 -14.531 1 87.12 403 LYS B CA 1
ATOM 6895 C C . LYS B 1 403 ? 4.723 6.77 -15.852 1 87.12 403 LYS B C 1
ATOM 6897 O O . LYS B 1 403 ? 3.494 6.684 -15.852 1 87.12 403 LYS B O 1
ATOM 6902 N N . ASP B 1 404 ? 5.383 6.734 -16.953 1 88.69 404 ASP B N 1
ATOM 6903 C CA . ASP B 1 404 ? 4.766 6.676 -18.281 1 88.69 404 ASP B CA 1
ATOM 6904 C C . ASP B 1 404 ? 4.301 5.258 -18.609 1 88.69 404 ASP B C 1
ATOM 6906 O O . ASP B 1 404 ? 3.656 5.027 -19.625 1 88.69 404 ASP B O 1
ATOM 6910 N N . ILE B 1 405 ? 4.59 4.312 -17.719 1 93.56 405 ILE B N 1
ATOM 6911 C CA . ILE B 1 405 ? 4.133 2.939 -17.891 1 93.56 405 ILE B CA 1
ATOM 6912 C C . ILE B 1 405 ? 3.045 2.625 -16.859 1 93.56 405 ILE B C 1
ATOM 6914 O O . ILE B 1 405 ? 3.332 2.107 -15.781 1 93.56 405 ILE B O 1
ATOM 6918 N N . PRO B 1 406 ? 1.823 2.869 -17.219 1 91.5 406 PRO B N 1
ATOM 6919 C CA . PRO B 1 406 ? 0.752 2.662 -16.234 1 91.5 406 PRO B CA 1
ATOM 6920 C C . PRO B 1 406 ? 0.343 1.197 -16.109 1 91.5 406 PRO B C 1
ATOM 6922 O O . PRO B 1 406 ? -0.266 0.806 -15.109 1 91.5 406 PRO B O 1
ATOM 6925 N N . THR B 1 407 ? 0.6 0.38 -17.234 1 95.5 407 THR B N 1
ATOM 6926 C CA . THR B 1 407 ? 0.24 -1.033 -17.25 1 95.5 407 THR B CA 1
ATOM 6927 C C . THR B 1 407 ? 1.164 -1.815 -18.188 1 95.5 407 THR B C 1
ATOM 6929 O O . THR B 1 407 ? 1.774 -1.242 -19.094 1 95.5 407 THR B O 1
ATOM 6932 N N . MET B 1 408 ? 1.333 -3.084 -17.828 1 97.69 408 MET B N 1
ATOM 6933 C CA . MET B 1 408 ? 2.059 -3.982 -18.719 1 97.69 408 MET B CA 1
ATOM 6934 C C . MET B 1 408 ? 1.099 -4.898 -19.469 1 97.69 408 MET B C 1
ATOM 6936 O O . MET B 1 408 ? 1.521 -5.691 -20.312 1 97.69 408 MET B O 1
ATOM 6940 N N . MET B 1 409 ? -0.178 -4.797 -19.172 1 96.19 409 MET B N 1
ATOM 6941 C CA . MET B 1 409 ? -1.171 -5.594 -19.891 1 96.19 409 MET B CA 1
ATOM 6942 C C . MET B 1 409 ? -1.28 -5.148 -21.344 1 96.19 409 MET B C 1
ATOM 6944 O O . MET B 1 409 ? -0.857 -4.043 -21.703 1 96.19 409 MET B O 1
ATOM 6948 N N . THR B 1 410 ? -1.863 -6.055 -22.078 1 95.62 410 THR B N 1
ATOM 6949 C CA . THR B 1 410 ? -2.047 -5.723 -23.5 1 95.62 410 THR B CA 1
ATOM 6950 C C . THR B 1 410 ? -3.236 -4.785 -23.672 1 95.62 410 THR B C 1
ATOM 6952 O O . THR B 1 410 ? -4.148 -4.758 -22.844 1 95.62 410 THR B O 1
ATOM 6955 N N . PRO B 1 411 ? -3.264 -4.07 -24.719 1 90.88 411 PRO B N 1
ATOM 6956 C CA . PRO B 1 411 ? -4.367 -3.131 -24.938 1 90.88 411 PRO B CA 1
ATOM 6957 C C . PRO B 1 411 ? -5.668 -3.83 -25.312 1 90.88 411 PRO B C 1
ATOM 6959 O O . PRO B 1 411 ? -6.75 -3.256 -25.156 1 90.88 411 PRO B O 1
ATOM 6962 N N . THR B 1 412 ? -5.535 -5.047 -25.969 1 90.81 412 THR B N 1
ATOM 6963 C CA . THR B 1 412 ? -6.695 -5.859 -26.328 1 90.81 412 THR B CA 1
ATOM 6964 C C . THR B 1 412 ? -6.531 -7.289 -25.812 1 90.81 412 THR B C 1
ATOM 6966 O O . THR B 1 412 ? -5.41 -7.742 -25.578 1 90.81 412 THR B O 1
ATOM 6969 N N . PRO B 1 413 ? -7.652 -7.988 -25.641 1 91.31 413 PRO B N 1
ATOM 6970 C CA . PRO B 1 413 ? -7.535 -9.383 -25.203 1 91.31 413 PRO B CA 1
ATOM 6971 C C . PRO B 1 413 ? -6.703 -10.227 -26.172 1 91.31 413 PRO B C 1
ATOM 6973 O O . PRO B 1 413 ? -6.773 -10.031 -27.391 1 91.31 413 PRO B O 1
ATOM 6976 N N . VAL B 1 414 ? -6.012 -11.133 -25.547 1 94.38 414 VAL B N 1
ATOM 6977 C CA . VAL B 1 414 ? -5.223 -12.086 -26.312 1 94.38 414 VAL B CA 1
ATOM 6978 C C . VAL B 1 414 ? -6.129 -13.188 -26.859 1 94.38 414 VAL B C 1
ATOM 6980 O O . VAL B 1 414 ? -6.938 -13.75 -26.109 1 94.38 414 VAL B O 1
ATOM 6983 N N . PRO B 1 415 ? -6.023 -13.469 -28.141 1 91.81 415 PRO B N 1
ATOM 6984 C CA . PRO B 1 415 ? -6.84 -14.555 -28.688 1 91.81 415 PRO B CA 1
ATOM 6985 C C . PRO B 1 415 ? -6.48 -15.914 -28.094 1 91.81 415 PRO B C 1
ATOM 6987 O O . PRO B 1 415 ? -5.34 -16.125 -27.688 1 91.81 415 PRO B O 1
ATOM 6990 N N . PRO B 1 416 ? -7.465 -16.797 -28.094 1 89.81 416 PRO B N 1
ATOM 6991 C CA . PRO B 1 416 ? -7.16 -18.156 -27.609 1 89.81 416 PRO B CA 1
ATOM 6992 C C . PRO B 1 416 ? -6.086 -18.844 -28.453 1 89.81 416 PRO B C 1
ATOM 6994 O O . PRO B 1 416 ? -5.961 -18.562 -29.656 1 89.81 416 PRO B O 1
ATOM 6997 N N . ARG B 1 417 ? -5.426 -19.781 -27.75 1 86.81 417 ARG B N 1
ATOM 6998 C CA . ARG B 1 417 ? -4.414 -20.562 -28.453 1 86.81 417 ARG B CA 1
ATOM 6999 C C . ARG B 1 417 ? -5.062 -21.609 -29.344 1 86.81 417 ARG B C 1
ATOM 7001 O O . ARG B 1 417 ? -6.066 -22.219 -28.984 1 86.81 417 ARG B O 1
ATOM 7008 N N . SER B 1 418 ? -4.629 -21.609 -30.609 1 81.12 418 SER B N 1
ATOM 7009 C CA . SER B 1 418 ? -5.027 -22.703 -31.484 1 81.12 418 SER B CA 1
ATOM 7010 C C . SER B 1 418 ? -4.02 -23.844 -31.438 1 81.12 418 SER B C 1
ATOM 7012 O O . SER B 1 418 ? -2.832 -23.641 -31.719 1 81.12 418 SER B O 1
ATOM 7014 N N . VAL B 1 419 ? -4.512 -24.922 -30.797 1 78.19 419 VAL B N 1
ATOM 7015 C CA . VAL B 1 419 ? -3.496 -25.953 -30.594 1 78.19 419 VAL B CA 1
ATOM 7016 C C . VAL B 1 419 ? -3.844 -27.188 -31.406 1 78.19 419 VAL B C 1
ATOM 7018 O O . VAL B 1 419 ? -4.977 -27.672 -31.359 1 78.19 419 VAL B O 1
ATOM 7021 N N . SER B 1 420 ? -2.867 -27.578 -32.312 1 79.19 420 SER B N 1
ATOM 7022 C CA . SER B 1 420 ? -2.961 -28.859 -33 1 79.19 420 SER B CA 1
ATOM 7023 C C . SER B 1 420 ? -2.783 -30.016 -32.031 1 79.19 420 SER B C 1
ATOM 7025 O O . SER B 1 420 ? -2.42 -29.812 -30.875 1 79.19 420 SER B O 1
ATOM 7027 N N . ALA B 1 421 ? -3.17 -31.172 -32.438 1 73.94 421 ALA B N 1
ATOM 7028 C CA . ALA B 1 421 ? -3.006 -32.375 -31.609 1 73.94 421 ALA B CA 1
ATOM 7029 C C . ALA B 1 421 ? -1.553 -32.531 -31.172 1 73.94 421 ALA B C 1
ATOM 7031 O O . ALA B 1 421 ? -1.28 -32.938 -30.047 1 73.94 421 ALA B O 1
ATOM 7032 N N . GLU B 1 422 ? -0.74 -32.125 -32.094 1 74.88 422 GLU B N 1
ATOM 7033 C CA . GLU B 1 422 ? 0.688 -32.281 -31.828 1 74.88 422 GLU B CA 1
ATOM 7034 C C . GLU B 1 422 ? 1.142 -31.25 -30.781 1 74.88 422 GLU B C 1
ATOM 7036 O O . GLU B 1 422 ? 2.051 -31.531 -30 1 74.88 422 GLU B O 1
ATOM 7041 N N . GLU B 1 423 ? 0.344 -30.281 -30.75 1 89.5 423 GLU B N 1
ATOM 7042 C CA . GLU B 1 423 ? 0.751 -29.203 -29.844 1 89.5 423 GLU B CA 1
ATOM 7043 C C . GLU B 1 423 ? 0.083 -29.328 -28.484 1 89.5 423 GLU B C 1
ATOM 7045 O O . GLU B 1 423 ? 0.448 -28.641 -27.531 1 89.5 423 GLU B O 1
ATOM 7050 N N . LEU B 1 424 ? -0.818 -30.25 -28.484 1 91.56 424 LEU B N 1
ATOM 7051 C CA . LEU B 1 424 ? -1.577 -30.453 -27.266 1 91.56 424 LEU B CA 1
ATOM 7052 C C . LEU B 1 424 ? -0.667 -30.922 -26.125 1 91.56 424 LEU B C 1
ATOM 7054 O O . LEU B 1 424 ? -0.812 -30.484 -24.984 1 91.56 424 LEU B O 1
ATOM 7058 N N . GLY B 1 425 ? 0.194 -31.844 -26.406 1 93.69 425 GLY B N 1
ATOM 7059 C CA . GLY B 1 425 ? 1.14 -32.312 -25.422 1 93.69 425 GLY B CA 1
ATOM 7060 C C . GLY B 1 425 ? 2.018 -31.219 -24.844 1 93.69 425 GLY B C 1
ATOM 7061 O O . GLY B 1 425 ? 2.209 -31.141 -23.625 1 93.69 425 GLY B O 1
ATOM 7062 N N . GLU B 1 426 ? 2.504 -30.469 -25.766 1 93.25 426 GLU B N 1
ATOM 7063 C CA . GLU B 1 426 ? 3.348 -29.344 -25.359 1 93.25 426 GLU B CA 1
ATOM 7064 C C . GLU B 1 426 ? 2.576 -28.344 -24.5 1 93.25 426 GLU B C 1
ATOM 7066 O O . GLU B 1 426 ? 3.061 -27.922 -23.453 1 93.25 426 GLU B O 1
ATOM 7071 N N . LEU B 1 427 ? 1.468 -28 -24.938 1 93.56 427 LEU B N 1
ATOM 7072 C CA . LEU B 1 427 ? 0.631 -27.047 -24.203 1 93.56 427 LEU B CA 1
ATOM 7073 C C . LEU B 1 427 ? 0.3 -27.578 -22.812 1 93.56 427 LEU B C 1
ATOM 7075 O O . LEU B 1 427 ? 0.351 -26.844 -21.828 1 93.56 427 LEU B O 1
ATOM 7079 N N . THR B 1 428 ? -0.092 -28.797 -22.797 1 94.69 428 THR B N 1
ATOM 7080 C CA . THR B 1 428 ? -0.437 -29.422 -21.531 1 94.69 428 THR B CA 1
ATOM 7081 C C . THR B 1 428 ? 0.773 -29.453 -20.594 1 94.69 428 THR B C 1
ATOM 7083 O O . THR B 1 428 ? 0.649 -29.203 -19.406 1 94.69 428 THR B O 1
ATOM 7086 N N . TYR B 1 429 ? 1.888 -29.75 -21.156 1 94.38 429 TYR B N 1
ATOM 7087 C CA . TYR B 1 429 ? 3.1 -29.766 -20.344 1 94.38 429 TYR B CA 1
ATOM 7088 C C . TYR B 1 429 ? 3.389 -28.375 -19.797 1 94.38 429 TYR B C 1
ATOM 7090 O O . TYR B 1 429 ? 3.66 -28.219 -18.594 1 94.38 429 TYR B O 1
ATOM 7098 N N . TYR B 1 430 ? 3.312 -27.359 -20.594 1 94.56 430 TYR B N 1
ATOM 7099 C CA . TYR B 1 430 ? 3.637 -25.984 -20.219 1 94.56 430 TYR B CA 1
ATOM 7100 C C . TYR B 1 430 ? 2.625 -25.453 -19.203 1 94.56 430 TYR B C 1
ATOM 7102 O O . TYR B 1 430 ? 2.998 -24.781 -18.25 1 94.56 430 TYR B O 1
ATOM 7110 N N . GLY B 1 431 ? 1.445 -25.781 -19.375 1 93.88 431 GLY B N 1
ATOM 7111 C CA . GLY B 1 431 ? 0.367 -25.203 -18.594 1 93.88 431 GLY B CA 1
ATOM 7112 C C . GLY B 1 431 ? 0.083 -25.969 -17.312 1 93.88 431 GLY B C 1
ATOM 7113 O O . GLY B 1 431 ? -0.459 -25.406 -16.359 1 93.88 431 GLY B O 1
ATOM 7114 N N . VAL B 1 432 ? 0.447 -27.203 -17.281 1 94.38 432 VAL B N 1
ATOM 7115 C CA . VAL B 1 432 ? 0.025 -28.031 -16.141 1 94.38 432 VAL B CA 1
ATOM 7116 C C . VAL B 1 432 ? 1.25 -28.594 -15.43 1 94.38 432 VAL B C 1
ATOM 7118 O O . VAL B 1 432 ? 1.408 -28.422 -14.219 1 94.38 432 VAL B O 1
ATOM 7121 N N . CYS B 1 433 ? 2.152 -29.188 -16.109 1 93.75 433 CYS B N 1
ATOM 7122 C CA . CYS B 1 433 ? 3.189 -30.016 -15.5 1 93.75 433 CYS B CA 1
ATOM 7123 C C . CYS B 1 433 ? 4.402 -29.188 -15.109 1 93.75 433 CYS B C 1
ATOM 7125 O O . CYS B 1 433 ? 4.988 -29.391 -14.047 1 93.75 433 CYS B O 1
ATOM 7127 N N . ALA B 1 434 ? 4.715 -28.172 -15.852 1 92.62 434 ALA B N 1
ATOM 7128 C CA . ALA B 1 434 ? 5.965 -27.422 -15.711 1 92.62 434 ALA B CA 1
ATOM 7129 C C . ALA B 1 434 ? 5.898 -26.469 -14.523 1 92.62 434 ALA B C 1
ATOM 7131 O O . ALA B 1 434 ? 6.914 -25.891 -14.133 1 92.62 434 ALA B O 1
ATOM 7132 N N . GLY B 1 435 ? 4.789 -26.344 -14.031 1 89.25 435 GLY B N 1
ATOM 7133 C CA . GLY B 1 435 ? 4.688 -25.594 -12.789 1 89.25 435 GLY B CA 1
ATOM 7134 C C . GLY B 1 435 ? 5.336 -26.297 -11.609 1 89.25 435 GLY B C 1
ATOM 7135 O O . GLY B 1 435 ? 5.711 -25.641 -10.633 1 89.25 435 GLY B O 1
ATOM 7136 N N . CYS B 1 436 ? 5.426 -27.641 -11.727 1 89.69 436 CYS B N 1
ATOM 7137 C CA . CYS B 1 436 ? 5.953 -28.406 -10.609 1 89.69 436 CYS B CA 1
ATOM 7138 C C . CYS B 1 436 ? 7.113 -29.281 -11.047 1 89.69 436 CYS B C 1
ATOM 7140 O O . CYS B 1 436 ? 7.789 -29.891 -10.211 1 89.69 436 CYS B O 1
ATOM 7142 N N . HIS B 1 437 ? 7.332 -29.406 -12.305 1 89.31 437 HIS B N 1
ATOM 7143 C CA . HIS B 1 437 ? 8.406 -30.234 -12.859 1 89.31 437 HIS B CA 1
ATOM 7144 C C . HIS B 1 437 ? 9.266 -29.422 -13.836 1 89.31 437 HIS B C 1
ATOM 7146 O O . HIS B 1 437 ? 8.734 -28.766 -14.727 1 89.31 437 HIS B O 1
ATOM 7152 N N . ALA B 1 438 ? 10.508 -29.5 -13.617 1 88.25 438 ALA B N 1
ATOM 7153 C CA . ALA B 1 438 ? 11.469 -28.875 -14.523 1 88.25 438 ALA B CA 1
ATOM 7154 C C . ALA B 1 438 ? 12.562 -29.859 -14.93 1 88.25 438 ALA B C 1
ATOM 7156 O O . ALA B 1 438 ? 12.891 -30.766 -14.172 1 88.25 438 ALA B O 1
ATOM 7157 N N . PHE B 1 439 ? 13.039 -29.625 -16.141 1 88.31 439 PHE B N 1
ATOM 7158 C CA . PHE B 1 439 ? 14.117 -30.484 -16.578 1 88.31 439 PHE B CA 1
ATOM 7159 C C . PHE B 1 439 ? 15.414 -30.156 -15.859 1 88.31 439 PHE B C 1
ATOM 7161 O O . PHE B 1 439 ? 15.828 -28.984 -15.805 1 88.31 439 PHE B O 1
ATOM 7168 N N . GLY B 1 440 ? 15.992 -31.094 -15.227 1 82.25 440 GLY B N 1
ATOM 7169 C CA . GLY B 1 440 ? 17.297 -30.938 -14.609 1 82.25 440 GLY B CA 1
ATOM 7170 C C . GLY B 1 440 ? 17.234 -30.328 -13.219 1 82.25 440 GLY B C 1
ATOM 7171 O O . GLY B 1 440 ? 18.25 -30.188 -12.547 1 82.25 440 GLY B O 1
ATOM 7172 N N . THR B 1 441 ? 16.062 -29.906 -12.898 1 82.31 441 THR B N 1
ATOM 7173 C CA . THR B 1 441 ? 15.914 -29.188 -11.633 1 82.31 441 THR B CA 1
ATOM 7174 C C . THR B 1 441 ? 14.703 -29.688 -10.852 1 82.31 441 THR B C 1
ATOM 7176 O O . THR B 1 441 ? 13.641 -29.922 -11.43 1 82.31 441 THR B O 1
ATOM 7179 N N . ARG B 1 442 ? 14.914 -29.828 -9.523 1 82.94 442 ARG B N 1
ATOM 7180 C CA . ARG B 1 442 ? 13.773 -30.109 -8.656 1 82.94 442 ARG B CA 1
ATOM 7181 C C . ARG B 1 442 ? 12.992 -28.828 -8.352 1 82.94 442 ARG B C 1
ATOM 7183 O O . ARG B 1 442 ? 13.555 -27.859 -7.832 1 82.94 442 ARG B O 1
ATOM 7190 N N . LEU B 1 443 ? 11.805 -28.828 -8.703 1 87.31 443 LEU B N 1
ATOM 7191 C CA . LEU B 1 443 ? 10.914 -27.75 -8.305 1 87.31 443 LEU B CA 1
ATOM 7192 C C . LEU B 1 443 ? 10.055 -28.156 -7.113 1 87.31 443 LEU B C 1
ATOM 7194 O O . LEU B 1 443 ? 10.461 -28 -5.961 1 87.31 443 LEU B O 1
ATOM 7198 N N . ILE B 1 444 ? 8.961 -28.734 -7.383 1 85.19 444 ILE B N 1
ATOM 7199 C CA . ILE B 1 444 ? 8.125 -29.375 -6.375 1 85.19 444 ILE B CA 1
ATOM 7200 C C . ILE B 1 444 ? 8.227 -30.891 -6.508 1 85.19 444 ILE B C 1
ATOM 7202 O O . ILE B 1 444 ? 8.43 -31.609 -5.516 1 85.19 444 ILE B O 1
ATOM 7206 N N . GLY B 1 445 ? 8.148 -31.312 -7.688 1 87.38 445 GLY B N 1
ATOM 7207 C CA . GLY B 1 445 ? 8.289 -32.719 -8.008 1 87.38 445 GLY B CA 1
ATOM 7208 C C . GLY B 1 445 ? 9.656 -33.094 -8.562 1 87.38 445 GLY B C 1
ATOM 7209 O O . GLY B 1 445 ? 10.523 -32.219 -8.703 1 87.38 445 GLY B O 1
ATOM 7210 N N . PRO B 1 446 ? 9.766 -34.312 -8.859 1 88.81 446 PRO B N 1
ATOM 7211 C CA . PRO B 1 446 ? 11.055 -34.719 -9.43 1 88.81 446 PRO B CA 1
ATOM 7212 C C . PRO B 1 446 ? 11.32 -34.094 -10.797 1 88.81 446 PRO B C 1
ATOM 7214 O O . PRO B 1 446 ? 10.383 -33.781 -11.531 1 88.81 446 PRO B O 1
ATOM 7217 N N . PRO B 1 447 ? 12.617 -34 -11.109 1 90.19 447 PRO B N 1
ATOM 7218 C CA . PRO B 1 447 ? 12.969 -33.5 -12.438 1 90.19 447 PRO B CA 1
ATOM 7219 C C . PRO B 1 447 ? 12.375 -34.312 -13.57 1 90.19 447 PRO B C 1
ATOM 7221 O O . PRO B 1 447 ? 12.25 -35.531 -13.438 1 90.19 447 PRO B O 1
ATOM 7224 N N . THR B 1 448 ? 12.188 -33.719 -14.672 1 91.19 448 THR B N 1
ATOM 7225 C CA . THR B 1 448 ? 11.477 -34.344 -15.781 1 91.19 448 THR B CA 1
ATOM 7226 C C . THR B 1 448 ? 12.266 -35.531 -16.328 1 91.19 448 THR B C 1
ATOM 7228 O O . THR B 1 448 ? 11.68 -36.531 -16.75 1 91.19 448 THR B O 1
ATOM 7231 N N . GLU B 1 449 ? 13.578 -35.406 -16.328 1 90.62 449 GLU B N 1
ATOM 7232 C CA . GLU B 1 449 ? 14.383 -36.5 -16.875 1 90.62 449 GLU B CA 1
ATOM 7233 C C . GLU B 1 449 ? 14.258 -37.75 -16.016 1 90.62 449 GLU B C 1
ATOM 7235 O O . GLU B 1 449 ? 14.438 -38.875 -16.516 1 90.62 449 GLU B O 1
ATOM 7240 N N . ILE B 1 450 ? 13.977 -37.531 -14.781 1 90.69 450 ILE B N 1
ATOM 7241 C CA . ILE B 1 450 ? 13.75 -38.688 -13.906 1 90.69 450 ILE B CA 1
ATOM 7242 C C . ILE B 1 450 ? 12.445 -39.375 -14.297 1 90.69 450 ILE B C 1
ATOM 7244 O O . ILE B 1 450 ? 12.375 -40.594 -14.32 1 90.69 450 ILE B O 1
ATOM 7248 N N . LEU B 1 451 ? 11.461 -38.688 -14.609 1 91.94 451 LEU B N 1
ATOM 7249 C CA . LEU B 1 451 ? 10.203 -39.25 -15.086 1 91.94 451 LEU B CA 1
ATOM 7250 C C . LEU B 1 451 ? 10.406 -40 -16.391 1 91.94 451 LEU B C 1
ATOM 7252 O O . LEU B 1 451 ? 9.82 -41.062 -16.594 1 91.94 451 LEU B O 1
ATOM 7256 N N . GLN B 1 452 ? 11.211 -39.438 -17.203 1 93.31 452 GLN B N 1
ATOM 7257 C CA . GLN B 1 452 ? 11.547 -40.094 -18.469 1 93.31 452 GLN B CA 1
ATOM 7258 C C . GLN B 1 452 ? 12.203 -41.469 -18.219 1 93.31 452 GLN B C 1
ATOM 7260 O O . GLN B 1 452 ? 11.867 -42.438 -18.875 1 93.31 452 GLN B O 1
ATOM 7265 N N . ALA B 1 453 ? 13.078 -41.438 -17.281 1 92.56 453 ALA B N 1
ATOM 7266 C CA . ALA B 1 453 ? 13.82 -42.656 -16.969 1 92.56 453 ALA B CA 1
ATOM 7267 C C . ALA B 1 453 ? 12.906 -43.719 -16.391 1 92.56 453 ALA B C 1
ATOM 7269 O O . ALA B 1 453 ? 13.016 -44.875 -16.734 1 92.56 453 ALA B O 1
ATOM 7270 N N . ILE B 1 454 ? 12.031 -43.344 -15.555 1 91.81 454 ILE B N 1
ATOM 7271 C CA . ILE B 1 454 ? 11.133 -44.281 -14.867 1 91.81 454 ILE B CA 1
ATOM 7272 C C . ILE B 1 454 ? 10.148 -44.875 -15.859 1 91.81 454 ILE B C 1
ATOM 7274 O O . ILE B 1 454 ? 9.812 -46.062 -15.781 1 91.81 454 ILE B O 1
ATOM 7278 N N . HIS B 1 455 ? 9.727 -44.062 -16.734 1 93.62 455 HIS B N 1
ATOM 7279 C CA . HIS B 1 455 ? 8.656 -44.5 -17.625 1 93.62 455 HIS B CA 1
ATOM 7280 C C . HIS B 1 455 ? 9.172 -44.656 -19.047 1 93.62 455 HIS B C 1
ATOM 7282 O O . HIS B 1 455 ? 8.43 -44.469 -20.016 1 93.62 455 HIS B O 1
ATOM 7288 N N . GLN B 1 456 ? 10.375 -44.844 -19.203 1 90.5 456 GLN B N 1
ATOM 7289 C CA . GLN B 1 456 ? 10.992 -44.938 -20.531 1 90.5 456 GLN B CA 1
ATOM 7290 C C . GLN B 1 456 ? 10.164 -45.781 -21.469 1 90.5 456 GLN B C 1
ATOM 7292 O O . GLN B 1 456 ? 9.836 -46.938 -21.156 1 90.5 456 GLN B O 1
ATOM 7297 N N . ASN B 1 457 ? 9.789 -45.219 -22.609 1 91.31 457 ASN B N 1
ATOM 7298 C CA . ASN B 1 457 ? 9.047 -45.844 -23.703 1 91.31 457 ASN B CA 1
ATOM 7299 C C . ASN B 1 457 ? 7.68 -46.344 -23.234 1 91.31 457 ASN B C 1
ATOM 7301 O O . ASN B 1 457 ? 7.137 -47.281 -23.797 1 91.31 457 ASN B O 1
ATOM 7305 N N . ASN B 1 458 ? 7.164 -45.781 -22.188 1 96.25 458 ASN B N 1
ATOM 7306 C CA . ASN B 1 458 ? 5.879 -46.188 -21.641 1 96.25 458 ASN B CA 1
ATOM 7307 C C . ASN B 1 458 ? 4.984 -45 -21.328 1 96.25 458 ASN B C 1
ATOM 7309 O O . ASN B 1 458 ? 4.699 -44.719 -20.172 1 96.25 458 ASN B O 1
ATOM 7313 N N . PRO B 1 459 ? 4.535 -44.406 -22.391 1 96.25 459 PRO B N 1
ATOM 7314 C CA . PRO B 1 459 ? 3.67 -43.25 -22.156 1 96.25 459 PRO B CA 1
ATOM 7315 C C . PRO B 1 459 ? 2.434 -43.594 -21.328 1 96.25 459 PRO B C 1
ATOM 7317 O O . PRO B 1 459 ? 1.969 -42.781 -20.531 1 96.25 459 PRO B O 1
ATOM 7320 N N . GLN B 1 460 ? 1.905 -44.781 -21.5 1 96.88 460 GLN B N 1
ATOM 7321 C CA . GLN B 1 460 ? 0.741 -45.188 -20.734 1 96.88 460 GLN B CA 1
ATOM 7322 C C . GLN B 1 460 ? 1.057 -45.219 -19.234 1 96.88 460 GLN B C 1
ATOM 7324 O O . GLN B 1 460 ? 0.192 -44.938 -18.406 1 96.88 460 GLN B O 1
ATOM 7329 N N . GLY B 1 461 ? 2.209 -45.594 -18.906 1 96.31 461 GLY B N 1
ATOM 7330 C CA . GLY B 1 461 ? 2.633 -45.562 -17.516 1 96.31 461 GLY B CA 1
ATOM 7331 C C . GLY B 1 461 ? 2.518 -44.188 -16.906 1 96.31 461 GLY B C 1
ATOM 7332 O O . GLY B 1 461 ? 2.119 -44.031 -15.75 1 96.31 461 GLY B O 1
ATOM 7333 N N . ILE B 1 462 ? 2.924 -43.188 -17.719 1 96.31 462 ILE B N 1
ATOM 7334 C CA . ILE B 1 462 ? 2.795 -41.812 -17.266 1 96.31 462 ILE B CA 1
ATOM 7335 C C . ILE B 1 462 ? 1.318 -41.469 -17.094 1 96.31 462 ILE B C 1
ATOM 7337 O O . ILE B 1 462 ? 0.917 -40.875 -16.094 1 96.31 462 ILE B O 1
ATOM 7341 N N . VAL B 1 463 ? 0.513 -41.781 -18.062 1 97.12 463 VAL B N 1
ATOM 7342 C CA . VAL B 1 463 ? -0.919 -41.5 -18.031 1 97.12 463 VAL B CA 1
ATOM 7343 C C . VAL B 1 463 ? -1.536 -42.125 -16.766 1 97.12 463 VAL B C 1
ATOM 7345 O O .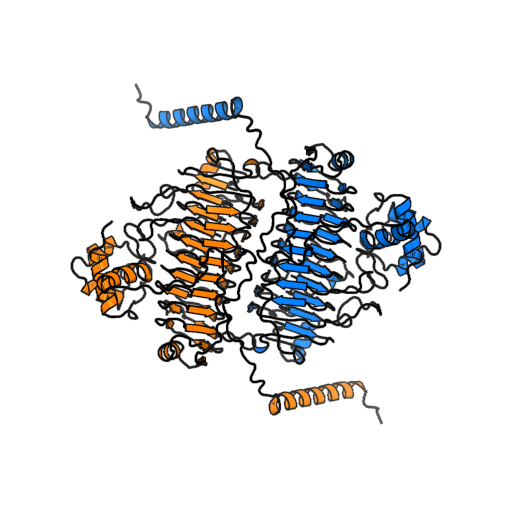 VAL B 1 463 ? -2.303 -41.469 -16.062 1 97.12 463 VAL B O 1
ATOM 7348 N N . ASP B 1 464 ? -1.177 -43.375 -16.5 1 96.12 464 ASP B N 1
ATOM 7349 C CA . ASP B 1 464 ? -1.716 -44.062 -15.336 1 96.12 464 ASP B CA 1
ATOM 7350 C C . ASP B 1 464 ? -1.304 -43.375 -14.047 1 96.12 464 ASP B C 1
ATOM 7352 O O . ASP B 1 464 ? -2.117 -43.219 -13.125 1 96.12 464 ASP B O 1
ATOM 7356 N N . TYR B 1 465 ? -0.126 -42.969 -14.078 1 95.06 465 TYR B N 1
ATOM 7357 C CA . TYR B 1 465 ? 0.384 -42.375 -12.859 1 95.06 465 TYR B CA 1
ATOM 7358 C C . TYR B 1 465 ? -0.289 -41.031 -12.602 1 95.06 465 TYR B C 1
ATOM 7360 O O . TYR B 1 465 ? -0.72 -40.75 -11.484 1 95.06 465 TYR B O 1
ATOM 7368 N N . ILE B 1 466 ? -0.377 -40.156 -13.602 1 95.38 466 ILE B N 1
ATOM 7369 C CA . ILE B 1 466 ? -0.896 -38.812 -13.375 1 95.38 466 ILE B CA 1
ATOM 7370 C C . ILE B 1 466 ? -2.396 -38.875 -13.102 1 95.38 466 ILE B C 1
ATOM 7372 O O . ILE B 1 466 ? -2.973 -37.938 -12.539 1 95.38 466 ILE B O 1
ATOM 7376 N N . THR B 1 467 ? -3.033 -39.906 -13.5 1 95.31 467 THR B N 1
ATOM 7377 C CA . THR B 1 467 ? -4.453 -40.125 -13.234 1 95.31 467 THR B CA 1
ATOM 7378 C C . THR B 1 467 ? -4.684 -40.469 -11.766 1 95.31 467 THR B C 1
ATOM 7380 O O . THR B 1 467 ? -5.648 -40.031 -11.156 1 95.31 467 THR B O 1
ATOM 7383 N N . ALA B 1 468 ? -3.785 -41.281 -11.234 1 93.81 468 ALA B N 1
ATOM 7384 C CA . ALA B 1 468 ? -3.869 -41.719 -9.844 1 93.81 468 ALA B CA 1
ATOM 7385 C C . ALA B 1 468 ? -2.48 -41.812 -9.219 1 93.81 468 ALA B C 1
ATOM 7387 O O . ALA B 1 468 ? -1.998 -42.906 -8.938 1 93.81 468 ALA B O 1
ATOM 7388 N N . PRO B 1 469 ? -2.023 -40.625 -8.891 1 92.69 469 PRO B N 1
ATOM 7389 C CA . PRO B 1 469 ? -0.654 -40.625 -8.367 1 92.69 469 PRO B CA 1
ATOM 7390 C C . PRO B 1 469 ? -0.545 -41.281 -6.992 1 92.69 469 PRO B C 1
ATOM 7392 O O . PRO B 1 469 ? -1.508 -41.25 -6.219 1 92.69 469 PRO B O 1
ATOM 7395 N N . LYS B 1 470 ? 0.595 -41.875 -6.754 1 85.81 470 LYS B N 1
ATOM 7396 C CA . LYS B 1 470 ? 0.952 -42.438 -5.457 1 85.81 470 LYS B CA 1
ATOM 7397 C C . LYS B 1 470 ? 2.178 -41.75 -4.871 1 85.81 470 LYS B C 1
ATOM 7399 O O . LYS B 1 470 ? 3.049 -41.281 -5.613 1 85.81 470 LYS B O 1
ATOM 7404 N N . ASN B 1 471 ? 2.09 -41.625 -3.654 1 81.5 471 ASN B N 1
ATOM 7405 C CA . ASN B 1 471 ? 3.273 -41.062 -3.014 1 81.5 471 ASN B CA 1
ATOM 7406 C C . ASN B 1 471 ? 4.383 -42.094 -2.881 1 81.5 471 ASN B C 1
ATOM 7408 O O . ASN B 1 471 ? 4.348 -42.938 -1.984 1 81.5 471 ASN B O 1
ATOM 7412 N N . LEU B 1 472 ? 5.312 -41.969 -3.721 1 78.44 472 LEU B N 1
ATOM 7413 C CA . LEU B 1 472 ? 6.352 -43 -3.789 1 78.44 472 LEU B CA 1
ATOM 7414 C C . LEU B 1 472 ? 7.59 -42.562 -3.006 1 78.44 472 LEU B C 1
ATOM 7416 O O . LEU B 1 472 ? 8.438 -43.406 -2.676 1 78.44 472 LEU B O 1
ATOM 7420 N N . ARG B 1 473 ? 7.719 -41.281 -2.83 1 79.19 473 ARG B N 1
ATOM 7421 C CA . ARG B 1 473 ? 8.875 -40.75 -2.121 1 79.19 473 ARG B CA 1
ATOM 7422 C C . ARG B 1 473 ? 8.445 -39.781 -1.021 1 79.19 473 ARG B C 1
ATOM 7424 O O . ARG B 1 473 ? 7.641 -38.875 -1.26 1 79.19 473 ARG B O 1
ATOM 7431 N N . GLU B 1 474 ? 9.125 -39.938 0.133 1 78.56 474 GLU B N 1
ATOM 7432 C CA . GLU B 1 474 ? 8.742 -39.156 1.304 1 78.56 474 GLU B CA 1
ATOM 7433 C C . GLU B 1 474 ? 9.273 -37.719 1.212 1 78.56 474 GLU B C 1
ATOM 7435 O O . GLU B 1 474 ? 8.719 -36.812 1.827 1 78.56 474 GLU B O 1
ATOM 7440 N N . ASP B 1 475 ? 10.273 -37.594 0.476 1 78.31 475 ASP B N 1
ATOM 7441 C CA . ASP B 1 475 ? 10.922 -36.281 0.441 1 78.31 475 ASP B CA 1
ATOM 7442 C C . ASP B 1 475 ? 10.234 -35.344 -0.565 1 78.31 475 ASP B C 1
ATOM 7444 O O . ASP B 1 475 ? 10.648 -34.219 -0.752 1 78.31 475 ASP B O 1
ATOM 7448 N N . TYR B 1 476 ? 9.242 -35.906 -1.28 1 81.75 476 TYR B N 1
ATOM 7449 C CA . TYR B 1 476 ? 8.438 -35.094 -2.186 1 81.75 476 TYR B CA 1
ATOM 7450 C C . TYR B 1 476 ? 7.004 -34.969 -1.679 1 81.75 476 TYR B C 1
ATOM 7452 O O . TYR B 1 476 ? 6.461 -35.906 -1.092 1 81.75 476 TYR B O 1
ATOM 7460 N N . PRO B 1 477 ? 6.414 -33.844 -1.992 1 79.38 477 PRO B N 1
ATOM 7461 C CA . PRO B 1 477 ? 4.977 -33.781 -1.731 1 79.38 477 PRO B CA 1
ATOM 7462 C C . PRO B 1 477 ? 4.176 -34.719 -2.656 1 79.38 477 PRO B C 1
ATOM 7464 O O . PRO B 1 477 ? 4.664 -35.094 -3.719 1 79.38 477 PRO B O 1
ATOM 7467 N N . GLU B 1 478 ? 3.002 -34.969 -2.133 1 83.81 478 GLU B N 1
ATOM 7468 C CA . GLU B 1 478 ? 2.117 -35.781 -2.965 1 83.81 478 GLU B CA 1
ATOM 7469 C C . GLU B 1 478 ? 1.701 -35.031 -4.223 1 83.81 478 GLU B C 1
ATOM 7471 O O . GLU B 1 478 ? 1.31 -33.875 -4.152 1 83.81 478 GLU B O 1
ATOM 7476 N N . MET B 1 479 ? 1.897 -35.781 -5.367 1 90.31 479 MET B N 1
ATOM 7477 C CA . MET B 1 479 ? 1.43 -35.188 -6.617 1 90.31 479 MET B CA 1
ATOM 7478 C C . MET B 1 479 ? -0.093 -35.219 -6.699 1 90.31 479 MET B C 1
ATOM 7480 O O . MET B 1 479 ? -0.711 -36.25 -6.43 1 90.31 479 MET B O 1
ATOM 7484 N N . PRO B 1 480 ? -0.697 -34.094 -7.086 1 91.12 480 PRO B N 1
ATOM 7485 C CA . PRO B 1 480 ? -2.15 -34.156 -7.258 1 91.12 480 PRO B CA 1
ATOM 7486 C C . PRO B 1 480 ? -2.576 -34.906 -8.516 1 91.12 480 PRO B C 1
ATOM 7488 O O . PRO B 1 480 ? -1.892 -34.844 -9.539 1 91.12 480 PRO B O 1
ATOM 7491 N N . PRO B 1 481 ? -3.76 -35.562 -8.375 1 92.25 481 PRO B N 1
ATOM 7492 C CA . PRO B 1 481 ? -4.266 -36.219 -9.578 1 92.25 481 PRO B CA 1
ATOM 7493 C C . PRO B 1 481 ? -4.613 -35.25 -10.688 1 92.25 481 PRO B C 1
ATOM 7495 O O . PRO B 1 481 ? -5.145 -34.156 -10.422 1 92.25 481 PRO B O 1
ATOM 7498 N N . GLN B 1 482 ? -4.246 -35.656 -11.875 1 94.94 482 GLN B N 1
ATOM 7499 C CA . GLN B 1 482 ? -4.617 -34.906 -13.062 1 94.94 482 GLN B CA 1
ATOM 7500 C C . GLN B 1 482 ? -5.75 -35.562 -13.828 1 94.94 482 GLN B C 1
ATOM 7502 O O . GLN B 1 482 ? -5.727 -35.625 -15.062 1 94.94 482 GLN B O 1
ATOM 7507 N N . ASP B 1 483 ? -6.691 -36.062 -13.078 1 93.31 483 ASP B N 1
ATOM 7508 C CA . ASP B 1 483 ? -7.754 -36.875 -13.672 1 93.31 483 ASP B CA 1
ATOM 7509 C C . ASP B 1 483 ? -8.82 -36 -14.312 1 93.31 483 ASP B C 1
ATOM 7511 O O . ASP B 1 483 ? -9.695 -36.5 -15.031 1 93.31 483 ASP B O 1
ATOM 7515 N N . TYR B 1 484 ? -8.672 -34.719 -14.18 1 90 484 TYR B N 1
ATOM 7516 C CA . TYR B 1 484 ? -9.602 -33.781 -14.805 1 90 484 TYR B CA 1
ATOM 7517 C C . TYR B 1 484 ? -9.242 -33.562 -16.266 1 90 484 TYR B C 1
ATOM 7519 O O . TYR B 1 484 ? -10.055 -33.031 -17.047 1 90 484 TYR B O 1
ATOM 7527 N N . LEU B 1 485 ? -8.07 -33.969 -16.703 1 93.19 485 LEU B N 1
ATOM 7528 C CA . LEU B 1 485 ? -7.629 -33.812 -18.078 1 93.19 485 LEU B CA 1
ATOM 7529 C C . LEU B 1 485 ? -8.273 -34.875 -18.969 1 93.19 485 LEU B C 1
ATOM 7531 O O . LEU B 1 485 ? -8.555 -35.969 -18.516 1 93.19 485 LEU B O 1
ATOM 7535 N N . SER B 1 486 ? -8.414 -34.562 -20.266 1 91.56 486 SER B N 1
ATOM 7536 C CA . SER B 1 486 ? -8.93 -35.531 -21.219 1 91.56 486 SER B CA 1
ATOM 7537 C C . SER B 1 486 ? -7.906 -36.656 -21.469 1 91.56 486 SER B C 1
ATOM 7539 O O . SER B 1 486 ? -6.707 -36.438 -21.266 1 91.56 486 SER B O 1
ATOM 7541 N N . GLU B 1 487 ? -8.445 -37.781 -21.891 1 94.31 487 GLU B N 1
ATOM 7542 C CA . GLU B 1 487 ? -7.547 -38.906 -22.219 1 94.31 487 GLU B CA 1
ATOM 7543 C C . GLU B 1 487 ? -6.559 -38.5 -23.312 1 94.31 487 GLU B C 1
ATOM 7545 O O . GLU B 1 487 ? -5.391 -38.875 -23.266 1 94.31 487 GLU B O 1
ATOM 7550 N N . GLU B 1 488 ? -7.062 -37.719 -24.172 1 93.75 488 GLU B N 1
ATOM 7551 C CA . GLU B 1 488 ? -6.211 -37.25 -25.25 1 93.75 488 GLU B CA 1
ATOM 7552 C C . GLU B 1 488 ? -5.082 -36.375 -24.734 1 93.75 488 GLU B C 1
ATOM 7554 O O . GLU B 1 488 ? -3.93 -36.531 -25.141 1 93.75 488 GLU B O 1
ATOM 7559 N N . ALA B 1 489 ? -5.418 -35.469 -23.859 1 93.69 489 ALA B N 1
ATOM 7560 C CA . ALA B 1 489 ? -4.422 -34.562 -23.297 1 93.69 489 ALA B CA 1
ATOM 7561 C C . ALA B 1 489 ? -3.395 -35.344 -22.469 1 93.69 489 ALA B C 1
ATOM 7563 O O . ALA B 1 489 ? -2.197 -35.062 -22.516 1 93.69 489 ALA B O 1
ATOM 7564 N N . LYS B 1 490 ? -3.818 -36.344 -21.75 1 96.31 490 LYS B N 1
ATOM 7565 C CA . LYS B 1 490 ? -2.924 -37.156 -20.906 1 96.31 490 LYS B CA 1
ATOM 7566 C C . LYS B 1 490 ? -1.92 -37.906 -21.766 1 96.31 490 LYS B C 1
ATOM 7568 O O . LYS B 1 490 ? -0.726 -37.938 -21.453 1 96.31 490 LYS B O 1
ATOM 7573 N N . MET B 1 491 ? -2.461 -38.5 -22.766 1 95.62 491 MET B N 1
ATOM 7574 C CA . MET B 1 491 ? -1.563 -39.25 -23.625 1 95.62 491 MET B CA 1
ATOM 7575 C C . MET B 1 491 ? -0.601 -38.344 -24.359 1 95.62 491 MET B C 1
ATOM 7577 O O . MET B 1 491 ? 0.59 -38.625 -24.469 1 95.62 491 MET B O 1
ATOM 7581 N N . ALA B 1 492 ? -1.142 -37.25 -24.797 1 95.25 492 ALA B N 1
ATOM 7582 C CA . ALA B 1 492 ? -0.316 -36.281 -25.531 1 95.25 492 ALA B CA 1
ATOM 7583 C C . ALA B 1 492 ? 0.822 -35.75 -24.656 1 95.25 492 ALA B C 1
ATOM 7585 O O . ALA B 1 492 ? 1.961 -35.656 -25.125 1 95.25 492 ALA B O 1
ATOM 7586 N N . VAL B 1 493 ? 0.533 -35.438 -23.484 1 96 493 VAL B N 1
ATOM 7587 C CA . VAL B 1 493 ? 1.561 -34.875 -22.625 1 96 493 VAL B CA 1
ATOM 7588 C C . VAL B 1 493 ? 2.561 -35.969 -22.234 1 96 493 VAL B C 1
ATOM 7590 O O . VAL B 1 493 ? 3.756 -35.688 -22.078 1 96 493 VAL B O 1
ATOM 7593 N N . ALA B 1 494 ? 2.064 -37.188 -22.031 1 96.06 494 ALA B N 1
ATOM 7594 C CA . ALA B 1 494 ? 2.959 -38.312 -21.734 1 96.06 494 ALA B CA 1
ATOM 7595 C C . ALA B 1 494 ? 3.988 -38.5 -22.844 1 96.06 494 ALA B C 1
ATOM 7597 O O . ALA B 1 494 ? 5.18 -38.656 -22.578 1 96.06 494 ALA B O 1
ATOM 7598 N N . GLU B 1 495 ? 3.506 -38.469 -23.984 1 95.19 495 GLU B N 1
ATOM 7599 C CA . GLU B 1 495 ? 4.395 -38.594 -25.141 1 95.19 495 GLU B CA 1
ATOM 7600 C C . GLU B 1 495 ? 5.359 -37.438 -25.234 1 95.19 495 GLU B C 1
ATOM 7602 O O . GLU B 1 495 ? 6.535 -37.594 -25.562 1 95.19 495 GLU B O 1
ATOM 7607 N N . TYR B 1 496 ? 4.867 -36.312 -25.016 1 94.69 496 TYR B N 1
ATOM 7608 C CA . TYR B 1 496 ? 5.699 -35.125 -25.062 1 94.69 496 TYR B CA 1
ATOM 7609 C C . TYR B 1 496 ? 6.824 -35.219 -24.031 1 94.69 496 TYR B C 1
ATOM 7611 O O . TYR B 1 496 ? 7.977 -34.906 -24.344 1 94.69 496 TYR B O 1
ATOM 7619 N N . ILE B 1 497 ? 6.484 -35.594 -22.812 1 94.38 497 ILE B N 1
ATOM 7620 C CA . ILE B 1 497 ? 7.449 -35.688 -21.734 1 94.38 497 ILE B CA 1
ATOM 7621 C C . ILE B 1 497 ? 8.562 -36.656 -22.125 1 94.38 497 ILE B C 1
ATOM 7623 O O . ILE B 1 497 ? 9.742 -36.375 -21.922 1 94.38 497 ILE B O 1
ATOM 7627 N N . LEU B 1 498 ? 8.188 -37.75 -22.641 1 94.38 498 LEU B N 1
ATOM 7628 C CA . LEU B 1 498 ? 9.156 -38.781 -23 1 94.38 498 LEU B CA 1
ATOM 7629 C C . LEU B 1 498 ? 10.047 -38.344 -24.141 1 94.38 498 LEU B C 1
ATOM 7631 O O . LEU B 1 498 ? 11.172 -38.812 -24.297 1 94.38 498 LEU B O 1
ATOM 7635 N N . ALA B 1 499 ? 9.555 -37.375 -24.859 1 92.25 499 ALA B N 1
ATOM 7636 C CA . ALA B 1 499 ? 10.312 -36.906 -26.016 1 92.25 499 ALA B CA 1
ATOM 7637 C C . ALA B 1 499 ? 11.117 -35.656 -25.672 1 92.25 499 ALA B C 1
ATOM 7639 O O . ALA B 1 499 ? 11.953 -35.188 -26.453 1 92.25 499 ALA B O 1
ATOM 7640 N N . LEU B 1 500 ? 10.812 -35.094 -24.562 1 89.31 500 LEU B N 1
ATOM 7641 C CA . LEU B 1 500 ? 11.43 -33.844 -24.172 1 89.31 500 LEU B CA 1
ATOM 7642 C C . LEU B 1 500 ? 12.945 -34 -24.062 1 89.31 500 LEU B C 1
ATOM 7644 O O . LEU B 1 500 ? 13.438 -34.969 -23.516 1 89.31 500 LEU B O 1
ATOM 7648 N N . LYS B 1 501 ? 13.648 -33.125 -24.719 1 79.5 501 LYS B N 1
ATOM 7649 C CA . LYS B 1 501 ? 15.102 -33.094 -24.656 1 79.5 501 LYS B CA 1
ATOM 7650 C C . LYS B 1 501 ? 15.602 -31.844 -23.953 1 79.5 501 LYS B C 1
ATOM 7652 O O . LYS B 1 501 ? 14.867 -30.859 -23.812 1 79.5 501 LYS B O 1
ATOM 7657 N N . HIS B 1 502 ? 16.766 -31.828 -23.328 1 66.5 502 HIS B N 1
ATOM 7658 C CA . HIS B 1 502 ? 17.359 -30.703 -22.625 1 66.5 502 HIS B CA 1
ATOM 7659 C C . HIS B 1 502 ? 17.453 -29.484 -23.516 1 66.5 502 HIS B C 1
ATOM 7661 O O . HIS B 1 502 ? 17.641 -29.609 -24.734 1 66.5 502 HIS B O 1
#

pLDDT: mean 87.9, std 18.25, range [24.14, 99.0]

Solvent-accessible surface area (backbone atoms only — not comparable to full-atom values): 47510 Å² total; per-residue (Å²): 135,78,76,71,58,72,66,60,52,55,53,49,49,51,49,51,50,49,49,47,53,50,52,46,52,70,73,63,50,73,78,67,81,74,65,73,72,76,80,82,71,87,65,35,49,45,74,78,52,58,30,53,51,59,48,62,43,67,75,66,72,84,79,46,55,78,44,79,32,47,66,90,55,56,64,47,58,50,52,71,69,52,53,72,49,17,35,38,40,31,37,47,35,79,40,72,59,65,31,69,40,76,51,40,31,33,35,38,37,34,37,42,47,57,58,34,45,15,28,38,41,25,79,64,72,34,43,42,37,37,39,30,43,18,34,41,30,34,45,33,34,35,33,34,33,31,16,50,36,23,33,36,32,29,33,40,21,26,37,32,38,41,30,48,29,41,36,36,32,12,26,38,25,28,38,31,43,20,39,21,38,30,33,39,40,30,46,28,40,34,34,47,10,29,36,24,24,33,30,40,31,40,26,37,15,30,32,39,34,46,28,38,23,30,55,11,18,28,16,37,33,40,30,15,23,34,32,32,31,40,32,45,26,39,20,31,31,4,5,29,13,41,36,35,25,47,56,49,40,40,91,49,48,49,16,34,46,32,38,44,30,47,25,40,27,34,37,5,55,25,73,64,67,24,60,76,75,22,56,68,44,67,50,54,47,2,25,17,31,40,37,29,17,24,23,39,34,36,42,32,54,24,43,33,27,42,5,25,22,21,26,32,39,38,31,12,36,86,79,38,76,66,78,38,86,33,90,76,31,64,43,36,30,24,34,34,35,38,45,60,57,49,65,51,67,30,1,71,52,35,52,71,70,56,32,54,54,28,49,75,68,77,36,76,58,33,32,38,34,39,35,48,73,63,56,51,76,25,19,30,50,53,65,53,38,39,30,69,39,65,59,83,81,45,42,72,44,90,66,86,74,64,81,89,59,86,67,39,47,52,46,62,82,67,78,79,85,84,68,52,76,80,40,37,7,54,50,44,35,52,17,59,47,47,79,33,28,16,42,70,22,55,43,58,38,66,24,42,61,56,52,31,64,75,35,60,98,30,40,64,56,44,35,53,36,42,46,58,49,71,76,82,48,87,82,40,72,73,64,71,60,51,60,86,55,51,71,66,48,37,49,31,24,24,47,38,54,63,63,61,71,135,135,80,77,72,62,71,68,61,54,54,52,50,51,51,49,52,52,51,50,51,53,50,53,46,52,72,73,61,49,72,78,68,79,73,66,74,72,78,80,81,70,86,66,34,51,44,75,78,49,52,28,51,54,59,50,60,43,67,74,66,70,85,78,46,56,79,45,78,32,48,64,91,55,56,66,47,58,50,52,71,68,52,55,72,48,17,35,38,40,32,38,46,35,78,41,72,59,65,32,69,39,77,53,40,32,34,34,40,37,35,37,41,48,56,59,35,46,16,27,39,42,25,78,66,71,35,41,40,38,36,37,30,44,19,35,40,32,35,44,32,35,35,33,34,32,32,16,49,36,23,33,36,32,28,34,40,21,26,36,32,37,42,29,48,29,41,36,37,32,14,27,39,25,30,37,30,44,19,38,21,37,30,33,39,39,32,46,29,39,31,33,46,10,31,35,22,23,32,30,41,31,40,26,36,15,30,32,40,32,46,29,39,23,30,53,11,19,27,16,36,33,41,30,16,22,33,31,32,31,40,32,47,27,42,20,29,31,5,5,30,13,40,37,33,24,46,56,49,40,37,90,48,46,50,16,31,46,31,39,43,31,48,24,39,27,35,36,5,54,25,72,64,68,26,59,76,76,23,56,67,45,70,51,55,45,2,24,15,31,41,36,29,16,24,23,40,35,35,40,32,54,24,42,33,27,42,5,26,21,21,25,33,39,38,29,13,36,87,79,37,78,64,80,39,86,31,90,76,30,64,42,37,30,24,34,34,36,38,46,58,57,50,67,51,66,28,1,70,53,34,53,72,69,57,32,53,54,28,50,77,69,75,36,75,59,32,32,38,34,38,33,47,72,63,57,52,75,24,20,30,48,52,65,54,38,39,30,69,40,65,60,84,82,45,41,70,42,91,66,85,74,63,82,88,59,87,67,37,46,51,47,59,84,68,76,81,85,85,69,51,78,80,40,36,8,52,49,44,34,53,19,59,48,46,79,32,28,15,42,70,20,56,42,59,38,66,24,41,61,55,54,29,64,74,35,59,97,28,41,64,56,45,36,54,36,43,45,58,48,70,77,84,50,87,82,39,71,74,62,72,61,51,60,87,55,51,71,65,48,38,47,31,24,24,47,39,55,64,62,59,72,135

Secondary structure (DSSP, 8-state):
-----THHHHHHHHHHHHHHHHHHHHHH-------PPPPPPP----SS-SB------------S-EEEE-TTS-HHHHHHH--TT-EEEE-SEEE---EEE-SSS-EEEEPPBTTBPEEEE-TTT-SEEEEE-SSS-EEES-EEE--SSEEEEEES--SEEEES-EEE--TTEEEEEES-EEEEEES-EEE--SSEEEEEES-EEEEEES-EEESSSEEEEEES-EEEEEES-EEESSSEEEEEE--TTSSS---EEEEEES-EEE-------PPTTSGGGGSPTTEEEEEES-EEEEEES-EEE--SSEEEEEE-TTTSSP----TTS--S--S-EE---EEES--SS--HHHHHHHHHTT--SPPSEEEES--S--EES-GGGS-EES-TT-EE-S-S--TT----S-SSPPPPP---HHHHHHHHIIIIITTT-BTTB-SSS--HHHHHHHTTT-HHHHHHHHHS-----TTSPPPPP-TTS-HHHHHHHHHHHHH---/-----HHHHHHHHHHHHHHHHHHHHHHH-------PPPPPPP----SS-SB------------SPEEEE-TTS-HHHHHHH--TT-EEEE-SEEE---EEE-SSS-EEEEPPBTTBPEEEE-TTT-SEEEEE-SSS-EEES-EEE--SSEEEEEES--SEEEES-EEE--TTEEEEEES-EEEEEES-EEE--SSEEEEEES-EEEEEES-EEESSSEEEEEES-EEEEEES-EEESSSEEEEEE--TTSSS---EEEEEES-EEE---PPP-PPTTSGGGGSPTTEEEEEES-EEEEEES-EEE--SSEEEEEE-TTTSSP----TTS--S--S-EE---EEES--SS--HHHHHHHHHTT--SPPSEEEES--S--EES-GGGS-EES-TT-EE-S-S--TT----S-SSPPPPP---HHHHHHHHIIIIITTT-BTTB-SSS--HHHHHHHTTT-HHHHHHHHHS-----TTSPPPPP-TTS-HHHHHHHHHHHHH---

InterPro domains:
  IPR006626 Parallel beta-helix repeat [SM00710] (134-156)
  IPR006626 Parallel beta-helix repeat [SM00710] (157-179)
  IPR006626 Parallel beta-helix repeat [SM00710] (180-202)
  IPR006626 Parallel beta-helix repeat [SM00710] (203-224)
  IPR006626 Parallel beta-helix repeat [SM00710] (225-246)
  IPR006626 Parallel beta-helix repeat [SM00710] (255-293)
  IPR006626 Parallel beta-helix repeat [SM00710] (294-316)
  IPR006626 Parallel beta-helix repeat [SM00710] (333-361)
  IPR009056 Cytochrome c-like domain [PS51007] (420-501)
  IPR011050 Pectin lyase fold/virulence factor [SSF51126] (68-348)
  IPR012334 Pectin lyase fold [G3DSA:2.160.20.10] (50-356)
  IPR022441 Parallel beta-helix repeat-2 [TIGR03804] (198-239)
  IPR022442 SO_2930-like, beta-helix domain [TIGR03805] (75-360)
  IPR036909 Cytochrome c-like domain superfamily [G3DSA:1.10.760.10] (377-501)
  IPR036909 Cytochrome c-like domain superfamily [SSF46626] (420-501)
  IPR039448 Right handed beta helix domain [PF13229] (129-244)
  IPR051550 SCF Complex Subunits and Alginate Epimerases [PTHR22990] (136-318)

Nearest PDB structures (foldseek):
  9j4i-assembly1_C  TM=5.735E-01  e=6.942E-05  Paenarthrobacter aurescens
  2uve-assembly1_A  TM=4.804E-01  e=2.213E-05  Yersinia enterocolitica
  2inv-assembly1_B  TM=5.278E-01  e=1.464E-03  Bacillus sp. snu-7
  4ru4-assembly1_C  TM=3.759E-01  e=7.283E-02  Pseudomonas phage LKA1
  4yzq-assembly2_B  TM=3.912E-01  e=9.693E-02  Caldicellulosiruptor bescii DSM 6725

Organism: NCBI:txid616991

Radius of gyration: 30.63 Å; Cα contacts (8 Å, |Δi|>4): 2895; chains: 2; bounding box: 114×91×80 Å

Sequence (1004 aa):
MKKKSPFIKIITSILLLGIGVFIGKSFFGPKNVETVPIPSTIKYRNAGLSNDTTQVASAQEFTGRIIEVKKGSSIQNAVKEASPGDLIRVYPGTYSENVYIDKDNISMQGVVINGEWPTLDGKKEINDAFLYSGNGILIENFKIINYKGNGIMGQAGNNFIIRNNWIIDTGVYGIFPQYGKNGLVEHNVLSKIADAAIYIGMCDNVDVLHNEVFDNVAGIEIENSRHCLVENNYAHNNTGGLLAFVTPGLPIKTTFDVILRNNFVVNNNHENFGAPGSTVSGIPPGTGILIMAADDVIVENNIITGNNNTGITIVDLATGDPKANDPNSEGNPDRVVILDNIMFDNGNAPTGELKAVMLTQMETKGPDIFAYGGGTGSTIRDKNRYRTFGLDNYGMAQITDTKDIPTMMTPTPVPPRSVSAEELGELTYYGVCAGCHAFGTRLIGPPTEILQAIHQNNPQGIVDYITAPKNLREDYPEMPPQDYLSEEAKMAVAEYILALKHMKKKSPFIKIITSILLLGIGVFIGKSFFGPKNVETVPIPSTIKYRNAGLSNDTTQVASAQEFTGRIIEVKKGSSIQNAVKEASPGDLIRVYPGTYSENVYIDKDNISMQGVVINGEWPTLDGKKEINDAFLYSGNGILIENFKIINYKGNGIMGQAGNNFIIRNNWIIDTGVYGIFPQYGKNGLVEHNVLSKIADAAIYIGMCDNVDVLHNEVFDNVAGIEIENSRHCLVENNYAHNNTGGLLAFVTPGLPIKTTFDVILRNNFVVNNNHENFGAPGSTVSGIPPGTGILIMAADDVIVENNIITGNNNTGITIVDLATGDPKANDPNSEGNPDRVVILDNIMFDNGNAPTGELKAVMLTQMETKGPDIFAYGGGTGSTIRDKNRYRTFGLDNYGMAQITDTKDIPTMMTPTPVPPRSVSAEELGELTYYGVCAGCHAFGTRLIGPPTEILQAIHQNNPQGIVDYITAPKNLREDYPEMPPQDYLSEEAKMAVAEYILALKH